Protein 2PS2 (pdb70)

Foldseek 3Di:
DKWFAKKFKFWFFFQFPVRDDDCRWIKIKIWTAIPVGQIFIFIFIALDCPLANDHNVLLVVLCVQQVVQRGGDQLLVLVVSVVSSCVRDPDQLRNLAGSSQRSLLSNQVVVWWESLCVLPHFDPDWFFAEEEQDDDQQQVSLVVLVVLVVLQHQEYEAEDAQQQPRRLSNQCSNCVPRDPSHAYEYEDSQNYALVSLVSNVVPHDPDRHYAYENRHDDPVRLLVNQVVDDGAYEYENQPAEQVSLVVCVVSVRGQAYEAAQSRHNHLVRLSVSLVVCVVVNHAYEYEHSADAPNSQLRSQSSQSNHPPVRYRGYHSRNNRGDDHFWDAAQPDGSRIGHQDTTTGSRIDGDDVSRPGGPDMD/DKWFAKKFKFWFFFAFPVHDDDCRWIKIKMWTAIPVGQIFIFIFIFPDCPLANDHNVLLVVLCVQQVVQRGGPQLLVLVVSVVSSCVRDPAQLRNLAGSSQRSLLSNQVVVWWESLCVLPHFDPDWFFAEAEQDDDQLQSSLVVLVVLVVLQGQHYEAEYDQQQVRVLSNLCSNCVPPDPSHAYEYEDSQSYALVSLVSNVVPHDPDRDYAYENRHRDPVRLLVNVVVDDGAYEYENQPAEQVSLVVCVVSVRGQAYEAASSRHNHLVRLSVSLVSCVVVNHAYEYEHSADAPNSQLRSQSSQSNHPPVRYRGYHNRNSRGDDHFWDFQFDDDSRTTHQDGTTGSGIGTPDVSRDGGPDMD/DKWFAKKFKFWFFFAFPVRDDVVSWIKIKMWTAIPVGQIFIFIFIALDDDLANDDNVLLVVLCVQQVVQRGGDQLLPLVVSVVSSCVRDPAQLRNLAGSSLRSLLSNQVVVFFESLCVLPHFDPDWFFAEEEQDDDQLQVSLVVLVVVVVLQGQEYEAEDAQQQVRRLSNQCSNCVPPDPRHAYEYEDSQSYALVSVVSNVVPHDPDRDYAYENRHSDPVRLLVNVVVDDGAYEYENQPAEQVSLVVCVVSVRGQAYEAAQSRHRHLVRLSVSLVSCVVVNHAYEYEHSADAPNSQLRSQSSQSNHPPVRYRGYHNRNSRGDDHFWDFPFDADSRTTHRDGGTGSGIGGDDVSRDHTPDMD/DKWWAKKFKFWFQFQFLVRDDDVSWIKIKIWTAIPVGQIFIFIFIALDCPLANDHNVLLVVLCVQQVVQRGGDQLLPLVVSVVSSCVRDPAQLRNLAGVSLRSLLSNQVVVWWESLCVLPHFDPDWFFAEAEQDDDQLQVLLVVLVVLVVLQGQEYEAEDAAQQVRRLSNLCSNCVPPDPSHAYEYEDSQSYALVSVVSNVVPHDPDRDYAYENHHSDPVRLLVNQVPDPGAYEYENQPAEQVSLVVCVVSVRGQAYEAAQSRHNHLVRLSSSLVSCVVVNHAYEYEHSADAPNSVLRSQSSQSNHPPVRYRGYHPRNNRGDDHFWDFQFDDDSRTTHHDGTTGSGIDTDDVSRDGGPDMD

Solvent-accessible surface area: 52426 Å² total; per-residue (Å²): 145,11,96,2,51,114,0,2,2,10,49,7,92,0,53,48,60,47,53,96,96,178,181,101,20,39,0,0,0,0,47,0,26,3,83,88,47,44,73,0,8,0,2,0,0,5,34,35,79,108,34,37,114,10,83,23,187,13,0,52,60,4,0,44,82,0,0,78,68,0,71,34,63,14,0,72,151,11,33,140,2,0,55,22,0,40,130,34,38,148,32,87,23,16,0,3,0,0,0,0,2,0,0,4,0,0,40,0,63,41,74,42,74,10,0,0,63,44,2,74,27,72,33,150,40,86,2,23,2,8,2,53,0,122,48,17,125,30,114,60,0,90,60,24,1,46,91,45,57,90,104,19,26,66,0,0,10,0,45,0,40,10,112,10,20,44,0,2,98,29,0,51,12,1,3,47,78,43,84,140,81,15,59,2,2,0,7,0,39,16,82,2,9,9,2,12,0,2,22,2,33,66,24,20,56,191,55,41,96,17,5,2,2,7,0,2,60,58,54,78,9,2,28,3,0,40,161,16,32,143,20,58,0,9,3,1,25,40,3,46,31,16,119,16,0,80,96,0,66,79,51,107,0,2,71,0,1,2,2,19,1,3,7,2,0,0,0,0,5,0,53,47,2,21,67,38,0,56,93,47,61,20,12,0,2,0,15,2,7,0,0,0,5,0,3,0,0,1,0,0,0,0,0,2,12,1,65,105,200,16,13,66,7,0,17,20,0,46,81,34,13,88,44,74,0,0,63,30,78,2,75,69,110,92,3,48,0,25,2,12,108,76,63,0,0,13,8,126,13,88,106,126,48,3,43,158,33,87,30,54,63,159,11,112,2,48,121,0,1,2,11,52,8,94,0,50,27,60,53,54,92,71,170,170,100,17,40,0,0,0,0,52,0,29,3,77,87,46,46,71,0,7,0,3,0,0,4,40,37,18,61,46,33,52,4,1,21,119,5,0,52,13,0,0,19,28,0,0,80,64,0,68,34,64,14,0,68,158,12,30,147,2,0,54,22,0,48,117,22,0,81,12,32,23,19,0,2,0,0,0,0,2,0,0,4,0,0,39,0,68,40,74,42,76,10,0,0,60,46,3,73,26,74,32,152,39,132,2,25,1,8,2,30,0,71,62,17,116,23,115,64,0,105,61,57,1,48,91,38,56,91,108,21,25,66,0,0,11,0,36,2,42,13,110,7,79,52,0,9,127,27,0,54,16,1,3,53,90,42,82,66,88,6,21,2,6,0,7,0,22,15,89,3,48,23,120,19,0,41,112,1,28,200,93,24,67,125,32,24,9,3,0,2,6,7,0,2,64,36,37,90,32,1,23,21,0,15,189,109,23,54,0,0,0,8,2,1,26,43,3,46,30,15,96,16,0,60,24,0,41,63,48,20,0,1,4,0,2,2,2,33,1,2,12,2,0,0,0,0,5,0,52,47,2,21,68,39,0,58,89,10,28,6,6,0,8,0,17,2,14,0,0,0,9,0,2,1,0,2,0,0,0,0,0,2,12,1,66,106,158,27,16,33,7,0,23,23,0,46,69,23,13,89,41,78,0,2,61,38,70,8,112,55,121,120,3,30,4,58,3,7,109,72,62,0,0,13,8,141,22,88,110,128,44,4,34,154,43,88,33,52,66,142,12,94,2,48,120,0,2,1,9,50,9,92,0,48,43,59,49,55,98,78,181,192,105,19,41,0,0,0,0,50,0,27,3,80,87,43,48,73,0,10,0,2,0,0,5,43,38,22,59,52,32,54,5,2,20,119,7,0,52,13,0,0,17,30,0,0,80,64,0,68,30,66,11,0,74,144,11,32,137,1,0,57,19,0,48,114,21,0,69,12,33,22,20,0,3,0,0,0,0,2,0,0,4,0,0,39,0,71,41,70,50,75,10,0,0,62,48,3,73,27,76,32,154,42,110,2,23,1,8,2,52,0,108,48,18,128,25,116,60,0,98,59,19,1,49,102,51,52,92,111,16,23,64,0,0,10,0,34,0,42,13,113,10,78,54,0,9,128,32,0,53,11,2,3,48,82,43,77,78,81,9,20,2,7,0,6,0,19,15,90,3,47,22,122,20,0,42,112,1,31,198,92,24,65,127,32,22,8,4,0,1,5,7,0,2,65,38,40,91,33,1,24,18,0,17,189,108,23,53,0,0,0,5,2,1,24,40,2,46,20,25,86,14,0,59,25,0,43,60,49,19,0,2,4,0,2,2,2,27,1,4,12,1,0,0,0,0,5,0,52,49,2,21,65,40,0,58,88,10,24,6,5,0,8,0,16,2,15,0,0,0,9,0,2,1,0,1,0,0,0,0,0,2,12,2,63,109,158,17,14,33,5,0,19,22,0,47,86,38,14,91,43,83,0,0,55,27,61,7,127,54,124,103,4,39,3,62,4,11,115,52,62,0,0,5,4,110,24,88,107,125,43,4,39,158,36,87,30,54,66,150,10,88,2,49,114,0,1,2,8,48,8,87,0,51,32,61,53,51,93,77,172,182,96,19,38,0,0,0,0,47,0,26,3,73,88,47,42,76,0,12,0,2,0,0,6,25,36,83,91,48,30,117,9,79,21,182,14,0,53,60,4,0,43,83,0,0,79,64,0,66,38,65,15,0,78,150,12,36,136,1,0,54,22,0,52,129,36,39,156,19,87,24,17,0,3,0,0,0,0,2,0,0,4,0,0,39,0,67,41,74,42,78,11,0,0,62,44,3,74,27,77,30,151,40,119,2,24,0,11,2,30,2,88,63,16,111,25,125,58,0,114,60,105,1,46,86,42,52,93,106,18,31,65,0,0,11,0,34,2,30,10,105,8,26,39,0,9,115,30,0,53,17,1,3,50,75,45,81,140,81,18,62,3,9,0,8,0,38,16,83,3,27,9,1,13,0,2,23,2,34,68,32,21,56,189,54,36,99,12,4,1,6,7,0,2,64,56,54,79,10,2,25,2,0,38,163,22,27,144,26,53,0,10,3,2,21,39,2,46,21,25,121,15,0,81,95,0,63,78,51,107,0,2,69,0,1,2,2,13,1,3,9,2,0,0,0,0,4,0,54,44,2,20,61,39,0,57,96,46,54,18,12,0,8,0,16,1,8,0,0,0,13,0,2,0,0,1,0,0,0,0,0,2,12,1,62,114,193,14,15,68,6,0,22,27,0,47,96,30,16,88,45,88,0,1,58,35,73,7,112,54,119,120,3,33,3,63,4,9,108,70,60,0,0,11,6,137,13,85,115,125,45,5,43,150,23,87,30,54,64

B-factor: mean 23.41, std 7.29, range [9.8, 53.32]

Secondary structure (DSSP, 8-state):
---EEEEEEEEEEE-BTTS-----EEEEEEEEEETTS-EEEEEE--STTTSSS--HHHHHHHHHHHHHHHTTS-TT-HHHHHHHHHHH-SS-HHHHHHHHHHHHHHHHHHHT-BHHHHTT---SS-EEBEEEE-S--HHHHHHHHHHHHTTT--EEEEE--S-HHHHHHHHHHHTTT--TT-EEEEE-TTB--HHHHHHHHHHSPTT---EEE--BSSHHHHHHHHTT--S-EEESTT--SHHHHHHHHHHT--SEEEEEHHHHTSHHHHHHHHHHHHHHT-EEEEE-SS--HHHHHHHHHHHTTS-TTTEEEE--GGGGBS---EE-----BTTEE----SSBTS-EE-HHHH-S-SEE-/---EEEEEEEEEEE-BTTS-----EEEEEEEEEETT--EEEEEE--STTSSSS--HHHHHHHHHHHGGGGTTS-TT-HHHHHHHHHHH-SS-HHHHHHHHHHHHHHHHHHHT-BHHHHTT---SS-EEBEEEE-S--HHHHHHHHHHHHHTT--EEEEE--S-HHHHHHHHHHHTTT--TT-EEEEE-TTB--HHHHHHHHHHSPTT---EEE--BSSHHHHHHHHTT--S-EEESTT--SHHHHHHHHHTT--SEEEEEHHHHTSHHHHHHHHHHHHHHT-EEEEE-SS--HHHHHHHHHHHTTS-TTTEEEE--GGGGBS---EE-S----SSEE---SSSBT--EE-HHHH-S-SEE-/---EEEEEEEEEEE-BTTS-----EEEEEEEEEETT--EEEEEE--STTSSSS--HHHHHHHHHHHGGGGTTS-TT-HHHHHHHHHHH-SS-HHHHHHHHHHHHHHHHHHTT-BHHHHTT---SS-EEBEEEE-S--HHHHHHHHHHHHHTT--EEEEE--S-HHHHHHHHHHHTTT--TT-EEEEE-TTB--HHHHHHHHHHSPTT---EEE--BSSHHHHHHHHTT--S-EEESTT--SHHHHHHHHHHT--SEEEEEHHHHTSHHHHHHHHHHHHHHT-EEEEE-SS--HHHHHHHHHHHTTS-TTTEEEE--GGGGBS---EE-S---BTTEE---SSSBT--EE-HHHH-S-SEE-/---EEEEEEEEEEE-BTTS-----EEEEEEEEEETTS-EEEEEE--STTSSSS--HHHHHHHHHHHGGGGTTS-TT-HHHHHHHHHHH-SS-HHHHHHHHHHHHHHHHHHHT-BHHHHTT---SS-EEBEEEE-S--HHHHHHHHHHHHHTT--EEEEE--S-HHHHHHHHHHHTTT--TT-EEEEE-TTB--HHHHHHHHHHSPTT---EEES-BSSHHHHHHHHTT--S-EEESTT--SHHHHHHHHHTT--SEEEEEHHHHTSHHHHHHHHHHHHHHT-EEEEE-SS--HHHHHHHHHHHTTS-TTTEEEE--GGGGBS---EE-S----SSEE---SSSBT--EE-HHHH-S-SEE-

Sequence (1444 aa):
DLKIARIDVFQVDLPYSGGVYYLSFDATIVRITTDTGIEGWGESTPFGSNYIASHPRGVRAGIATMAPSLIGLDPRRVDRINDAMDDALLGHEDAKTAIDVACWDIFGKSVGLPVCELLGGRTNTRLPLISSIYVGEPEDMRARVAKYRAKGYKGQSVKISGEPVTDAKRITAALANQQPDEFFIVDANGKLSVETALRLLRLLPHGLDFALEAPCATWRECISLRRKTDIPIIYDELATNEMSIVKILADDAAEGIDLKISKAGGLTRGRRQRDICLAAGYSVSVQETCGSDIAFAAIVHLAQTIPERSLRCILECRDMVTVKTADGAFDIQDGFATAPTTPGLGIMPRLDVLGEAVASYDLKIARIDVFQVDLPYSGGVYYLSFDATIVRITTDTGIEGWGESTPFGSNYIASHPRGVRAGIATMAPSLIGLDPRRVDRINDAMDDALLGHEDAKTAIDVACWDIFGKSVGLPVCELLGGRTNTRLPLISSIYVGEPEDMRARVAKYRAKGYKGQSVKISGEPVTDAKRITAALANQQPDEFFIVDANGKLSVETALRLLRLLPHGLDFALEAPCATWRECISLRRKTDIPIIYDELATNEMSIVKILADDAAEGIDLKISKAGGLTRGRRQRDICLAAGYSVSVQETCGSDIAFAAIVHLAQTIPERSLRCILECRDMVTVKTADGAFDIQDGFATAPTTPGLGIMPRLDVLGEAVASYDLKIARIDVFQVDLPYSGGVYYLSFDATIVRITTDTGIEGWGESTPFGSNYIASHPRGVRAGIATMAPSLIGLDPRRVDRINDAMDDALLGHEDAKTAIDVACWDIFGKSVGLPVCELLGGRTNTRLPLISSIYVGEPEDMRARVAKYRAKGYKGQSVKISGEPVTDAKRITAALANQQPDEFFIVDANGKLSVETALRLLRLLPHGLDFALEAPCATWRECISLRRKTDIPIIYDELATNEMSIVKILADDAAEGIDLKISKAGGLTRGRRQRDICLAAGYSVSVQETCGSDIAFAAIVHLAQTIPERSLRCILECRDMVTVKTADGAFDIQDGFATAPTTPGLGIMPRLDVLGEAVASYDLKIARIDVFQVDLPYSGGVYYLSFDATIVRITTDTGIEGWGESTPFGSNYIASHPRGVRAGIATMAPSLIGLDPRRVDRINDAMDDALLGHEDAKTAIDVACWDIFGKSVGLPVCELLGGRTNTRLPLISSIYVGEPEDMRARVAKYRAKGYKGQSVKISGEPVTDAKRITAALANQQPDEFFIVDANGKLSVETALRLLRLLPHGLDFALEAPCATWRECISLRRKTDIPIIYDELATNEMSIVKILADDAAEGIDLKISKAGGLTRGRRQRDICLAAGYSVSVQETCGSDIAFAAIVHLAQTIPERSLRCILECRDMVTVKTADGAFDIQDGFATAPTTPGLGIMPRLDVLGEAVASY

Radius of gyration: 39.03 Å; Cα contacts (8 Å, |Δi|>4): 3545; chains: 4; bounding box: 101×87×93 Å

InterPro domains:
  IPR013341 Mandelate racemase, N-terminal domain [PF02746] (37-129)
  IPR013342 Mandelate racemase, C-terminal domain [PF13378] (149-359)
  IPR013342 Mandelate racemase, C-terminal domain [SM00922] (147-241)
  IPR029017 Enolase-like, N-terminal [G3DSA:3.30.390.10] (8-121)
  IPR029017 Enolase-like, N-terminal [SSF54826] (5-130)
  IPR034593 D-galactonate dehydratase DgoD-like [PTHR48080] (4-365)
  IPR036849 Enolase-like, C-terminal domain superfamily [G3DSA:3.20.20.120] (122-356)
  IPR036849 Enolase-like, C-terminal domain superfamily [SSF51604] (117-364)

Nearest PDB structures (foldseek):
  2ps2-assembly1_A  TM=1.001E+00  e=1.190E-79  Aspergillus oryzae RIB40
  3fv9-assembly1_B  TM=9.841E-01  e=3.210E-54  Roseovarius nubinhibens ISM
  3fv9-assembly1_A  TM=9.765E-01  e=4.369E-54  Roseovarius nubinhibens ISM
  2pce-assembly1_F  TM=9.665E-01  e=9.911E-52  Roseovarius nubinhibens ISM
  3fv9-assembly1_D  TM=9.656E-01  e=1.097E-50  Roseovarius nubinhibens ISM

Structure (mmCIF, N/CA/C/O backbone):
data_2PS2
#
_entry.id   2PS2
#
_cell.length_a   94.865
_cell.length_b   94.865
_cell.length_c   330.673
_cell.angle_alpha   90.00
_cell.angle_beta   90.00
_cell.angle_gamma   90.00
#
_symmetry.space_group_name_H-M   'P 43 21 2'
#
loop_
_entity.id
_entity.type
_entity.pdbx_description
1 polymer 'Putative mandelate racemase/muconate lactonizing enzyme'
2 non-polymer 'MAGNESIUM ION'
3 water water
#
loop_
_atom_site.group_PDB
_atom_site.id
_atom_site.type_symbol
_atom_site.label_atom_id
_atom_site.label_alt_id
_atom_site.label_comp_id
_atom_site.label_asym_id
_atom_site.label_entity_id
_atom_site.label_seq_id
_atom_site.pdbx_PDB_ins_code
_atom_site.Cartn_x
_atom_site.Cartn_y
_atom_site.Cartn_z
_atom_site.occupancy
_atom_site.B_iso_or_equiv
_atom_site.auth_seq_id
_atom_site.auth_comp_id
_atom_site.auth_asym_id
_atom_site.auth_atom_id
_atom_site.pdbx_PDB_model_num
ATOM 1 N N . ASP A 1 3 ? 38.184 35.776 197.802 1.00 42.92 3 ASP A N 1
ATOM 2 C CA . ASP A 1 3 ? 39.364 35.067 198.370 1.00 42.43 3 ASP A CA 1
ATOM 3 C C . ASP A 1 3 ? 40.380 34.762 197.268 1.00 40.35 3 ASP A C 1
ATOM 4 O O . ASP A 1 3 ? 41.579 34.670 197.523 1.00 39.19 3 ASP A O 1
ATOM 9 N N . LEU A 1 4 ? 39.889 34.603 196.044 1.00 36.86 4 LEU A N 1
ATOM 10 C CA . LEU A 1 4 ? 40.747 34.335 194.894 1.00 34.15 4 LEU A CA 1
ATOM 11 C C . LEU A 1 4 ? 40.046 34.958 193.688 1.00 31.24 4 LEU A C 1
ATOM 12 O O . LEU A 1 4 ? 38.882 34.665 193.424 1.00 28.48 4 LEU A O 1
ATOM 17 N N . LYS A 1 5 ? 40.750 35.822 192.963 1.00 28.55 5 LYS A N 1
ATOM 18 C CA . LYS A 1 5 ? 40.151 36.492 191.814 1.00 27.15 5 LYS A CA 1
ATOM 19 C C . LYS A 1 5 ? 41.052 36.541 190.586 1.00 25.44 5 LYS A C 1
ATOM 20 O O . LYS A 1 5 ? 42.274 36.521 190.701 1.00 25.82 5 LYS A O 1
ATOM 26 N N . ILE A 1 6 ? 40.438 36.606 189.407 1.00 24.34 6 ILE A N 1
ATOM 27 C CA . ILE A 1 6 ? 41.197 36.712 188.169 1.00 22.47 6 ILE A CA 1
ATOM 28 C C . ILE A 1 6 ? 41.636 38.167 188.068 1.00 24.84 6 ILE A C 1
ATOM 29 O O . ILE A 1 6 ? 40.805 39.075 188.055 1.00 24.65 6 ILE A O 1
ATOM 34 N N . ALA A 1 7 ? 42.941 38.390 187.999 1.00 23.98 7 ALA A N 1
ATOM 35 C CA . ALA A 1 7 ? 43.454 39.746 187.917 1.00 26.09 7 ALA A CA 1
ATOM 36 C C . ALA A 1 7 ? 43.878 40.114 186.509 1.00 25.26 7 ALA A C 1
ATOM 37 O O . ALA A 1 7 ? 43.818 41.278 186.119 1.00 27.32 7 ALA A O 1
ATOM 39 N N . ARG A 1 8 ? 44.292 39.120 185.733 1.00 24.99 8 ARG A N 1
ATOM 40 C CA . ARG A 1 8 ? 44.758 39.403 184.390 1.00 24.33 8 ARG A CA 1
ATOM 41 C C . ARG A 1 8 ? 44.612 38.208 183.459 1.00 23.95 8 ARG A C 1
ATOM 42 O O . ARG A 1 8 ? 44.747 37.060 183.875 1.00 23.28 8 ARG A O 1
ATOM 50 N N . ILE A 1 9 ? 44.325 38.493 182.196 1.00 22.35 9 ILE A N 1
ATOM 51 C CA . ILE A 1 9 ? 44.194 37.454 181.186 1.00 22.33 9 ILE A CA 1
ATOM 52 C C . ILE A 1 9 ? 45.061 37.873 180.005 1.00 22.32 9 ILE A C 1
ATOM 53 O O . ILE A 1 9 ? 44.759 38.855 179.329 1.00 22.49 9 ILE A O 1
ATOM 58 N N . ASP A 1 10 ? 46.150 37.142 179.780 1.00 21.61 10 ASP A N 1
ATOM 59 C CA . ASP A 1 10 ? 47.063 37.442 178.684 1.00 21.28 10 ASP A CA 1
ATOM 60 C C . ASP A 1 10 ? 46.963 36.410 177.570 1.00 21.11 10 ASP A C 1
ATOM 61 O O . ASP A 1 10 ? 46.887 35.209 177.832 1.00 21.00 10 ASP A O 1
ATOM 66 N N . VAL A 1 11 ? 46.975 36.886 176.329 1.00 20.58 11 VAL A N 1
ATOM 67 C CA . VAL A 1 11 ? 46.865 36.013 175.167 1.00 20.83 11 VAL A CA 1
ATOM 68 C C . VAL A 1 11 ? 48.155 35.971 174.356 1.00 22.27 11 VAL A C 1
ATOM 69 O O . VAL A 1 11 ? 48.725 37.009 174.021 1.00 24.94 11 VAL A O 1
ATOM 73 N N . PHE A 1 12 ? 48.611 34.763 174.049 1.00 20.97 12 PHE A N 1
ATOM 74 C CA . PHE A 1 12 ? 49.823 34.571 173.262 1.00 22.26 12 PHE A CA 1
ATOM 75 C C . PHE A 1 12 ? 49.474 33.833 171.970 1.00 23.89 12 PHE A C 1
ATOM 76 O O . PHE A 1 12 ? 48.499 33.081 171.919 1.00 24.28 12 PHE A O 1
ATOM 84 N N . GLN A 1 13 ? 50.272 34.053 170.930 1.00 25.12 13 GLN A N 1
ATOM 85 C CA . GLN A 1 13 ? 50.060 33.402 169.642 1.00 25.98 13 GLN A CA 1
ATOM 86 C C . GLN A 1 13 ? 51.339 32.658 169.261 1.00 26.01 13 GLN A C 1
ATOM 87 O O . GLN A 1 13 ? 52.441 33.206 169.348 1.00 23.90 13 GLN A O 1
ATOM 93 N N . VAL A 1 14 ? 51.194 31.403 168.851 1.00 25.12 14 VAL A N 1
ATOM 94 C CA . VAL A 1 14 ? 52.351 30.605 168.476 1.00 25.54 14 VAL A CA 1
ATOM 95 C C . VAL A 1 14 ? 52.110 29.828 167.190 1.00 26.31 14 VAL A C 1
ATOM 96 O O . VAL A 1 14 ? 51.094 29.142 167.047 1.00 25.07 14 VAL A O 1
ATOM 100 N N . ASP A 1 15 ? 53.039 29.947 166.246 1.00 26.27 15 ASP A N 1
ATOM 101 C CA . ASP A 1 15 ? 52.925 29.212 164.997 1.00 26.31 15 ASP A CA 1
ATOM 102 C C . ASP A 1 15 ? 53.421 27.804 165.284 1.00 26.48 15 ASP A C 1
ATOM 103 O O . ASP A 1 15 ? 54.514 27.624 165.822 1.00 25.78 15 ASP A O 1
ATOM 108 N N . LEU A 1 16 ? 52.611 26.807 164.947 1.00 25.02 16 LEU A N 1
ATOM 109 C CA . LEU A 1 16 ? 52.983 25.418 165.178 1.00 25.81 16 LEU A CA 1
ATOM 110 C C . LEU A 1 16 ? 53.099 24.679 163.849 1.00 26.81 16 LEU A C 1
ATOM 111 O O . LEU A 1 16 ? 52.095 24.317 163.241 1.00 26.05 16 LEU A O 1
ATOM 116 N N . PRO A 1 17 ? 54.335 24.454 163.376 1.00 28.10 17 PRO A N 1
ATOM 117 C CA . PRO A 1 17 ? 54.538 23.750 162.107 1.00 28.29 17 PRO A CA 1
ATOM 118 C C . PRO A 1 17 ? 53.959 22.342 162.126 1.00 28.44 17 PRO A C 1
ATOM 119 O O . PRO A 1 17 ? 54.048 21.633 163.128 1.00 28.38 17 PRO A O 1
ATOM 123 N N . TYR A 1 18 ? 53.365 21.947 161.006 1.00 28.36 18 TYR A N 1
ATOM 124 C CA . TYR A 1 18 ? 52.773 20.625 160.870 1.00 29.80 18 TYR A CA 1
ATOM 125 C C . TYR A 1 18 ? 53.888 19.594 160.735 1.00 30.51 18 TYR A C 1
ATOM 126 O O . TYR A 1 18 ? 54.771 19.726 159.886 1.00 29.30 18 TYR A O 1
ATOM 135 N N . SER A 1 19 ? 53.853 18.574 161.585 1.00 29.91 19 SER A N 1
ATOM 136 C CA . SER A 1 19 ? 54.867 17.532 161.560 1.00 31.85 19 SER A CA 1
ATOM 137 C C . SER A 1 19 ? 54.782 16.716 160.273 1.00 33.20 19 SER A C 1
ATOM 138 O O . SER A 1 19 ? 55.733 16.031 159.902 1.00 34.28 19 SER A O 1
ATOM 141 N N . GLY A 1 20 ? 53.641 16.795 159.596 1.00 34.05 20 GLY A N 1
ATOM 142 C CA . GLY A 1 20 ? 53.461 16.052 158.361 1.00 35.10 20 GLY A CA 1
ATOM 143 C C . GLY A 1 20 ? 53.851 16.868 157.144 1.00 35.42 20 GLY A C 1
ATOM 144 O O . GLY A 1 20 ? 53.544 16.500 156.010 1.00 36.31 20 GLY A O 1
ATOM 145 N N . GLY A 1 21 ? 54.532 17.982 157.383 1.00 35.75 21 GLY A N 1
ATOM 146 C CA . GLY A 1 21 ? 54.956 18.840 156.294 1.00 36.78 21 GLY A CA 1
ATOM 147 C C . GLY A 1 21 ? 53.821 19.703 155.786 1.00 36.98 21 GLY A C 1
ATOM 148 O O . GLY A 1 21 ? 53.694 20.867 156.170 1.00 38.24 21 GLY A O 1
ATOM 149 N N . VAL A 1 22 ? 52.995 19.134 154.917 1.00 37.14 22 VAL A N 1
ATOM 150 C CA . VAL A 1 22 ? 51.860 19.856 154.357 1.00 37.58 22 VAL A CA 1
ATOM 151 C C . VAL A 1 22 ? 50.621 18.973 154.371 1.00 38.59 22 VAL A C 1
ATOM 152 O O . VAL A 1 22 ? 50.658 17.826 153.916 1.00 38.57 22 VAL A O 1
ATOM 156 N N . TYR A 1 23 ? 49.530 19.508 154.909 1.00 39.19 23 TYR A N 1
ATOM 157 C CA . TYR A 1 23 ? 48.272 18.775 154.968 1.00 40.03 23 TYR A CA 1
ATOM 158 C C . TYR A 1 23 ? 47.424 19.191 153.773 1.00 40.96 23 TYR A C 1
ATOM 159 O O . TYR A 1 23 ? 47.130 20.375 153.594 1.00 40.95 23 TYR A O 1
ATOM 168 N N . TYR A 1 24 ? 47.032 18.215 152.959 1.00 42.64 24 TYR A N 1
ATOM 169 C CA . TYR A 1 24 ? 46.228 18.489 151.774 1.00 43.84 24 TYR A CA 1
ATOM 170 C C . TYR A 1 24 ? 44.750 18.203 151.998 1.00 45.92 24 TYR A C 1
ATOM 171 O O . TYR A 1 24 ? 44.376 17.110 152.426 1.00 46.50 24 TYR A O 1
ATOM 180 N N . LEU A 1 25 ? 43.917 19.198 151.703 1.00 48.23 25 LEU A N 1
ATOM 181 C CA . LEU A 1 25 ? 42.471 19.083 151.863 1.00 50.90 25 LEU A CA 1
ATOM 182 C C . LEU A 1 25 ? 42.097 18.431 153.192 1.00 51.77 25 LEU A C 1
ATOM 183 O O . LEU A 1 25 ? 41.821 19.119 154.177 1.00 53.07 25 LEU A O 1
ATOM 188 N N . SER A 1 33 ? 51.346 25.177 158.700 1.00 33.10 33 SER A N 1
ATOM 189 C CA . SER A 1 33 ? 51.435 25.222 160.157 1.00 31.99 33 SER A CA 1
ATOM 190 C C . SER A 1 33 ? 50.114 25.662 160.777 1.00 31.42 33 SER A C 1
ATOM 191 O O . SER A 1 33 ? 49.252 26.218 160.101 1.00 32.37 33 SER A O 1
ATOM 194 N N . PHE A 1 34 ? 49.967 25.417 162.074 1.00 29.95 34 PHE A N 1
ATOM 195 C CA . PHE A 1 34 ? 48.750 25.782 162.784 1.00 28.65 34 PHE A CA 1
ATOM 196 C C . PHE A 1 34 ? 48.968 27.028 163.631 1.00 28.01 34 PHE A C 1
ATOM 197 O O . PHE A 1 34 ? 50.052 27.247 164.170 1.00 28.38 34 PHE A O 1
ATOM 205 N N . ASP A 1 35 ? 47.923 27.842 163.735 1.00 26.33 35 ASP A N 1
ATOM 206 C CA . ASP A 1 35 ? 47.960 29.083 164.496 1.00 24.61 35 ASP A CA 1
ATOM 207 C C . ASP A 1 35 ? 47.385 28.814 165.883 1.00 23.50 35 ASP A C 1
ATOM 208 O O . ASP A 1 35 ? 46.168 28.747 166.056 1.00 21.76 35 ASP A O 1
ATOM 213 N N . ALA A 1 36 ? 48.264 28.667 166.868 1.00 19.43 36 ALA A N 1
ATOM 214 C CA . ALA A 1 36 ? 47.837 28.382 168.227 1.00 19.99 36 ALA A CA 1
ATOM 215 C C . ALA A 1 36 ? 47.601 29.615 169.094 1.00 18.97 36 ALA A C 1
ATOM 216 O O . ALA A 1 36 ? 48.350 30.594 169.033 1.00 18.68 36 ALA A O 1
ATOM 218 N N . THR A 1 37 ? 46.540 29.560 169.895 1.00 17.87 37 THR A N 1
ATOM 219 C CA . THR A 1 37 ? 46.218 30.639 170.818 1.00 17.73 37 THR A CA 1
ATOM 220 C C . THR A 1 37 ? 46.393 30.063 172.221 1.00 20.13 37 THR A C 1
ATOM 221 O O . THR A 1 37 ? 45.752 29.073 172.591 1.00 18.41 37 THR A O 1
ATOM 225 N N . ILE A 1 38 ? 47.288 30.672 172.991 1.00 18.75 38 ILE A N 1
ATOM 226 C CA . ILE A 1 38 ? 47.569 30.222 174.345 1.00 19.60 38 ILE A CA 1
ATOM 227 C C . ILE A 1 38 ? 47.246 31.342 175.327 1.00 20.67 38 ILE A C 1
ATOM 228 O O . ILE A 1 38 ? 47.620 32.497 175.120 1.00 18.67 38 ILE A O 1
ATOM 233 N N . VAL A 1 39 ? 46.530 30.992 176.388 1.00 19.31 39 VAL A N 1
ATOM 234 C CA . VAL A 1 39 ? 46.117 31.968 177.386 1.00 19.20 39 VAL A CA 1
ATOM 235 C C . VAL A 1 39 ? 46.692 31.717 178.770 1.00 20.41 39 VAL A C 1
ATOM 236 O O . VAL A 1 39 ? 46.724 30.584 179.246 1.00 16.47 39 VAL A O 1
ATOM 240 N N . ARG A 1 40 ? 47.158 32.787 179.407 1.00 19.63 40 ARG A N 1
ATOM 241 C CA . ARG A 1 40 ? 47.682 32.694 180.760 1.00 19.81 40 ARG A CA 1
ATOM 242 C C . ARG A 1 40 ? 46.800 33.561 181.638 1.00 19.91 40 ARG A C 1
ATOM 243 O O . ARG A 1 40 ? 46.590 34.738 181.351 1.00 20.56 40 ARG A O 1
ATOM 251 N N . ILE A 1 41 ? 46.262 32.970 182.694 1.00 19.65 41 ILE A N 1
ATOM 252 C CA . ILE A 1 41 ? 45.432 33.716 183.622 1.00 20.25 41 ILE A CA 1
ATOM 253 C C . ILE A 1 41 ? 46.226 33.832 184.917 1.00 20.98 41 ILE A C 1
ATOM 254 O O . ILE A 1 41 ? 46.772 32.841 185.405 1.00 21.89 41 ILE A O 1
ATOM 259 N N . THR A 1 42 ? 46.318 35.045 185.453 1.00 21.39 42 THR A N 1
ATOM 260 C CA . THR A 1 42 ? 47.034 35.268 186.706 1.00 22.08 42 THR A CA 1
ATOM 261 C C . THR A 1 42 ? 46.028 35.752 187.746 1.00 22.28 42 THR A C 1
ATOM 262 O O . THR A 1 42 ? 45.235 36.654 187.476 1.00 23.19 42 THR A O 1
ATOM 266 N N . THR A 1 43 ? 46.046 35.145 188.929 1.00 21.84 43 THR A N 1
ATOM 267 C CA . THR A 1 43 ? 45.114 35.549 189.973 1.00 23.33 43 THR A CA 1
ATOM 268 C C . THR A 1 43 ? 45.680 36.759 190.694 1.00 24.43 43 THR A C 1
ATOM 269 O O . THR A 1 43 ? 46.811 37.173 190.435 1.00 23.09 43 THR A O 1
ATOM 273 N N . ASP A 1 44 ? 44.886 37.337 191.585 1.00 25.70 44 ASP A N 1
ATOM 274 C CA . ASP A 1 44 ? 45.347 38.492 192.339 1.00 28.04 44 ASP A CA 1
ATOM 275 C C . ASP A 1 44 ? 46.436 38.055 193.314 1.00 28.47 44 ASP A C 1
ATOM 276 O O . ASP A 1 44 ? 47.255 38.866 193.751 1.00 29.57 44 ASP A O 1
ATOM 281 N N . THR A 1 45 ? 46.463 36.764 193.633 1.00 28.05 45 THR A N 1
ATOM 282 C CA . THR A 1 45 ? 47.466 36.232 194.551 1.00 28.10 45 THR A CA 1
ATOM 283 C C . THR A 1 45 ? 48.728 35.739 193.839 1.00 27.78 45 THR A C 1
ATOM 284 O O . THR A 1 45 ? 49.645 35.227 194.479 1.00 28.50 45 THR A O 1
ATOM 288 N N . GLY A 1 46 ? 48.770 35.882 192.518 1.00 26.22 46 GLY A N 1
ATOM 289 C CA . GLY A 1 46 ? 49.947 35.465 191.772 1.00 26.40 46 GLY A CA 1
ATOM 290 C C . GLY A 1 46 ? 49.960 34.093 191.115 1.00 25.56 46 GLY A C 1
ATOM 291 O O . GLY A 1 46 ? 50.915 33.762 190.412 1.00 25.86 46 GLY A O 1
ATOM 292 N N . ILE A 1 47 ? 48.923 33.288 191.329 1.00 25.08 47 ILE A N 1
ATOM 293 C CA . ILE A 1 47 ? 48.879 31.958 190.720 1.00 23.77 47 ILE A CA 1
ATOM 294 C C . ILE A 1 47 ? 48.637 32.106 189.222 1.00 22.94 47 ILE A C 1
ATOM 295 O O . ILE A 1 47 ? 47.796 32.896 188.798 1.00 22.57 47 ILE A O 1
ATOM 300 N N . GLU A 1 48 ? 49.381 31.354 188.419 1.00 21.93 48 GLU A N 1
ATOM 301 C CA . GLU A 1 48 ? 49.221 31.423 186.973 1.00 22.29 48 GLU A CA 1
ATOM 302 C C . GLU A 1 48 ? 48.699 30.105 186.410 1.00 21.64 48 GLU A C 1
ATOM 303 O O . GLU A 1 48 ? 49.159 29.029 186.796 1.00 21.61 48 GLU A O 1
ATOM 309 N N . GLY A 1 49 ? 47.736 30.204 185.498 1.00 18.60 49 GLY A N 1
ATOM 310 C CA . GLY A 1 49 ? 47.167 29.019 184.880 1.00 18.15 49 GLY A CA 1
ATOM 311 C C . GLY A 1 49 ? 47.260 29.152 183.373 1.00 18.59 49 GLY A C 1
ATOM 312 O O . GLY A 1 49 ? 47.223 30.267 182.847 1.00 17.90 49 GLY A O 1
ATOM 313 N N . TRP A 1 50 ? 47.372 28.028 182.669 1.00 18.03 50 TRP A N 1
ATOM 314 C CA . TRP A 1 50 ? 47.495 28.065 181.216 1.00 18.92 50 TRP A CA 1
ATOM 315 C C . TRP A 1 50 ? 46.491 27.193 180.475 1.00 18.43 50 TRP A C 1
ATOM 316 O O . TRP A 1 50 ? 46.090 26.143 180.971 1.00 17.84 50 TRP A O 1
ATOM 327 N N . GLY A 1 51 ? 46.107 27.640 179.279 1.00 17.58 51 GLY A N 1
ATOM 328 C CA . GLY A 1 51 ? 45.166 26.900 178.452 1.00 17.81 51 GLY A CA 1
ATOM 329 C C . GLY A 1 51 ? 45.440 27.175 176.983 1.00 17.77 51 GLY A C 1
ATOM 330 O O . GLY A 1 51 ? 46.063 28.183 176.653 1.00 18.58 51 GLY A O 1
ATOM 331 N N . GLU A 1 52 ? 44.971 26.302 176.095 1.00 16.30 52 GLU A N 1
ATOM 332 C CA . GLU A 1 52 ? 45.209 26.480 174.661 1.00 16.87 52 GLU A CA 1
ATOM 333 C C . GLU A 1 52 ? 43.997 26.146 173.802 1.00 18.72 52 GLU A C 1
ATOM 334 O O . GLU A 1 52 ? 43.142 25.353 174.197 1.00 17.17 52 GLU A O 1
ATOM 340 N N . SER A 1 53 ? 43.933 26.773 172.632 1.00 18.00 53 SER A N 1
ATOM 341 C CA . SER A 1 53 ? 42.879 26.516 171.658 1.00 19.02 53 SER A CA 1
ATOM 342 C C . SER A 1 53 ? 43.516 26.707 170.292 1.00 17.73 53 SER A C 1
ATOM 343 O O . SER A 1 53 ? 43.875 27.825 169.898 1.00 16.29 53 SER A O 1
ATOM 346 N N . THR A 1 54 ? 43.656 25.599 169.575 1.00 18.32 54 THR A N 1
ATOM 347 C CA . THR A 1 54 ? 44.283 25.602 168.267 1.00 18.18 54 THR A CA 1
ATOM 348 C C . THR A 1 54 ? 43.439 24.877 167.229 1.00 18.50 54 THR A C 1
ATOM 349 O O . THR A 1 54 ? 43.456 23.647 167.141 1.00 18.18 54 THR A O 1
ATOM 353 N N . PRO A 1 55 ? 42.679 25.639 166.428 1.00 19.66 55 PRO A N 1
ATOM 354 C CA . PRO A 1 55 ? 41.812 25.096 165.381 1.00 21.30 55 PRO A CA 1
ATOM 355 C C . PRO A 1 55 ? 42.576 24.338 164.307 1.00 24.42 55 PRO A C 1
ATOM 356 O O . PRO A 1 55 ? 43.734 24.645 164.016 1.00 23.19 55 PRO A O 1
ATOM 360 N N . PHE A 1 56 ? 41.926 23.335 163.730 1.00 24.91 56 PHE A N 1
ATOM 361 C CA . PHE A 1 56 ? 42.533 22.575 162.651 1.00 30.40 56 PHE A CA 1
ATOM 362 C C . PHE A 1 56 ? 42.089 23.331 161.408 1.00 31.86 56 PHE A C 1
ATOM 363 O O . PHE A 1 56 ? 41.151 22.921 160.723 1.00 32.77 56 PHE A O 1
ATOM 371 N N . GLY A 1 57 ? 42.749 24.449 161.132 1.00 33.46 57 GLY A N 1
ATOM 372 C CA . GLY A 1 57 ? 42.370 25.248 159.983 1.00 35.91 57 GLY A CA 1
ATOM 373 C C . GLY A 1 57 ? 41.021 25.885 160.258 1.00 36.79 57 GLY A C 1
ATOM 374 O O . GLY A 1 57 ? 40.638 26.048 161.417 1.00 36.58 57 GLY A O 1
ATOM 375 N N . SER A 1 58 ? 40.295 26.245 159.205 1.00 36.95 58 SER A N 1
ATOM 376 C CA . SER A 1 58 ? 38.980 26.860 159.365 1.00 37.42 58 SER A CA 1
ATOM 377 C C . SER A 1 58 ? 37.932 26.098 158.558 1.00 38.09 58 SER A C 1
ATOM 378 O O . SER A 1 58 ? 36.813 26.577 158.359 1.00 37.88 58 SER A O 1
ATOM 381 N N . ASN A 1 59 ? 38.304 24.899 158.118 1.00 38.17 59 ASN A N 1
ATOM 382 C CA . ASN A 1 59 ? 37.435 24.046 157.312 1.00 39.71 59 ASN A CA 1
ATOM 383 C C . ASN A 1 59 ? 36.888 22.832 158.063 1.00 40.20 59 ASN A C 1
ATOM 384 O O . ASN A 1 59 ? 35.946 22.186 157.606 1.00 40.86 59 ASN A O 1
ATOM 389 N N . TYR A 1 60 ? 37.479 22.520 159.212 1.00 39.66 60 TYR A N 1
ATOM 390 C CA . TYR A 1 60 ? 37.046 21.374 160.011 1.00 38.23 60 TYR A CA 1
ATOM 391 C C . TYR A 1 60 ? 35.644 21.603 160.587 1.00 35.72 60 TYR A C 1
ATOM 392 O O . TYR A 1 60 ? 34.703 20.850 160.314 1.00 34.05 60 TYR A O 1
ATOM 401 N N . ILE A 1 61 ? 35.525 22.648 161.394 1.00 31.36 61 ILE A N 1
ATOM 402 C CA . ILE A 1 61 ? 34.262 23.029 162.010 1.00 26.79 61 ILE A CA 1
ATOM 403 C C . ILE A 1 61 ? 34.224 24.548 161.931 1.00 24.73 61 ILE A C 1
ATOM 404 O O . ILE A 1 61 ? 35.171 25.160 161.438 1.00 21.30 61 ILE A O 1
ATOM 409 N N . ALA A 1 62 ? 33.141 25.150 162.410 1.00 20.67 62 ALA A N 1
ATOM 410 C CA . ALA A 1 62 ? 32.995 26.603 162.380 1.00 21.32 62 ALA A CA 1
ATOM 411 C C . ALA A 1 62 ? 33.941 27.242 163.393 1.00 19.56 62 ALA A C 1
ATOM 412 O O . ALA A 1 62 ? 33.514 27.770 164.419 1.00 19.22 62 ALA A O 1
ATOM 414 N N . SER A 1 63 ? 35.231 27.198 163.086 1.00 19.05 63 SER A N 1
ATOM 415 C CA . SER A 1 63 ? 36.249 27.734 163.976 1.00 18.24 63 SER A CA 1
ATOM 416 C C . SER A 1 63 ? 37.505 28.118 163.209 1.00 18.53 63 SER A C 1
ATOM 417 O O . SER A 1 63 ? 37.901 27.426 162.275 1.00 17.81 63 SER A O 1
ATOM 420 N N . HIS A 1 64 ? 38.117 29.234 163.596 1.00 18.92 64 HIS A N 1
ATOM 421 C CA . HIS A 1 64 ? 39.357 29.682 162.974 1.00 18.36 64 HIS A CA 1
ATOM 422 C C . HIS A 1 64 ? 40.173 30.472 163.991 1.00 18.50 64 HIS A C 1
ATOM 423 O O . HIS A 1 64 ? 39.619 31.067 164.918 1.00 18.19 64 HIS A O 1
ATOM 430 N N . PRO A 1 65 ? 41.507 30.468 163.845 1.00 19.45 65 PRO A N 1
ATOM 431 C CA . PRO A 1 65 ? 42.417 31.175 164.753 1.00 20.00 65 PRO A CA 1
ATOM 432 C C . PRO A 1 65 ? 41.999 32.602 165.109 1.00 19.20 65 PRO A C 1
ATOM 433 O O . PRO A 1 65 ? 41.928 32.961 166.288 1.00 19.03 65 PRO A O 1
ATOM 437 N N . ARG A 1 66 ? 41.739 33.415 164.091 1.00 19.01 66 ARG A N 1
ATOM 438 C CA . ARG A 1 66 ? 41.324 34.795 164.319 1.00 20.31 66 ARG A CA 1
ATOM 439 C C . ARG A 1 66 ? 40.036 34.846 165.130 1.00 19.85 66 ARG A C 1
ATOM 440 O O . ARG A 1 66 ? 39.834 35.760 165.935 1.00 18.53 66 ARG A O 1
ATOM 448 N N . GLY A 1 67 ? 39.170 33.860 164.904 1.00 19.42 67 GLY A N 1
ATOM 449 C CA . GLY A 1 67 ? 37.906 33.790 165.617 1.00 17.39 67 GLY A CA 1
ATOM 450 C C . GLY A 1 67 ? 38.086 33.469 167.086 1.00 16.85 67 GLY A C 1
ATOM 451 O O . GLY A 1 67 ? 37.357 33.980 167.934 1.00 18.34 67 GLY A O 1
ATOM 452 N N . VAL A 1 68 ? 39.053 32.610 167.391 1.00 16.52 68 VAL A N 1
ATOM 453 C CA . VAL A 1 68 ? 39.331 32.241 168.774 1.00 16.94 68 VAL A CA 1
ATOM 454 C C . VAL A 1 68 ? 39.761 33.475 169.562 1.00 17.48 68 VAL A C 1
ATOM 455 O O . VAL A 1 68 ? 39.245 33.748 170.642 1.00 17.59 68 VAL A O 1
ATOM 459 N N . ARG A 1 69 ? 40.713 34.224 169.019 1.00 18.24 69 ARG A N 1
ATOM 460 C CA . ARG A 1 69 ? 41.195 35.413 169.708 1.00 18.43 69 ARG A CA 1
ATOM 461 C C . ARG A 1 69 ? 40.154 36.529 169.780 1.00 17.80 69 ARG A C 1
ATOM 462 O O . ARG A 1 69 ? 40.074 37.247 170.780 1.00 17.82 69 ARG A O 1
ATOM 470 N N . ALA A 1 70 ? 39.344 36.666 168.735 1.00 15.91 70 ALA A N 1
ATOM 471 C CA . ALA A 1 70 ? 38.303 37.690 168.723 1.00 17.09 70 ALA A CA 1
ATOM 472 C C . ALA A 1 70 ? 37.277 37.373 169.814 1.00 19.24 70 ALA A C 1
ATOM 473 O O . ALA A 1 70 ? 36.784 38.272 170.497 1.00 17.54 70 ALA A O 1
ATOM 475 N N . GLY A 1 71 ? 36.965 36.086 169.970 1.00 18.39 71 GLY A N 1
ATOM 476 C CA . GLY A 1 71 ? 36.014 35.659 170.982 1.00 17.88 71 GLY A CA 1
ATOM 477 C C . GLY A 1 71 ? 36.538 35.935 172.379 1.00 18.07 71 GLY A C 1
ATOM 478 O O . GLY A 1 71 ? 35.793 36.326 173.276 1.00 18.01 71 GLY A O 1
ATOM 479 N N . ILE A 1 72 ? 37.834 35.734 172.569 1.00 18.05 72 ILE A N 1
ATOM 480 C CA . ILE A 1 72 ? 38.449 35.994 173.861 1.00 18.51 72 ILE A CA 1
ATOM 481 C C . ILE A 1 72 ? 38.380 37.495 174.162 1.00 18.43 72 ILE A C 1
ATOM 482 O O . ILE A 1 72 ? 38.085 37.899 175.287 1.00 17.94 72 ILE A O 1
ATOM 487 N N . ALA A 1 73 ? 38.631 38.318 173.150 1.00 20.40 73 ALA A N 1
ATOM 488 C CA . ALA A 1 73 ? 38.585 39.770 173.330 1.00 20.98 73 ALA A CA 1
ATOM 489 C C . ALA A 1 73 ? 37.213 40.230 173.815 1.00 21.26 73 ALA A C 1
ATOM 490 O O . ALA A 1 73 ? 37.100 41.122 174.659 1.00 20.38 73 ALA A O 1
ATOM 492 N N . THR A 1 74 ? 36.164 39.615 173.288 1.00 20.70 74 THR A N 1
ATOM 493 C CA . THR A 1 74 ? 34.815 39.991 173.676 1.00 21.35 74 THR A CA 1
ATOM 494 C C . THR A 1 74 ? 34.441 39.526 175.084 1.00 21.52 74 THR A C 1
ATOM 495 O O . THR A 1 74 ? 33.734 40.232 175.801 1.00 21.48 74 THR A O 1
ATOM 499 N N . MET A 1 75 ? 34.934 38.356 175.485 1.00 20.21 75 MET A N 1
ATOM 500 C CA . MET A 1 75 ? 34.609 37.791 176.796 1.00 19.16 75 MET A CA 1
ATOM 501 C C . MET A 1 75 ? 35.504 38.201 177.976 1.00 21.40 75 MET A C 1
ATOM 502 O O . MET A 1 75 ? 35.007 38.497 179.063 1.00 20.77 75 MET A O 1
ATOM 507 N N . ALA A 1 76 ? 36.816 38.200 177.758 1.00 21.86 76 ALA A N 1
ATOM 508 C CA . ALA A 1 76 ? 37.794 38.507 178.803 1.00 24.22 76 ALA A CA 1
ATOM 509 C C . ALA A 1 76 ? 37.459 39.612 179.807 1.00 24.24 76 ALA A C 1
ATOM 510 O O . ALA A 1 76 ? 37.515 39.390 181.015 1.00 22.84 76 ALA A O 1
ATOM 512 N N . PRO A 1 77 ? 37.112 40.815 179.328 1.00 24.78 77 PRO A N 1
ATOM 513 C CA . PRO A 1 77 ? 36.791 41.891 180.273 1.00 25.89 77 PRO A CA 1
ATOM 514 C C . PRO A 1 77 ? 35.786 41.501 181.361 1.00 26.28 77 PRO A C 1
ATOM 515 O O . PRO A 1 77 ? 35.963 41.849 182.530 1.00 26.92 77 PRO A O 1
ATOM 519 N N . SER A 1 78 ? 34.741 40.774 180.972 1.00 25.18 78 SER A N 1
ATOM 520 C CA . SER A 1 78 ? 33.698 40.341 181.902 1.00 26.14 78 SER A CA 1
ATOM 521 C C . SER A 1 78 ? 34.153 39.324 182.948 1.00 25.35 78 SER A C 1
ATOM 522 O O . SER A 1 78 ? 33.450 39.090 183.930 1.00 25.07 78 SER A O 1
ATOM 525 N N . LEU A 1 79 ? 35.318 38.721 182.743 1.00 22.52 79 LEU A N 1
ATOM 526 C CA . LEU A 1 79 ? 35.817 37.708 183.666 1.00 22.67 79 LEU A CA 1
ATOM 527 C C . LEU A 1 79 ? 36.724 38.231 184.783 1.00 22.82 79 LEU A C 1
ATOM 528 O O . LEU A 1 79 ? 36.897 37.571 185.812 1.00 21.83 79 LEU A O 1
ATOM 533 N N . ILE A 1 80 ? 37.298 39.412 184.584 1.00 22.42 80 ILE A N 1
ATOM 534 C CA . ILE A 1 80 ? 38.181 39.996 185.586 1.00 23.30 80 ILE A CA 1
ATOM 535 C C . ILE A 1 80 ? 37.444 40.131 186.915 1.00 23.18 80 ILE A C 1
ATOM 536 O O . ILE A 1 80 ? 36.327 40.639 186.962 1.00 23.69 80 ILE A O 1
ATOM 541 N N . GLY A 1 81 ? 38.065 39.656 187.991 1.00 22.59 81 GLY A N 1
ATOM 542 C CA . GLY A 1 81 ? 37.441 39.749 189.301 1.00 23.27 81 GLY A CA 1
ATOM 543 C C . GLY A 1 81 ? 36.692 38.511 189.762 1.00 22.82 81 GLY A C 1
ATOM 544 O O . GLY A 1 81 ? 36.299 38.424 190.925 1.00 23.75 81 GLY A O 1
ATOM 545 N N . LEU A 1 82 ? 36.485 37.552 188.863 1.00 22.88 82 LEU A N 1
ATOM 546 C CA . LEU A 1 82 ? 35.774 36.327 189.213 1.00 21.66 82 LEU A CA 1
ATOM 547 C C . LEU A 1 82 ? 36.728 35.288 189.797 1.00 20.85 82 LEU A C 1
ATOM 548 O O . LEU A 1 82 ? 37.930 35.327 189.542 1.00 21.15 82 LEU A O 1
ATOM 553 N N . ASP A 1 83 ? 36.179 34.362 190.581 1.00 20.99 83 ASP A N 1
ATOM 554 C CA . ASP A 1 83 ? 36.962 33.298 191.207 1.00 19.94 83 ASP A CA 1
ATOM 555 C C . ASP A 1 83 ? 37.173 32.192 190.172 1.00 20.05 83 ASP A C 1
ATOM 556 O O . ASP A 1 83 ? 36.226 31.504 189.788 1.00 20.19 83 ASP A O 1
ATOM 561 N N . PRO A 1 84 ? 38.420 31.997 189.716 1.00 19.79 84 PRO A N 1
ATOM 562 C CA . PRO A 1 84 ? 38.708 30.963 188.716 1.00 19.94 84 PRO A CA 1
ATOM 563 C C . PRO A 1 84 ? 38.420 29.530 189.170 1.00 19.43 84 PRO A C 1
ATOM 564 O O . PRO A 1 84 ? 38.259 28.635 188.340 1.00 20.08 84 PRO A O 1
ATOM 568 N N . ARG A 1 85 ? 38.344 29.316 190.479 1.00 18.66 85 ARG A N 1
ATOM 569 C CA . ARG A 1 85 ? 38.072 27.985 191.020 1.00 20.33 85 ARG A CA 1
ATOM 570 C C . ARG A 1 85 ? 36.627 27.550 190.777 1.00 18.44 85 ARG A C 1
ATOM 571 O O . ARG A 1 85 ? 36.334 26.356 190.727 1.00 20.30 85 ARG A O 1
ATOM 579 N N . ARG A 1 86 ? 35.728 28.521 190.644 1.00 16.74 86 ARG A N 1
ATOM 580 C CA . ARG A 1 86 ? 34.313 28.240 190.406 1.00 16.88 86 ARG A CA 1
ATOM 581 C C . ARG A 1 86 ? 34.135 28.012 188.907 1.00 16.51 86 ARG A C 1
ATOM 582 O O . ARG A 1 86 ? 33.455 28.772 188.225 1.00 15.77 86 ARG A O 1
ATOM 590 N N . VAL A 1 87 ? 34.745 26.941 188.407 1.00 16.09 87 VAL A N 1
ATOM 591 C CA . VAL A 1 87 ? 34.714 26.641 186.983 1.00 16.02 87 VAL A CA 1
ATOM 592 C C . VAL A 1 87 ? 33.353 26.681 186.285 1.00 16.78 87 VAL A C 1
ATOM 593 O O . VAL A 1 87 ? 33.249 27.194 185.171 1.00 17.02 87 VAL A O 1
ATOM 597 N N . ASP A 1 88 ? 32.309 26.162 186.920 1.00 16.88 88 ASP A N 1
ATOM 598 C CA . ASP A 1 88 ? 31.003 26.182 186.273 1.00 17.41 88 ASP A CA 1
ATOM 599 C C . ASP A 1 88 ? 30.443 27.595 186.204 1.00 17.96 88 ASP A C 1
ATOM 600 O O . ASP A 1 88 ? 29.806 27.969 185.220 1.00 16.78 88 ASP A O 1
ATOM 605 N N . ARG A 1 89 ? 30.694 28.384 187.247 1.00 17.29 89 ARG A N 1
ATOM 606 C CA . ARG A 1 89 ? 30.229 29.762 187.271 1.00 17.82 89 ARG A CA 1
ATOM 607 C C . ARG A 1 89 ? 31.017 30.571 186.236 1.00 17.21 89 ARG A C 1
ATOM 608 O O . ARG A 1 89 ? 30.470 31.474 185.603 1.00 18.54 89 ARG A O 1
ATOM 616 N N . ILE A 1 90 ? 32.297 30.243 186.056 1.00 16.35 90 ILE A N 1
ATOM 617 C CA . ILE A 1 90 ? 33.121 30.935 185.065 1.00 16.23 90 ILE A CA 1
ATOM 618 C C . ILE A 1 90 ? 32.534 30.684 183.676 1.00 15.60 90 ILE A C 1
ATOM 619 O O . ILE A 1 90 ? 32.459 31.586 182.840 1.00 15.19 90 ILE A O 1
ATOM 624 N N . ASN A 1 91 ? 32.129 29.444 183.428 1.00 15.45 91 ASN A N 1
ATOM 625 C CA . ASN A 1 91 ? 31.547 29.096 182.145 1.00 16.19 91 ASN A CA 1
ATOM 626 C C . ASN A 1 91 ? 30.201 29.802 181.977 1.00 16.85 91 ASN A C 1
ATOM 627 O O . ASN A 1 91 ? 29.870 30.246 180.882 1.00 16.15 91 ASN A O 1
ATOM 632 N N . ASP A 1 92 ? 29.429 29.912 183.057 1.00 16.73 92 ASP A N 1
ATOM 633 C CA . ASP A 1 92 ? 28.143 30.603 182.973 1.00 17.09 92 ASP A CA 1
ATOM 634 C C . ASP A 1 92 ? 28.406 32.052 182.565 1.00 18.15 92 ASP A C 1
ATOM 635 O O . ASP A 1 92 ? 27.678 32.626 181.752 1.00 17.96 92 ASP A O 1
ATOM 640 N N . ALA A 1 93 ? 29.454 32.637 183.135 1.00 17.39 93 ALA A N 1
ATOM 641 C CA . ALA A 1 93 ? 29.817 34.015 182.829 1.00 18.04 93 ALA A CA 1
ATOM 642 C C . ALA A 1 93 ? 30.247 34.155 181.368 1.00 17.52 93 ALA A C 1
ATOM 643 O O . ALA A 1 93 ? 29.877 35.122 180.694 1.00 15.87 93 ALA A O 1
ATOM 645 N N . MET A 1 94 ? 31.032 33.203 180.869 1.00 17.16 94 MET A N 1
ATOM 646 C CA . MET A 1 94 ? 31.447 33.275 179.471 1.00 17.83 94 MET A CA 1
ATOM 647 C C . MET A 1 94 ? 30.213 33.176 178.578 1.00 18.25 94 MET A C 1
ATOM 648 O O . MET A 1 94 ? 30.111 33.888 177.579 1.00 18.64 94 MET A O 1
ATOM 653 N N . ASP A 1 95 ? 29.275 32.305 178.942 1.00 16.86 95 ASP A N 1
ATOM 654 C CA . ASP A 1 95 ? 28.047 32.154 178.162 1.00 17.42 95 ASP A CA 1
ATOM 655 C C . ASP A 1 95 ? 27.223 33.444 178.174 1.00 18.75 95 ASP A C 1
ATOM 656 O O . ASP A 1 95 ? 26.570 33.780 177.183 1.00 18.13 95 ASP A O 1
ATOM 661 N N . ASP A 1 96 ? 27.237 34.164 179.293 1.00 19.46 96 ASP A N 1
ATOM 662 C CA . ASP A 1 96 ? 26.461 35.402 179.373 1.00 23.89 96 ASP A CA 1
ATOM 663 C C . ASP A 1 96 ? 27.054 36.493 178.487 1.00 22.42 96 ASP A C 1
ATOM 664 O O . ASP A 1 96 ? 26.344 37.394 178.036 1.00 23.36 96 ASP A O 1
ATOM 669 N N . ALA A 1 97 ? 28.353 36.400 178.227 1.00 21.12 97 ALA A N 1
ATOM 670 C CA . ALA A 1 97 ? 29.043 37.391 177.405 1.00 21.38 97 ALA A CA 1
ATOM 671 C C . ALA A 1 97 ? 29.060 37.058 175.917 1.00 22.34 97 ALA A C 1
ATOM 672 O O . ALA A 1 97 ? 29.158 37.962 175.085 1.00 23.35 97 ALA A O 1
ATOM 674 N N . LEU A 1 98 ? 28.966 35.773 175.581 1.00 19.71 98 LEU A N 1
ATOM 675 C CA . LEU A 1 98 ? 29.004 35.345 174.181 1.00 20.43 98 LEU A CA 1
ATOM 676 C C . LEU A 1 98 ? 28.456 33.925 173.995 1.00 19.95 98 LEU A C 1
ATOM 677 O O . LEU A 1 98 ? 28.925 32.986 174.635 1.00 20.05 98 LEU A O 1
ATOM 682 N N . LEU A 1 99 ? 27.476 33.768 173.109 1.00 19.10 99 LEU A N 1
ATOM 683 C CA . LEU A 1 99 ? 26.884 32.456 172.860 1.00 19.89 99 LEU A CA 1
ATOM 684 C C . LEU A 1 99 ? 27.779 31.624 171.947 1.00 19.06 99 LEU A C 1
ATOM 685 O O . LEU A 1 99 ? 28.436 32.161 171.062 1.00 19.50 99 LEU A O 1
ATOM 690 N N . GLY A 1 100 ? 27.795 30.313 172.160 1.00 18.17 100 GLY A N 1
ATOM 691 C CA . GLY A 1 100 ? 28.623 29.442 171.341 1.00 17.44 100 GLY A CA 1
ATOM 692 C C . GLY A 1 100 ? 30.109 29.697 171.539 1.00 17.04 100 GLY A C 1
ATOM 693 O O . GLY A 1 100 ? 30.571 29.869 172.665 1.00 16.20 100 GLY A O 1
ATOM 694 N N . HIS A 1 101 ? 30.862 29.700 170.443 1.00 16.24 101 HIS A N 1
ATOM 695 C CA . HIS A 1 101 ? 32.299 29.950 170.496 1.00 16.85 101 HIS A CA 1
ATOM 696 C C . HIS A 1 101 ? 33.026 29.105 171.536 1.00 16.35 101 HIS A C 1
ATOM 697 O O . HIS A 1 101 ? 33.831 29.618 172.324 1.00 14.08 101 HIS A O 1
ATOM 704 N N . GLU A 1 102 ? 32.745 27.806 171.541 1.00 14.11 102 GLU A N 1
ATOM 705 C CA . GLU A 1 102 ? 33.403 26.915 172.486 1.00 15.93 102 GLU A CA 1
ATOM 706 C C . GLU A 1 102 ? 34.920 27.025 172.307 1.00 15.42 102 GLU A C 1
ATOM 707 O O . GLU A 1 102 ? 35.676 26.954 173.273 1.00 16.81 102 GLU A O 1
ATOM 713 N N . ASP A 1 103 ? 35.352 27.205 171.062 1.00 16.17 103 ASP A N 1
ATOM 714 C CA . ASP A 1 103 ? 36.774 27.310 170.767 1.00 16.84 103 ASP A CA 1
ATOM 715 C C . ASP A 1 103 ? 37.437 28.490 171.467 1.00 17.15 103 ASP A C 1
ATOM 716 O O . ASP A 1 103 ? 38.574 28.380 171.919 1.00 18.83 103 ASP A O 1
ATOM 721 N N . ALA A 1 104 ? 36.729 29.610 171.577 1.00 16.13 104 ALA A N 1
ATOM 722 C CA . ALA A 1 104 ? 37.284 30.782 172.253 1.00 17.43 104 ALA A CA 1
ATOM 723 C C . ALA A 1 104 ? 37.233 30.630 173.775 1.00 17.63 104 ALA A C 1
ATOM 724 O O . ALA A 1 104 ? 38.091 31.152 174.490 1.00 16.84 104 ALA A O 1
ATOM 726 N N . LYS A 1 105 ? 36.229 29.915 174.272 1.00 15.01 105 LYS A N 1
ATOM 727 C CA . LYS A 1 105 ? 36.079 29.715 175.712 1.00 14.95 105 LYS A CA 1
ATOM 728 C C . LYS A 1 105 ? 37.070 28.705 176.289 1.00 15.00 105 LYS A C 1
ATOM 729 O O . LYS A 1 105 ? 37.482 28.815 177.443 1.00 14.40 105 LYS A O 1
ATOM 735 N N . THR A 1 106 ? 37.467 27.742 175.469 1.00 13.75 106 THR A N 1
ATOM 736 C CA . THR A 1 106 ? 38.363 26.675 175.895 1.00 15.12 106 THR A CA 1
ATOM 737 C C . THR A 1 106 ? 39.637 27.057 176.649 1.00 16.12 106 THR A C 1
ATOM 738 O O . THR A 1 106 ? 39.846 26.606 177.777 1.00 14.11 106 THR A O 1
ATOM 742 N N . ALA A 1 107 ? 40.488 27.872 176.032 1.00 16.05 107 ALA A N 1
ATOM 743 C CA . ALA A 1 107 ? 41.750 28.260 176.661 1.00 15.56 107 ALA A CA 1
ATOM 744 C C . ALA A 1 107 ? 41.570 28.907 178.028 1.00 16.37 107 ALA A C 1
ATOM 745 O O . ALA A 1 107 ? 42.381 28.693 178.937 1.00 16.30 107 ALA A O 1
ATOM 747 N N . ILE A 1 108 ? 40.513 29.699 178.173 1.00 14.24 108 ILE A N 1
ATOM 748 C CA . ILE A 1 108 ? 40.236 30.362 179.439 1.00 15.70 108 ILE A CA 1
ATOM 749 C C . ILE A 1 108 ? 39.813 29.333 180.481 1.00 15.80 108 ILE A C 1
ATOM 750 O O . ILE A 1 108 ? 40.314 29.340 181.600 1.00 14.81 108 ILE A O 1
ATOM 755 N N . ASP A 1 109 ? 38.902 28.439 180.108 1.00 15.31 109 ASP A N 1
ATOM 756 C CA . ASP A 1 109 ? 38.450 27.420 181.048 1.00 15.70 109 ASP A CA 1
ATOM 757 C C . ASP A 1 109 ? 39.606 26.536 181.518 1.00 16.26 109 ASP A C 1
ATOM 758 O O . ASP A 1 109 ? 39.769 26.290 182.717 1.00 16.50 109 ASP A O 1
ATOM 763 N N . VAL A 1 110 ? 40.410 26.054 180.573 1.00 13.80 110 VAL A N 1
ATOM 764 C CA . VAL A 1 110 ? 41.532 25.187 180.919 1.00 14.65 110 VAL A CA 1
ATOM 765 C C . VAL A 1 110 ? 42.506 25.873 181.887 1.00 15.28 110 VAL A C 1
ATOM 766 O O . VAL A 1 110 ? 42.998 25.248 182.832 1.00 13.51 110 VAL A O 1
ATOM 770 N N . ALA A 1 111 ? 42.775 27.154 181.652 1.00 14.68 111 ALA A N 1
ATOM 771 C CA . ALA A 1 111 ? 43.671 27.915 182.518 1.00 16.33 111 ALA A CA 1
ATOM 772 C C . ALA A 1 111 ? 43.107 28.008 183.942 1.00 17.41 111 ALA A C 1
ATOM 773 O O . ALA A 1 111 ? 43.860 27.963 184.918 1.00 17.33 111 ALA A O 1
ATOM 775 N N . CYS A 1 112 ? 41.788 28.137 184.066 1.00 16.61 112 CYS A N 1
ATOM 776 C CA . CYS A 1 112 ? 41.169 28.206 185.388 1.00 17.53 112 CYS A CA 1
ATOM 777 C C . CYS A 1 112 ? 41.376 26.882 186.112 1.00 17.47 112 CYS A C 1
ATOM 778 O O . CYS A 1 112 ? 41.627 26.856 187.315 1.00 18.43 112 CYS A O 1
ATOM 781 N N . TRP A 1 113 ? 41.271 25.776 185.382 1.00 18.55 113 TRP A N 1
ATOM 782 C CA . TRP A 1 113 ? 41.473 24.471 185.998 1.00 16.72 113 TRP A CA 1
ATOM 783 C C . TRP A 1 113 ? 42.919 24.336 186.477 1.00 16.49 113 TRP A C 1
ATOM 784 O O . TRP A 1 113 ? 43.178 23.761 187.537 1.00 15.11 113 TRP A O 1
ATOM 795 N N . ASP A 1 114 ? 43.851 24.876 185.697 1.00 16.55 114 ASP A N 1
ATOM 796 C CA . ASP A 1 114 ? 45.274 24.832 186.044 1.00 17.69 114 ASP A CA 1
ATOM 797 C C . ASP A 1 114 ? 45.438 25.562 187.379 1.00 18.28 114 ASP A C 1
ATOM 798 O O . ASP A 1 114 ? 46.053 25.045 188.312 1.00 17.41 114 ASP A O 1
ATOM 803 N N . ILE A 1 115 ? 44.875 26.765 187.461 1.00 18.88 115 ILE A N 1
ATOM 804 C CA . ILE A 1 115 ? 44.928 27.564 188.680 1.00 19.89 115 ILE A CA 1
ATOM 805 C C . ILE A 1 115 ? 44.262 26.809 189.833 1.00 20.24 115 ILE A C 1
ATOM 806 O O . ILE A 1 115 ? 44.804 26.717 190.938 1.00 19.16 115 ILE A O 1
ATOM 811 N N . PHE A 1 116 ? 43.079 26.272 189.563 1.00 18.31 116 PHE A N 1
ATOM 812 C CA . PHE A 1 116 ? 42.313 25.519 190.549 1.00 19.03 116 PHE A CA 1
ATOM 813 C C . PHE A 1 116 ? 43.170 24.414 191.177 1.00 20.28 116 PHE A C 1
ATOM 814 O O . PHE A 1 116 ? 43.295 24.328 192.404 1.00 19.67 116 PHE A O 1
ATOM 822 N N . GLY A 1 117 ? 43.769 23.577 190.333 1.00 18.33 117 GLY A N 1
ATOM 823 C CA . GLY A 1 117 ? 44.599 22.495 190.832 1.00 18.32 117 GLY A CA 1
ATOM 824 C C . GLY A 1 117 ? 45.799 22.987 191.629 1.00 18.88 117 GLY A C 1
ATOM 825 O O . GLY A 1 117 ? 46.167 22.397 192.649 1.00 19.69 117 GLY A O 1
ATOM 826 N N . LYS A 1 118 ? 46.417 24.068 191.169 1.00 19.05 118 LYS A N 1
ATOM 827 C CA . LYS A 1 118 ? 47.570 24.617 191.868 1.00 21.43 118 LYS A CA 1
ATOM 828 C C . LYS A 1 118 ? 47.165 25.182 193.226 1.00 21.89 118 LYS A C 1
ATOM 829 O O . LYS A 1 118 ? 47.900 25.046 194.204 1.00 21.37 118 LYS A O 1
ATOM 835 N N . SER A 1 119 ? 45.987 25.798 193.287 1.00 21.08 119 SER A N 1
ATOM 836 C CA . SER A 1 119 ? 45.511 26.403 194.528 1.00 23.17 119 SER A CA 1
ATOM 837 C C . SER A 1 119 ? 45.258 25.402 195.655 1.00 23.19 119 SER A C 1
ATOM 838 O O . SER A 1 119 ? 45.364 25.759 196.830 1.00 22.32 119 SER A O 1
ATOM 841 N N . VAL A 1 120 ? 44.917 24.161 195.312 1.00 20.84 120 VAL A N 1
ATOM 842 C CA . VAL A 1 120 ? 44.679 23.143 196.333 1.00 22.75 120 VAL A CA 1
ATOM 843 C C . VAL A 1 120 ? 45.760 22.070 196.299 1.00 23.12 120 VAL A C 1
ATOM 844 O O . VAL A 1 120 ? 45.695 21.088 197.038 1.00 23.75 120 VAL A O 1
ATOM 848 N N . GLY A 1 121 ? 46.755 22.269 195.438 1.00 23.15 121 GLY A N 1
ATOM 849 C CA . GLY A 1 121 ? 47.852 21.322 195.328 1.00 23.37 121 GLY A CA 1
ATOM 850 C C . GLY A 1 121 ? 47.479 19.943 194.817 1.00 25.06 121 GLY A C 1
ATOM 851 O O . GLY A 1 121 ? 48.014 18.938 195.290 1.00 22.88 121 GLY A O 1
ATOM 852 N N . LEU A 1 122 ? 46.572 19.887 193.846 1.00 23.05 122 LEU A N 1
ATOM 853 C CA . LEU A 1 122 ? 46.138 18.610 193.279 1.00 21.54 122 LEU A CA 1
ATOM 854 C C . LEU A 1 122 ? 46.146 18.620 191.757 1.00 20.29 122 LEU A C 1
ATOM 855 O O . LEU A 1 122 ? 45.932 19.657 191.135 1.00 18.90 122 LEU A O 1
ATOM 860 N N . PRO A 1 123 ? 46.410 17.459 191.137 1.00 19.42 123 PRO A N 1
ATOM 861 C CA . PRO A 1 123 ? 46.420 17.388 189.674 1.00 19.68 123 PRO A CA 1
ATOM 862 C C . PRO A 1 123 ? 44.975 17.601 189.230 1.00 18.06 123 PRO A C 1
ATOM 863 O O . PRO A 1 123 ? 44.046 17.257 189.965 1.00 18.39 123 PRO A O 1
ATOM 867 N N . VAL A 1 124 ? 44.787 18.164 188.043 1.00 18.81 124 VAL A N 1
ATOM 868 C CA . VAL A 1 124 ? 43.442 18.417 187.528 1.00 17.63 124 VAL A CA 1
ATOM 869 C C . VAL A 1 124 ? 42.568 17.161 187.501 1.00 17.19 124 VAL A C 1
ATOM 870 O O . VAL A 1 124 ? 41.398 17.208 187.887 1.00 16.86 124 VAL A O 1
ATOM 874 N N . CYS A 1 125 ? 43.124 16.029 187.073 1.00 17.50 125 CYS A N 1
ATOM 875 C CA . CYS A 1 125 ? 42.322 14.814 187.018 1.00 17.17 125 CYS A CA 1
ATOM 876 C C . CYS A 1 125 ? 41.738 14.427 188.378 1.00 18.83 125 CYS A C 1
ATOM 877 O O . CYS A 1 125 ? 40.667 13.819 188.448 1.00 17.32 125 CYS A O 1
ATOM 880 N N . GLU A 1 126 ? 42.421 14.788 189.463 1.00 18.30 126 GLU A N 1
ATOM 881 C CA . GLU A 1 126 ? 41.915 14.457 190.792 1.00 17.96 126 GLU A CA 1
ATOM 882 C C . GLU A 1 126 ? 40.743 15.371 191.148 1.00 18.99 126 GLU A C 1
ATOM 883 O O . GLU A 1 126 ? 39.851 14.980 191.896 1.00 20.48 126 GLU A O 1
ATOM 889 N N . LEU A 1 127 ? 40.738 16.588 190.609 1.00 18.06 127 LEU A N 1
ATOM 890 C CA . LEU A 1 127 ? 39.647 17.521 190.875 1.00 19.67 127 LEU A CA 1
ATOM 891 C C . LEU A 1 127 ? 38.480 17.272 189.920 1.00 20.06 127 LEU A C 1
ATOM 892 O O . LEU A 1 127 ? 37.403 17.842 190.077 1.00 19.41 127 LEU A O 1
ATOM 897 N N . LEU A 1 128 ? 38.706 16.417 188.927 1.00 19.75 128 LEU A N 1
ATOM 898 C CA . LEU A 1 128 ? 37.671 16.079 187.955 1.00 20.94 128 LEU A CA 1
ATOM 899 C C . LEU A 1 128 ? 36.955 14.784 188.329 1.00 21.65 128 LEU A C 1
ATOM 900 O O . LEU A 1 128 ? 36.262 14.197 187.501 1.00 26.44 128 LEU A O 1
ATOM 905 N N . GLY A 1 129 ? 37.131 14.333 189.569 1.00 19.85 129 GLY A N 1
ATOM 906 C CA . GLY A 1 129 ? 36.472 13.113 190.002 1.00 19.08 129 GLY A CA 1
ATOM 907 C C . GLY A 1 129 ? 37.411 12.034 190.506 1.00 17.52 129 GLY A C 1
ATOM 908 O O . GLY A 1 129 ? 36.979 11.085 191.165 1.00 16.93 129 GLY A O 1
ATOM 909 N N . GLY A 1 130 ? 38.694 12.171 190.197 1.00 16.09 130 GLY A N 1
ATOM 910 C CA . GLY A 1 130 ? 39.665 11.187 190.645 1.00 17.50 130 GLY A CA 1
ATOM 911 C C . GLY A 1 130 ? 40.230 10.384 189.490 1.00 19.29 130 GLY A C 1
ATOM 912 O O . GLY A 1 130 ? 39.498 9.981 188.586 1.00 17.42 130 GLY A O 1
ATOM 913 N N . ARG A 1 131 ? 41.537 10.139 189.520 1.00 16.73 131 ARG A N 1
ATOM 914 C CA . ARG A 1 131 ? 42.182 9.391 188.453 1.00 17.42 131 ARG A CA 1
ATOM 915 C C . ARG A 1 131 ? 41.892 7.898 188.487 1.00 17.84 131 ARG A C 1
ATOM 916 O O . ARG A 1 131 ? 41.761 7.299 189.552 1.00 16.60 131 ARG A O 1
ATOM 924 N N . THR A 1 132 ? 41.772 7.306 187.305 1.00 16.75 132 THR A N 1
ATOM 925 C CA . THR A 1 132 ? 41.546 5.874 187.190 1.00 16.82 132 THR A CA 1
ATOM 926 C C . THR A 1 132 ? 42.921 5.232 187.353 1.00 19.17 132 THR A C 1
ATOM 927 O O . THR A 1 132 ? 43.942 5.920 187.283 1.00 18.92 132 THR A O 1
ATOM 931 N N . ASN A 1 133 ? 42.947 3.920 187.539 1.00 19.78 133 ASN A N 1
ATOM 932 C CA . ASN A 1 133 ? 44.206 3.204 187.723 1.00 24.23 133 ASN A CA 1
ATOM 933 C C . ASN A 1 133 ? 44.701 2.554 186.436 1.00 24.14 133 ASN A C 1
ATOM 934 O O . ASN A 1 133 ? 45.587 1.694 186.470 1.00 23.66 133 ASN A O 1
ATOM 939 N N . THR A 1 134 ? 44.143 2.962 185.302 1.00 20.50 134 THR A N 1
ATOM 940 C CA . THR A 1 134 ? 44.540 2.379 184.026 1.00 19.10 134 THR A CA 1
ATOM 941 C C . THR A 1 134 ? 45.221 3.375 183.099 1.00 18.56 134 THR A C 1
ATOM 942 O O . THR A 1 134 ? 45.011 4.585 183.200 1.00 19.68 134 THR A O 1
ATOM 946 N N . ARG A 1 135 ? 46.037 2.859 182.188 1.00 18.73 135 ARG A N 1
ATOM 947 C CA . ARG A 1 135 ? 46.753 3.712 181.246 1.00 18.86 135 ARG A CA 1
ATOM 948 C C . ARG A 1 135 ? 45.848 4.212 180.121 1.00 18.42 135 ARG A C 1
ATOM 949 O O . ARG A 1 135 ? 44.770 3.658 179.877 1.00 19.13 135 ARG A O 1
ATOM 957 N N . LEU A 1 136 ? 46.296 5.261 179.442 1.00 16.65 136 LEU A N 1
ATOM 958 C CA . LEU A 1 136 ? 45.538 5.871 178.353 1.00 17.84 136 LEU A CA 1
ATOM 959 C C . LEU A 1 136 ? 46.135 5.493 177.003 1.00 17.40 136 LEU A C 1
ATOM 960 O O . LEU A 1 136 ? 47.260 5.881 176.685 1.00 18.65 136 LEU A O 1
ATOM 965 N N . PRO A 1 137 ? 45.385 4.744 176.183 1.00 18.97 137 PRO A N 1
ATOM 966 C CA . PRO A 1 137 ? 45.879 4.330 174.864 1.00 16.96 137 PRO A CA 1
ATOM 967 C C . PRO A 1 137 ? 45.888 5.479 173.861 1.00 18.26 137 PRO A C 1
ATOM 968 O O . PRO A 1 137 ? 44.897 6.196 173.728 1.00 17.02 137 PRO A O 1
ATOM 972 N N . LEU A 1 138 ? 47.001 5.645 173.151 1.00 16.43 138 LEU A N 1
ATOM 973 C CA . LEU A 1 138 ? 47.114 6.690 172.142 1.00 17.72 138 LEU A CA 1
ATOM 974 C C . LEU A 1 138 ? 46.523 6.161 170.840 1.00 18.39 138 LEU A C 1
ATOM 975 O O . LEU A 1 138 ? 46.539 4.955 170.587 1.00 18.23 138 LEU A O 1
ATOM 980 N N . ILE A 1 139 ? 46.005 7.061 170.012 1.00 17.88 139 ILE A N 1
ATOM 981 C CA . ILE A 1 139 ? 45.419 6.651 168.747 1.00 19.33 139 ILE A CA 1
ATOM 982 C C . ILE A 1 139 ? 46.254 7.165 167.582 1.00 19.72 139 ILE A C 1
ATOM 983 O O . ILE A 1 139 ? 46.814 8.262 167.636 1.00 21.81 139 ILE A O 1
ATOM 988 N N . SER A 1 140 ? 46.347 6.362 166.532 1.00 20.95 140 SER A N 1
ATOM 989 C CA . SER A 1 140 ? 47.111 6.749 165.357 1.00 23.84 140 SER A CA 1
ATOM 990 C C . SER A 1 140 ? 46.231 7.543 164.401 1.00 24.58 140 SER A C 1
ATOM 991 O O . SER A 1 140 ? 45.004 7.538 164.513 1.00 24.18 140 SER A O 1
ATOM 994 N N . SER A 1 141 ? 46.869 8.230 163.461 1.00 25.15 141 SER A N 1
ATOM 995 C CA . SER A 1 141 ? 46.150 8.997 162.454 1.00 26.57 141 SER A CA 1
ATOM 996 C C . SER A 1 141 ? 46.643 8.496 161.111 1.00 26.10 141 SER A C 1
ATOM 997 O O . SER A 1 141 ? 47.796 8.717 160.740 1.00 26.85 141 SER A O 1
ATOM 1000 N N . ILE A 1 142 ? 45.775 7.798 160.391 1.00 24.24 142 ILE A N 1
ATOM 1001 C CA . ILE A 1 142 ? 46.136 7.253 159.094 1.00 24.21 142 ILE A CA 1
ATOM 1002 C C . ILE A 1 142 ? 45.531 8.108 157.989 1.00 26.32 142 ILE A C 1
ATOM 1003 O O . ILE A 1 142 ? 44.380 7.900 157.597 1.00 24.89 142 ILE A O 1
ATOM 1008 N N . TYR A 1 143 ? 46.308 9.068 157.491 1.00 25.95 143 TYR A N 1
ATOM 1009 C CA . TYR A 1 143 ? 45.831 9.954 156.436 1.00 28.60 143 TYR A CA 1
ATOM 1010 C C . TYR A 1 143 ? 45.511 9.183 155.163 1.00 26.86 143 TYR A C 1
ATOM 1011 O O . TYR A 1 143 ? 46.048 8.102 154.926 1.00 28.10 143 TYR A O 1
ATOM 1020 N N . VAL A 1 144 ? 44.625 9.745 154.348 1.00 26.81 144 VAL A N 1
ATOM 1021 C CA . VAL A 1 144 ? 44.219 9.099 153.110 1.00 26.64 144 VAL A CA 1
ATOM 1022 C C . VAL A 1 144 ? 45.374 8.902 152.139 1.00 26.52 144 VAL A C 1
ATOM 1023 O O . VAL A 1 144 ? 46.198 9.798 151.942 1.00 27.05 144 VAL A O 1
ATOM 1027 N N . GLY A 1 145 ? 45.415 7.719 151.537 1.00 26.59 145 GLY A N 1
ATOM 1028 C CA . GLY A 1 145 ? 46.444 7.386 150.568 1.00 27.60 145 GLY A CA 1
ATOM 1029 C C . GLY A 1 145 ? 46.047 6.107 149.857 1.00 27.79 145 GLY A C 1
ATOM 1030 O O . GLY A 1 145 ? 44.924 5.629 150.033 1.00 27.62 145 GLY A O 1
ATOM 1031 N N . GLU A 1 146 ? 46.941 5.550 149.047 1.00 27.42 146 GLU A N 1
ATOM 1032 C CA . GLU A 1 146 ? 46.629 4.302 148.355 1.00 27.52 146 GLU A CA 1
ATOM 1033 C C . GLU A 1 146 ? 46.401 3.234 149.421 1.00 27.04 146 GLU A C 1
ATOM 1034 O O . GLU A 1 146 ? 46.991 3.295 150.499 1.00 27.49 146 GLU A O 1
ATOM 1040 N N . PRO A 1 147 ? 45.535 2.247 149.139 1.00 26.66 147 PRO A N 1
ATOM 1041 C CA . PRO A 1 147 ? 45.227 1.162 150.076 1.00 25.49 147 PRO A CA 1
ATOM 1042 C C . PRO A 1 147 ? 46.444 0.528 150.757 1.00 26.30 147 PRO A C 1
ATOM 1043 O O . PRO A 1 147 ? 46.484 0.410 151.984 1.00 23.18 147 PRO A O 1
ATOM 1047 N N . GLU A 1 148 ? 47.429 0.116 149.962 1.00 27.24 148 GLU A N 1
ATOM 1048 C CA . GLU A 1 148 ? 48.633 -0.506 150.509 1.00 27.86 148 GLU A CA 1
ATOM 1049 C C . GLU A 1 148 ? 49.452 0.431 151.385 1.00 26.53 148 GLU A C 1
ATOM 1050 O O . GLU A 1 148 ? 50.045 0.006 152.376 1.00 27.56 148 GLU A O 1
ATOM 1056 N N . ASP A 1 149 ? 49.490 1.704 151.015 1.00 27.09 149 ASP A N 1
ATOM 1057 C CA . ASP A 1 149 ? 50.229 2.691 151.783 1.00 26.49 149 ASP A CA 1
ATOM 1058 C C . ASP A 1 149 ? 49.562 2.822 153.151 1.00 26.40 149 ASP A C 1
ATOM 1059 O O . ASP A 1 149 ? 50.230 2.818 154.187 1.00 27.19 149 ASP A O 1
ATOM 1064 N N . MET A 1 150 ? 48.236 2.914 153.150 1.00 25.09 150 MET A N 1
ATOM 1065 C CA . MET A 1 150 ? 47.490 3.032 154.394 1.00 23.98 150 MET A CA 1
ATOM 1066 C C . MET A 1 150 ? 47.706 1.793 155.267 1.00 22.59 150 MET A C 1
ATOM 1067 O O . MET A 1 150 ? 47.918 1.913 156.474 1.00 25.13 150 MET A O 1
ATOM 1072 N N . ARG A 1 151 ? 47.668 0.611 154.658 1.00 22.81 151 ARG A N 1
ATOM 1073 C CA . ARG A 1 151 ? 47.874 -0.639 155.391 1.00 23.46 151 ARG A CA 1
ATOM 1074 C C . ARG A 1 151 ? 49.274 -0.679 156.013 1.00 23.26 151 ARG A C 1
ATOM 1075 O O . ARG A 1 151 ? 49.450 -1.119 157.151 1.00 23.31 151 ARG A O 1
ATOM 1083 N N . ALA A 1 152 ? 50.268 -0.211 155.264 1.00 24.03 152 ALA A N 1
ATOM 1084 C CA . ALA A 1 152 ? 51.643 -0.193 155.754 1.00 24.77 152 ALA A CA 1
ATOM 1085 C C . ALA A 1 152 ? 51.793 0.749 156.949 1.00 24.17 152 ALA A C 1
ATOM 1086 O O . ALA A 1 152 ? 52.468 0.422 157.929 1.00 24.92 152 ALA A O 1
ATOM 1088 N N . ARG A 1 153 ? 51.167 1.918 156.870 1.00 24.27 153 ARG A N 1
ATOM 1089 C CA . ARG A 1 153 ? 51.254 2.881 157.959 1.00 23.38 153 ARG A CA 1
ATOM 1090 C C . ARG A 1 153 ? 50.542 2.373 159.211 1.00 23.02 153 ARG A C 1
ATOM 1091 O O . ARG A 1 153 ? 50.979 2.639 160.330 1.00 21.80 153 ARG A O 1
ATOM 1099 N N . VAL A 1 154 ? 49.448 1.638 159.023 1.00 21.93 154 VAL A N 1
ATOM 1100 C CA . VAL A 1 154 ? 48.730 1.059 160.150 1.00 21.03 154 VAL A CA 1
ATOM 1101 C C . VAL A 1 154 ? 49.678 0.062 160.815 1.00 21.40 154 VAL A C 1
ATOM 1102 O O . VAL A 1 154 ? 49.769 -0.017 162.040 1.00 20.33 154 VAL A O 1
ATOM 1106 N N . ALA A 1 155 ? 50.389 -0.698 159.991 1.00 20.78 155 ALA A N 1
ATOM 1107 C CA . ALA A 1 155 ? 51.327 -1.694 160.494 1.00 22.64 155 ALA A CA 1
ATOM 1108 C C . ALA A 1 155 ? 52.453 -1.043 161.291 1.00 22.79 155 ALA A C 1
ATOM 1109 O O . ALA A 1 155 ? 52.893 -1.580 162.314 1.00 24.52 155 ALA A O 1
ATOM 1111 N N . LYS A 1 156 ? 52.911 0.115 160.824 1.00 23.05 156 LYS A N 1
ATOM 1112 C CA . LYS A 1 156 ? 53.985 0.846 161.491 1.00 25.57 156 LYS A CA 1
ATOM 1113 C C . LYS A 1 156 ? 53.584 1.223 162.915 1.00 24.82 156 LYS A C 1
ATOM 1114 O O . LYS A 1 156 ? 54.372 1.104 163.852 1.00 25.44 156 LYS A O 1
ATOM 1120 N N . TYR A 1 157 ? 52.350 1.686 163.070 1.00 24.01 157 TYR A N 1
ATOM 1121 C CA . TYR A 1 157 ? 51.837 2.077 164.374 1.00 23.43 157 TYR A CA 1
ATOM 1122 C C . TYR A 1 157 ? 51.617 0.865 165.268 1.00 23.13 157 TYR A C 1
ATOM 1123 O O . TYR A 1 157 ? 51.871 0.918 166.471 1.00 21.96 157 TYR A O 1
ATOM 1132 N N . ARG A 1 158 ? 51.134 -0.227 164.682 1.00 23.22 158 ARG A N 1
ATOM 1133 C CA . ARG A 1 158 ? 50.911 -1.445 165.449 1.00 22.50 158 ARG A CA 1
ATOM 1134 C C . ARG A 1 158 ? 52.253 -1.881 166.032 1.00 23.32 158 ARG A C 1
ATOM 1135 O O . ARG A 1 158 ? 52.343 -2.301 167.185 1.00 21.70 158 ARG A O 1
ATOM 1143 N N . ALA A 1 159 ? 53.294 -1.762 165.217 1.00 22.94 159 ALA A N 1
ATOM 1144 C CA . ALA A 1 159 ? 54.643 -2.139 165.621 1.00 26.07 159 ALA A CA 1
ATOM 1145 C C . ALA A 1 159 ? 55.208 -1.197 166.682 1.00 25.63 159 ALA A C 1
ATOM 1146 O O . ALA A 1 159 ? 56.273 -1.456 167.236 1.00 26.71 159 ALA A O 1
ATOM 1148 N N . LYS A 1 160 ? 54.500 -0.105 166.959 1.00 25.41 160 LYS A N 1
ATOM 1149 C CA . LYS A 1 160 ? 54.943 0.852 167.973 1.00 25.59 160 LYS A CA 1
ATOM 1150 C C . LYS A 1 160 ? 54.117 0.703 169.245 1.00 25.35 160 LYS A C 1
ATOM 1151 O O . LYS A 1 160 ? 54.296 1.455 170.207 1.00 24.55 160 LYS A O 1
ATOM 1157 N N . GLY A 1 161 ? 53.200 -0.260 169.236 1.00 22.23 161 GLY A N 1
ATOM 1158 C CA . GLY A 1 161 ? 52.375 -0.507 170.405 1.00 20.67 161 GLY A CA 1
ATOM 1159 C C . GLY A 1 161 ? 51.018 0.177 170.453 1.00 20.37 161 GLY A C 1
ATOM 1160 O O . GLY A 1 161 ? 50.319 0.078 171.462 1.00 18.22 161 GLY A O 1
ATOM 1161 N N . TYR A 1 162 ? 50.638 0.871 169.385 1.00 16.93 162 TYR A N 1
ATOM 1162 C CA . TYR A 1 162 ? 49.339 1.549 169.365 1.00 19.93 162 TYR A CA 1
ATOM 1163 C C . TYR A 1 162 ? 48.205 0.530 169.296 1.00 19.00 162 TYR A C 1
ATOM 1164 O O . TYR A 1 162 ? 48.288 -0.446 168.550 1.00 18.62 162 TYR A O 1
ATOM 1173 N N . LYS A 1 163 ? 47.151 0.764 170.075 1.00 19.09 163 LYS A N 1
ATOM 1174 C CA . LYS A 1 163 ? 46.001 -0.135 170.110 1.00 17.72 163 LYS A CA 1
ATOM 1175 C C . LYS A 1 163 ? 44.741 0.541 169.574 1.00 19.12 163 LYS A C 1
ATOM 1176 O O . LYS A 1 163 ? 43.654 -0.032 169.609 1.00 18.53 163 LYS A O 1
ATOM 1182 N N . GLY A 1 164 ? 44.902 1.765 169.086 1.00 18.96 164 GLY A N 1
ATOM 1183 C CA . GLY A 1 164 ? 43.788 2.505 168.528 1.00 20.24 164 GLY A CA 1
ATOM 1184 C C . GLY A 1 164 ? 44.239 3.081 167.204 1.00 18.85 164 GLY A C 1
ATOM 1185 O O . GLY A 1 164 ? 45.349 3.597 167.102 1.00 18.79 164 GLY A O 1
ATOM 1186 N N . GLN A 1 165 ? 43.398 2.989 166.182 1.00 16.87 165 GLN A N 1
ATOM 1187 C CA . GLN A 1 165 ? 43.762 3.517 164.874 1.00 19.34 165 GLN A CA 1
ATOM 1188 C C . GLN A 1 165 ? 42.597 4.253 164.239 1.00 19.72 165 GLN A C 1
ATOM 1189 O O . GLN A 1 165 ? 41.470 3.764 164.248 1.00 20.52 165 GLN A O 1
ATOM 1195 N N . SER A 1 166 ? 42.877 5.432 163.695 1.00 19.27 166 SER A N 1
ATOM 1196 C CA . SER A 1 166 ? 41.856 6.228 163.028 1.00 19.22 166 SER A CA 1
ATOM 1197 C C . SER A 1 166 ? 42.191 6.280 161.540 1.00 19.09 166 SER A C 1
ATOM 1198 O O . SER A 1 166 ? 43.171 6.911 161.130 1.00 20.54 166 SER A O 1
ATOM 1201 N N . VAL A 1 167 ? 41.370 5.609 160.738 1.00 17.63 167 VAL A N 1
ATOM 1202 C CA . VAL A 1 167 ? 41.565 5.546 159.294 1.00 17.46 167 VAL A CA 1
ATOM 1203 C C . VAL A 1 167 ? 40.715 6.588 158.569 1.00 19.17 167 VAL A C 1
ATOM 1204 O O . VAL A 1 167 ? 39.487 6.535 158.608 1.00 17.84 167 VAL A O 1
ATOM 1208 N N . LYS A 1 168 ? 41.372 7.536 157.909 1.00 20.04 168 LYS A N 1
ATOM 1209 C CA . LYS A 1 168 ? 40.658 8.582 157.186 1.00 22.11 168 LYS A CA 1
ATOM 1210 C C . LYS A 1 168 ? 40.295 8.130 155.778 1.00 22.62 168 LYS A C 1
ATOM 1211 O O . LYS A 1 168 ? 41.009 7.332 155.168 1.00 22.30 168 LYS A O 1
ATOM 1217 N N . ILE A 1 169 ? 39.171 8.628 155.271 1.00 21.88 169 ILE A N 1
ATOM 1218 C CA . ILE A 1 169 ? 38.740 8.300 153.920 1.00 23.19 169 ILE A CA 1
ATOM 1219 C C . ILE A 1 169 ? 38.424 9.594 153.172 1.00 25.18 169 ILE A C 1
ATOM 1220 O O . ILE A 1 169 ? 38.201 10.638 153.791 1.00 24.94 169 ILE A O 1
ATOM 1225 N N . SER A 1 170 ? 38.406 9.521 151.845 1.00 26.63 170 SER A N 1
ATOM 1226 C CA . SER A 1 170 ? 38.167 10.692 151.000 1.00 28.17 170 SER A CA 1
ATOM 1227 C C . SER A 1 170 ? 36.716 11.069 150.716 1.00 28.89 170 SER A C 1
ATOM 1228 O O . SER A 1 170 ? 36.389 12.251 150.600 1.00 28.19 170 SER A O 1
ATOM 1231 N N . GLY A 1 171 ? 35.850 10.071 150.589 1.00 28.34 171 GLY A N 1
ATOM 1232 C CA . GLY A 1 171 ? 34.462 10.354 150.282 1.00 27.95 171 GLY A CA 1
ATOM 1233 C C . GLY A 1 171 ? 34.088 9.724 148.952 1.00 28.18 171 GLY A C 1
ATOM 1234 O O . GLY A 1 171 ? 32.953 9.847 148.489 1.00 26.76 171 GLY A O 1
ATOM 1235 N N . GLU A 1 172 ? 35.063 9.072 148.323 1.00 28.37 172 GLU A N 1
ATOM 1236 C CA . GLU A 1 172 ? 34.850 8.372 147.058 1.00 28.13 172 GLU A CA 1
ATOM 1237 C C . GLU A 1 172 ? 34.701 6.922 147.510 1.00 27.28 172 GLU A C 1
ATOM 1238 O O . GLU A 1 172 ? 35.691 6.242 147.786 1.00 25.60 172 GLU A O 1
ATOM 1244 N N . PRO A 1 173 ? 33.451 6.431 147.583 1.00 25.84 173 PRO A N 1
ATOM 1245 C CA . PRO A 1 173 ? 33.067 5.080 148.009 1.00 24.28 173 PRO A CA 1
ATOM 1246 C C . PRO A 1 173 ? 33.802 3.850 147.478 1.00 23.82 173 PRO A C 1
ATOM 1247 O O . PRO A 1 173 ? 34.152 2.961 148.255 1.00 22.46 173 PRO A O 1
ATOM 1251 N N . VAL A 1 174 ? 34.041 3.779 146.175 1.00 22.34 174 VAL A N 1
ATOM 1252 C CA . VAL A 1 174 ? 34.714 2.608 145.634 1.00 22.88 174 VAL A CA 1
ATOM 1253 C C . VAL A 1 174 ? 36.150 2.472 146.132 1.00 21.90 174 VAL A C 1
ATOM 1254 O O . VAL A 1 174 ? 36.547 1.414 146.629 1.00 21.64 174 VAL A O 1
ATOM 1258 N N . THR A 1 175 ? 36.925 3.542 146.016 1.00 23.01 175 THR A N 1
ATOM 1259 C CA . THR A 1 175 ? 38.308 3.503 146.469 1.00 23.61 175 THR A CA 1
ATOM 1260 C C . THR A 1 175 ? 38.364 3.446 147.996 1.00 22.43 175 THR A C 1
ATOM 1261 O O . THR A 1 175 ? 39.214 2.755 148.564 1.00 22.11 175 THR A O 1
ATOM 1265 N N . ASP A 1 176 ? 37.462 4.166 148.660 1.00 21.04 176 ASP A N 1
ATOM 1266 C CA . ASP A 1 176 ? 37.434 4.156 150.123 1.00 20.37 176 ASP A CA 1
ATOM 1267 C C . ASP A 1 176 ? 37.232 2.729 150.638 1.00 20.70 176 ASP A C 1
ATOM 1268 O O . ASP A 1 176 ? 37.840 2.329 151.632 1.00 21.41 176 ASP A O 1
ATOM 1273 N N . ALA A 1 177 ? 36.380 1.959 149.965 1.00 18.77 177 ALA A N 1
ATOM 1274 C CA . ALA A 1 177 ? 36.127 0.579 150.376 1.00 19.55 177 ALA A CA 1
ATOM 1275 C C . ALA A 1 177 ? 37.424 -0.233 150.327 1.00 21.77 177 ALA A C 1
ATOM 1276 O O . ALA A 1 177 ? 37.716 -1.019 151.231 1.00 21.37 177 ALA A O 1
ATOM 1278 N N . LYS A 1 178 ? 38.202 -0.043 149.268 1.00 22.48 178 LYS A N 1
ATOM 1279 C CA . LYS A 1 178 ? 39.461 -0.766 149.137 1.00 22.43 178 LYS A CA 1
ATOM 1280 C C . LYS A 1 178 ? 40.430 -0.290 150.218 1.00 19.97 178 LYS A C 1
ATOM 1281 O O . LYS A 1 178 ? 41.192 -1.080 150.765 1.00 19.35 178 LYS A O 1
ATOM 1287 N N . ARG A 1 179 ? 40.385 1.003 150.526 1.00 20.41 179 ARG A N 1
ATOM 1288 C CA . ARG A 1 179 ? 41.259 1.582 151.547 1.00 20.63 179 ARG A CA 1
ATOM 1289 C C . ARG A 1 179 ? 40.982 0.989 152.926 1.00 21.11 179 ARG A C 1
ATOM 1290 O O . ARG A 1 179 ? 41.904 0.635 153.659 1.00 19.67 179 ARG A O 1
ATOM 1298 N N . ILE A 1 180 ? 39.705 0.888 153.277 1.00 19.17 180 ILE A N 1
ATOM 1299 C CA . ILE A 1 180 ? 39.311 0.342 154.569 1.00 18.75 180 ILE A CA 1
ATOM 1300 C C . ILE A 1 180 ? 39.656 -1.140 154.649 1.00 20.67 180 ILE A C 1
ATOM 1301 O O . ILE A 1 180 ? 40.143 -1.623 155.673 1.00 19.74 180 ILE A O 1
ATOM 1306 N N . THR A 1 181 ? 39.399 -1.858 153.563 1.00 19.11 181 THR A N 1
ATOM 1307 C CA . THR A 1 181 ? 39.682 -3.285 153.515 1.00 21.45 181 THR A CA 1
ATOM 1308 C C . THR A 1 181 ? 41.170 -3.550 153.745 1.00 21.80 181 THR A C 1
ATOM 1309 O O . THR A 1 181 ? 41.538 -4.444 154.509 1.00 23.25 181 THR A O 1
ATOM 1313 N N . ALA A 1 182 ? 42.021 -2.761 153.098 1.00 21.39 182 ALA A N 1
ATOM 1314 C CA . ALA A 1 182 ? 43.469 -2.923 153.238 1.00 22.09 182 ALA A CA 1
ATOM 1315 C C . ALA A 1 182 ? 43.970 -2.436 154.594 1.00 22.32 182 ALA A C 1
ATOM 1316 O O . ALA A 1 182 ? 44.763 -3.110 155.252 1.00 20.88 182 ALA A O 1
ATOM 1318 N N . ALA A 1 183 ? 43.502 -1.264 155.010 1.00 20.99 183 ALA A N 1
ATOM 1319 C CA . ALA A 1 183 ? 43.914 -0.688 156.282 1.00 20.49 183 ALA A CA 1
ATOM 1320 C C . ALA A 1 183 ? 43.634 -1.614 157.461 1.00 20.07 183 ALA A C 1
ATOM 1321 O O . ALA A 1 183 ? 44.396 -1.638 158.424 1.00 19.81 183 ALA A O 1
ATOM 1323 N N . LEU A 1 184 ? 42.540 -2.367 157.389 1.00 20.18 184 LEU A N 1
ATOM 1324 C CA . LEU A 1 184 ? 42.160 -3.283 158.464 1.00 21.11 184 LEU A CA 1
ATOM 1325 C C . LEU A 1 184 ? 42.566 -4.733 158.199 1.00 22.62 184 LEU A C 1
ATOM 1326 O O . LEU A 1 184 ? 42.254 -5.628 158.986 1.00 21.42 184 LEU A O 1
ATOM 1331 N N . ALA A 1 185 ? 43.275 -4.949 157.097 1.00 24.57 185 ALA A N 1
ATOM 1332 C CA . ALA A 1 185 ? 43.711 -6.283 156.694 1.00 26.22 185 ALA A CA 1
ATOM 1333 C C . ALA A 1 185 ? 44.179 -7.201 157.826 1.00 28.63 185 ALA A C 1
ATOM 1334 O O . ALA A 1 185 ? 43.759 -8.360 157.900 1.00 30.05 185 ALA A O 1
ATOM 1336 N N . ASN A 1 186 ? 45.043 -6.714 158.709 1.00 26.97 186 ASN A N 1
ATOM 1337 C CA . ASN A 1 186 ? 45.509 -7.576 159.793 1.00 28.53 186 ASN A CA 1
ATOM 1338 C C . ASN A 1 186 ? 45.153 -7.068 161.182 1.00 26.27 186 ASN A C 1
ATOM 1339 O O . ASN A 1 186 ? 45.909 -7.275 162.132 1.00 26.01 186 ASN A O 1
ATOM 1344 N N . GLN A 1 187 ? 44.001 -6.416 161.312 1.00 24.36 187 GLN A N 1
ATOM 1345 C CA . GLN A 1 187 ? 43.606 -5.893 162.613 1.00 24.01 187 GLN A CA 1
ATOM 1346 C C . GLN A 1 187 ? 43.580 -7.015 163.642 1.00 22.50 187 GLN A C 1
ATOM 1347 O O . GLN A 1 187 ? 43.183 -8.143 163.344 1.00 23.17 187 GLN A O 1
ATOM 1353 N N . GLN A 1 188 ? 44.020 -6.694 164.854 1.00 23.65 188 GLN A N 1
ATOM 1354 C CA . GLN A 1 188 ? 44.098 -7.662 165.943 1.00 23.40 188 GLN A CA 1
ATOM 1355 C C . GLN A 1 188 ? 42.975 -7.540 166.974 1.00 23.92 188 GLN A C 1
ATOM 1356 O O . GLN A 1 188 ? 42.294 -6.519 167.050 1.00 24.21 188 GLN A O 1
ATOM 1362 N N . PRO A 1 189 ? 42.775 -8.589 167.790 1.00 25.15 189 PRO A N 1
ATOM 1363 C CA . PRO A 1 189 ? 41.736 -8.624 168.825 1.00 25.07 189 PRO A CA 1
ATOM 1364 C C . PRO A 1 189 ? 41.814 -7.512 169.868 1.00 25.76 189 PRO A C 1
ATOM 1365 O O . PRO A 1 189 ? 40.800 -7.126 170.446 1.00 26.80 189 PRO A O 1
ATOM 1369 N N . ASP A 1 190 ? 43.016 -7.000 170.108 1.00 25.41 190 ASP A N 1
ATOM 1370 C CA . ASP A 1 190 ? 43.211 -5.952 171.107 1.00 24.83 190 ASP A CA 1
ATOM 1371 C C . ASP A 1 190 ? 43.240 -4.538 170.526 1.00 24.27 190 ASP A C 1
ATOM 1372 O O . ASP A 1 190 ? 43.678 -3.601 171.190 1.00 23.08 190 ASP A O 1
ATOM 1377 N N . GLU A 1 191 ? 42.772 -4.375 169.294 1.00 22.57 191 GLU A N 1
ATOM 1378 C CA . GLU A 1 191 ? 42.790 -3.058 168.667 1.00 21.21 191 GLU A CA 1
ATOM 1379 C C . GLU A 1 191 ? 41.395 -2.522 168.372 1.00 21.44 191 GLU A C 1
ATOM 1380 O O . GLU A 1 191 ? 40.483 -3.283 168.051 1.00 20.49 191 GLU A O 1
ATOM 1386 N N . PHE A 1 192 ? 41.250 -1.204 168.479 1.00 19.82 192 PHE A N 1
ATOM 1387 C CA . PHE A 1 192 ? 39.989 -0.524 168.198 1.00 20.46 192 PHE A CA 1
ATOM 1388 C C . PHE A 1 192 ? 40.206 0.324 166.956 1.00 19.13 192 PHE A C 1
ATOM 1389 O O . PHE A 1 192 ? 41.092 1.181 166.929 1.00 18.75 192 PHE A O 1
ATOM 1397 N N . PHE A 1 193 ? 39.400 0.083 165.929 1.00 18.17 193 PHE A N 1
ATOM 1398 C CA . PHE A 1 193 ? 39.519 0.823 164.684 1.00 15.96 193 PHE A CA 1
ATOM 1399 C C . PHE A 1 193 ? 38.374 1.788 164.438 1.00 17.66 193 PHE A C 1
ATOM 1400 O O . PHE A 1 193 ? 37.208 1.463 164.662 1.00 15.91 193 PHE A O 1
ATOM 1408 N N . ILE A 1 194 ? 38.730 2.980 163.977 1.00 17.20 194 ILE A N 1
ATOM 1409 C CA . ILE A 1 194 ? 37.759 4.009 163.632 1.00 16.68 194 ILE A CA 1
ATOM 1410 C C . ILE A 1 194 ? 37.985 4.396 162.175 1.00 15.94 194 ILE A C 1
ATOM 1411 O O . ILE A 1 194 ? 39.126 4.524 161.731 1.00 17.77 194 ILE A O 1
ATOM 1416 N N . VAL A 1 195 ? 36.902 4.541 161.422 1.00 13.60 195 VAL A N 1
ATOM 1417 C CA . VAL A 1 195 ? 37.001 5.004 160.045 1.00 14.58 195 VAL A CA 1
ATOM 1418 C C . VAL A 1 195 ? 36.363 6.383 160.164 1.00 15.30 195 VAL A C 1
ATOM 1419 O O . VAL A 1 195 ? 35.193 6.504 160.537 1.00 13.77 195 VAL A O 1
ATOM 1423 N N . ASP A 1 196 ? 37.148 7.414 159.879 1.00 14.59 196 ASP A N 1
ATOM 1424 C CA . ASP A 1 196 ? 36.692 8.790 160.016 1.00 16.11 196 ASP A CA 1
ATOM 1425 C C . ASP A 1 196 ? 36.446 9.442 158.667 1.00 17.32 196 ASP A C 1
ATOM 1426 O O . ASP A 1 196 ? 37.381 9.662 157.903 1.00 15.33 196 ASP A O 1
ATOM 1431 N N . ALA A 1 197 ? 35.187 9.764 158.387 1.00 17.29 197 ALA A N 1
ATOM 1432 C CA . ALA A 1 197 ? 34.823 10.383 157.121 1.00 17.46 197 ALA A CA 1
ATOM 1433 C C . ALA A 1 197 ? 34.873 11.907 157.178 1.00 18.00 197 ALA A C 1
ATOM 1434 O O . ALA A 1 197 ? 34.765 12.571 156.149 1.00 15.91 197 ALA A O 1
ATOM 1436 N N . ASN A 1 198 ? 35.046 12.450 158.380 1.00 17.03 198 ASN A N 1
ATOM 1437 C CA . ASN A 1 198 ? 35.103 13.893 158.574 1.00 18.43 198 ASN A CA 1
ATOM 1438 C C . ASN A 1 198 ? 33.953 14.618 157.876 1.00 18.03 198 ASN A C 1
ATOM 1439 O O . ASN A 1 198 ? 34.146 15.671 157.273 1.00 16.83 198 ASN A O 1
ATOM 1444 N N . GLY A 1 199 ? 32.762 14.034 157.968 1.00 17.47 199 GLY A N 1
ATOM 1445 C CA . GLY A 1 199 ? 31.570 14.615 157.368 1.00 18.72 199 GLY A CA 1
ATOM 1446 C C . GLY A 1 199 ? 31.551 14.720 155.851 1.00 20.31 199 GLY A C 1
ATOM 1447 O O . GLY A 1 199 ? 30.725 15.445 155.293 1.00 20.53 199 GLY A O 1
ATOM 1448 N N . LYS A 1 200 ? 32.431 13.983 155.179 1.00 18.54 200 LYS A N 1
ATOM 1449 C CA . LYS A 1 200 ? 32.531 14.037 153.719 1.00 19.26 200 LYS A CA 1
ATOM 1450 C C . LYS A 1 200 ? 31.588 13.151 152.910 1.00 19.31 200 LYS A C 1
ATOM 1451 O O . LYS A 1 200 ? 31.551 13.238 151.681 1.00 20.79 200 LYS A O 1
ATOM 1457 N N . LEU A 1 201 ? 30.829 12.296 153.578 1.00 17.39 201 LEU A N 1
ATOM 1458 C CA . LEU A 1 201 ? 29.922 11.410 152.865 1.00 18.02 201 LEU A CA 1
ATOM 1459 C C . LEU A 1 201 ? 28.500 11.948 152.858 1.00 17.23 201 LEU A C 1
ATOM 1460 O O . LEU A 1 201 ? 28.034 12.481 153.854 1.00 15.97 201 LEU A O 1
ATOM 1465 N N . SER A 1 202 ? 27.823 11.829 151.722 1.00 17.94 202 SER A N 1
ATOM 1466 C CA . SER A 1 202 ? 26.420 12.223 151.655 1.00 16.36 202 SER A CA 1
ATOM 1467 C C . SER A 1 202 ? 25.777 10.901 152.085 1.00 15.32 202 SER A C 1
ATOM 1468 O O . SER A 1 202 ? 26.474 9.895 152.192 1.00 15.88 202 SER A O 1
ATOM 1471 N N . VAL A 1 203 ? 24.477 10.879 152.348 1.00 12.83 203 VAL A N 1
ATOM 1472 C CA . VAL A 1 203 ? 23.853 9.620 152.743 1.00 12.30 203 VAL A CA 1
ATOM 1473 C C . VAL A 1 203 ? 24.017 8.607 151.601 1.00 15.00 203 VAL A C 1
ATOM 1474 O O . VAL A 1 203 ? 24.282 7.421 151.821 1.00 13.86 203 VAL A O 1
ATOM 1478 N N . GLU A 1 204 ? 23.873 9.092 150.377 1.00 13.42 204 GLU A N 1
ATOM 1479 C CA . GLU A 1 204 ? 24.006 8.239 149.202 1.00 13.72 204 GLU A CA 1
ATOM 1480 C C . GLU A 1 204 ? 25.371 7.565 149.174 1.00 14.87 204 GLU A C 1
ATOM 1481 O O . GLU A 1 204 ? 25.478 6.348 149.006 1.00 14.16 204 GLU A O 1
ATOM 1487 N N . THR A 1 205 ? 26.416 8.365 149.333 1.00 14.83 205 THR A N 1
ATOM 1488 C CA . THR A 1 205 ? 27.772 7.845 149.304 1.00 16.21 205 THR A CA 1
ATOM 1489 C C . THR A 1 205 ? 28.072 6.940 150.498 1.00 15.79 205 THR A C 1
ATOM 1490 O O . THR A 1 205 ? 28.796 5.950 150.363 1.00 12.26 205 THR A O 1
ATOM 1494 N N . ALA A 1 206 ? 27.510 7.265 151.661 1.00 13.67 206 ALA A N 1
ATOM 1495 C CA . ALA A 1 206 ? 27.731 6.444 152.854 1.00 13.86 206 ALA A CA 1
ATOM 1496 C C . ALA A 1 206 ? 27.117 5.064 152.638 1.00 15.64 206 ALA A C 1
ATOM 1497 O O . ALA A 1 206 ? 27.737 4.043 152.941 1.00 15.40 206 ALA A O 1
ATOM 1499 N N . LEU A 1 207 ? 25.899 5.035 152.105 1.00 14.70 207 LEU A N 1
ATOM 1500 C CA . LEU A 1 207 ? 25.222 3.771 151.845 1.00 14.31 207 LEU A CA 1
ATOM 1501 C C . LEU A 1 207 ? 25.979 2.957 150.799 1.00 16.13 207 LEU A C 1
ATOM 1502 O O . LEU A 1 207 ? 26.126 1.744 150.945 1.00 15.80 207 LEU A O 1
ATOM 1507 N N . ARG A 1 208 ? 26.456 3.619 149.747 1.00 15.35 208 ARG A N 1
ATOM 1508 C CA . ARG A 1 208 ? 27.208 2.913 148.707 1.00 15.26 208 ARG A CA 1
ATOM 1509 C C . ARG A 1 208 ? 28.479 2.305 149.311 1.00 14.98 208 ARG A C 1
ATOM 1510 O O . ARG A 1 208 ? 28.831 1.162 149.023 1.00 15.62 208 ARG A O 1
ATOM 1518 N N . LEU A 1 209 ? 29.173 3.069 150.146 1.00 14.98 209 LEU A N 1
ATOM 1519 C CA . LEU A 1 209 ? 30.391 2.566 150.770 1.00 15.83 209 LEU A CA 1
ATOM 1520 C C . LEU A 1 209 ? 30.108 1.357 151.654 1.00 19.08 209 LEU A C 1
ATOM 1521 O O . LEU A 1 209 ? 30.755 0.312 151.528 1.00 17.92 209 LEU A O 1
ATOM 1526 N N . LEU A 1 210 ? 29.140 1.498 152.551 1.00 17.86 210 LEU A N 1
ATOM 1527 C CA . LEU A 1 210 ? 28.802 0.412 153.458 1.00 20.66 210 LEU A CA 1
ATOM 1528 C C . LEU A 1 210 ? 28.376 -0.860 152.722 1.00 20.99 210 LEU A C 1
ATOM 1529 O O . LEU A 1 210 ? 28.697 -1.962 153.154 1.00 20.26 210 LEU A O 1
ATOM 1534 N N . ARG A 1 211 ? 27.670 -0.712 151.607 1.00 21.71 211 ARG A N 1
ATOM 1535 C CA . ARG A 1 211 ? 27.226 -1.876 150.843 1.00 23.07 211 ARG A CA 1
ATOM 1536 C C . ARG A 1 211 ? 28.370 -2.560 150.089 1.00 23.48 211 ARG A C 1
ATOM 1537 O O . ARG A 1 211 ? 28.293 -3.751 149.778 1.00 27.27 211 ARG A O 1
ATOM 1545 N N . LEU A 1 212 ? 29.428 -1.807 149.804 1.00 21.75 212 LEU A N 1
ATOM 1546 C CA . LEU A 1 212 ? 30.590 -2.325 149.086 1.00 22.37 212 LEU A CA 1
ATOM 1547 C C . LEU A 1 212 ? 31.587 -3.072 149.962 1.00 22.13 212 LEU A C 1
ATOM 1548 O O . LEU A 1 212 ? 32.359 -3.886 149.474 1.00 21.35 212 LEU A O 1
ATOM 1553 N N . LEU A 1 213 ? 31.577 -2.792 151.256 1.00 20.66 213 LEU A N 1
ATOM 1554 C CA . LEU A 1 213 ? 32.520 -3.443 152.156 1.00 20.39 213 LEU A CA 1
ATOM 1555 C C . LEU A 1 213 ? 32.292 -4.940 152.327 1.00 19.76 213 LEU A C 1
ATOM 1556 O O . LEU A 1 213 ? 31.155 -5.402 152.424 1.00 21.12 213 LEU A O 1
ATOM 1561 N N . PRO A 1 214 ? 33.382 -5.722 152.348 1.00 19.74 214 PRO A N 1
ATOM 1562 C CA . PRO A 1 214 ? 33.262 -7.171 152.523 1.00 22.03 214 PRO A CA 1
ATOM 1563 C C . PRO A 1 214 ? 33.007 -7.439 153.997 1.00 22.03 214 PRO A C 1
ATOM 1564 O O . PRO A 1 214 ? 33.287 -6.591 154.843 1.00 21.68 214 PRO A O 1
ATOM 1568 N N . HIS A 1 215 ? 32.479 -8.616 154.301 1.00 23.65 215 HIS A N 1
ATOM 1569 C CA . HIS A 1 215 ? 32.199 -8.989 155.677 1.00 23.92 215 HIS A CA 1
ATOM 1570 C C . HIS A 1 215 ? 33.490 -9.176 156.470 1.00 24.46 215 HIS A C 1
ATOM 1571 O O . HIS A 1 215 ? 34.549 -9.440 155.896 1.00 25.71 215 HIS A O 1
ATOM 1578 N N . GLY A 1 216 ? 33.399 -9.010 157.788 1.00 25.61 216 GLY A N 1
ATOM 1579 C CA . GLY A 1 216 ? 34.555 -9.208 158.648 1.00 25.72 216 GLY A CA 1
ATOM 1580 C C . GLY A 1 216 ? 35.370 -8.007 159.095 1.00 24.73 216 GLY A C 1
ATOM 1581 O O . GLY A 1 216 ? 36.321 -8.175 159.860 1.00 25.37 216 GLY A O 1
ATOM 1582 N N . LEU A 1 217 ? 35.018 -6.808 158.636 1.00 22.51 217 LEU A N 1
ATOM 1583 C CA . LEU A 1 217 ? 35.759 -5.602 159.007 1.00 21.76 217 LEU A CA 1
ATOM 1584 C C . LEU A 1 217 ? 35.173 -4.983 160.267 1.00 21.26 217 LEU A C 1
ATOM 1585 O O . LEU A 1 217 ? 34.026 -4.544 160.281 1.00 21.36 217 LEU A O 1
ATOM 1590 N N . ASP A 1 218 ? 35.980 -4.938 161.317 1.00 19.23 218 ASP A N 1
ATOM 1591 C CA . ASP A 1 218 ? 35.538 -4.413 162.602 1.00 18.85 218 ASP A CA 1
ATOM 1592 C C . ASP A 1 218 ? 35.983 -2.978 162.863 1.00 18.86 218 ASP A C 1
ATOM 1593 O O . ASP A 1 218 ? 37.165 -2.715 163.083 1.00 17.93 218 ASP A O 1
ATOM 1598 N N . PHE A 1 219 ? 35.025 -2.053 162.850 1.00 16.56 219 PHE A N 1
ATOM 1599 C CA . PHE A 1 219 ? 35.327 -0.646 163.096 1.00 16.14 219 PHE A CA 1
ATOM 1600 C C . PHE A 1 219 ? 34.073 0.158 163.405 1.00 15.95 219 PHE A C 1
ATOM 1601 O O . PHE A 1 219 ? 32.954 -0.312 163.207 1.00 17.14 219 PHE A O 1
ATOM 1609 N N . ALA A 1 220 ? 34.275 1.373 163.901 1.00 14.77 220 ALA A N 1
ATOM 1610 C CA . ALA A 1 220 ? 33.171 2.275 164.197 1.00 15.23 220 ALA A CA 1
ATOM 1611 C C . ALA A 1 220 ? 33.313 3.405 163.183 1.00 15.36 220 ALA A C 1
ATOM 1612 O O . ALA A 1 220 ? 34.430 3.820 162.869 1.00 14.33 220 ALA A O 1
ATOM 1614 N N . LEU A 1 221 ? 32.187 3.881 162.659 1.00 14.91 221 LEU A N 1
ATOM 1615 C CA . LEU A 1 221 ? 32.186 4.950 161.662 1.00 14.86 221 LEU A CA 1
ATOM 1616 C C . LEU A 1 221 ? 32.005 6.307 162.329 1.00 15.12 221 LEU A C 1
ATOM 1617 O O . LEU A 1 221 ? 30.982 6.569 162.956 1.00 15.03 221 LEU A O 1
ATOM 1622 N N . GLU A 1 222 ? 33.003 7.170 162.184 1.00 14.76 222 GLU A N 1
ATOM 1623 C CA . GLU A 1 222 ? 32.961 8.493 162.794 1.00 15.28 222 GLU A CA 1
ATOM 1624 C C . GLU A 1 222 ? 32.631 9.607 161.804 1.00 15.29 222 GLU A C 1
ATOM 1625 O O . GLU A 1 222 ? 33.151 9.633 160.692 1.00 16.23 222 GLU A O 1
ATOM 1631 N N . ALA A 1 223 ? 31.750 10.517 162.217 1.00 15.50 223 ALA A N 1
ATOM 1632 C CA . ALA A 1 223 ? 31.350 11.661 161.394 1.00 14.80 223 ALA A CA 1
ATOM 1633 C C . ALA A 1 223 ? 31.070 11.308 159.934 1.00 14.60 223 ALA A C 1
ATOM 1634 O O . ALA A 1 223 ? 31.687 11.858 159.023 1.00 13.99 223 ALA A O 1
ATOM 1636 N N . PRO A 1 224 ? 30.125 10.395 159.692 1.00 13.90 224 PRO A N 1
ATOM 1637 C CA . PRO A 1 224 ? 29.815 10.015 158.312 1.00 13.97 224 PRO A CA 1
ATOM 1638 C C . PRO A 1 224 ? 29.355 11.155 157.401 1.00 15.10 224 PRO A C 1
ATOM 1639 O O . PRO A 1 224 ? 29.867 11.306 156.288 1.00 14.59 224 PRO A O 1
ATOM 1643 N N . CYS A 1 225 ? 28.403 11.958 157.876 1.00 14.33 225 CYS A N 1
ATOM 1644 C CA . CYS A 1 225 ? 27.855 13.053 157.078 1.00 15.79 225 CYS A CA 1
ATOM 1645 C C . CYS A 1 225 ? 28.005 14.421 157.745 1.00 16.08 225 CYS A C 1
ATOM 1646 O O . CYS A 1 225 ? 28.181 14.520 158.956 1.00 14.95 225 CYS A O 1
ATOM 1649 N N . ALA A 1 226 ? 27.899 15.467 156.934 1.00 16.33 226 ALA A N 1
ATOM 1650 C CA . ALA A 1 226 ? 28.068 16.843 157.386 1.00 15.95 226 ALA A CA 1
ATOM 1651 C C . ALA A 1 226 ? 27.003 17.423 158.313 1.00 17.94 226 ALA A C 1
ATOM 1652 O O . ALA A 1 226 ? 27.324 18.224 159.193 1.00 16.61 226 ALA A O 1
ATOM 1654 N N . THR A 1 227 ? 25.746 17.036 158.117 1.00 16.67 227 THR A N 1
ATOM 1655 C CA . THR A 1 227 ? 24.661 17.570 158.934 1.00 15.01 227 THR A CA 1
ATOM 1656 C C . THR A 1 227 ? 23.955 16.549 159.802 1.00 14.42 227 THR A C 1
ATOM 1657 O O . THR A 1 227 ? 23.989 15.348 159.547 1.00 12.35 227 THR A O 1
ATOM 1661 N N . TRP A 1 228 ? 23.274 17.058 160.818 1.00 13.13 228 TRP A N 1
ATOM 1662 C CA . TRP A 1 228 ? 22.534 16.214 161.734 1.00 14.82 228 TRP A CA 1
ATOM 1663 C C . TRP A 1 228 ? 21.477 15.397 160.973 1.00 14.16 228 TRP A C 1
ATOM 1664 O O . TRP A 1 228 ? 21.386 14.181 161.148 1.00 13.37 228 TRP A O 1
ATOM 1675 N N . ARG A 1 229 ? 20.702 16.053 160.110 1.00 13.65 229 ARG A N 1
ATOM 1676 C CA . ARG A 1 229 ? 19.658 15.352 159.360 1.00 13.83 229 ARG A CA 1
ATOM 1677 C C . ARG A 1 229 ? 20.215 14.175 158.561 1.00 12.77 229 ARG A C 1
ATOM 1678 O O . ARG A 1 229 ? 19.643 13.088 158.560 1.00 9.80 229 ARG A O 1
ATOM 1686 N N . GLU A 1 230 ? 21.325 14.399 157.865 1.00 12.94 230 GLU A N 1
ATOM 1687 C CA . GLU A 1 230 ? 21.930 13.327 157.074 1.00 12.09 230 GLU A CA 1
ATOM 1688 C C . GLU A 1 230 ? 22.394 12.169 157.955 1.00 11.09 230 GLU A C 1
ATOM 1689 O O . GLU A 1 230 ? 22.193 11.005 157.621 1.00 11.90 230 GLU A O 1
ATOM 1695 N N . CYS A 1 231 ? 23.027 12.484 159.079 1.00 12.49 231 CYS A N 1
ATOM 1696 C CA . CYS A 1 231 ? 23.508 11.439 159.976 1.00 12.72 231 CYS A CA 1
ATOM 1697 C C . CYS A 1 231 ? 22.370 10.608 160.557 1.00 12.59 231 CYS A C 1
ATOM 1698 O O . CYS A 1 231 ? 22.512 9.400 160.737 1.00 13.50 231 CYS A O 1
ATOM 1701 N N . ILE A 1 232 ? 21.245 11.253 160.850 1.00 11.79 232 ILE A N 1
ATOM 1702 C CA . ILE A 1 232 ? 20.082 10.543 161.376 1.00 13.65 232 ILE A CA 1
ATOM 1703 C C . ILE A 1 232 ? 19.526 9.666 160.249 1.00 11.76 232 ILE A C 1
ATOM 1704 O O . ILE A 1 232 ? 19.193 8.497 160.454 1.00 13.84 232 ILE A O 1
ATOM 1709 N N . SER A 1 233 ? 19.425 10.236 159.054 1.00 11.43 233 SER A N 1
ATOM 1710 C CA . SER A 1 233 ? 18.919 9.485 157.911 1.00 13.29 233 SER A CA 1
ATOM 1711 C C . SER A 1 233 ? 19.744 8.220 157.690 1.00 12.36 233 SER A C 1
ATOM 1712 O O . SER A 1 233 ? 19.195 7.149 157.435 1.00 12.54 233 SER A O 1
ATOM 1715 N N . LEU A 1 234 ? 21.063 8.350 157.787 1.00 12.52 234 LEU A N 1
ATOM 1716 C CA . LEU A 1 234 ? 21.962 7.212 157.595 1.00 14.10 234 LEU A CA 1
ATOM 1717 C C . LEU A 1 234 ? 21.799 6.200 158.722 1.00 13.95 234 LEU A C 1
ATOM 1718 O O . LEU A 1 234 ? 21.765 4.993 158.486 1.00 15.10 234 LEU A O 1
ATOM 1723 N N . ARG A 1 235 ? 21.706 6.707 159.949 1.00 15.48 235 ARG A N 1
ATOM 1724 C CA . ARG A 1 235 ? 21.544 5.870 161.138 1.00 14.49 235 ARG A CA 1
ATOM 1725 C C . ARG A 1 235 ? 20.379 4.894 160.979 1.00 14.51 235 ARG A C 1
ATOM 1726 O O . ARG A 1 235 ? 20.446 3.750 161.431 1.00 15.36 235 ARG A O 1
ATOM 1734 N N . ARG A 1 236 ? 19.310 5.353 160.339 1.00 17.32 236 ARG A N 1
ATOM 1735 C CA . ARG A 1 236 ? 18.121 4.526 160.124 1.00 18.93 236 ARG A CA 1
ATOM 1736 C C . ARG A 1 236 ? 18.332 3.408 159.112 1.00 18.74 236 ARG A C 1
ATOM 1737 O O . ARG A 1 236 ? 17.543 2.463 159.051 1.00 19.70 236 ARG A O 1
ATOM 1745 N N . LYS A 1 237 ? 19.394 3.517 158.324 1.00 16.88 237 LYS A N 1
ATOM 1746 C CA . LYS A 1 237 ? 19.673 2.533 157.286 1.00 19.05 237 LYS A CA 1
ATOM 1747 C C . LYS A 1 237 ? 20.954 1.716 157.448 1.00 21.44 237 LYS A C 1
ATOM 1748 O O . LYS A 1 237 ? 21.456 1.150 156.477 1.00 22.51 237 LYS A O 1
ATOM 1754 N N . THR A 1 238 ? 21.491 1.650 158.658 1.00 19.99 238 THR A N 1
ATOM 1755 C CA . THR A 1 238 ? 22.701 0.863 158.877 1.00 18.61 238 THR A CA 1
ATOM 1756 C C . THR A 1 238 ? 22.791 0.413 160.324 1.00 18.81 238 THR A C 1
ATOM 1757 O O . THR A 1 238 ? 22.183 1.012 161.206 1.00 18.60 238 THR A O 1
ATOM 1761 N N . ASP A 1 239 ? 23.537 -0.656 160.568 1.00 17.57 239 ASP A N 1
ATOM 1762 C CA . ASP A 1 239 ? 23.689 -1.142 161.926 1.00 18.58 239 ASP A CA 1
ATOM 1763 C C . ASP A 1 239 ? 25.121 -0.934 162.414 1.00 18.04 239 ASP A C 1
ATOM 1764 O O . ASP A 1 239 ? 25.494 -1.420 163.470 1.00 16.39 239 ASP A O 1
ATOM 1769 N N . ILE A 1 240 ? 25.916 -0.193 161.646 1.00 16.39 240 ILE A N 1
ATOM 1770 C CA . ILE A 1 240 ? 27.306 0.072 162.027 1.00 15.43 240 ILE A CA 1
ATOM 1771 C C . ILE A 1 240 ? 27.367 1.095 163.171 1.00 15.22 240 ILE A C 1
ATOM 1772 O O . ILE A 1 240 ? 26.563 2.026 163.218 1.00 14.14 240 ILE A O 1
ATOM 1777 N N . PRO A 1 241 ? 28.305 0.922 164.123 1.00 14.46 241 PRO A N 1
ATOM 1778 C CA . PRO A 1 241 ? 28.399 1.879 165.230 1.00 15.74 241 PRO A CA 1
ATOM 1779 C C . PRO A 1 241 ? 28.754 3.247 164.663 1.00 15.83 241 PRO A C 1
ATOM 1780 O O . PRO A 1 241 ? 29.609 3.351 163.777 1.00 15.46 241 PRO A O 1
ATOM 1784 N N . ILE A 1 242 ? 28.097 4.291 165.157 1.00 13.03 242 ILE A N 1
ATOM 1785 C CA . ILE A 1 242 ? 28.371 5.637 164.673 1.00 14.93 242 ILE A CA 1
ATOM 1786 C C . ILE A 1 242 ? 28.881 6.513 165.808 1.00 12.70 242 ILE A C 1
ATOM 1787 O O . ILE A 1 242 ? 28.333 6.500 166.911 1.00 14.25 242 ILE A O 1
ATOM 1792 N N . ILE A 1 243 ? 29.945 7.256 165.528 1.00 11.90 243 ILE A N 1
ATOM 1793 C CA . ILE A 1 243 ? 30.551 8.153 166.504 1.00 13.92 243 ILE A CA 1
ATOM 1794 C C . ILE A 1 243 ? 30.452 9.582 165.986 1.00 13.05 243 ILE A C 1
ATOM 1795 O O . ILE A 1 243 ? 30.829 9.862 164.848 1.00 14.08 243 ILE A O 1
ATOM 1800 N N . TYR A 1 244 ? 29.939 10.483 166.818 1.00 12.58 244 TYR A N 1
ATOM 1801 C CA . TYR A 1 244 ? 29.829 11.886 166.426 1.00 13.16 244 TYR A CA 1
ATOM 1802 C C . TYR A 1 244 ? 31.107 12.626 166.808 1.00 14.51 244 TYR A C 1
ATOM 1803 O O . TYR A 1 244 ? 31.634 12.432 167.900 1.00 16.62 244 TYR A O 1
ATOM 1812 N N . ASP A 1 245 ? 31.608 13.460 165.907 1.00 13.76 245 ASP A N 1
ATOM 1813 C CA . ASP A 1 245 ? 32.792 14.254 166.204 1.00 16.48 245 ASP A CA 1
ATOM 1814 C C . ASP A 1 245 ? 32.439 15.706 165.902 1.00 15.39 245 ASP A C 1
ATOM 1815 O O . ASP A 1 245 ? 32.065 16.451 166.804 1.00 13.97 245 ASP A O 1
ATOM 1820 N N . GLU A 1 246 ? 32.525 16.101 164.634 1.00 15.07 246 GLU A N 1
ATOM 1821 C CA . GLU A 1 246 ? 32.211 17.481 164.262 1.00 17.04 246 GLU A CA 1
ATOM 1822 C C . GLU A 1 246 ? 30.863 17.972 164.789 1.00 17.28 246 GLU A C 1
ATOM 1823 O O . GLU A 1 246 ? 30.732 19.130 165.190 1.00 15.50 246 GLU A O 1
ATOM 1829 N N . LEU A 1 247 ? 29.866 17.090 164.793 1.00 15.71 247 LEU A N 1
ATOM 1830 C CA . LEU A 1 247 ? 28.528 17.449 165.257 1.00 14.76 247 LEU A CA 1
ATOM 1831 C C . LEU A 1 247 ? 28.379 17.409 166.780 1.00 15.70 247 LEU A C 1
ATOM 1832 O O . LEU A 1 247 ? 27.378 17.882 167.326 1.00 14.24 247 LEU A O 1
ATOM 1837 N N . ALA A 1 248 ? 29.362 16.828 167.460 1.00 14.43 248 ALA A N 1
ATOM 1838 C CA . ALA A 1 248 ? 29.347 16.782 168.917 1.00 14.71 248 ALA A CA 1
ATOM 1839 C C . ALA A 1 248 ? 30.090 18.048 169.325 1.00 15.31 248 ALA A C 1
ATOM 1840 O O . ALA A 1 248 ? 31.321 18.110 169.230 1.00 15.60 248 ALA A O 1
ATOM 1842 N N . THR A 1 249 ? 29.342 19.064 169.747 1.00 11.70 249 THR A N 1
ATOM 1843 C CA . THR A 1 249 ? 29.941 20.327 170.145 1.00 14.40 249 THR A CA 1
ATOM 1844 C C . THR A 1 249 ? 29.828 20.526 171.653 1.00 14.82 249 THR A C 1
ATOM 1845 O O . THR A 1 249 ? 30.601 19.943 172.413 1.00 16.20 249 THR A O 1
ATOM 1849 N N . ASN A 1 250 ? 28.864 21.327 172.092 1.00 13.89 250 ASN A N 1
ATOM 1850 C CA . ASN A 1 250 ? 28.697 21.561 173.523 1.00 14.58 250 ASN A CA 1
ATOM 1851 C C . ASN A 1 250 ? 27.798 20.491 174.149 1.00 14.99 250 ASN A C 1
ATOM 1852 O O . ASN A 1 250 ? 27.330 19.588 173.452 1.00 12.39 250 ASN A O 1
ATOM 1857 N N . GLU A 1 251 ? 27.567 20.583 175.458 1.00 13.81 251 GLU A N 1
ATOM 1858 C CA . GLU A 1 251 ? 26.746 19.590 176.144 1.00 13.94 251 GLU A CA 1
ATOM 1859 C C . GLU A 1 251 ? 25.306 19.527 175.646 1.00 13.82 251 GLU A C 1
ATOM 1860 O O . GLU A 1 251 ? 24.666 18.483 175.753 1.00 14.25 251 GLU A O 1
ATOM 1866 N N . MET A 1 252 ? 24.787 20.628 175.113 1.00 14.28 252 MET A N 1
ATOM 1867 C CA . MET A 1 252 ? 23.420 20.616 174.601 1.00 17.02 252 MET A CA 1
ATOM 1868 C C . MET A 1 252 ? 23.333 19.675 173.388 1.00 16.21 252 MET A C 1
ATOM 1869 O O . MET A 1 252 ? 22.318 19.002 173.176 1.00 14.66 252 MET A O 1
ATOM 1874 N N . SER A 1 253 ? 24.399 19.618 172.593 1.00 13.66 253 SER A N 1
ATOM 1875 C CA . SER A 1 253 ? 24.393 18.741 171.424 1.00 13.82 253 SER A CA 1
ATOM 1876 C C . SER A 1 253 ? 24.461 17.276 171.851 1.00 13.20 253 SER A C 1
ATOM 1877 O O . SER A 1 253 ? 23.870 16.409 171.211 1.00 13.22 253 SER A O 1
ATOM 1880 N N . ILE A 1 254 ? 25.172 16.997 172.940 1.00 13.64 254 ILE A N 1
ATOM 1881 C CA . ILE A 1 254 ? 25.296 15.618 173.399 1.00 11.16 254 ILE A CA 1
ATOM 1882 C C . ILE A 1 254 ? 23.935 15.104 173.856 1.00 13.06 254 ILE A C 1
ATOM 1883 O O . ILE A 1 254 ? 23.561 13.962 173.573 1.00 11.60 254 ILE A O 1
ATOM 1888 N N . VAL A 1 255 ? 23.189 15.948 174.563 1.00 12.31 255 VAL A N 1
ATOM 1889 C CA . VAL A 1 255 ? 21.860 15.562 175.012 1.00 14.36 255 VAL A CA 1
ATOM 1890 C C . VAL A 1 255 ? 20.972 15.317 173.790 1.00 13.87 255 VAL A C 1
ATOM 1891 O O . VAL A 1 255 ? 20.094 14.452 173.814 1.00 13.62 255 VAL A O 1
ATOM 1895 N N . LYS A 1 256 ? 21.208 16.061 172.714 1.00 11.18 256 LYS A N 1
ATOM 1896 C CA . LYS A 1 256 ? 20.410 15.883 171.505 1.00 13.74 256 LYS A CA 1
ATOM 1897 C C . LYS A 1 256 ? 20.720 14.526 170.864 1.00 13.69 256 LYS A C 1
ATOM 1898 O O . LYS A 1 256 ? 19.841 13.885 170.289 1.00 11.18 256 LYS A O 1
ATOM 1904 N N . ILE A 1 257 ? 21.972 14.085 170.970 1.00 14.26 257 ILE A N 1
ATOM 1905 C CA . ILE A 1 257 ? 22.353 12.792 170.416 1.00 12.94 257 ILE A CA 1
ATOM 1906 C C . ILE A 1 257 ? 21.522 11.713 171.110 1.00 15.82 257 ILE A C 1
ATOM 1907 O O . ILE A 1 257 ? 20.982 10.816 170.468 1.00 15.26 257 ILE A O 1
ATOM 1912 N N . LEU A 1 258 ? 21.420 11.816 172.430 1.00 13.02 258 LEU A N 1
ATOM 1913 C CA . LEU A 1 258 ? 20.655 10.862 173.221 1.00 15.13 258 LEU A CA 1
ATOM 1914 C C . LEU A 1 258 ? 19.160 10.948 172.922 1.00 14.53 258 LEU A C 1
ATOM 1915 O O . LEU A 1 258 ? 18.475 9.931 172.835 1.00 14.42 258 LEU A O 1
ATOM 1920 N N . ALA A 1 259 ? 18.654 12.163 172.759 1.00 11.87 259 ALA A N 1
ATOM 1921 C CA . ALA A 1 259 ? 17.240 12.334 172.467 1.00 12.76 259 ALA A CA 1
ATOM 1922 C C . ALA A 1 259 ? 16.909 11.700 171.118 1.00 13.67 259 ALA A C 1
ATOM 1923 O O . ALA A 1 259 ? 15.810 11.178 170.923 1.00 14.61 259 ALA A O 1
ATOM 1925 N N . ASP A 1 260 ? 17.859 11.740 170.189 1.00 13.16 260 ASP A N 1
ATOM 1926 C CA . ASP A 1 260 ? 17.634 11.177 168.864 1.00 14.51 260 ASP A CA 1
ATOM 1927 C C . ASP A 1 260 ? 18.156 9.747 168.685 1.00 16.89 260 ASP A C 1
ATOM 1928 O O . ASP A 1 260 ? 17.999 9.170 167.601 1.00 14.85 260 ASP A O 1
ATOM 1933 N N . ASP A 1 261 ? 18.761 9.178 169.729 1.00 13.60 261 ASP A N 1
ATOM 1934 C CA . ASP A 1 261 ? 19.344 7.831 169.642 1.00 14.84 261 ASP A CA 1
ATOM 1935 C C . ASP A 1 261 ? 20.179 7.817 168.364 1.00 14.43 261 ASP A C 1
ATOM 1936 O O . ASP A 1 261 ? 20.156 6.869 167.582 1.00 13.34 261 ASP A O 1
ATOM 1941 N N . ALA A 1 262 ? 20.949 8.884 168.187 1.00 13.53 262 ALA A N 1
ATOM 1942 C CA . ALA A 1 262 ? 21.741 9.079 166.980 1.00 12.68 262 ALA A CA 1
ATOM 1943 C C . ALA A 1 262 ? 23.099 8.407 166.844 1.00 14.51 262 ALA A C 1
ATOM 1944 O O . ALA A 1 262 ? 23.573 8.217 165.721 1.00 15.19 262 ALA A O 1
ATOM 1946 N N . ALA A 1 263 ? 23.723 8.046 167.960 1.00 13.94 263 ALA A N 1
ATOM 1947 C CA . ALA A 1 263 ? 25.056 7.443 167.911 1.00 13.08 263 ALA A CA 1
ATOM 1948 C C . ALA A 1 263 ? 25.376 6.547 169.106 1.00 13.63 263 ALA A C 1
ATOM 1949 O O . ALA A 1 263 ? 24.581 6.437 170.041 1.00 13.60 263 ALA A O 1
ATOM 1951 N N . GLU A 1 264 ? 26.555 5.925 169.061 1.00 12.18 264 GLU A N 1
ATOM 1952 C CA . GLU A 1 264 ? 27.036 5.023 170.110 1.00 13.85 264 GLU A CA 1
ATOM 1953 C C . GLU A 1 264 ? 28.130 5.642 170.969 1.00 12.78 264 GLU A C 1
ATOM 1954 O O . GLU A 1 264 ? 28.559 5.043 171.948 1.00 12.08 264 GLU A O 1
ATOM 1960 N N . GLY A 1 265 ? 28.580 6.835 170.601 1.00 12.64 265 GLY A N 1
ATOM 1961 C CA . GLY A 1 265 ? 29.625 7.492 171.364 1.00 13.63 265 GLY A CA 1
ATOM 1962 C C . GLY A 1 265 ? 30.070 8.769 170.684 1.00 13.70 265 GLY A C 1
ATOM 1963 O O . GLY A 1 265 ? 29.542 9.127 169.633 1.00 13.10 265 GLY A O 1
ATOM 1964 N N . ILE A 1 266 ? 31.043 9.457 171.275 1.00 11.18 266 ILE A N 1
ATOM 1965 C CA . ILE A 1 266 ? 31.534 10.698 170.694 1.00 13.31 266 ILE A CA 1
ATOM 1966 C C . ILE A 1 266 ? 33.050 10.806 170.723 1.00 14.69 266 ILE A C 1
ATOM 1967 O O . ILE A 1 266 ? 33.730 10.091 171.470 1.00 12.86 266 ILE A O 1
ATOM 1972 N N . ASP A 1 267 ? 33.562 11.704 169.887 1.00 11.53 267 ASP A N 1
ATOM 1973 C CA . ASP A 1 267 ? 34.986 12.013 169.849 1.00 14.17 267 ASP A CA 1
ATOM 1974 C C . ASP A 1 267 ? 34.960 13.364 170.558 1.00 13.71 267 ASP A C 1
ATOM 1975 O O . ASP A 1 267 ? 34.558 14.377 169.971 1.00 14.23 267 ASP A O 1
ATOM 1980 N N . LEU A 1 268 ? 35.339 13.373 171.830 1.00 14.77 268 LEU A N 1
ATOM 1981 C CA . LEU A 1 268 ? 35.326 14.599 172.617 1.00 13.69 268 LEU A CA 1
ATOM 1982 C C . LEU A 1 268 ? 36.628 15.377 172.471 1.00 13.61 268 LEU A C 1
ATOM 1983 O O . LEU A 1 268 ? 37.647 15.027 173.064 1.00 15.93 268 LEU A O 1
ATOM 1988 N N . LYS A 1 269 ? 36.595 16.426 171.659 1.00 13.48 269 LYS A N 1
ATOM 1989 C CA . LYS A 1 269 ? 37.768 17.268 171.466 1.00 16.61 269 LYS A CA 1
ATOM 1990 C C . LYS A 1 269 ? 37.628 18.450 172.413 1.00 15.83 269 LYS A C 1
ATOM 1991 O O . LYS A 1 269 ? 36.627 19.174 172.385 1.00 13.76 269 LYS A O 1
ATOM 1997 N N . ILE A 1 270 ? 38.621 18.616 173.280 1.00 15.07 270 ILE A N 1
ATOM 1998 C CA . ILE A 1 270 ? 38.581 19.671 174.285 1.00 15.83 270 ILE A CA 1
ATOM 1999 C C . ILE A 1 270 ? 38.130 21.035 173.768 1.00 15.27 270 ILE A C 1
ATOM 2000 O O . ILE A 1 270 ? 37.190 21.619 174.311 1.00 16.80 270 ILE A O 1
ATOM 2005 N N . SER A 1 271 ? 38.766 21.534 172.710 1.00 13.43 271 SER A N 1
ATOM 2006 C CA . SER A 1 271 ? 38.417 22.858 172.208 1.00 14.28 271 SER A CA 1
ATOM 2007 C C . SER A 1 271 ? 37.111 22.936 171.427 1.00 15.84 271 SER A C 1
ATOM 2008 O O . SER A 1 271 ? 36.627 24.031 171.141 1.00 17.27 271 SER A O 1
ATOM 2011 N N . LYS A 1 272 ? 36.539 21.786 171.080 1.00 14.49 272 LYS A N 1
ATOM 2012 C CA . LYS A 1 272 ? 35.255 21.768 170.383 1.00 16.27 272 LYS A CA 1
ATOM 2013 C C . LYS A 1 272 ? 34.160 21.694 171.454 1.00 16.32 272 LYS A C 1
ATOM 2014 O O . LYS A 1 272 ? 33.060 22.216 171.275 1.00 13.83 272 LYS A O 1
ATOM 2020 N N . ALA A 1 273 ? 34.487 21.054 172.577 1.00 15.21 273 ALA A N 1
ATOM 2021 C CA . ALA A 1 273 ? 33.564 20.906 173.699 1.00 14.71 273 ALA A CA 1
ATOM 2022 C C . ALA A 1 273 ? 33.418 22.212 174.470 1.00 14.65 273 ALA A C 1
ATOM 2023 O O . ALA A 1 273 ? 32.347 22.510 175.009 1.00 14.64 273 ALA A O 1
ATOM 2025 N N . GLY A 1 274 ? 34.503 22.978 174.539 1.00 14.15 274 GLY A N 1
ATOM 2026 C CA . GLY A 1 274 ? 34.476 24.242 175.252 1.00 14.66 274 GLY A CA 1
ATOM 2027 C C . GLY A 1 274 ? 35.383 24.288 176.470 1.00 13.90 274 GLY A C 1
ATOM 2028 O O . GLY A 1 274 ? 35.346 25.258 177.239 1.00 17.49 274 GLY A O 1
ATOM 2029 N N . GLY A 1 275 ? 36.192 23.248 176.657 1.00 14.51 275 GLY A N 1
ATOM 2030 C CA . GLY A 1 275 ? 37.103 23.203 177.790 1.00 14.47 275 GLY A CA 1
ATOM 2031 C C . GLY A 1 275 ? 36.932 21.967 178.661 1.00 16.29 275 GLY A C 1
ATOM 2032 O O . GLY A 1 275 ? 36.197 21.044 178.306 1.00 14.31 275 GLY A O 1
ATOM 2033 N N . LEU A 1 276 ? 37.612 21.956 179.807 1.00 15.21 276 LEU A N 1
ATOM 2034 C CA . LEU A 1 276 ? 37.541 20.833 180.732 1.00 14.38 276 LEU A CA 1
ATOM 2035 C C . LEU A 1 276 ? 36.228 20.811 181.500 1.00 15.65 276 LEU A C 1
ATOM 2036 O O . LEU A 1 276 ? 35.726 19.747 181.845 1.00 13.60 276 LEU A O 1
ATOM 2041 N N . THR A 1 277 ? 35.665 21.984 181.770 1.00 14.09 277 THR A N 1
ATOM 2042 C CA . THR A 1 277 ? 34.403 22.029 182.495 1.00 13.33 277 THR A CA 1
ATOM 2043 C C . THR A 1 277 ? 33.315 21.399 181.631 1.00 13.72 277 THR A C 1
ATOM 2044 O O . THR A 1 277 ? 32.577 20.530 182.089 1.00 11.95 277 THR A O 1
ATOM 2048 N N . ARG A 1 278 ? 33.212 21.833 180.380 1.00 13.40 278 ARG A N 1
ATOM 2049 C CA . ARG A 1 278 ? 32.205 21.252 179.503 1.00 14.63 278 ARG A CA 1
ATOM 2050 C C . ARG A 1 278 ? 32.575 19.801 179.218 1.00 15.02 278 ARG A C 1
ATOM 2051 O O . ARG A 1 278 ? 31.703 18.950 179.035 1.00 12.73 278 ARG A O 1
ATOM 2059 N N . GLY A 1 279 ? 33.874 19.525 179.198 1.00 13.70 279 GLY A N 1
ATOM 2060 C CA . GLY A 1 279 ? 34.323 18.165 178.970 1.00 13.67 279 GLY A CA 1
ATOM 2061 C C . GLY A 1 279 ? 33.776 17.263 180.063 1.00 14.67 279 GLY A C 1
ATOM 2062 O O . GLY A 1 279 ? 33.349 16.137 179.793 1.00 14.09 279 GLY A O 1
ATOM 2063 N N . ARG A 1 280 ? 33.780 17.763 181.299 1.00 14.68 280 ARG A N 1
ATOM 2064 C CA . ARG A 1 280 ? 33.274 17.002 182.440 1.00 14.35 280 ARG A CA 1
ATOM 2065 C C . ARG A 1 280 ? 31.767 16.804 182.297 1.00 14.78 280 ARG A C 1
ATOM 2066 O O . ARG A 1 280 ? 31.255 15.711 182.533 1.00 13.58 280 ARG A O 1
ATOM 2074 N N . ARG A 1 281 ? 31.060 17.869 181.925 1.00 13.37 281 ARG A N 1
ATOM 2075 C CA . ARG A 1 281 ? 29.612 17.797 181.751 1.00 14.37 281 ARG A CA 1
ATOM 2076 C C . ARG A 1 281 ? 29.259 16.718 180.730 1.00 15.15 281 ARG A C 1
ATOM 2077 O O . ARG A 1 281 ? 28.387 15.889 180.971 1.00 14.51 281 ARG A O 1
ATOM 2085 N N . GLN A 1 282 ? 29.939 16.746 179.588 1.00 13.27 282 GLN A N 1
ATOM 2086 C CA . GLN A 1 282 ? 29.696 15.778 178.522 1.00 14.10 282 GLN A CA 1
ATOM 2087 C C . GLN A 1 282 ? 30.118 14.368 178.923 1.00 15.68 282 GLN A C 1
ATOM 2088 O O . GLN A 1 282 ? 29.445 13.390 178.588 1.00 13.00 282 GLN A O 1
ATOM 2094 N N . ARG A 1 283 ? 31.241 14.265 179.626 1.00 14.53 283 ARG A N 1
ATOM 2095 C CA . ARG A 1 283 ? 31.716 12.970 180.093 1.00 13.24 283 ARG A CA 1
ATOM 2096 C C . ARG A 1 283 ? 30.604 12.292 180.893 1.00 14.00 283 ARG A C 1
ATOM 2097 O O . ARG A 1 283 ? 30.264 11.135 180.656 1.00 14.57 283 ARG A O 1
ATOM 2105 N N . ASP A 1 284 ? 30.036 13.025 181.846 1.00 14.37 284 ASP A N 1
ATOM 2106 C CA . ASP A 1 284 ? 28.984 12.474 182.687 1.00 16.30 284 ASP A CA 1
ATOM 2107 C C . ASP A 1 284 ? 27.711 12.112 181.925 1.00 14.97 284 ASP A C 1
ATOM 2108 O O . ASP A 1 284 ? 27.026 11.155 182.284 1.00 16.07 284 ASP A O 1
ATOM 2113 N N . ILE A 1 285 ? 27.390 12.871 180.882 1.00 14.63 285 ILE A N 1
ATOM 2114 C CA . ILE A 1 285 ? 26.209 12.558 180.084 1.00 14.19 285 ILE A CA 1
ATOM 2115 C C . ILE A 1 285 ? 26.458 11.227 179.367 1.00 14.36 285 ILE A C 1
ATOM 2116 O O . ILE A 1 285 ? 25.619 10.325 179.397 1.00 11.86 285 ILE A O 1
ATOM 2121 N N . CYS A 1 286 ? 27.625 11.104 178.739 1.00 11.88 286 CYS A N 1
ATOM 2122 C CA . CYS A 1 286 ? 27.976 9.882 178.020 1.00 12.15 286 CYS A CA 1
ATOM 2123 C C . CYS A 1 286 ? 28.071 8.660 178.925 1.00 13.28 286 CYS A C 1
ATOM 2124 O O . CYS A 1 286 ? 27.557 7.594 178.595 1.00 10.88 286 CYS A O 1
ATOM 2127 N N . LEU A 1 287 ? 28.729 8.805 180.068 1.00 14.86 287 LEU A N 1
ATOM 2128 C CA . LEU A 1 287 ? 28.873 7.675 180.981 1.00 13.60 287 LEU A CA 1
ATOM 2129 C C . LEU A 1 287 ? 27.520 7.237 181.524 1.00 15.79 287 LEU A C 1
ATOM 2130 O O . LEU A 1 287 ? 27.272 6.045 181.732 1.00 14.42 287 LEU A O 1
ATOM 2135 N N . ALA A 1 288 ? 26.639 8.202 181.748 1.00 14.68 288 ALA A N 1
ATOM 2136 C CA . ALA A 1 288 ? 25.309 7.882 182.253 1.00 15.07 288 ALA A CA 1
ATOM 2137 C C . ALA A 1 288 ? 24.534 7.093 181.198 1.00 16.25 288 ALA A C 1
ATOM 2138 O O . ALA A 1 288 ? 23.757 6.198 181.529 1.00 16.24 288 ALA A O 1
ATOM 2140 N N . ALA A 1 289 ? 24.775 7.409 179.928 1.00 13.95 289 ALA A N 1
ATOM 2141 C CA . ALA A 1 289 ? 24.077 6.747 178.823 1.00 14.32 289 ALA A CA 1
ATOM 2142 C C . ALA A 1 289 ? 24.695 5.443 178.328 1.00 14.11 289 ALA A C 1
ATOM 2143 O O . ALA A 1 289 ? 24.001 4.608 177.749 1.00 15.41 289 ALA A O 1
ATOM 2145 N N . GLY A 1 290 ? 25.992 5.268 178.555 1.00 14.18 290 GLY A N 1
ATOM 2146 C CA . GLY A 1 290 ? 26.673 4.078 178.076 1.00 14.41 290 GLY A CA 1
ATOM 2147 C C . GLY A 1 290 ? 27.369 4.360 176.749 1.00 15.80 290 GLY A C 1
ATOM 2148 O O . GLY A 1 290 ? 27.692 3.439 175.996 1.00 13.71 290 GLY A O 1
ATOM 2149 N N . TYR A 1 291 ? 27.578 5.641 176.447 1.00 13.57 291 TYR A N 1
ATOM 2150 C CA . TYR A 1 291 ? 28.252 6.041 175.211 1.00 13.05 291 TYR A CA 1
ATOM 2151 C C . TYR A 1 291 ? 29.757 5.949 175.404 1.00 14.71 291 TYR A C 1
ATOM 2152 O O . TYR A 1 291 ? 30.254 6.213 176.495 1.00 14.70 291 TYR A O 1
ATOM 2161 N N . SER A 1 292 ? 30.478 5.589 174.346 1.00 15.00 292 SER A N 1
ATOM 2162 C CA . SER A 1 292 ? 31.929 5.511 174.425 1.00 14.21 292 SER A CA 1
ATOM 2163 C C . SER A 1 292 ? 32.445 6.932 174.238 1.00 14.58 292 SER A C 1
ATOM 2164 O O . SER A 1 292 ? 31.767 7.773 173.644 1.00 13.16 292 SER A O 1
ATOM 2167 N N . VAL A 1 293 ? 33.638 7.205 174.752 1.00 14.67 293 VAL A N 1
ATOM 2168 C CA . VAL A 1 293 ? 34.204 8.540 174.639 1.00 13.10 293 VAL A CA 1
ATOM 2169 C C . VAL A 1 293 ? 35.686 8.519 174.313 1.00 14.05 293 VAL A C 1
ATOM 2170 O O . VAL A 1 293 ? 36.478 7.899 175.027 1.00 12.83 293 VAL A O 1
ATOM 2174 N N . SER A 1 294 ? 36.059 9.193 173.233 1.00 13.63 294 SER A N 1
ATOM 2175 C CA . SER A 1 294 ? 37.468 9.309 172.873 1.00 14.78 294 SER A CA 1
ATOM 2176 C C . SER A 1 294 ? 37.815 10.752 173.239 1.00 16.33 294 SER A C 1
ATOM 2177 O O . SER A 1 294 ? 36.998 11.654 173.021 1.00 16.87 294 SER A O 1
ATOM 2180 N N . VAL A 1 295 ? 38.995 10.984 173.811 1.00 14.42 295 VAL A N 1
ATOM 2181 C CA . VAL A 1 295 ? 39.372 12.349 174.165 1.00 15.60 295 VAL A CA 1
ATOM 2182 C C . VAL A 1 295 ? 40.505 12.771 173.241 1.00 16.15 295 VAL A C 1
ATOM 2183 O O . VAL A 1 295 ? 41.590 12.185 173.255 1.00 15.46 295 VAL A O 1
ATOM 2187 N N . GLN A 1 296 ? 40.236 13.789 172.435 1.00 15.72 296 GLN A N 1
ATOM 2188 C CA . GLN A 1 296 ? 41.205 14.283 171.473 1.00 17.68 296 GLN A CA 1
ATOM 2189 C C . GLN A 1 296 ? 41.188 15.800 171.435 1.00 17.16 296 GLN A C 1
ATOM 2190 O O . GLN A 1 296 ? 40.732 16.459 172.370 1.00 17.35 296 GLN A O 1
ATOM 2196 N N . GLU A 1 297 ? 41.691 16.356 170.344 1.00 19.34 297 GLU A N 1
ATOM 2197 C CA . GLU A 1 297 ? 41.713 17.798 170.181 1.00 20.63 297 GLU A CA 1
ATOM 2198 C C . GLU A 1 297 ? 41.696 18.089 168.691 1.00 21.98 297 GLU A C 1
ATOM 2199 O O . GLU A 1 297 ? 42.046 17.227 167.887 1.00 22.64 297 GLU A O 1
ATOM 2205 N N . THR A 1 298 ? 41.256 19.286 168.318 1.00 20.86 298 THR A N 1
ATOM 2206 C CA . THR A 1 298 ? 41.250 19.666 166.915 1.00 22.35 298 THR A CA 1
ATOM 2207 C C . THR A 1 298 ? 42.721 19.634 166.481 1.00 24.28 298 THR A C 1
ATOM 2208 O O . THR A 1 298 ? 43.070 19.106 165.427 1.00 23.36 298 THR A O 1
ATOM 2212 N N . CYS A 1 299 ? 43.573 20.191 167.336 1.00 23.71 299 CYS A N 1
ATOM 2213 C CA . CYS A 1 299 ? 45.018 20.248 167.119 1.00 23.13 299 CYS A CA 1
ATOM 2214 C C . CYS A 1 299 ? 45.559 20.891 168.384 1.00 21.28 299 CYS A C 1
ATOM 2215 O O . CYS A 1 299 ? 44.783 21.368 169.199 1.00 22.47 299 CYS A O 1
ATOM 2218 N N . GLY A 1 300 ? 46.875 20.902 168.571 1.00 21.28 300 GLY A N 1
ATOM 2219 C CA . GLY A 1 300 ? 47.401 21.524 169.774 1.00 21.05 300 GLY A CA 1
ATOM 2220 C C . GLY A 1 300 ? 48.777 21.074 170.219 1.00 19.80 300 GLY A C 1
ATOM 2221 O O . GLY A 1 300 ? 49.241 19.994 169.861 1.00 18.77 300 GLY A O 1
ATOM 2222 N N . SER A 1 301 ? 49.422 21.916 171.020 1.00 20.39 301 SER A N 1
ATOM 2223 C CA . SER A 1 301 ? 50.756 21.635 171.535 1.00 19.71 301 SER A CA 1
ATOM 2224 C C . SER A 1 301 ? 50.677 20.881 172.862 1.00 19.90 301 SER A C 1
ATOM 2225 O O . SER A 1 301 ? 49.672 20.246 173.169 1.00 19.54 301 SER A O 1
ATOM 2228 N N . ASP A 1 302 ? 51.743 20.960 173.650 1.00 20.06 302 ASP A N 1
ATOM 2229 C CA . ASP A 1 302 ? 51.811 20.284 174.942 1.00 19.88 302 ASP A CA 1
ATOM 2230 C C . ASP A 1 302 ? 50.749 20.763 175.933 1.00 18.51 302 ASP A C 1
ATOM 2231 O O . ASP A 1 302 ? 50.281 19.997 176.777 1.00 18.30 302 ASP A O 1
ATOM 2236 N N . ILE A 1 303 ? 50.370 22.031 175.836 1.00 16.77 303 ILE A N 1
ATOM 2237 C CA . ILE A 1 303 ? 49.381 22.582 176.752 1.00 17.99 303 ILE A CA 1
ATOM 2238 C C . ILE A 1 303 ? 48.000 21.978 176.492 1.00 16.67 303 ILE A C 1
ATOM 2239 O O . ILE A 1 303 ? 47.312 21.553 177.422 1.00 16.46 303 ILE A O 1
ATOM 2244 N N . ALA A 1 304 ? 47.603 21.930 175.227 1.00 16.36 304 ALA A N 1
ATOM 2245 C CA . ALA A 1 304 ? 46.316 21.342 174.870 1.00 17.62 304 ALA A CA 1
ATOM 2246 C C . ALA A 1 304 ? 46.348 19.854 175.217 1.00 17.05 304 ALA A C 1
ATOM 2247 O O . ALA A 1 304 ? 45.344 19.289 175.645 1.00 17.97 304 ALA A O 1
ATOM 2249 N N . PHE A 1 305 ? 47.502 19.215 175.034 1.00 15.26 305 PHE A N 1
ATOM 2250 C CA . PHE A 1 305 ? 47.614 17.790 175.340 1.00 15.57 305 PHE A CA 1
ATOM 2251 C C . PHE A 1 305 ? 47.391 17.527 176.830 1.00 15.70 305 PHE A C 1
ATOM 2252 O O . PHE A 1 305 ? 46.820 16.508 177.205 1.00 12.98 305 PHE A O 1
ATOM 2260 N N . ALA A 1 306 ? 47.831 18.450 177.680 1.00 15.19 306 ALA A N 1
ATOM 2261 C CA . ALA A 1 306 ? 47.655 18.281 179.117 1.00 15.68 306 ALA A CA 1
ATOM 2262 C C . ALA A 1 306 ? 46.170 18.165 179.468 1.00 15.63 306 ALA A C 1
ATOM 2263 O O . ALA A 1 306 ? 45.788 17.340 180.295 1.00 15.29 306 ALA A O 1
ATOM 2265 N N . ALA A 1 307 ? 45.335 18.990 178.842 1.00 15.53 307 ALA A N 1
ATOM 2266 C CA . ALA A 1 307 ? 43.899 18.952 179.119 1.00 17.81 307 ALA A CA 1
ATOM 2267 C C . ALA A 1 307 ? 43.316 17.596 178.710 1.00 16.19 307 ALA A C 1
ATOM 2268 O O . ALA A 1 307 ? 42.494 17.027 179.424 1.00 17.40 307 ALA A O 1
ATOM 2270 N N . ILE A 1 308 ? 43.758 17.082 177.565 1.00 15.74 308 ILE A N 1
ATOM 2271 C CA . ILE A 1 308 ? 43.302 15.788 177.060 1.00 15.41 308 ILE A CA 1
ATOM 2272 C C . ILE A 1 308 ? 43.576 14.671 178.061 1.00 16.47 308 ILE A C 1
ATOM 2273 O O . ILE A 1 308 ? 42.679 13.909 178.429 1.00 14.38 308 ILE A O 1
ATOM 2278 N N . VAL A 1 309 ? 44.822 14.586 178.514 1.00 15.10 309 VAL A N 1
ATOM 2279 C CA . VAL A 1 309 ? 45.211 13.537 179.443 1.00 14.99 309 VAL A CA 1
ATOM 2280 C C . VAL A 1 309 ? 44.489 13.587 180.783 1.00 16.31 309 VAL A C 1
ATOM 2281 O O . VAL A 1 309 ? 44.083 12.551 181.309 1.00 14.93 309 VAL A O 1
ATOM 2285 N N . HIS A 1 310 ? 44.317 14.778 181.345 1.00 15.98 310 HIS A N 1
ATOM 2286 C CA . HIS A 1 310 ? 43.633 14.861 182.623 1.00 15.80 310 HIS A CA 1
ATOM 2287 C C . HIS A 1 310 ? 42.162 14.462 182.530 1.00 14.26 310 HIS A C 1
ATOM 2288 O O . HIS A 1 310 ? 41.654 13.799 183.422 1.00 15.28 310 HIS A O 1
ATOM 2295 N N . LEU A 1 311 ? 41.479 14.843 181.454 1.00 14.78 311 LEU A N 1
ATOM 2296 C CA . LEU A 1 311 ? 40.070 14.468 181.326 1.00 14.80 311 LEU A CA 1
ATOM 2297 C C . LEU A 1 311 ? 39.965 12.964 181.093 1.00 14.82 311 LEU A C 1
ATOM 2298 O O . LEU A 1 311 ? 39.157 12.276 181.725 1.00 14.42 311 LEU A O 1
ATOM 2303 N N . ALA A 1 312 ? 40.803 12.449 180.199 1.00 15.22 312 ALA A N 1
ATOM 2304 C CA . ALA A 1 312 ? 40.795 11.028 179.876 1.00 14.81 312 ALA A CA 1
ATOM 2305 C C . ALA A 1 312 ? 41.118 10.130 181.075 1.00 15.19 312 ALA A C 1
ATOM 2306 O O . ALA A 1 312 ? 40.630 9.004 181.157 1.00 13.89 312 ALA A O 1
ATOM 2308 N N . GLN A 1 313 ? 41.927 10.633 182.006 1.00 15.18 313 GLN A N 1
ATOM 2309 C CA . GLN A 1 313 ? 42.307 9.856 183.185 1.00 15.72 313 GLN A CA 1
ATOM 2310 C C . GLN A 1 313 ? 41.160 9.715 184.185 1.00 16.88 313 GLN A C 1
ATOM 2311 O O . GLN A 1 313 ? 41.324 9.100 185.242 1.00 15.58 313 GLN A O 1
ATOM 2317 N N . THR A 1 314 ? 40.005 10.296 183.858 1.00 14.80 314 THR A N 1
ATOM 2318 C CA . THR A 1 314 ? 38.835 10.197 184.723 1.00 15.59 314 THR A CA 1
ATOM 2319 C C . THR A 1 314 ? 37.729 9.377 184.055 1.00 15.83 314 THR A C 1
ATOM 2320 O O . THR A 1 314 ? 36.624 9.261 184.586 1.00 17.59 314 THR A O 1
ATOM 2324 N N . ILE A 1 315 ? 38.028 8.806 182.894 1.00 14.98 315 ILE A N 1
ATOM 2325 C CA . ILE A 1 315 ? 37.046 7.993 182.181 1.00 14.82 315 ILE A CA 1
ATOM 2326 C C . ILE A 1 315 ? 37.373 6.514 182.329 1.00 14.93 315 ILE A C 1
ATOM 2327 O O . ILE A 1 315 ? 38.452 6.069 181.935 1.00 15.69 315 ILE A O 1
ATOM 2332 N N . PRO A 1 316 ? 36.447 5.728 182.901 1.00 16.08 316 PRO A N 1
ATOM 2333 C CA . PRO A 1 316 ? 36.707 4.294 183.068 1.00 15.66 316 PRO A CA 1
ATOM 2334 C C . PRO A 1 316 ? 37.168 3.673 181.750 1.00 16.88 316 PRO A C 1
ATOM 2335 O O . PRO A 1 316 ? 36.652 3.994 180.676 1.00 15.62 316 PRO A O 1
ATOM 2339 N N . GLU A 1 317 ? 38.147 2.783 181.845 1.00 16.87 317 GLU A N 1
ATOM 2340 C CA . GLU A 1 317 ? 38.735 2.135 180.683 1.00 17.82 317 GLU A CA 1
ATOM 2341 C C . GLU A 1 317 ? 37.728 1.550 179.697 1.00 17.91 317 GLU A C 1
ATOM 2342 O O . GLU A 1 317 ? 37.882 1.697 178.485 1.00 17.59 317 GLU A O 1
ATOM 2348 N N . ARG A 1 318 ? 36.697 0.898 180.219 1.00 18.34 318 ARG A N 1
ATOM 2349 C CA . ARG A 1 318 ? 35.682 0.270 179.373 1.00 20.64 318 ARG A CA 1
ATOM 2350 C C . ARG A 1 318 ? 34.933 1.272 178.498 1.00 18.62 318 ARG A C 1
ATOM 2351 O O . ARG A 1 318 ? 34.407 0.915 177.439 1.00 17.58 318 ARG A O 1
ATOM 2359 N N . SER A 1 319 ? 34.880 2.523 178.940 1.00 18.09 319 SER A N 1
ATOM 2360 C CA . SER A 1 319 ? 34.178 3.558 178.191 1.00 15.88 319 SER A CA 1
ATOM 2361 C C . SER A 1 319 ? 35.092 4.415 177.323 1.00 17.70 319 SER A C 1
ATOM 2362 O O . SER A 1 319 ? 34.629 5.088 176.404 1.00 17.42 319 SER A O 1
ATOM 2365 N N . LEU A 1 320 ? 36.388 4.394 177.611 1.00 16.13 320 LEU A N 1
ATOM 2366 C CA . LEU A 1 320 ? 37.339 5.200 176.851 1.00 15.19 320 LEU A CA 1
ATOM 2367 C C . LEU A 1 320 ? 37.697 4.581 175.499 1.00 16.03 320 LEU A C 1
ATOM 2368 O O . LEU A 1 320 ? 37.819 3.363 175.377 1.00 16.02 320 LEU A O 1
ATOM 2373 N N . ARG A 1 321 ? 37.843 5.430 174.485 1.00 15.26 321 ARG A N 1
ATOM 2374 C CA . ARG A 1 321 ? 38.216 4.971 173.154 1.00 15.65 321 ARG A CA 1
ATOM 2375 C C . ARG A 1 321 ? 39.451 5.726 172.695 1.00 16.39 321 ARG A C 1
ATOM 2376 O O . ARG A 1 321 ? 39.430 6.435 171.685 1.00 17.58 321 ARG A O 1
ATOM 2384 N N . CYS A 1 322 ? 40.519 5.575 173.473 1.00 16.48 322 CYS A N 1
ATOM 2385 C CA . CYS A 1 322 ? 41.807 6.199 173.189 1.00 16.45 322 CYS A CA 1
ATOM 2386 C C . CYS A 1 322 ? 41.816 7.709 173.324 1.00 16.55 322 CYS A C 1
ATOM 2387 O O . CYS A 1 322 ? 40.773 8.346 173.478 1.00 15.23 322 CYS A O 1
ATOM 2390 N N . ILE A 1 323 ? 43.022 8.266 173.275 1.00 15.25 323 ILE A N 1
ATOM 2391 C CA . ILE A 1 323 ? 43.216 9.702 173.333 1.00 15.39 323 ILE A CA 1
ATOM 2392 C C . ILE A 1 323 ? 44.158 10.058 172.196 1.00 17.99 323 ILE A C 1
ATOM 2393 O O . ILE A 1 323 ? 44.915 9.209 171.714 1.00 17.92 323 ILE A O 1
ATOM 2398 N N . LEU A 1 324 ? 44.102 11.305 171.753 1.00 16.55 324 LEU A N 1
ATOM 2399 C CA . LEU A 1 324 ? 44.988 11.747 170.689 1.00 17.75 324 LEU A CA 1
ATOM 2400 C C . LEU A 1 324 ? 46.138 12.565 171.258 1.00 18.14 324 LEU A C 1
ATOM 2401 O O . LEU A 1 324 ? 45.918 13.535 171.983 1.00 18.11 324 LEU A O 1
ATOM 2406 N N . GLU A 1 325 ? 47.370 12.165 170.962 1.00 18.51 325 GLU A N 1
ATOM 2407 C CA . GLU A 1 325 ? 48.506 12.959 171.419 1.00 18.63 325 GLU A CA 1
ATOM 2408 C C . GLU A 1 325 ? 48.578 14.058 170.359 1.00 20.54 325 GLU A C 1
ATOM 2409 O O . GLU A 1 325 ? 49.360 13.985 169.411 1.00 19.47 325 GLU A O 1
ATOM 2415 N N . CYS A 1 326 ? 47.732 15.070 170.516 1.00 18.36 326 CYS A N 1
ATOM 2416 C CA . CYS A 1 326 ? 47.657 16.150 169.544 1.00 20.57 326 CYS A CA 1
ATOM 2417 C C . CYS A 1 326 ? 48.991 16.803 169.202 1.00 21.50 326 CYS A C 1
ATOM 2418 O O . CYS A 1 326 ? 49.204 17.202 168.061 1.00 21.62 326 CYS A O 1
ATOM 2421 N N . ARG A 1 327 ? 49.888 16.901 170.177 1.00 21.27 327 ARG A N 1
ATOM 2422 C CA . ARG A 1 327 ? 51.184 17.530 169.938 1.00 23.86 327 ARG A CA 1
ATOM 2423 C C . ARG A 1 327 ? 52.002 16.804 168.871 1.00 25.69 327 ARG A C 1
ATOM 2424 O O . ARG A 1 327 ? 52.992 17.336 168.368 1.00 22.80 327 ARG A O 1
ATOM 2432 N N . ASP A 1 328 ? 51.590 15.589 168.528 1.00 27.61 328 ASP A N 1
ATOM 2433 C CA . ASP A 1 328 ? 52.291 14.823 167.504 1.00 31.12 328 ASP A CA 1
ATOM 2434 C C . ASP A 1 328 ? 52.062 15.455 166.142 1.00 30.49 328 ASP A C 1
ATOM 2435 O O . ASP A 1 328 ? 52.804 15.199 165.195 1.00 30.02 328 ASP A O 1
ATOM 2440 N N . MET A 1 329 ? 51.027 16.283 166.057 1.00 28.84 329 MET A N 1
ATOM 2441 C CA . MET A 1 329 ? 50.673 16.959 164.818 1.00 28.39 329 MET A CA 1
ATOM 2442 C C . MET A 1 329 ? 51.560 18.174 164.541 1.00 27.99 329 MET A C 1
ATOM 2443 O O . MET A 1 329 ? 51.547 18.710 163.437 1.00 27.07 329 MET A O 1
ATOM 2448 N N . VAL A 1 330 ? 52.332 18.599 165.537 1.00 28.20 330 VAL A N 1
ATOM 2449 C CA . VAL A 1 330 ? 53.190 19.773 165.386 1.00 27.67 330 VAL A CA 1
ATOM 2450 C C . VAL A 1 330 ? 54.644 19.503 165.774 1.00 28.24 330 VAL A C 1
ATOM 2451 O O . VAL A 1 330 ? 54.953 18.480 166.386 1.00 28.32 330 VAL A O 1
ATOM 2455 N N . THR A 1 331 ? 55.528 20.435 165.423 1.00 28.85 331 THR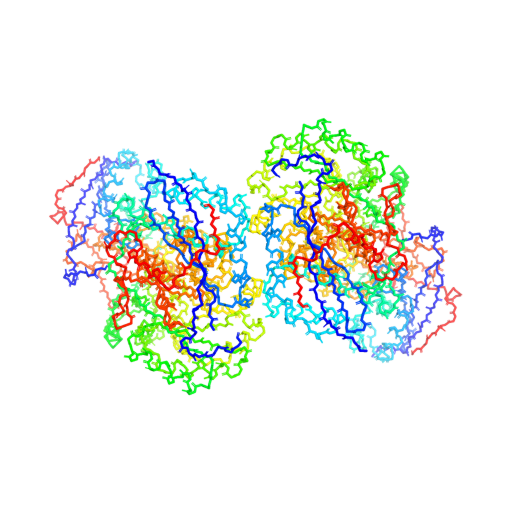 A N 1
ATOM 2456 C CA . THR A 1 331 ? 56.952 20.287 165.706 1.00 30.41 331 THR A CA 1
ATOM 2457 C C . THR A 1 331 ? 57.531 21.276 166.714 1.00 30.89 331 THR A C 1
ATOM 2458 O O . THR A 1 331 ? 58.731 21.251 166.983 1.00 31.99 331 THR A O 1
ATOM 2462 N N . VAL A 1 332 ? 56.692 22.145 167.269 1.00 30.38 332 VAL A N 1
ATOM 2463 C CA . VAL A 1 332 ? 57.159 23.118 168.247 1.00 29.10 332 VAL A CA 1
ATOM 2464 C C . VAL A 1 332 ? 56.649 22.788 169.645 1.00 28.92 332 VAL A C 1
ATOM 2465 O O . VAL A 1 332 ? 55.444 22.646 169.861 1.00 26.66 332 VAL A O 1
ATOM 2469 N N . LYS A 1 333 ? 57.577 22.664 170.589 1.00 27.51 333 LYS A N 1
ATOM 2470 C CA . LYS A 1 333 ? 57.236 22.357 171.972 1.00 28.75 333 LYS A CA 1
ATOM 2471 C C . LYS A 1 333 ? 56.962 23.659 172.723 1.00 27.59 333 LYS A C 1
ATOM 2472 O O . LYS A 1 333 ? 57.806 24.556 172.756 1.00 27.48 333 LYS A O 1
ATOM 2478 N N . THR A 1 334 ? 55.780 23.758 173.327 1.00 24.00 334 THR A N 1
ATOM 2479 C CA . THR A 1 334 ? 55.388 24.960 174.058 1.00 23.27 334 THR A CA 1
ATOM 2480 C C . THR A 1 334 ? 55.497 24.832 175.571 1.00 22.19 334 THR A C 1
ATOM 2481 O O . THR A 1 334 ? 55.428 25.831 176.289 1.00 21.96 334 THR A O 1
ATOM 2485 N N . ALA A 1 335 ? 55.646 23.610 176.064 1.00 21.61 335 ALA A N 1
ATOM 2486 C CA . ALA A 1 335 ? 55.737 23.412 177.500 1.00 21.58 335 ALA A CA 1
ATOM 2487 C C . ALA A 1 335 ? 56.334 22.067 177.870 1.00 23.81 335 ALA A C 1
ATOM 2488 O O . ALA A 1 335 ? 56.340 21.132 177.069 1.00 21.19 335 ALA A O 1
ATOM 2490 N N . ASP A 1 336 ? 56.837 21.992 179.096 1.00 22.92 336 ASP A N 1
ATOM 2491 C CA . ASP A 1 336 ? 57.421 20.771 179.617 1.00 25.72 336 ASP A CA 1
ATOM 2492 C C . ASP A 1 336 ? 56.417 20.104 180.543 1.00 24.29 336 ASP A C 1
ATOM 2493 O O . ASP A 1 336 ? 55.706 20.773 181.297 1.00 25.35 336 ASP A O 1
ATOM 2498 N N . GLY A 1 337 ? 56.364 18.781 180.469 1.00 23.27 337 GLY A N 1
ATOM 2499 C CA . GLY A 1 337 ? 55.451 18.013 181.293 1.00 22.07 337 GLY A CA 1
ATOM 2500 C C . GLY A 1 337 ? 55.721 16.538 181.083 1.00 19.45 337 GLY A C 1
ATOM 2501 O O . GLY A 1 337 ? 56.134 16.131 179.996 1.00 22.32 337 GLY A O 1
ATOM 2502 N N . ALA A 1 338 ? 55.506 15.738 182.121 1.00 19.42 338 ALA A N 1
ATOM 2503 C CA . ALA A 1 338 ? 55.736 14.298 182.047 1.00 18.28 338 ALA A CA 1
ATOM 2504 C C . ALA A 1 338 ? 54.406 13.579 181.877 1.00 20.04 338 ALA A C 1
ATOM 2505 O O . ALA A 1 338 ? 53.628 13.478 182.829 1.00 19.67 338 ALA A O 1
ATOM 2507 N N . PHE A 1 339 ? 54.154 13.077 180.673 1.00 20.19 339 PHE A N 1
ATOM 2508 C CA . PHE A 1 339 ? 52.906 12.379 180.381 1.00 20.52 339 PHE A CA 1
ATOM 2509 C C . PHE A 1 339 ? 53.078 10.868 180.366 1.00 21.82 339 PHE A C 1
ATOM 2510 O O . PHE A 1 339 ? 52.187 10.132 179.930 1.00 20.71 339 PHE A O 1
ATOM 2518 N N . ASP A 1 340 ? 54.238 10.421 180.840 1.00 20.01 340 ASP A N 1
ATOM 2519 C CA . ASP A 1 340 ? 54.555 9.005 180.946 1.00 21.39 340 ASP A CA 1
ATOM 2520 C C . ASP A 1 340 ? 54.270 8.198 179.676 1.00 21.75 340 ASP A C 1
ATOM 2521 O O . ASP A 1 340 ? 53.677 7.121 179.734 1.00 21.64 340 ASP A O 1
ATOM 2526 N N . ILE A 1 341 ? 54.707 8.715 178.531 1.00 21.35 341 ILE A N 1
ATOM 2527 C CA . ILE A 1 341 ? 54.499 8.028 177.261 1.00 22.14 341 ILE A CA 1
ATOM 2528 C C . ILE A 1 341 ? 55.403 6.802 177.153 1.00 24.11 341 ILE A C 1
ATOM 2529 O O . ILE A 1 341 ? 56.613 6.879 177.390 1.00 23.58 341 ILE A O 1
ATOM 2534 N N . GLN A 1 342 ? 54.811 5.673 176.789 1.00 22.66 342 GLN A N 1
ATOM 2535 C CA . GLN A 1 342 ? 55.566 4.437 176.630 1.00 23.19 342 GLN A CA 1
ATOM 2536 C C . GLN A 1 342 ? 54.820 3.498 175.698 1.00 22.96 342 GLN A C 1
ATOM 2537 O O . GLN A 1 342 ? 53.751 2.988 176.035 1.00 22.61 342 GLN A O 1
ATOM 2543 N N . ASP A 1 343 ? 55.388 3.294 174.515 1.00 23.07 343 ASP A N 1
ATOM 2544 C CA . ASP A 1 343 ? 54.817 2.412 173.509 1.00 23.16 343 ASP A CA 1
ATOM 2545 C C . ASP A 1 343 ? 53.307 2.503 173.316 1.00 23.30 343 ASP A C 1
ATOM 2546 O O . ASP A 1 343 ? 52.581 1.531 173.541 1.00 23.93 343 ASP A O 1
ATOM 2551 N N . GLY A 1 344 ? 52.839 3.674 172.904 1.00 22.93 344 GLY A N 1
ATOM 2552 C CA . GLY A 1 344 ? 51.421 3.848 172.639 1.00 22.01 344 GLY A CA 1
ATOM 2553 C C . GLY A 1 344 ? 50.483 4.078 173.807 1.00 21.10 344 GLY A C 1
ATOM 2554 O O . GLY A 1 344 ? 49.269 3.970 173.641 1.00 18.96 344 GLY A O 1
ATOM 2555 N N . PHE A 1 345 ? 51.027 4.398 174.976 1.00 21.12 345 PHE A N 1
ATOM 2556 C CA . PHE A 1 345 ? 50.206 4.647 176.158 1.00 23.01 345 PHE A CA 1
ATOM 2557 C C . PHE A 1 345 ? 50.769 5.812 176.965 1.00 21.90 345 PHE A C 1
ATOM 2558 O O . PHE A 1 345 ? 51.965 6.098 176.903 1.00 22.28 345 PHE A O 1
ATOM 2566 N N . ALA A 1 346 ? 49.899 6.484 177.713 1.00 20.14 346 ALA A N 1
ATOM 2567 C CA . ALA A 1 346 ? 50.296 7.619 178.543 1.00 19.69 346 ALA A CA 1
ATOM 2568 C C . ALA A 1 346 ? 49.468 7.641 179.822 1.00 20.95 346 ALA A C 1
ATOM 2569 O O . ALA A 1 346 ? 48.546 6.847 179.983 1.00 18.55 346 ALA A O 1
ATOM 2571 N N . THR A 1 347 ? 49.816 8.540 180.738 1.00 19.78 347 THR A N 1
ATOM 2572 C CA . THR A 1 347 ? 49.066 8.700 181.979 1.00 20.27 347 THR A CA 1
ATOM 2573 C C . THR A 1 347 ? 49.194 10.151 182.402 1.00 21.36 347 THR A C 1
ATOM 2574 O O . THR A 1 347 ? 50.189 10.817 182.091 1.00 20.05 347 THR A O 1
ATOM 2578 N N . ALA A 1 348 ? 48.179 10.647 183.099 1.00 19.70 348 ALA A N 1
ATOM 2579 C CA . ALA A 1 348 ? 48.177 12.028 183.557 1.00 22.33 348 ALA A CA 1
ATOM 2580 C C . ALA A 1 348 ? 49.240 12.251 184.626 1.00 22.52 348 ALA A C 1
ATOM 2581 O O . ALA A 1 348 ? 49.485 11.381 185.461 1.00 21.18 348 ALA A O 1
ATOM 2583 N N . PRO A 1 349 ? 49.895 13.421 184.604 1.00 24.19 349 PRO A N 1
ATOM 2584 C CA . PRO A 1 349 ? 50.929 13.717 185.601 1.00 24.43 349 PRO A CA 1
ATOM 2585 C C . PRO A 1 349 ? 50.360 13.728 187.019 1.00 24.88 349 PRO A C 1
ATOM 2586 O O . PRO A 1 349 ? 49.139 13.750 187.207 1.00 22.98 349 PRO A O 1
ATOM 2590 N N . THR A 1 350 ? 51.245 13.710 188.013 1.00 23.78 350 THR A N 1
ATOM 2591 C CA . THR A 1 350 ? 50.825 13.681 189.407 1.00 25.07 350 THR A CA 1
ATOM 2592 C C . THR A 1 350 ? 51.128 14.950 190.201 1.00 25.42 350 THR A C 1
ATOM 2593 O O . THR A 1 350 ? 50.915 14.987 191.413 1.00 25.22 350 THR A O 1
ATOM 2597 N N . THR A 1 351 ? 51.625 15.984 189.530 1.00 25.67 351 THR A N 1
ATOM 2598 C CA . THR A 1 351 ? 51.915 17.246 190.206 1.00 26.45 351 THR A CA 1
ATOM 2599 C C . THR A 1 351 ? 50.679 18.154 190.151 1.00 25.80 351 THR A C 1
ATOM 2600 O O . THR A 1 351 ? 49.711 17.856 189.448 1.00 24.28 351 THR A O 1
ATOM 2604 N N . PRO A 1 352 ? 50.690 19.270 190.898 1.00 24.24 352 PRO A N 1
ATOM 2605 C CA . PRO A 1 352 ? 49.546 20.192 190.910 1.00 22.85 352 PRO A CA 1
ATOM 2606 C C . PRO A 1 352 ? 49.155 20.795 189.563 1.00 20.42 352 PRO A C 1
ATOM 2607 O O . PRO A 1 352 ? 49.994 21.000 188.689 1.00 20.20 352 PRO A O 1
ATOM 2611 N N . GLY A 1 353 ? 47.864 21.075 189.410 1.00 20.22 353 GLY A N 1
ATOM 2612 C CA . GLY A 1 353 ? 47.368 21.669 188.182 1.00 18.68 353 GLY A CA 1
ATOM 2613 C C . GLY A 1 353 ? 47.426 20.737 186.991 1.00 18.54 353 GLY A C 1
ATOM 2614 O O . GLY A 1 353 ? 47.212 19.531 187.126 1.00 18.83 353 GLY A O 1
ATOM 2615 N N . LEU A 1 354 ? 47.698 21.303 185.819 1.00 18.05 354 LEU A N 1
ATOM 2616 C CA . LEU A 1 354 ? 47.787 20.525 184.591 1.00 19.08 354 LEU A CA 1
ATOM 2617 C C . LEU A 1 354 ? 49.091 19.739 184.522 1.00 21.01 354 LEU A C 1
ATOM 2618 O O . LEU A 1 354 ? 49.206 18.778 183.761 1.00 18.46 354 LEU A O 1
ATOM 2623 N N . GLY A 1 355 ? 50.070 20.153 185.320 1.00 19.70 355 GLY A N 1
ATOM 2624 C CA . GLY A 1 355 ? 51.348 19.460 185.338 1.00 22.05 355 GLY A CA 1
ATOM 2625 C C . GLY A 1 355 ? 52.273 19.877 184.214 1.00 23.95 355 GLY A C 1
ATOM 2626 O O . GLY A 1 355 ? 53.099 19.086 183.750 1.00 23.22 355 GLY A O 1
ATOM 2627 N N . ILE A 1 356 ? 52.138 21.125 183.775 1.00 24.27 356 ILE A N 1
ATOM 2628 C CA . ILE A 1 356 ? 52.962 21.647 182.696 1.00 25.69 356 ILE A CA 1
ATOM 2629 C C . ILE A 1 356 ? 53.588 22.991 183.047 1.00 26.65 356 ILE A C 1
ATOM 2630 O O . ILE A 1 356 ? 53.065 23.746 183.871 1.00 24.21 356 ILE A O 1
ATOM 2635 N N . MET A 1 357 ? 54.719 23.276 182.412 1.00 27.55 357 MET A N 1
ATOM 2636 C CA . MET A 1 357 ? 55.419 24.531 182.618 1.00 29.33 357 MET A CA 1
ATOM 2637 C C . MET A 1 357 ? 55.745 25.084 181.240 1.00 27.90 357 MET A C 1
ATOM 2638 O O . MET A 1 357 ? 56.621 24.575 180.541 1.00 27.04 357 MET A O 1
ATOM 2643 N N . PRO A 1 358 ? 55.020 26.127 180.821 1.00 27.43 358 PRO A N 1
ATOM 2644 C CA . PRO A 1 358 ? 55.238 26.741 179.511 1.00 27.28 358 PRO A CA 1
ATOM 2645 C C . PRO A 1 358 ? 56.629 27.332 179.328 1.00 26.75 358 PRO A C 1
ATOM 2646 O O . PRO A 1 358 ? 57.275 27.751 180.292 1.00 25.54 358 PRO A O 1
ATOM 2650 N N . ARG A 1 359 ? 57.078 27.345 178.079 1.00 25.12 359 ARG A N 1
ATOM 2651 C CA . ARG A 1 359 ? 58.372 27.909 177.717 1.00 26.61 359 ARG A CA 1
ATOM 2652 C C . ARG A 1 359 ? 58.085 29.317 177.215 1.00 26.11 359 ARG A C 1
ATOM 2653 O O . ARG A 1 359 ? 57.732 29.518 176.051 1.00 25.11 359 ARG A O 1
ATOM 2661 N N . LEU A 1 360 ? 58.222 30.287 178.111 1.00 27.19 360 LEU A N 1
ATOM 2662 C CA . LEU A 1 360 ? 57.941 31.683 177.798 1.00 29.29 360 LEU A CA 1
ATOM 2663 C C . LEU A 1 360 ? 58.642 32.220 176.558 1.00 29.45 360 LEU A C 1
ATOM 2664 O O . LEU A 1 360 ? 58.095 33.066 175.853 1.00 27.66 360 LEU A O 1
ATOM 2669 N N . ASP A 1 361 ? 59.846 31.729 176.289 1.00 30.22 361 ASP A N 1
ATOM 2670 C CA . ASP A 1 361 ? 60.604 32.181 175.128 1.00 31.47 361 ASP A CA 1
ATOM 2671 C C . ASP A 1 361 ? 59.916 31.814 173.814 1.00 30.68 361 ASP A C 1
ATOM 2672 O O . ASP A 1 361 ? 60.007 32.549 172.832 1.00 30.69 361 ASP A O 1
ATOM 2677 N N . VAL A 1 362 ? 59.230 30.677 173.801 1.00 29.07 362 VAL A N 1
ATOM 2678 C CA . VAL A 1 362 ? 58.527 30.222 172.606 1.00 28.60 362 VAL A CA 1
ATOM 2679 C C . VAL A 1 362 ? 57.228 30.994 172.398 1.00 28.98 362 VAL A C 1
ATOM 2680 O O . VAL A 1 362 ? 56.806 31.233 171.266 1.00 27.18 362 VAL A O 1
ATOM 2684 N N . LEU A 1 363 ? 56.598 31.388 173.498 1.00 29.98 363 LEU A N 1
ATOM 2685 C CA . LEU A 1 363 ? 55.333 32.109 173.431 1.00 30.23 363 LEU A CA 1
ATOM 2686 C C . LEU A 1 363 ? 55.447 33.549 172.949 1.00 31.67 363 LEU A C 1
ATOM 2687 O O . LEU A 1 363 ? 54.489 34.094 172.397 1.00 30.52 363 LEU A O 1
ATOM 2692 N N . GLY A 1 364 ? 56.609 34.165 173.151 1.00 30.01 364 GLY A N 1
ATOM 2693 C CA . GLY A 1 364 ? 56.783 35.547 172.731 1.00 30.91 364 GLY A CA 1
ATOM 2694 C C . GLY A 1 364 ? 55.991 36.486 173.625 1.00 31.04 364 GLY A C 1
ATOM 2695 O O . GLY A 1 364 ? 55.485 36.071 174.666 1.00 31.54 364 GLY A O 1
ATOM 2696 N N . GLU A 1 365 ? 55.878 37.752 173.239 1.00 30.54 365 GLU A N 1
ATOM 2697 C CA . GLU A 1 365 ? 55.127 38.699 174.054 1.00 31.67 365 GLU A CA 1
ATOM 2698 C C . GLU A 1 365 ? 53.632 38.599 173.756 1.00 29.03 365 GLU A C 1
ATOM 2699 O O . GLU A 1 365 ? 53.229 38.371 172.615 1.00 27.96 365 GLU A O 1
ATOM 2705 N N . ALA A 1 366 ? 52.816 38.768 174.791 1.00 28.08 366 ALA A N 1
ATOM 2706 C CA . ALA A 1 366 ? 51.363 38.691 174.651 1.00 27.60 366 ALA A CA 1
ATOM 2707 C C . ALA A 1 366 ? 50.859 39.563 173.501 1.00 27.61 366 ALA A C 1
ATOM 2708 O O . ALA A 1 366 ? 51.331 40.684 173.311 1.00 27.13 366 ALA A O 1
ATOM 2710 N N . VAL A 1 367 ? 49.904 39.040 172.735 1.00 25.28 367 VAL A N 1
ATOM 2711 C CA . VAL A 1 367 ? 49.327 39.778 171.615 1.00 24.85 367 VAL A CA 1
ATOM 2712 C C . VAL A 1 367 ? 48.116 40.568 172.102 1.00 24.59 367 VAL A C 1
ATOM 2713 O O . VAL A 1 367 ? 47.616 41.459 171.414 1.00 25.49 367 VAL A O 1
ATOM 2717 N N . ALA A 1 368 ? 47.651 40.226 173.298 1.00 25.24 368 ALA A N 1
ATOM 2718 C CA . ALA A 1 368 ? 46.514 40.895 173.909 1.00 25.58 368 ALA A CA 1
ATOM 2719 C C . ALA A 1 368 ? 46.568 40.695 175.419 1.00 25.40 368 ALA A C 1
ATOM 2720 O O . ALA A 1 368 ? 47.067 39.676 175.905 1.00 26.60 368 ALA A O 1
ATOM 2722 N N . SER A 1 369 ? 46.067 41.677 176.159 1.00 24.82 369 SER A N 1
ATOM 2723 C CA . SER A 1 369 ? 46.052 41.608 177.615 1.00 24.81 369 SER A CA 1
ATOM 2724 C C . SER A 1 369 ? 44.788 42.253 178.158 1.00 25.55 369 SER A C 1
ATOM 2725 O O . SER A 1 369 ? 44.343 43.287 177.657 1.00 25.81 369 SER A O 1
ATOM 2728 N N . TYR A 1 370 ? 44.212 41.641 179.187 1.00 24.10 370 TYR A N 1
ATOM 2729 C CA . TYR A 1 370 ? 42.989 42.156 179.791 1.00 25.14 370 TYR A CA 1
ATOM 2730 C C . TYR A 1 370 ? 43.147 42.217 181.305 1.00 26.07 370 TYR A C 1
ATOM 2731 O O . TYR A 1 370 ? 43.550 41.185 181.886 1.00 24.57 370 TYR A O 1
ATOM 2740 N N . ASP B 1 3 ? -21.750 -10.132 124.355 1.00 41.82 3 ASP B N 1
ATOM 2741 C CA . ASP B 1 3 ? -20.784 -9.647 123.327 1.00 42.31 3 ASP B CA 1
ATOM 2742 C C . ASP B 1 3 ? -21.126 -8.238 122.847 1.00 40.03 3 ASP B C 1
ATOM 2743 O O . ASP B 1 3 ? -22.034 -8.045 122.037 1.00 38.85 3 ASP B O 1
ATOM 2748 N N . LEU B 1 4 ? -20.389 -7.258 123.360 1.00 38.27 4 LEU B N 1
ATOM 2749 C CA . LEU B 1 4 ? -20.584 -5.853 123.012 1.00 35.99 4 LEU B CA 1
ATOM 2750 C C . LEU B 1 4 ? -19.240 -5.187 122.783 1.00 33.84 4 LEU B C 1
ATOM 2751 O O . LEU B 1 4 ? -18.261 -5.509 123.457 1.00 32.71 4 LEU B O 1
ATOM 2756 N N . LYS B 1 5 ? -19.197 -4.244 121.846 1.00 30.64 5 LYS B N 1
ATOM 2757 C CA . LYS B 1 5 ? -17.958 -3.536 121.553 1.00 28.87 5 LYS B CA 1
ATOM 2758 C C . LYS B 1 5 ? -18.197 -2.042 121.365 1.00 27.90 5 LYS B C 1
ATOM 2759 O O . LYS B 1 5 ? -19.257 -1.626 120.895 1.00 25.57 5 LYS B O 1
ATOM 2765 N N . ILE B 1 6 ? -17.213 -1.239 121.756 1.00 24.79 6 ILE B N 1
ATOM 2766 C CA . ILE B 1 6 ? -17.308 0.204 121.591 1.00 25.39 6 ILE B CA 1
ATOM 2767 C C . ILE B 1 6 ? -17.058 0.467 120.110 1.00 24.16 6 ILE B C 1
ATOM 2768 O O . ILE B 1 6 ? -15.993 0.142 119.581 1.00 25.29 6 ILE B O 1
ATOM 2773 N N . ALA B 1 7 ? -18.052 1.034 119.441 1.00 24.73 7 ALA B N 1
ATOM 2774 C CA . ALA B 1 7 ? -17.934 1.323 118.021 1.00 25.50 7 ALA B CA 1
ATOM 2775 C C . ALA B 1 7 ? -17.534 2.767 117.776 1.00 25.16 7 ALA B C 1
ATOM 2776 O O . ALA B 1 7 ? -16.774 3.066 116.855 1.00 23.91 7 ALA B O 1
ATOM 2778 N N . ARG B 1 8 ? -18.038 3.668 118.610 1.00 25.78 8 ARG B N 1
ATOM 2779 C CA . ARG B 1 8 ? -17.733 5.076 118.432 1.00 26.46 8 ARG B CA 1
ATOM 2780 C C . ARG B 1 8 ? -17.767 5.872 119.727 1.00 25.37 8 ARG B C 1
ATOM 2781 O O . ARG B 1 8 ? -18.506 5.546 120.652 1.00 25.09 8 ARG B O 1
ATOM 2789 N N . ILE B 1 9 ? -16.947 6.916 119.776 1.00 24.57 9 ILE B N 1
ATOM 2790 C CA . ILE B 1 9 ? -16.882 7.810 120.919 1.00 23.78 9 ILE B CA 1
ATOM 2791 C C . ILE B 1 9 ? -16.944 9.230 120.358 1.00 23.05 9 ILE B C 1
ATOM 2792 O O . ILE B 1 9 ? -16.049 9.657 119.625 1.00 23.73 9 ILE B O 1
ATOM 2797 N N . ASP B 1 10 ? -18.012 9.946 120.688 1.00 23.22 10 ASP B N 1
ATOM 2798 C CA . ASP B 1 10 ? -18.189 11.312 120.213 1.00 23.74 10 ASP B CA 1
ATOM 2799 C C . ASP B 1 10 ? -18.128 12.292 121.373 1.00 23.58 10 ASP B C 1
ATOM 2800 O O . ASP B 1 10 ? -18.682 12.046 122.447 1.00 22.38 10 ASP B O 1
ATOM 2805 N N . VAL B 1 11 ? -17.441 13.404 121.146 1.00 23.57 11 VAL B N 1
ATOM 2806 C CA . VAL B 1 11 ? -17.281 14.430 122.163 1.00 22.68 11 VAL B CA 1
ATOM 2807 C C . VAL B 1 11 ? -18.075 15.675 121.800 1.00 24.25 11 VAL B C 1
ATOM 2808 O O . VAL B 1 11 ? -18.044 16.136 120.657 1.00 23.52 11 VAL B O 1
ATOM 2812 N N . PHE B 1 12 ? -18.792 16.200 122.787 1.00 24.02 12 PHE B N 1
ATOM 2813 C CA . PHE B 1 12 ? -19.607 17.396 122.627 1.00 24.73 12 PHE B CA 1
ATOM 2814 C C . PHE B 1 12 ? -19.110 18.442 123.616 1.00 26.25 12 PHE B C 1
ATOM 2815 O O . PHE B 1 12 ? -18.575 18.104 124.672 1.00 24.52 12 PHE B O 1
ATOM 2823 N N . GLN B 1 13 ? -19.267 19.713 123.262 1.00 26.84 13 GLN B N 1
ATOM 2824 C CA . GLN B 1 13 ? -18.841 20.804 124.124 1.00 26.98 13 GLN B CA 1
ATOM 2825 C C . GLN B 1 13 ? -20.074 21.658 124.398 1.00 27.66 13 GLN B C 1
ATOM 2826 O O . GLN B 1 13 ? -20.838 21.966 123.481 1.00 25.88 13 GLN B O 1
ATOM 2832 N N . VAL B 1 14 ? -20.279 22.029 125.658 1.00 26.09 14 VAL B N 1
ATOM 2833 C CA . VAL B 1 14 ? -21.443 22.827 126.022 1.00 26.14 14 VAL B CA 1
ATOM 2834 C C . VAL B 1 14 ? -21.124 23.918 127.036 1.00 27.42 14 VAL B C 1
ATOM 2835 O O . VAL B 1 14 ? -20.532 23.656 128.085 1.00 25.10 14 VAL B O 1
ATOM 2839 N N . ASP B 1 15 ? -21.518 25.147 126.715 1.00 28.27 15 ASP B N 1
ATOM 2840 C CA . ASP B 1 15 ? -21.297 26.269 127.614 1.00 28.47 15 ASP B CA 1
ATOM 2841 C C . ASP B 1 15 ? -22.423 26.286 128.640 1.00 28.10 15 ASP B C 1
ATOM 2842 O O . ASP B 1 15 ? -23.600 26.400 128.286 1.00 27.89 15 ASP B O 1
ATOM 2847 N N . LEU B 1 16 ? -22.061 26.157 129.910 1.00 27.45 16 LEU B N 1
ATOM 2848 C CA . LEU B 1 16 ? -23.045 26.157 130.982 1.00 28.34 16 LEU B CA 1
ATOM 2849 C C . LEU B 1 16 ? -22.963 27.461 131.765 1.00 28.43 16 LEU B C 1
ATOM 2850 O O . LEU B 1 16 ? -22.101 27.635 132.627 1.00 29.09 16 LEU B O 1
ATOM 2855 N N . PRO B 1 17 ? -23.864 28.405 131.464 1.00 29.70 17 PRO B N 1
ATOM 2856 C CA . PRO B 1 17 ? -23.860 29.690 132.168 1.00 29.97 17 PRO B CA 1
ATOM 2857 C C . PRO B 1 17 ? -24.114 29.532 133.666 1.00 30.45 17 PRO B C 1
ATOM 2858 O O . PRO B 1 17 ? -24.974 28.757 134.086 1.00 30.29 17 PRO B O 1
ATOM 2862 N N . TYR B 1 18 ? -23.341 30.264 134.463 1.00 30.68 18 TYR B N 1
ATOM 2863 C CA . TYR B 1 18 ? -23.447 30.225 135.917 1.00 32.54 18 TYR B CA 1
ATOM 2864 C C . TYR B 1 18 ? -24.773 30.820 136.380 1.00 33.44 18 TYR B C 1
ATOM 2865 O O . TYR B 1 18 ? -25.113 31.955 136.039 1.00 33.25 18 TYR B O 1
ATOM 2874 N N . SER B 1 19 ? -25.518 30.046 137.163 1.00 33.88 19 SER B N 1
ATOM 2875 C CA . SER B 1 19 ? -26.817 30.480 137.662 1.00 35.01 19 SER B CA 1
ATOM 2876 C C . SER B 1 19 ? -26.736 31.728 138.533 1.00 35.33 19 SER B C 1
ATOM 2877 O O . SER B 1 19 ? -27.730 32.431 138.704 1.00 36.71 19 SER B O 1
ATOM 2880 N N . GLY B 1 20 ? -25.557 32.000 139.082 1.00 35.91 20 GLY B N 1
ATOM 2881 C CA . GLY B 1 20 ? -25.396 33.165 139.936 1.00 37.72 20 GLY B CA 1
ATOM 2882 C C . GLY B 1 20 ? -24.839 34.393 139.240 1.00 38.60 20 GLY B C 1
ATOM 2883 O O . GLY B 1 20 ? -24.567 35.405 139.887 1.00 40.83 20 GLY B O 1
ATOM 2884 N N . GLY B 1 21 ? -24.665 34.313 137.924 1.00 38.47 21 GLY B N 1
ATOM 2885 C CA . GLY B 1 21 ? -24.143 35.445 137.179 1.00 37.99 21 GLY B CA 1
ATOM 2886 C C . GLY B 1 21 ? -22.631 35.444 137.031 1.00 38.48 21 GLY B C 1
ATOM 2887 O O . GLY B 1 21 ? -22.110 35.180 135.946 1.00 39.20 21 GLY B O 1
ATOM 2888 N N . VAL B 1 22 ? -21.923 35.739 138.118 1.00 39.33 22 VAL B N 1
ATOM 2889 C CA . VAL B 1 22 ? -20.464 35.779 138.094 1.00 39.40 22 VAL B CA 1
ATOM 2890 C C . VAL B 1 22 ? -19.828 35.225 139.368 1.00 40.58 22 VAL B C 1
ATOM 2891 O O . VAL B 1 22 ? -20.245 35.553 140.482 1.00 41.71 22 VAL B O 1
ATOM 2895 N N . TYR B 1 23 ? -18.813 34.383 139.192 1.00 40.92 23 TYR B N 1
ATOM 2896 C CA . TYR B 1 23 ? -18.094 33.800 140.318 1.00 41.95 23 TYR B CA 1
ATOM 2897 C C . TYR B 1 23 ? -16.771 34.551 140.455 1.00 42.92 23 TYR B C 1
ATOM 2898 O O . TYR B 1 23 ? -16.102 34.829 139.456 1.00 43.50 23 TYR B O 1
ATOM 2907 N N . TYR B 1 24 ? -16.391 34.873 141.687 1.00 44.99 24 TYR B N 1
ATOM 2908 C CA . TYR B 1 24 ? -15.155 35.612 141.930 1.00 45.63 24 TYR B CA 1
ATOM 2909 C C . TYR B 1 24 ? -14.096 34.791 142.660 1.00 47.46 24 TYR B C 1
ATOM 2910 O O . TYR B 1 24 ? -14.322 34.314 143.774 1.00 47.99 24 TYR B O 1
ATOM 2919 N N . LEU B 1 25 ? -12.939 34.637 142.019 1.00 49.04 25 LEU B N 1
ATOM 2920 C CA . LEU B 1 25 ? -11.822 33.882 142.582 1.00 51.18 25 LEU B CA 1
ATOM 2921 C C . LEU B 1 25 ? -12.184 32.413 142.789 1.00 52.01 25 LEU B C 1
ATOM 2922 O O . LEU B 1 25 ? -11.602 31.523 142.164 1.00 52.91 25 LEU B O 1
ATOM 2927 N N . SER B 1 33 ? -19.480 31.298 133.244 1.00 35.19 33 SER B N 1
ATOM 2928 C CA . SER B 1 33 ? -19.898 30.113 132.500 1.00 33.60 33 SER B CA 1
ATOM 2929 C C . SER B 1 33 ? -18.916 28.966 132.718 1.00 33.50 33 SER B C 1
ATOM 2930 O O . SER B 1 33 ? -17.739 29.188 133.006 1.00 33.62 33 SER B O 1
ATOM 2933 N N . PHE B 1 34 ? -19.408 27.739 132.587 1.00 31.84 34 PHE B N 1
ATOM 2934 C CA . PHE B 1 34 ? -18.568 26.563 132.760 1.00 30.08 34 PHE B CA 1
ATOM 2935 C C . PHE B 1 34 ? -18.504 25.786 131.457 1.00 29.30 34 PHE B C 1
ATOM 2936 O O . PHE B 1 34 ? -19.521 25.564 130.801 1.00 30.03 34 PHE B O 1
ATOM 2944 N N . ASP B 1 35 ? -17.294 25.385 131.087 1.00 25.54 35 ASP B N 1
ATOM 2945 C CA . ASP B 1 35 ? -17.060 24.649 129.855 1.00 23.43 35 ASP B CA 1
ATOM 2946 C C . ASP B 1 35 ? -17.238 23.154 130.100 1.00 22.85 35 ASP B C 1
ATOM 2947 O O . ASP B 1 35 ? -16.353 22.500 130.653 1.00 22.22 35 ASP B O 1
ATOM 2952 N N . ALA B 1 36 ? -18.384 22.620 129.687 1.00 21.23 36 ALA B N 1
ATOM 2953 C CA . ALA B 1 36 ? -18.687 21.205 129.870 1.00 20.90 36 ALA B CA 1
ATOM 2954 C C . ALA B 1 36 ? -18.293 20.312 128.696 1.00 21.23 36 ALA B C 1
ATOM 2955 O O . ALA B 1 36 ? -18.472 20.666 127.527 1.00 19.89 36 ALA B O 1
ATOM 2957 N N . THR B 1 37 ? -17.755 19.142 129.017 1.00 20.13 37 THR B N 1
ATOM 2958 C CA . THR B 1 37 ? -17.381 18.177 127.993 1.00 19.31 37 THR B CA 1
ATOM 2959 C C . THR B 1 37 ? -18.293 16.988 128.218 1.00 20.70 37 THR B C 1
ATOM 2960 O O . THR B 1 37 ? -18.310 16.399 129.299 1.00 18.90 37 THR B O 1
ATOM 2964 N N . ILE B 1 38 ? -19.076 16.653 127.200 1.00 21.38 38 ILE B N 1
ATOM 2965 C CA . ILE B 1 38 ? -20.007 15.540 127.291 1.00 21.69 38 ILE B CA 1
ATOM 2966 C C . ILE B 1 38 ? -19.633 14.492 126.255 1.00 21.52 38 ILE B C 1
ATOM 2967 O O . ILE B 1 38 ? -19.314 14.822 125.114 1.00 23.10 38 ILE B O 1
ATOM 2972 N N . VAL B 1 39 ? -19.667 13.226 126.659 1.00 22.28 39 VAL B N 1
ATOM 2973 C CA . VAL B 1 39 ? -19.302 12.141 125.762 1.00 19.84 39 VAL B CA 1
ATOM 2974 C C . VAL B 1 39 ? -20.422 11.142 125.497 1.00 20.36 39 VAL B C 1
ATOM 2975 O O . VAL B 1 39 ? -21.155 10.758 126.401 1.00 20.18 39 VAL B O 1
ATOM 2979 N N . ARG B 1 40 ? -20.562 10.736 124.242 1.00 20.85 40 ARG B N 1
ATOM 2980 C CA . ARG B 1 40 ? -21.551 9.730 123.902 1.00 21.90 40 ARG B CA 1
ATOM 2981 C C . ARG B 1 40 ? -20.790 8.546 123.345 1.00 21.70 40 ARG B C 1
ATOM 2982 O O . ARG B 1 40 ? -19.947 8.704 122.464 1.00 24.16 40 ARG B O 1
ATOM 2990 N N . ILE B 1 41 ? -21.066 7.363 123.878 1.00 22.80 41 ILE B N 1
ATOM 2991 C CA . ILE B 1 41 ? -20.419 6.159 123.392 1.00 21.34 41 ILE B CA 1
ATOM 2992 C C . ILE B 1 41 ? -21.506 5.319 122.751 1.00 21.83 41 ILE B C 1
ATOM 2993 O O . ILE B 1 41 ? -22.595 5.166 123.307 1.00 21.31 41 ILE B O 1
ATOM 2998 N N . THR B 1 42 ? -21.209 4.790 121.572 1.00 22.00 42 THR B N 1
ATOM 2999 C CA . THR B 1 42 ? -22.166 3.970 120.847 1.00 22.66 42 THR B CA 1
ATOM 3000 C C . THR B 1 42 ? -21.566 2.596 120.614 1.00 22.25 42 THR B C 1
ATOM 3001 O O . THR B 1 42 ? -20.443 2.476 120.122 1.00 23.26 42 THR B O 1
ATOM 3005 N N . THR B 1 43 ? -22.316 1.560 120.972 1.00 23.99 43 THR B N 1
ATOM 3006 C CA . THR B 1 43 ? -21.848 0.194 120.790 1.00 24.87 43 THR B CA 1
ATOM 3007 C C . THR B 1 43 ? -22.094 -0.241 119.355 1.00 26.52 43 THR B C 1
ATOM 3008 O O . THR B 1 43 ? -22.837 0.405 118.618 1.00 26.36 43 THR B O 1
ATOM 3012 N N . ASP B 1 44 ? -21.453 -1.332 118.959 1.00 26.55 44 ASP B N 1
ATOM 3013 C CA . ASP B 1 44 ? -21.612 -1.859 117.615 1.00 28.90 44 ASP B CA 1
ATOM 3014 C C . ASP B 1 44 ? -23.066 -2.267 117.398 1.00 30.08 44 ASP B C 1
ATOM 3015 O O . ASP B 1 44 ? -23.520 -2.402 116.262 1.00 31.50 44 ASP B O 1
ATOM 3020 N N . THR B 1 45 ? -23.796 -2.444 118.495 1.00 28.36 45 THR B N 1
ATOM 3021 C CA . THR B 1 45 ? -25.197 -2.837 118.428 1.00 29.40 45 THR B CA 1
ATOM 3022 C C . THR B 1 45 ? -26.151 -1.643 118.441 1.00 29.47 45 THR B C 1
ATOM 3023 O O . THR B 1 45 ? -27.361 -1.813 118.291 1.00 29.34 45 THR B O 1
ATOM 3027 N N . GLY B 1 46 ? -25.613 -0.443 118.639 1.00 27.69 46 GLY B N 1
ATOM 3028 C CA . GLY B 1 46 ? -26.454 0.744 118.642 1.00 28.02 46 GLY B CA 1
ATOM 3029 C C . GLY B 1 46 ? -26.828 1.341 119.988 1.00 26.95 46 GLY B C 1
ATOM 3030 O O . GLY B 1 46 ? -27.486 2.380 120.039 1.00 25.73 46 GLY B O 1
ATOM 3031 N N . ILE B 1 47 ? -26.435 0.697 121.083 1.00 26.77 47 ILE B N 1
ATOM 3032 C CA . ILE B 1 47 ? -26.752 1.227 122.405 1.00 25.26 47 ILE B CA 1
ATOM 3033 C C . ILE B 1 47 ? -25.894 2.466 122.651 1.00 24.04 47 ILE B C 1
ATOM 3034 O O . ILE B 1 47 ? -24.700 2.461 122.366 1.00 23.25 47 ILE B O 1
ATOM 3039 N N . GLU B 1 48 ? -26.503 3.528 123.166 1.00 22.47 48 GLU B N 1
ATOM 3040 C CA . GLU B 1 48 ? -25.766 4.757 123.435 1.00 24.76 48 GLU B CA 1
ATOM 3041 C C . GLU B 1 48 ? -25.678 5.062 124.932 1.00 22.07 48 GLU B C 1
ATOM 3042 O O . GLU B 1 48 ? -26.636 4.863 125.678 1.00 22.54 48 GLU B O 1
ATOM 3048 N N . GLY B 1 49 ? -24.515 5.542 125.360 1.00 22.41 49 GLY B N 1
ATOM 3049 C CA . GLY B 1 49 ? -24.311 5.888 126.755 1.00 20.90 49 GLY B CA 1
ATOM 3050 C C . GLY B 1 49 ? -23.720 7.282 126.847 1.00 19.82 49 GLY B C 1
ATOM 3051 O O . GLY B 1 49 ? -22.940 7.675 125.985 1.00 21.08 49 GLY B O 1
ATOM 3052 N N . TRP B 1 50 ? -24.081 8.031 127.885 1.00 20.64 50 TRP B N 1
ATOM 3053 C CA . TRP B 1 50 ? -23.573 9.390 128.047 1.00 20.76 50 TRP B CA 1
ATOM 3054 C C . TRP B 1 50 ? -22.822 9.610 129.357 1.00 20.23 50 TRP B C 1
ATOM 3055 O O . TRP B 1 50 ? -23.131 8.988 130.368 1.00 20.09 50 TRP B O 1
ATOM 3066 N N . GLY B 1 51 ? -21.843 10.511 129.318 1.00 20.20 51 GLY B N 1
ATOM 3067 C CA . GLY B 1 51 ? -21.049 10.833 130.493 1.00 19.97 51 GLY B CA 1
ATOM 3068 C C . GLY B 1 51 ? -20.596 12.280 130.423 1.00 20.00 51 GLY B C 1
ATOM 3069 O O . GLY B 1 51 ? -20.530 12.859 129.333 1.00 20.75 51 GLY B O 1
ATOM 3070 N N . GLU B 1 52 ? -20.267 12.871 131.569 1.00 19.70 52 GLU B N 1
ATOM 3071 C CA . GLU B 1 52 ? -19.847 14.270 131.599 1.00 19.69 52 GLU B CA 1
ATOM 3072 C C . GLU B 1 52 ? -18.638 14.567 132.488 1.00 21.52 52 GLU B C 1
ATOM 3073 O O . GLU B 1 52 ? -18.401 13.893 133.483 1.00 21.58 52 GLU B O 1
ATOM 3079 N N . SER B 1 53 ? -17.879 15.591 132.110 1.00 21.15 53 SER B N 1
ATOM 3080 C CA . SER B 1 53 ? -16.733 16.040 132.889 1.00 20.21 53 SER B CA 1
ATOM 3081 C C . SER B 1 53 ? -16.617 17.544 132.679 1.00 19.97 53 SER B C 1
ATOM 3082 O O . SER B 1 53 ? -16.195 18.004 131.613 1.00 20.25 53 SER B O 1
ATOM 3085 N N . THR B 1 54 ? -17.000 18.299 133.705 1.00 19.88 54 THR B N 1
ATOM 3086 C CA . THR B 1 54 ? -16.992 19.756 133.659 1.00 20.62 54 THR B CA 1
ATOM 3087 C C . THR B 1 54 ? -16.216 20.341 134.832 1.00 21.98 54 THR B C 1
ATOM 3088 O O . THR B 1 54 ? -16.753 20.488 135.925 1.00 22.26 54 THR B O 1
ATOM 3092 N N . PRO B 1 55 ? -14.937 20.678 134.620 1.00 23.18 55 PRO B N 1
ATOM 3093 C CA . PRO B 1 55 ? -14.150 21.243 135.716 1.00 24.72 55 PRO B CA 1
ATOM 3094 C C . PRO B 1 55 ? -14.627 22.614 136.189 1.00 26.50 55 PRO B C 1
ATOM 3095 O O . PRO B 1 55 ? -15.285 23.358 135.453 1.00 24.28 55 PRO B O 1
ATOM 3099 N N . PHE B 1 56 ? -14.295 22.927 137.436 1.00 27.20 56 PHE B N 1
ATOM 3100 C CA . PHE B 1 56 ? -14.652 24.204 138.032 1.00 32.44 56 PHE B CA 1
ATOM 3101 C C . PHE B 1 56 ? -13.469 25.120 137.764 1.00 34.26 56 PHE B C 1
ATOM 3102 O O . PHE B 1 56 ? -12.605 25.307 138.627 1.00 35.24 56 PHE B O 1
ATOM 3110 N N . GLY B 1 57 ? -13.426 25.680 136.562 1.00 35.63 57 GLY B N 1
ATOM 3111 C CA . GLY B 1 57 ? -12.324 26.550 136.204 1.00 37.67 57 GLY B CA 1
ATOM 3112 C C . GLY B 1 57 ? -11.075 25.702 136.094 1.00 39.69 57 GLY B C 1
ATOM 3113 O O . GLY B 1 57 ? -11.126 24.591 135.565 1.00 40.35 57 GLY B O 1
ATOM 3114 N N . SER B 1 58 ? -9.954 26.209 136.597 1.00 40.94 58 SER B N 1
ATOM 3115 C CA . SER B 1 58 ? -8.700 25.461 136.544 1.00 41.55 58 SER B CA 1
ATOM 3116 C C . SER B 1 58 ? -7.736 25.861 137.661 1.00 42.18 58 SER B C 1
ATOM 3117 O O . SER B 1 58 ? -6.518 25.737 137.508 1.00 42.81 58 SER B O 1
ATOM 3120 N N . ASN B 1 59 ? -8.281 26.313 138.791 1.00 42.46 59 ASN B N 1
ATOM 3121 C CA . ASN B 1 59 ? -7.456 26.755 139.915 1.00 42.45 59 ASN B CA 1
ATOM 3122 C C . ASN B 1 59 ? -7.323 25.827 141.126 1.00 42.00 59 ASN B C 1
ATOM 3123 O O . ASN B 1 59 ? -6.214 25.615 141.623 1.00 42.71 59 ASN B O 1
ATOM 3128 N N . TYR B 1 60 ? -8.437 25.281 141.608 1.00 40.46 60 TYR B N 1
ATOM 3129 C CA . TYR B 1 60 ? -8.405 24.408 142.783 1.00 38.62 60 TYR B CA 1
ATOM 3130 C C . TYR B 1 60 ? -7.769 23.035 142.572 1.00 35.30 60 TYR B C 1
ATOM 3131 O O . TYR B 1 60 ? -7.156 22.489 143.492 1.00 35.12 60 TYR B O 1
ATOM 3140 N N . ILE B 1 61 ? -7.924 22.466 141.380 1.00 30.07 61 ILE B N 1
ATOM 3141 C CA . ILE B 1 61 ? -7.293 21.184 141.080 1.00 27.59 61 ILE B CA 1
ATOM 3142 C C . ILE B 1 61 ? -6.685 21.249 139.683 1.00 25.38 61 ILE B C 1
ATOM 3143 O O . ILE B 1 61 ? -7.109 22.053 138.854 1.00 23.87 61 ILE B O 1
ATOM 3148 N N . ALA B 1 62 ? -5.678 20.418 139.437 1.00 23.00 62 ALA B N 1
ATOM 3149 C CA . ALA B 1 62 ? -4.993 20.400 138.151 1.00 20.27 62 ALA B CA 1
ATOM 3150 C C . ALA B 1 62 ? -5.894 19.839 137.062 1.00 20.77 62 ALA B C 1
ATOM 3151 O O . ALA B 1 62 ? -5.729 18.697 136.626 1.00 19.32 62 ALA B O 1
ATOM 3153 N N . SER B 1 63 ? -6.843 20.659 136.623 1.00 19.30 63 SER B N 1
ATOM 3154 C CA . SER B 1 63 ? -7.799 20.262 135.597 1.00 20.37 63 SER B CA 1
ATOM 3155 C C . SER B 1 63 ? -8.366 21.482 134.876 1.00 18.62 63 SER B C 1
ATOM 3156 O O . SER B 1 63 ? -8.628 22.508 135.499 1.00 20.90 63 SER B O 1
ATOM 3159 N N . HIS B 1 64 ? -8.541 21.367 133.562 1.00 20.16 64 HIS B N 1
ATOM 3160 C CA . HIS B 1 64 ? -9.122 22.442 132.765 1.00 19.43 64 HIS B CA 1
ATOM 3161 C C . HIS B 1 64 ? -9.859 21.835 131.570 1.00 20.00 64 HIS B C 1
ATOM 3162 O O . HIS B 1 64 ? -9.501 20.761 131.093 1.00 19.95 64 HIS B O 1
ATOM 3169 N N . PRO B 1 65 ? -10.910 22.513 131.081 1.00 20.52 65 PRO B N 1
ATOM 3170 C CA . PRO B 1 65 ? -11.706 22.033 129.947 1.00 19.80 65 PRO B CA 1
ATOM 3171 C C . PRO B 1 65 ? -10.894 21.543 128.749 1.00 20.22 65 PRO B C 1
ATOM 3172 O O . PRO B 1 65 ? -11.156 20.460 128.217 1.00 17.99 65 PRO B O 1
ATOM 3176 N N . ARG B 1 66 ? -9.915 22.333 128.316 1.00 18.60 66 ARG B N 1
ATOM 3177 C CA . ARG B 1 66 ? -9.098 21.926 127.178 1.00 19.11 66 ARG B CA 1
ATOM 3178 C C . ARG B 1 66 ? -8.333 20.650 127.499 1.00 20.12 66 ARG B C 1
ATOM 3179 O O . ARG B 1 66 ? -8.116 19.811 126.624 1.00 18.41 66 ARG B O 1
ATOM 3187 N N . GLY B 1 67 ? -7.925 20.511 128.758 1.00 17.92 67 GLY B N 1
ATOM 3188 C CA . GLY B 1 67 ? -7.190 19.332 129.176 1.00 18.20 67 GLY B CA 1
ATOM 3189 C C . GLY B 1 67 ? -8.070 18.100 129.149 1.00 17.88 67 GLY B C 1
ATOM 3190 O O . GLY B 1 67 ? -7.619 17.021 128.774 1.00 17.76 67 GLY B O 1
ATOM 3191 N N . VAL B 1 68 ? -9.327 18.257 129.551 1.00 16.07 68 VAL B N 1
ATOM 3192 C CA . VAL B 1 68 ? -10.271 17.141 129.546 1.00 17.38 68 VAL B CA 1
ATOM 3193 C C . VAL B 1 68 ? -10.413 16.587 128.130 1.00 17.75 68 VAL B C 1
ATOM 3194 O O . VAL B 1 68 ? -10.292 15.383 127.905 1.00 16.65 68 VAL B O 1
ATOM 3198 N N . ARG B 1 69 ? -10.660 17.469 127.168 1.00 18.11 69 ARG B N 1
ATOM 3199 C CA . ARG B 1 69 ? -10.823 17.022 125.793 1.00 18.88 69 ARG B CA 1
ATOM 3200 C C . ARG B 1 69 ? -9.534 16.480 125.185 1.00 18.53 69 ARG B C 1
ATOM 3201 O O . ARG B 1 69 ? -9.569 15.526 124.408 1.00 18.66 69 ARG B O 1
ATOM 3209 N N . ALA B 1 70 ? -8.399 17.079 125.536 1.00 18.51 70 ALA B N 1
ATOM 3210 C CA . ALA B 1 70 ? -7.114 16.611 125.018 1.00 17.74 70 ALA B CA 1
ATOM 3211 C C . ALA B 1 70 ? -6.846 15.188 125.515 1.00 18.03 70 ALA B C 1
ATOM 3212 O O . ALA B 1 70 ? -6.357 14.335 124.771 1.00 17.74 70 ALA B O 1
ATOM 3214 N N . GLY B 1 71 ? -7.159 14.940 126.782 1.00 17.46 71 GLY B N 1
ATOM 3215 C CA . GLY B 1 71 ? -6.946 13.615 127.339 1.00 18.61 71 GLY B CA 1
ATOM 3216 C C . GLY B 1 71 ? -7.802 12.575 126.643 1.00 18.37 71 GLY B C 1
ATOM 3217 O O . GLY B 1 71 ? -7.369 11.442 126.428 1.00 18.65 71 GLY B O 1
ATOM 3218 N N . ILE B 1 72 ? -9.027 12.953 126.294 1.00 18.66 72 ILE B N 1
ATOM 3219 C CA . ILE B 1 72 ? -9.929 12.034 125.610 1.00 19.18 72 ILE B CA 1
ATOM 3220 C C . ILE B 1 72 ? -9.369 11.702 124.230 1.00 20.73 72 ILE B C 1
ATOM 3221 O O . ILE B 1 72 ? -9.420 10.553 123.788 1.00 22.45 72 ILE B O 1
ATOM 3226 N N . ALA B 1 73 ? -8.828 12.712 123.557 1.00 19.82 73 ALA B N 1
ATOM 3227 C CA . ALA B 1 73 ? -8.259 12.520 122.231 1.00 21.16 73 ALA B CA 1
ATOM 3228 C C . ALA B 1 73 ? -7.138 11.483 122.265 1.00 21.55 73 ALA B C 1
ATOM 3229 O O . ALA B 1 73 ? -7.034 10.639 121.380 1.00 20.67 73 ALA B O 1
ATOM 3231 N N . THR B 1 74 ? -6.305 11.547 123.297 1.00 21.98 74 THR B N 1
ATOM 3232 C CA . THR B 1 74 ? -5.192 10.618 123.438 1.00 22.36 74 THR B CA 1
ATOM 3233 C C . THR B 1 74 ? -5.591 9.177 123.768 1.00 22.14 74 THR B C 1
ATOM 3234 O O . THR B 1 74 ? -4.962 8.231 123.282 1.00 21.47 74 THR B O 1
ATOM 3238 N N . MET B 1 75 ? -6.633 9.013 124.582 1.00 21.40 75 MET B N 1
ATOM 3239 C CA . MET B 1 75 ? -7.080 7.682 125.012 1.00 21.40 75 MET B CA 1
ATOM 3240 C C . MET B 1 75 ? -8.101 6.981 124.110 1.00 23.07 75 MET B C 1
ATOM 3241 O O . MET B 1 75 ? -8.004 5.779 123.852 1.00 23.55 75 MET B O 1
ATOM 3246 N N . ALA B 1 76 ? -9.079 7.747 123.643 1.00 23.10 76 ALA B N 1
ATOM 3247 C CA . ALA B 1 76 ? -10.183 7.234 122.836 1.00 24.17 76 ALA B CA 1
ATOM 3248 C C . ALA B 1 76 ? -9.883 6.176 121.781 1.00 25.24 76 ALA B C 1
ATOM 3249 O O . ALA B 1 76 ? -10.537 5.131 121.746 1.00 22.76 76 ALA B O 1
ATOM 3251 N N . PRO B 1 77 ? -8.893 6.420 120.912 1.00 27.05 77 PRO B N 1
ATOM 3252 C CA . PRO B 1 77 ? -8.554 5.448 119.866 1.00 28.26 77 PRO B CA 1
ATOM 3253 C C . PRO B 1 77 ? -8.297 4.017 120.335 1.00 29.19 77 PRO B C 1
ATOM 3254 O O . PRO B 1 77 ? -8.672 3.061 119.654 1.00 29.25 77 PRO B O 1
ATOM 3258 N N . SER B 1 78 ? -7.668 3.866 121.495 1.00 29.22 78 SER B N 1
ATOM 3259 C CA . SER B 1 78 ? -7.354 2.538 122.010 1.00 27.95 78 SER B CA 1
ATOM 3260 C C . SER B 1 78 ? -8.521 1.845 122.708 1.00 27.19 78 SER B C 1
ATOM 3261 O O . SER B 1 78 ? -8.402 0.692 123.123 1.00 26.34 78 SER B O 1
ATOM 3264 N N . LEU B 1 79 ? -9.648 2.537 122.834 1.00 23.82 79 LEU B N 1
ATOM 3265 C CA . LEU B 1 79 ? -10.815 1.956 123.489 1.00 25.03 79 LEU B CA 1
ATOM 3266 C C . LEU B 1 79 ? -11.824 1.407 122.489 1.00 25.01 79 LEU B C 1
ATOM 3267 O O . LEU B 1 79 ? -12.740 0.672 122.860 1.00 23.26 79 LEU B O 1
ATOM 3272 N N . ILE B 1 80 ? -11.664 1.776 121.224 1.00 25.08 80 ILE B N 1
ATOM 3273 C CA . ILE B 1 80 ? -12.566 1.286 120.187 1.00 24.15 80 ILE B CA 1
ATOM 3274 C C . ILE B 1 80 ? -12.404 -0.229 120.083 1.00 24.90 80 ILE B C 1
ATOM 3275 O O . ILE B 1 80 ? -11.285 -0.739 119.978 1.00 24.82 80 ILE B O 1
ATOM 3280 N N . GLY B 1 81 ? -13.521 -0.947 120.131 1.00 24.83 81 GLY B N 1
ATOM 3281 C CA . GLY B 1 81 ? -13.472 -2.395 120.033 1.00 24.52 81 GLY B CA 1
ATOM 3282 C C . GLY B 1 81 ? -13.546 -3.126 121.360 1.00 24.47 81 GLY B C 1
ATOM 3283 O O . GLY B 1 81 ? -13.727 -4.341 121.388 1.00 26.14 81 GLY B O 1
ATOM 3284 N N . LEU B 1 82 ? -13.396 -2.395 122.460 1.00 23.66 82 LEU B N 1
ATOM 3285 C CA . LEU B 1 82 ? -13.449 -2.988 123.795 1.00 23.71 82 LEU B CA 1
ATOM 3286 C C . LEU B 1 82 ? -14.898 -3.126 124.264 1.00 22.70 82 LEU B C 1
ATOM 3287 O O . LEU B 1 82 ? -15.782 -2.418 123.783 1.00 22.45 82 LEU B O 1
ATOM 3292 N N . ASP B 1 83 ? -15.139 -4.049 125.192 1.00 21.93 83 ASP B N 1
ATOM 3293 C CA . ASP B 1 83 ? -16.479 -4.276 125.729 1.00 22.24 83 ASP B CA 1
ATOM 3294 C C . ASP B 1 83 ? -16.728 -3.250 126.833 1.00 23.24 83 ASP B C 1
ATOM 3295 O O . ASP B 1 83 ? -16.109 -3.309 127.895 1.00 22.97 83 ASP B O 1
ATOM 3300 N N . PRO B 1 84 ? -17.652 -2.306 126.600 1.00 22.30 84 PRO B N 1
ATOM 3301 C CA . PRO B 1 84 ? -17.962 -1.271 127.586 1.00 21.10 84 PRO B CA 1
ATOM 3302 C C . PRO B 1 84 ? -18.518 -1.771 128.920 1.00 22.36 84 PRO B C 1
ATOM 3303 O O . PRO B 1 84 ? -18.480 -1.047 129.915 1.00 23.16 84 PRO B O 1
ATOM 3307 N N . ARG B 1 85 ? -19.023 -3.002 128.952 1.00 20.82 85 ARG B N 1
ATOM 3308 C CA . ARG B 1 85 ? -19.570 -3.556 130.192 1.00 21.02 85 ARG B CA 1
ATOM 3309 C C . ARG B 1 85 ? -18.463 -3.969 131.163 1.00 19.54 85 ARG B C 1
ATOM 3310 O O . ARG B 1 85 ? -18.693 -4.069 132.363 1.00 20.06 85 ARG B O 1
ATOM 3318 N N . ARG B 1 86 ? -17.268 -4.217 130.641 1.00 19.65 86 ARG B N 1
ATOM 3319 C CA . ARG B 1 86 ? -16.142 -4.612 131.485 1.00 19.45 86 ARG B CA 1
ATOM 3320 C C . ARG B 1 86 ? -15.505 -3.335 132.009 1.00 17.87 86 ARG B C 1
ATOM 3321 O O . ARG B 1 86 ? -14.364 -3.009 131.687 1.00 18.00 86 ARG B O 1
ATOM 3329 N N . VAL B 1 87 ? -16.268 -2.621 132.825 1.00 19.76 87 VAL B N 1
ATOM 3330 C CA . VAL B 1 87 ? -15.836 -1.345 133.375 1.00 18.77 87 VAL B CA 1
ATOM 3331 C C . VAL B 1 87 ? -14.433 -1.293 133.974 1.00 18.95 87 VAL B C 1
ATOM 3332 O O . VAL B 1 87 ? -13.686 -0.361 133.702 1.00 16.83 87 VAL B O 1
ATOM 3336 N N . ASP B 1 88 ? -14.051 -2.275 134.780 1.00 17.13 88 ASP B N 1
ATOM 3337 C CA . ASP B 1 88 ? -12.711 -2.225 135.350 1.00 18.31 88 ASP B CA 1
ATOM 3338 C C . ASP B 1 88 ? -11.636 -2.414 134.287 1.00 18.66 88 ASP B C 1
ATOM 3339 O O . ASP B 1 88 ? -10.567 -1.806 134.363 1.00 19.13 88 ASP B O 1
ATOM 3344 N N . ARG B 1 89 ? -11.918 -3.240 133.284 1.00 17.15 89 ARG B N 1
ATOM 3345 C CA . ARG B 1 89 ? -10.950 -3.461 132.220 1.00 19.87 89 ARG B CA 1
ATOM 3346 C C . ARG B 1 89 ? -10.845 -2.214 131.336 1.00 17.58 89 ARG B C 1
ATOM 3347 O O . ARG B 1 89 ? -9.782 -1.914 130.797 1.00 18.59 89 ARG B O 1
ATOM 3355 N N . ILE B 1 90 ? -11.950 -1.488 131.194 1.00 18.44 90 ILE B N 1
ATOM 3356 C CA . ILE B 1 90 ? -11.952 -0.261 130.403 1.00 17.71 90 ILE B CA 1
ATOM 3357 C C . ILE B 1 90 ? -11.034 0.734 131.104 1.00 17.78 90 ILE B C 1
ATOM 3358 O O . ILE B 1 90 ? -10.229 1.411 130.467 1.00 18.29 90 ILE B O 1
ATOM 3363 N N . ASN B 1 91 ? -11.164 0.825 132.424 1.00 19.05 91 ASN B N 1
ATOM 3364 C CA . ASN B 1 91 ? -10.321 1.737 133.188 1.00 19.87 91 ASN B CA 1
ATOM 3365 C C . ASN B 1 91 ? -8.850 1.330 133.095 1.00 20.53 91 ASN B C 1
ATOM 3366 O O . ASN B 1 91 ? -7.974 2.192 132.989 1.00 18.75 91 ASN B O 1
ATOM 3371 N N . ASP B 1 92 ? -8.573 0.026 133.120 1.00 19.74 92 ASP B N 1
ATOM 3372 C CA . ASP B 1 92 ? -7.190 -0.439 132.998 1.00 19.75 92 ASP B CA 1
ATOM 3373 C C . ASP B 1 92 ? -6.650 0.041 131.650 1.00 20.17 92 ASP B C 1
ATOM 3374 O O . ASP B 1 92 ? -5.503 0.490 131.546 1.00 19.76 92 ASP B O 1
ATOM 3379 N N . ALA B 1 93 ? -7.491 -0.055 130.622 1.00 19.39 93 ALA B N 1
ATOM 3380 C CA . ALA B 1 93 ? -7.121 0.356 129.271 1.00 20.78 93 ALA B CA 1
ATOM 3381 C C . ALA B 1 93 ? -6.824 1.850 129.194 1.00 20.53 93 ALA B C 1
ATOM 3382 O O . ALA B 1 93 ? -5.871 2.257 128.529 1.00 21.82 93 ALA B O 1
ATOM 3384 N N . MET B 1 94 ? -7.644 2.664 129.859 1.00 19.57 94 MET B N 1
ATOM 3385 C CA . MET B 1 94 ? -7.427 4.105 129.860 1.00 19.78 94 MET B CA 1
ATOM 3386 C C . MET B 1 94 ? -6.110 4.380 130.585 1.00 20.41 94 MET B C 1
ATOM 3387 O O . MET B 1 94 ? -5.301 5.185 130.123 1.00 20.41 94 MET B O 1
ATOM 3392 N N . ASP B 1 95 ? -5.888 3.686 131.701 1.00 20.02 95 ASP B N 1
ATOM 3393 C CA . ASP B 1 95 ? -4.657 3.845 132.475 1.00 21.66 95 ASP B CA 1
ATOM 3394 C C . ASP B 1 95 ? -3.419 3.503 131.652 1.00 21.67 95 ASP B C 1
ATOM 3395 O O . ASP B 1 95 ? -2.391 4.175 131.755 1.00 22.03 95 ASP B O 1
ATOM 3400 N N . ASP B 1 96 ? -3.512 2.452 130.843 1.00 22.46 96 ASP B N 1
ATOM 3401 C CA . ASP B 1 96 ? -2.385 2.040 130.013 1.00 24.76 96 ASP B CA 1
ATOM 3402 C C . ASP B 1 96 ? -2.078 3.056 128.920 1.00 25.06 96 ASP B C 1
ATOM 3403 O O . ASP B 1 96 ? -0.961 3.110 128.413 1.00 22.04 96 ASP B O 1
ATOM 3408 N N . ALA B 1 97 ? -3.072 3.862 128.565 1.00 23.66 97 ALA B N 1
ATOM 3409 C CA . ALA B 1 97 ? -2.894 4.857 127.520 1.00 23.62 97 ALA B CA 1
ATOM 3410 C C . ALA B 1 97 ? -2.442 6.204 128.061 1.00 23.32 97 ALA B C 1
ATOM 3411 O O . ALA B 1 97 ? -1.734 6.941 127.378 1.00 24.65 97 ALA B O 1
ATOM 3413 N N . LEU B 1 98 ? -2.836 6.518 129.290 1.00 21.36 98 LEU B N 1
ATOM 3414 C CA . LEU B 1 98 ? -2.486 7.799 129.890 1.00 21.51 98 LEU B CA 1
ATOM 3415 C C . LEU B 1 98 ? -2.583 7.760 131.416 1.00 19.54 98 LEU B C 1
ATOM 3416 O O . LEU B 1 98 ? -3.623 7.412 131.968 1.00 18.74 98 LEU B O 1
ATOM 3421 N N . LEU B 1 99 ? -1.496 8.116 132.093 1.00 19.00 99 LEU B N 1
ATOM 3422 C CA . LEU B 1 99 ? -1.479 8.124 133.553 1.00 20.57 99 LEU B CA 1
ATOM 3423 C C . LEU B 1 99 ? -2.233 9.337 134.094 1.00 18.89 99 LEU B C 1
ATOM 3424 O O . LEU B 1 99 ? -2.201 10.414 133.496 1.00 18.13 99 LEU B O 1
ATOM 3429 N N . GLY B 1 100 ? -2.910 9.157 135.224 1.00 16.78 100 GLY B N 1
ATOM 3430 C CA . GLY B 1 100 ? -3.658 10.246 135.831 1.00 16.65 100 GLY B CA 1
ATOM 3431 C C . GLY B 1 100 ? -4.811 10.718 134.968 1.00 17.12 100 GLY B C 1
ATOM 3432 O O . GLY B 1 100 ? -5.538 9.907 134.397 1.00 15.78 100 GLY B O 1
ATOM 3433 N N . HIS B 1 101 ? -4.997 12.033 134.882 1.00 17.86 101 HIS B N 1
ATOM 3434 C CA . HIS B 1 101 ? -6.064 12.588 134.056 1.00 17.93 101 HIS B CA 1
ATOM 3435 C C . HIS B 1 101 ? -7.433 11.979 134.356 1.00 17.92 101 HIS B C 1
ATOM 3436 O O . HIS B 1 101 ? -8.166 11.594 133.444 1.00 16.29 101 HIS B O 1
ATOM 3443 N N . GLU B 1 102 ? -7.777 11.899 135.638 1.00 15.68 102 GLU B N 1
ATOM 3444 C CA . GLU B 1 102 ? -9.066 11.350 136.034 1.00 16.20 102 GLU B CA 1
ATOM 3445 C C . GLU B 1 102 ? -10.197 12.164 135.410 1.00 16.55 102 GLU B C 1
ATOM 3446 O O . GLU B 1 102 ? -11.257 11.622 135.074 1.00 16.54 102 GLU B O 1
ATOM 3452 N N . ASP B 1 103 ? -9.975 13.466 135.250 1.00 16.28 103 ASP B N 1
ATOM 3453 C CA . ASP B 1 103 ? -11.003 14.321 134.669 1.00 16.81 103 ASP B CA 1
ATOM 3454 C C . ASP B 1 103 ? -11.337 13.952 133.224 1.00 18.18 103 ASP B C 1
ATOM 3455 O O . ASP B 1 103 ? -12.485 14.085 132.796 1.00 18.09 103 ASP B O 1
ATOM 3460 N N . ALA B 1 104 ? -10.344 13.470 132.487 1.00 16.66 104 ALA B N 1
ATOM 3461 C CA . ALA B 1 104 ? -10.543 13.072 131.099 1.00 15.96 104 ALA B CA 1
ATOM 3462 C C . ALA B 1 104 ? -11.135 11.666 130.998 1.00 17.15 104 ALA B C 1
ATOM 3463 O O . ALA B 1 104 ? -11.879 11.362 130.071 1.00 16.42 104 ALA B O 1
ATOM 3465 N N . LYS B 1 105 ? -10.802 10.806 131.951 1.00 15.94 105 LYS B N 1
ATOM 3466 C CA . LYS B 1 105 ? -11.307 9.436 131.938 1.00 17.10 105 LYS B CA 1
ATOM 3467 C C . LYS B 1 105 ? -12.760 9.338 132.384 1.00 16.40 105 LYS B C 1
ATOM 3468 O O . LYS B 1 105 ? -13.481 8.424 131.978 1.00 16.53 105 LYS B O 1
ATOM 3474 N N . THR B 1 106 ? -13.185 10.293 133.203 1.00 15.58 106 THR B N 1
ATOM 3475 C CA . THR B 1 106 ? -14.536 10.316 133.763 1.00 17.13 106 THR B CA 1
ATOM 3476 C C . THR B 1 106 ? -15.725 10.179 132.812 1.00 18.40 106 THR B C 1
ATOM 3477 O O . THR B 1 106 ? -16.559 9.295 132.993 1.00 17.09 106 THR B O 1
ATOM 3481 N N . ALA B 1 107 ? -15.817 11.045 131.810 1.00 18.52 107 ALA B N 1
ATOM 3482 C CA . ALA B 1 107 ? -16.951 10.985 130.886 1.00 20.05 107 ALA B CA 1
ATOM 3483 C C . ALA B 1 107 ? -17.041 9.657 130.140 1.00 19.25 107 ALA B C 1
ATOM 3484 O O . ALA B 1 107 ? -18.137 9.167 129.856 1.00 19.35 107 ALA B O 1
ATOM 3486 N N . ILE B 1 108 ? -15.889 9.077 129.820 1.00 18.07 108 ILE B N 1
ATOM 3487 C CA . ILE B 1 108 ? -15.857 7.803 129.116 1.00 17.96 108 ILE B CA 1
ATOM 3488 C C . ILE B 1 108 ? -16.404 6.714 130.029 1.00 18.00 108 ILE B C 1
ATOM 3489 O O . ILE B 1 108 ? -17.278 5.942 129.642 1.00 18.01 108 ILE B O 1
ATOM 3494 N N . ASP B 1 109 ? -15.889 6.658 131.251 1.00 18.24 109 ASP B N 1
ATOM 3495 C CA . ASP B 1 109 ? -16.332 5.645 132.202 1.00 17.75 109 ASP B CA 1
ATOM 3496 C C . ASP B 1 109 ? -17.826 5.712 132.469 1.00 17.77 109 ASP B C 1
ATOM 3497 O O . ASP B 1 109 ? -18.518 4.693 132.442 1.00 17.56 109 ASP B O 1
ATOM 3502 N N . VAL B 1 110 ? -18.324 6.913 132.741 1.00 18.16 110 VAL B N 1
ATOM 3503 C CA . VAL B 1 110 ? -19.741 7.076 133.032 1.00 18.53 110 VAL B CA 1
ATOM 3504 C C . VAL B 1 110 ? -20.611 6.638 131.857 1.00 19.64 110 VAL B C 1
ATOM 3505 O O . VAL B 1 110 ? -21.662 6.033 132.056 1.00 20.44 110 VAL B O 1
ATOM 3509 N N . ALA B 1 111 ? -20.174 6.939 130.637 1.00 18.63 111 ALA B N 1
ATOM 3510 C CA . ALA B 1 111 ? -20.933 6.539 129.456 1.00 19.79 111 ALA B CA 1
ATOM 3511 C C . ALA B 1 111 ? -20.964 5.014 129.380 1.00 19.39 111 ALA B C 1
ATOM 3512 O O . ALA B 1 111 ? -21.960 4.424 128.970 1.00 19.88 111 ALA B O 1
ATOM 3514 N N . CYS B 1 112 ? -19.871 4.373 129.779 1.00 19.00 112 CYS B N 1
ATOM 3515 C CA . CYS B 1 112 ? -19.825 2.920 129.750 1.00 19.33 112 CYS B CA 1
ATOM 3516 C C . CYS B 1 112 ? -20.832 2.338 130.730 1.00 19.27 112 CYS B C 1
ATOM 3517 O O . CYS B 1 112 ? -21.500 1.358 130.417 1.00 19.48 112 CYS B O 1
ATOM 3520 N N . TRP B 1 113 ? -20.943 2.940 131.913 1.00 19.22 113 TRP B N 1
ATOM 3521 C CA . TRP B 1 113 ? -21.897 2.470 132.911 1.00 18.37 113 TRP B CA 1
ATOM 3522 C C . TRP B 1 113 ? -23.330 2.628 132.410 1.00 19.01 113 TRP B C 1
ATOM 3523 O O . TRP B 1 113 ? -24.190 1.793 132.683 1.00 20.10 113 TRP B O 1
ATOM 3534 N N . ASP B 1 114 ? -23.580 3.710 131.681 1.00 19.55 114 ASP B N 1
ATOM 3535 C CA . ASP B 1 114 ? -24.905 3.977 131.126 1.00 20.22 114 ASP B CA 1
ATOM 3536 C C . ASP B 1 114 ? -25.230 2.824 130.166 1.00 20.38 114 ASP B C 1
ATOM 3537 O O . ASP B 1 114 ? -26.295 2.216 130.250 1.00 22.17 114 ASP B O 1
ATOM 3542 N N . ILE B 1 115 ? -24.298 2.518 129.268 1.00 21.71 115 ILE B N 1
ATOM 3543 C CA . ILE B 1 115 ? -24.478 1.426 128.306 1.00 19.33 115 ILE B CA 1
ATOM 3544 C C . ILE B 1 115 ? -24.690 0.117 129.056 1.00 22.09 115 ILE B C 1
ATOM 3545 O O . ILE B 1 115 ? -25.612 -0.648 128.760 1.00 20.93 115 ILE B O 1
ATOM 3550 N N . PHE B 1 116 ? -23.819 -0.133 130.028 1.00 19.55 116 PHE B N 1
ATOM 3551 C CA . PHE B 1 116 ? -23.885 -1.336 130.852 1.00 20.92 116 PHE B CA 1
ATOM 3552 C C . PHE B 1 116 ? -25.303 -1.514 131.397 1.00 21.43 116 PHE B C 1
ATOM 3553 O O . PHE B 1 116 ? -25.924 -2.558 131.197 1.00 22.68 116 PHE B O 1
ATOM 3561 N N . GLY B 1 117 ? -25.817 -0.487 132.072 1.00 20.64 117 GLY B N 1
ATOM 3562 C CA . GLY B 1 117 ? -27.159 -0.561 132.626 1.00 20.55 117 GLY B CA 1
ATOM 3563 C C . GLY B 1 117 ? -28.234 -0.766 131.569 1.00 21.39 117 GLY B C 1
ATOM 3564 O O . GLY B 1 117 ? -29.204 -1.494 131.782 1.00 20.84 117 GLY B O 1
ATOM 3565 N N . LYS B 1 118 ? -28.075 -0.119 130.422 1.00 22.69 118 LYS B N 1
ATOM 3566 C CA . LYS B 1 118 ? -29.060 -0.269 129.359 1.00 22.87 118 LYS B CA 1
ATOM 3567 C C . LYS B 1 118 ? -29.043 -1.685 128.792 1.00 23.43 118 LYS B C 1
ATOM 3568 O O . LYS B 1 118 ? -30.096 -2.268 128.527 1.00 23.26 118 LYS B O 1
ATOM 3574 N N . SER B 1 119 ? -27.847 -2.243 128.625 1.00 23.78 119 SER B N 1
ATOM 3575 C CA . SER B 1 119 ? -27.699 -3.583 128.064 1.00 25.39 119 SER B CA 1
ATOM 3576 C C . SER B 1 119 ? -28.381 -4.688 128.872 1.00 26.42 119 SER B C 1
ATOM 3577 O O . SER B 1 119 ? -28.854 -5.668 128.298 1.00 27.01 119 SER B O 1
ATOM 3580 N N . VAL B 1 120 ? -28.428 -4.540 130.193 1.00 25.84 120 VAL B N 1
ATOM 3581 C CA . VAL B 1 120 ? -29.050 -5.556 131.039 1.00 25.32 120 VAL B CA 1
ATOM 3582 C C . VAL B 1 120 ? -30.385 -5.115 131.640 1.00 24.72 120 VAL B C 1
ATOM 3583 O O . VAL B 1 120 ? -30.996 -5.847 132.421 1.00 25.36 120 VAL B O 1
ATOM 3587 N N . GLY B 1 121 ? -30.831 -3.917 131.277 1.00 22.85 121 GLY B N 1
ATOM 3588 C CA . GLY B 1 121 ? -32.099 -3.412 131.774 1.00 24.25 121 GLY B CA 1
ATOM 3589 C C . GLY B 1 121 ? -32.150 -3.062 133.250 1.00 24.99 121 GLY B C 1
ATOM 3590 O O . GLY B 1 121 ? -33.191 -3.211 133.891 1.00 24.61 121 GLY B O 1
ATOM 3591 N N . LEU B 1 122 ? -31.038 -2.578 133.794 1.00 23.77 122 LEU B N 1
ATOM 3592 C CA . LEU B 1 122 ? -30.993 -2.216 135.206 1.00 22.80 122 LEU B CA 1
ATOM 3593 C C . LEU B 1 122 ? -30.431 -0.819 135.429 1.00 20.44 122 LEU B C 1
ATOM 3594 O O . LEU B 1 122 ? -29.586 -0.355 134.668 1.00 20.28 122 LEU B O 1
ATOM 3599 N N . PRO B 1 123 ? -30.914 -0.121 136.467 1.00 21.27 123 PRO B N 1
ATOM 3600 C CA . PRO B 1 123 ? -30.408 1.225 136.755 1.00 21.58 123 PRO B CA 1
ATOM 3601 C C . PRO B 1 123 ? -28.950 1.054 137.186 1.00 21.75 123 PRO B C 1
ATOM 3602 O O . PRO B 1 123 ? -28.580 0.001 137.720 1.00 21.03 123 PRO B O 1
ATOM 3606 N N . VAL B 1 124 ? -28.126 2.072 136.964 1.00 21.18 124 VAL B N 1
ATOM 3607 C CA . VAL B 1 124 ? -26.716 1.986 137.336 1.00 19.94 124 VAL B CA 1
ATOM 3608 C C . VAL B 1 124 ? -26.490 1.665 138.815 1.00 20.20 124 VAL B C 1
ATOM 3609 O O . VAL B 1 124 ? -25.637 0.839 139.146 1.00 21.11 124 VAL B O 1
ATOM 3613 N N . CYS B 1 125 ? -27.249 2.297 139.706 1.00 19.32 125 CYS B N 1
ATOM 3614 C CA . CYS B 1 125 ? -27.075 2.042 141.134 1.00 19.83 125 CYS B CA 1
ATOM 3615 C C . CYS B 1 125 ? -27.261 0.567 141.491 1.00 19.60 125 CYS B C 1
ATOM 3616 O O . CYS B 1 125 ? -26.597 0.054 142.386 1.00 18.40 125 CYS B O 1
ATOM 3619 N N . GLU B 1 126 ? -28.149 -0.125 140.783 1.00 19.48 126 GLU B N 1
ATOM 3620 C CA . GLU B 1 126 ? -28.378 -1.536 141.064 1.00 21.06 126 GLU B CA 1
ATOM 3621 C C . GLU B 1 126 ? -27.154 -2.365 140.665 1.00 22.21 126 GLU B C 1
ATOM 3622 O O . GLU B 1 126 ? -26.836 -3.361 141.316 1.00 23.46 126 GLU B O 1
ATOM 3628 N N . LEU B 1 127 ? -26.460 -1.945 139.609 1.00 21.10 127 LEU B N 1
ATOM 3629 C CA . LEU B 1 127 ? -25.262 -2.649 139.152 1.00 22.47 127 LEU B CA 1
ATOM 3630 C C . LEU B 1 127 ? -24.033 -2.249 139.974 1.00 21.64 127 LEU B C 1
ATOM 3631 O O . LEU B 1 127 ? -22.988 -2.897 139.903 1.00 22.09 127 LEU B O 1
ATOM 3636 N N . LEU B 1 128 ? -24.159 -1.176 140.748 1.00 22.42 128 LEU B N 1
ATOM 3637 C CA . LEU B 1 128 ? -23.060 -0.713 141.595 1.00 22.39 128 LEU B CA 1
ATOM 3638 C C . LEU B 1 128 ? -23.121 -1.359 142.974 1.00 23.34 128 LEU B C 1
ATOM 3639 O O . LEU B 1 128 ? -22.410 -0.945 143.888 1.00 26.14 128 LEU B O 1
ATOM 3644 N N . GLY B 1 129 ? -23.977 -2.366 143.126 1.00 22.95 129 GLY B N 1
ATOM 3645 C CA . GLY B 1 129 ? -24.089 -3.043 144.405 1.00 21.25 129 GLY B CA 1
ATOM 3646 C C . GLY B 1 129 ? -25.488 -3.084 144.987 1.00 21.57 129 GLY B C 1
ATOM 3647 O O . GLY B 1 129 ? -25.755 -3.851 145.911 1.00 20.85 129 GLY B O 1
ATOM 3648 N N . GLY B 1 130 ? -26.388 -2.261 144.457 1.00 20.05 130 GLY B N 1
ATOM 3649 C CA . GLY B 1 130 ? -27.748 -2.252 144.965 1.00 20.22 130 GLY B CA 1
ATOM 3650 C C . GLY B 1 130 ? -28.119 -0.952 145.649 1.00 20.47 130 GLY B C 1
ATOM 3651 O O . GLY B 1 130 ? -27.345 -0.410 146.433 1.00 20.25 130 GLY B O 1
ATOM 3652 N N . ARG B 1 131 ? -29.312 -0.449 145.361 1.00 19.47 131 ARG B N 1
ATOM 3653 C CA . ARG B 1 131 ? -29.765 0.801 145.952 1.00 21.69 131 ARG B CA 1
ATOM 3654 C C . ARG B 1 131 ? -30.144 0.675 147.425 1.00 22.14 131 ARG B C 1
ATOM 3655 O O . ARG B 1 131 ? -30.673 -0.351 147.866 1.00 20.78 131 ARG B O 1
ATOM 3663 N N . THR B 1 132 ? -29.858 1.724 148.185 1.00 21.51 132 THR B N 1
ATOM 3664 C CA . THR B 1 132 ? -30.211 1.763 149.595 1.00 22.63 132 THR B CA 1
ATOM 3665 C C . THR B 1 132 ? -31.679 2.181 149.616 1.00 23.88 132 THR B C 1
ATOM 3666 O O . THR B 1 132 ? -32.225 2.578 148.587 1.00 24.88 132 THR B O 1
ATOM 3670 N N . ASN B 1 133 ? -32.309 2.113 150.782 1.00 25.40 133 ASN B N 1
ATOM 3671 C CA . ASN B 1 133 ? -33.716 2.476 150.903 1.00 27.95 133 ASN B CA 1
ATOM 3672 C C . ASN B 1 133 ? -33.910 3.887 151.454 1.00 27.67 133 ASN B C 1
ATOM 3673 O O . ASN B 1 133 ? -35.025 4.273 151.809 1.00 28.51 133 ASN B O 1
ATOM 3678 N N . THR B 1 134 ? -32.831 4.661 151.523 1.00 25.92 134 THR B N 1
ATOM 3679 C CA . THR B 1 134 ? -32.917 6.018 152.051 1.00 24.67 134 THR B CA 1
ATOM 3680 C C . THR B 1 134 ? -32.723 7.097 150.989 1.00 23.81 134 THR B C 1
ATOM 3681 O O . THR B 1 134 ? -32.111 6.857 149.949 1.00 23.81 134 THR B O 1
ATOM 3685 N N . ARG B 1 135 ? -33.257 8.286 151.253 1.00 25.08 135 ARG B N 1
ATOM 3686 C CA . ARG B 1 135 ? -33.146 9.408 150.323 1.00 25.28 135 ARG B CA 1
ATOM 3687 C C . ARG B 1 135 ? -31.756 10.040 150.388 1.00 24.18 135 ARG B C 1
ATOM 3688 O O . ARG B 1 135 ? -30.990 9.790 151.321 1.00 24.45 135 ARG B O 1
ATOM 3696 N N . LEU B 1 136 ? -31.442 10.869 149.395 1.00 23.11 136 LEU B N 1
ATOM 3697 C CA . LEU B 1 136 ? -30.141 11.531 149.317 1.00 22.96 136 LEU B CA 1
ATOM 3698 C C . LEU B 1 136 ? -30.253 13.018 149.652 1.00 23.02 136 LEU B C 1
ATOM 3699 O O . LEU B 1 136 ? -30.829 13.786 148.886 1.00 23.37 136 LEU B O 1
ATOM 3704 N N . PRO B 1 137 ? -29.694 13.443 150.799 1.00 22.50 137 PRO B N 1
ATOM 3705 C CA . PRO B 1 137 ? -29.737 14.847 151.227 1.00 23.05 137 PRO B CA 1
ATOM 3706 C C . PRO B 1 137 ? -28.809 15.730 150.398 1.00 23.20 137 PRO B C 1
ATOM 3707 O O . PRO B 1 137 ? -27.698 15.323 150.056 1.00 21.21 137 PRO B O 1
ATOM 3711 N N . LEU B 1 138 ? -29.269 16.937 150.081 1.00 20.89 138 LEU B N 1
ATOM 3712 C CA . LEU B 1 138 ? -28.474 17.880 149.304 1.00 21.72 138 LEU B CA 1
ATOM 3713 C C . LEU B 1 138 ? -27.669 18.771 150.246 1.00 22.58 138 LEU B C 1
ATOM 3714 O O . LEU B 1 138 ? -28.080 19.021 151.380 1.00 20.95 138 LEU B O 1
ATOM 3719 N N . ILE B 1 139 ? -26.525 19.252 149.773 1.00 23.38 139 ILE B N 1
ATOM 3720 C CA . ILE B 1 139 ? -25.693 20.133 150.578 1.00 23.93 139 ILE B CA 1
ATOM 3721 C C . ILE B 1 139 ? -25.680 21.518 149.932 1.00 25.55 139 ILE B C 1
ATOM 3722 O O . ILE B 1 139 ? -25.619 21.643 148.709 1.00 27.35 139 ILE B O 1
ATOM 3727 N N . SER B 1 140 ? -25.758 22.555 150.759 1.00 26.91 140 SER B N 1
ATOM 3728 C CA . SER B 1 140 ? -25.766 23.930 150.273 1.00 27.59 140 SER B CA 1
ATOM 3729 C C . SER B 1 140 ? -24.361 24.454 150.017 1.00 29.31 140 SER B C 1
ATOM 3730 O O . SER B 1 140 ? -23.367 23.840 150.412 1.00 29.86 140 SER B O 1
ATOM 3733 N N . SER B 1 141 ? -24.289 25.600 149.351 1.00 28.98 141 SER B N 1
ATOM 3734 C CA . SER B 1 141 ? -23.016 26.236 149.057 1.00 29.58 141 SER B CA 1
ATOM 3735 C C . SER B 1 141 ? -23.119 27.671 149.572 1.00 29.36 141 SER B C 1
ATOM 3736 O O . SER B 1 141 ? -23.772 28.519 148.959 1.00 28.37 141 SER B O 1
ATOM 3739 N N . ILE B 1 142 ? -22.494 27.930 150.716 1.00 26.97 142 ILE B N 1
ATOM 3740 C CA . ILE B 1 142 ? -22.529 29.252 151.322 1.00 27.21 142 ILE B CA 1
ATOM 3741 C C . ILE B 1 142 ? -21.256 30.016 150.974 1.00 28.49 142 ILE B C 1
ATOM 3742 O O . ILE B 1 142 ? -20.255 29.944 151.692 1.00 26.31 142 ILE B O 1
ATOM 3747 N N . TYR B 1 143 ? -21.307 30.748 149.865 1.00 28.64 143 TYR B N 1
ATOM 3748 C CA . TYR B 1 143 ? -20.166 31.523 149.397 1.00 29.72 143 TYR B CA 1
ATOM 3749 C C . TYR B 1 143 ? -19.690 32.548 150.412 1.00 28.44 143 TYR B C 1
ATOM 3750 O O . TYR B 1 143 ? -20.464 33.046 151.229 1.00 27.99 143 TYR B O 1
ATOM 3759 N N . VAL B 1 144 ? -18.398 32.852 150.355 1.00 29.57 144 VAL B N 1
ATOM 3760 C CA . VAL B 1 144 ? -17.790 33.814 151.260 1.00 29.11 144 VAL B CA 1
ATOM 3761 C C . VAL B 1 144 ? -18.456 35.182 151.169 1.00 30.12 144 VAL B C 1
ATOM 3762 O O . VAL B 1 144 ? -18.735 35.681 150.076 1.00 33.39 144 VAL B O 1
ATOM 3766 N N . GLY B 1 145 ? -18.707 35.779 152.327 1.00 31.17 145 GLY B N 1
ATOM 3767 C CA . GLY B 1 145 ? -19.328 37.091 152.387 1.00 31.35 145 GLY B CA 1
ATOM 3768 C C . GLY B 1 145 ? -19.316 37.584 153.818 1.00 32.23 145 GLY B C 1
ATOM 3769 O O . GLY B 1 145 ? -18.614 37.024 154.660 1.00 33.89 145 GLY B O 1
ATOM 3770 N N . GLU B 1 146 ? -20.081 38.631 154.107 1.00 32.80 146 GLU B N 1
ATOM 3771 C CA . GLU B 1 146 ? -20.145 39.162 155.464 1.00 32.48 146 GLU B CA 1
ATOM 3772 C C . GLU B 1 146 ? -20.778 38.124 156.385 1.00 31.42 146 GLU B C 1
ATOM 3773 O O . GLU B 1 146 ? -21.679 37.396 155.979 1.00 32.72 146 GLU B O 1
ATOM 3779 N N . PRO B 1 147 ? -20.309 38.043 157.639 1.00 30.61 147 PRO B N 1
ATOM 3780 C CA . PRO B 1 147 ? -20.857 37.077 158.594 1.00 30.03 147 PRO B CA 1
ATOM 3781 C C . PRO B 1 147 ? -22.385 37.019 158.570 1.00 30.90 147 PRO B C 1
ATOM 3782 O O . PRO B 1 147 ? -22.968 35.946 158.392 1.00 30.21 147 PRO B O 1
ATOM 3786 N N . GLU B 1 148 ? -23.024 38.177 158.736 1.00 31.20 148 GLU B N 1
ATOM 3787 C CA . GLU B 1 148 ? -24.484 38.263 158.737 1.00 30.66 148 GLU B CA 1
ATOM 3788 C C . GLU B 1 148 ? -25.078 37.787 157.413 1.00 29.59 148 GLU B C 1
ATOM 3789 O O . GLU B 1 148 ? -26.121 37.132 157.390 1.00 30.17 148 GLU B O 1
ATOM 3795 N N . ASP B 1 149 ? -24.414 38.130 156.314 1.00 29.97 149 ASP B N 1
ATOM 3796 C CA . ASP B 1 149 ? -24.864 37.733 154.982 1.00 29.25 149 ASP B CA 1
ATOM 3797 C C . ASP B 1 149 ? -24.834 36.209 154.868 1.00 29.80 149 ASP B C 1
ATOM 3798 O O . ASP B 1 149 ? -25.780 35.589 154.373 1.00 29.68 149 ASP B O 1
ATOM 3803 N N . MET B 1 150 ? -23.749 35.607 155.343 1.00 28.19 150 MET B N 1
ATOM 3804 C CA . MET B 1 150 ? -23.607 34.159 155.294 1.00 26.53 150 MET B CA 1
ATOM 3805 C C . MET B 1 150 ? -24.643 33.459 156.172 1.00 25.91 150 MET B C 1
ATOM 3806 O O . MET B 1 150 ? -25.253 32.474 155.752 1.00 27.11 150 MET B O 1
ATOM 3811 N N . ARG B 1 151 ? -24.857 33.967 157.381 1.00 26.38 151 ARG B N 1
ATOM 3812 C CA . ARG B 1 151 ? -25.832 33.361 158.282 1.00 28.02 151 ARG B CA 1
ATOM 3813 C C . ARG B 1 151 ? -27.233 33.413 157.686 1.00 29.68 151 ARG B C 1
ATOM 3814 O O . ARG B 1 151 ? -28.022 32.475 157.835 1.00 30.17 151 ARG B O 1
ATOM 3822 N N . ALA B 1 152 ? -27.539 34.517 157.014 1.00 29.88 152 ALA B N 1
ATOM 3823 C CA . ALA B 1 152 ? -28.846 34.688 156.395 1.00 30.50 152 ALA B CA 1
ATOM 3824 C C . ALA B 1 152 ? -29.037 33.665 155.281 1.00 30.84 152 ALA B C 1
ATOM 3825 O O . ALA B 1 152 ? -30.093 33.036 155.180 1.00 32.41 152 ALA B O 1
ATOM 3827 N N . ARG B 1 153 ? -28.014 33.495 154.447 1.00 29.69 153 ARG B N 1
ATOM 3828 C CA . ARG B 1 153 ? -28.099 32.538 153.353 1.00 28.81 153 ARG B CA 1
ATOM 3829 C C . ARG B 1 153 ? -28.196 31.099 153.857 1.00 29.32 153 ARG B C 1
ATOM 3830 O O . ARG B 1 153 ? -28.769 30.240 153.182 1.00 28.97 153 ARG B O 1
ATOM 3838 N N . VAL B 1 154 ? -27.645 30.836 155.041 1.00 28.98 154 VAL B N 1
ATOM 3839 C CA . VAL B 1 154 ? -27.718 29.499 155.627 1.00 27.85 154 VAL B CA 1
ATOM 3840 C C . VAL B 1 154 ? -29.167 29.246 156.047 1.00 27.27 154 VAL B C 1
ATOM 3841 O O . VAL B 1 154 ? -29.711 28.161 155.834 1.00 29.09 154 VAL B O 1
ATOM 3845 N N . ALA B 1 155 ? -29.792 30.259 156.640 1.00 28.57 155 ALA B N 1
ATOM 3846 C CA . ALA B 1 155 ? -31.178 30.146 157.086 1.00 28.91 155 ALA B CA 1
ATOM 3847 C C . ALA B 1 155 ? -32.114 29.880 155.909 1.00 29.37 155 ALA B C 1
ATOM 3848 O O . ALA B 1 155 ? -33.092 29.140 156.040 1.00 31.02 155 ALA B O 1
ATOM 3850 N N . LYS B 1 156 ? -31.811 30.480 154.760 1.00 31.08 156 LYS B N 1
ATOM 3851 C CA . LYS B 1 156 ? -32.635 30.300 153.569 1.00 31.51 156 LYS B CA 1
ATOM 3852 C C . LYS B 1 156 ? -32.613 28.843 153.132 1.00 32.16 156 LYS B C 1
ATOM 3853 O O . LYS B 1 156 ? -33.642 28.277 152.760 1.00 32.62 156 LYS B O 1
ATOM 3859 N N . TYR B 1 157 ? -31.430 28.238 153.168 1.00 30.40 157 TYR B N 1
ATOM 3860 C CA . TYR B 1 157 ? -31.281 26.840 152.787 1.00 29.65 157 TYR B CA 1
ATOM 3861 C C . TYR B 1 157 ? -31.929 25.935 153.825 1.00 28.96 157 TYR B C 1
ATOM 3862 O O . TYR B 1 157 ? -32.531 24.920 153.482 1.00 30.30 157 TYR B O 1
ATOM 3871 N N . ARG B 1 158 ? -31.808 26.304 155.096 1.00 29.08 158 ARG B N 1
ATOM 3872 C CA . ARG B 1 158 ? -32.404 25.513 156.165 1.00 29.64 158 ARG B CA 1
ATOM 3873 C C . ARG B 1 158 ? -33.907 25.423 155.929 1.00 31.11 158 ARG B C 1
ATOM 3874 O O . ARG B 1 158 ? -34.518 24.366 156.107 1.00 32.36 158 ARG B O 1
ATOM 3882 N N . ALA B 1 159 ? -34.491 26.544 155.519 1.00 31.95 159 ALA B N 1
ATOM 3883 C CA . ALA B 1 159 ? -35.923 26.621 155.254 1.00 33.19 159 ALA B CA 1
ATOM 3884 C C . ALA B 1 159 ? -36.301 25.803 154.026 1.00 33.11 159 ALA B C 1
ATOM 3885 O O . ALA B 1 159 ? -37.441 25.349 153.902 1.00 35.94 159 ALA B O 1
ATOM 3887 N N . LYS B 1 160 ? -35.348 25.617 153.117 1.00 33.36 160 LYS B N 1
ATOM 3888 C CA . LYS B 1 160 ? -35.599 24.843 151.905 1.00 32.42 160 LYS B CA 1
ATOM 3889 C C . LYS B 1 160 ? -35.430 23.340 152.119 1.00 32.03 160 LYS B C 1
ATOM 3890 O O . LYS B 1 160 ? -35.448 22.566 151.162 1.00 32.79 160 LYS B O 1
ATOM 3896 N N . GLY B 1 161 ? -35.252 22.934 153.373 1.00 30.21 161 GLY B N 1
ATOM 3897 C CA . GLY B 1 161 ? -35.114 21.520 153.680 1.00 29.30 161 GLY B CA 1
ATOM 3898 C C . GLY B 1 161 ? -33.723 20.910 153.641 1.00 28.92 161 GLY B C 1
ATOM 3899 O O . GLY B 1 161 ? -33.574 19.720 153.914 1.00 27.92 161 GLY B O 1
ATOM 3900 N N . TYR B 1 162 ? -32.707 21.703 153.307 1.00 27.60 162 TYR B N 1
ATOM 3901 C CA . TYR B 1 162 ? -31.335 21.194 153.241 1.00 26.31 162 TYR B CA 1
ATOM 3902 C C . TYR B 1 162 ? -30.820 20.768 154.611 1.00 25.74 162 TYR B C 1
ATOM 3903 O O . TYR B 1 162 ? -31.026 21.464 155.604 1.00 26.02 162 TYR B O 1
ATOM 3912 N N . LYS B 1 163 ? -30.140 19.626 154.650 1.00 25.13 163 LYS B N 1
ATOM 3913 C CA . LYS B 1 163 ? -29.594 19.095 155.894 1.00 25.37 163 LYS B CA 1
ATOM 3914 C C . LYS B 1 163 ? -28.068 19.096 155.889 1.00 24.39 163 LYS B C 1
ATOM 3915 O O . LYS B 1 163 ? -27.432 18.642 156.842 1.00 26.40 163 LYS B O 1
ATOM 3921 N N . GLY B 1 164 ? -27.497 19.605 154.803 1.00 22.99 164 GLY B N 1
ATOM 3922 C CA . GLY B 1 164 ? -26.056 19.699 154.667 1.00 21.52 164 GLY B CA 1
ATOM 3923 C C . GLY B 1 164 ? -25.706 21.118 154.257 1.00 22.36 164 GLY B C 1
ATOM 3924 O O . GLY B 1 164 ? -26.344 21.684 153.367 1.00 21.43 164 GLY B O 1
ATOM 3925 N N . GLN B 1 165 ? -24.703 21.702 154.903 1.00 20.70 165 GLN B N 1
ATOM 3926 C CA . GLN B 1 165 ? -24.296 23.069 154.592 1.00 20.95 165 GLN B CA 1
ATOM 3927 C C . GLN B 1 165 ? -22.781 23.172 154.494 1.00 21.74 165 GLN B C 1
ATOM 3928 O O . GLN B 1 165 ? -22.071 22.772 155.415 1.00 22.91 165 GLN B O 1
ATOM 3934 N N . SER B 1 166 ? -22.293 23.713 153.383 1.00 20.84 166 SER B N 1
ATOM 3935 C CA . SER B 1 166 ? -20.856 23.882 153.177 1.00 21.64 166 SER B CA 1
ATOM 3936 C C . SER B 1 166 ? -20.511 25.367 153.232 1.00 22.58 166 SER B C 1
ATOM 3937 O O . SER B 1 166 ? -20.842 26.129 152.319 1.00 23.32 166 SER B O 1
ATOM 3940 N N . VAL B 1 167 ? -19.847 25.766 154.312 1.00 18.89 167 VAL B N 1
ATOM 3941 C CA . VAL B 1 167 ? -19.467 27.153 154.532 1.00 20.02 167 VAL B CA 1
ATOM 3942 C C . VAL B 1 167 ? -18.056 27.402 154.026 1.00 21.13 167 VAL B C 1
ATOM 3943 O O . VAL B 1 167 ? -17.104 26.800 154.516 1.00 19.45 167 VAL B O 1
ATOM 3947 N N . LYS B 1 168 ? -17.923 28.293 153.050 1.00 21.94 168 LYS B N 1
ATOM 3948 C CA . LYS B 1 168 ? -16.614 28.598 152.495 1.00 24.40 168 LYS B CA 1
ATOM 3949 C C . LYS B 1 168 ? -15.990 29.785 153.211 1.00 24.51 168 LYS B C 1
ATOM 3950 O O . LYS B 1 168 ? -16.697 30.636 153.752 1.00 23.35 168 LYS B O 1
ATOM 3956 N N . ILE B 1 169 ? -14.660 29.824 153.234 1.00 22.91 169 ILE B N 1
ATOM 3957 C CA . ILE B 1 169 ? -13.945 30.912 153.887 1.00 25.38 169 ILE B CA 1
ATOM 3958 C C . ILE B 1 169 ? -12.914 31.531 152.952 1.00 28.46 169 ILE B C 1
ATOM 3959 O O . ILE B 1 169 ? -12.645 30.999 151.875 1.00 30.87 169 ILE B O 1
ATOM 3964 N N . SER B 1 170 ? -12.336 32.652 153.367 1.00 30.88 170 SER B N 1
ATOM 3965 C CA . SER B 1 170 ? -11.362 33.358 152.541 1.00 31.54 170 SER B CA 1
ATOM 3966 C C . SER B 1 170 ? -9.903 32.973 152.778 1.00 32.94 170 SER B C 1
ATOM 3967 O O . SER B 1 170 ? -9.111 32.880 151.835 1.00 33.58 170 SER B O 1
ATOM 3970 N N . GLY B 1 171 ? -9.543 32.753 154.034 1.00 32.40 171 GLY B N 1
ATOM 3971 C CA . GLY B 1 171 ? -8.172 32.405 154.343 1.00 31.15 171 GLY B CA 1
ATOM 3972 C C . GLY B 1 171 ? -7.615 33.429 155.305 1.00 29.75 171 GLY B C 1
ATOM 3973 O O . GLY B 1 171 ? -6.428 33.424 155.621 1.00 30.04 171 GLY B O 1
ATOM 3974 N N . GLU B 1 172 ? -8.487 34.329 155.745 1.00 30.13 172 GLU B N 1
ATOM 3975 C CA . GLU B 1 172 ? -8.138 35.367 156.706 1.00 30.93 172 GLU B CA 1
ATOM 3976 C C . GLU B 1 172 ? -8.814 34.899 157.992 1.00 29.59 172 GLU B C 1
ATOM 3977 O O . GLU B 1 172 ? -10.015 35.084 158.177 1.00 28.81 172 GLU B O 1
ATOM 3983 N N . PRO B 1 173 ? -8.037 34.284 158.896 1.00 28.57 173 PRO B N 1
ATOM 3984 C CA . PRO B 1 173 ? -8.473 33.739 160.187 1.00 26.94 173 PRO B CA 1
ATOM 3985 C C . PRO B 1 173 ? -9.397 34.571 161.070 1.00 26.63 173 PRO B C 1
ATOM 3986 O O . PRO B 1 173 ? -10.390 34.053 161.589 1.00 23.91 173 PRO B O 1
ATOM 3990 N N . VAL B 1 174 ? -9.089 35.850 161.246 1.00 25.18 174 VAL B N 1
ATOM 3991 C CA . VAL B 1 174 ? -9.921 36.688 162.101 1.00 26.00 174 VAL B CA 1
ATOM 3992 C C . VAL B 1 174 ? -11.335 36.844 161.553 1.00 26.37 174 VAL B C 1
ATOM 3993 O O . VAL B 1 174 ? -12.318 36.619 162.263 1.00 25.73 174 VAL B O 1
ATOM 3997 N N . THR B 1 175 ? -11.431 37.229 160.288 1.00 27.26 175 THR B N 1
ATOM 3998 C CA . THR B 1 175 ? -12.728 37.408 159.658 1.00 28.51 175 THR B CA 1
ATOM 3999 C C . THR B 1 175 ? -13.434 36.067 159.469 1.00 27.14 175 THR B C 1
ATOM 4000 O O . THR B 1 175 ? -14.646 35.968 159.654 1.00 28.91 175 THR B O 1
ATOM 4004 N N . ASP B 1 176 ? -12.681 35.029 159.117 1.00 25.81 176 ASP B N 1
ATOM 4005 C CA . ASP B 1 176 ? -13.289 33.717 158.926 1.00 24.78 176 ASP B CA 1
ATOM 4006 C C . ASP B 1 176 ? -13.883 33.188 160.234 1.00 24.34 176 ASP B C 1
ATOM 4007 O O . ASP B 1 176 ? -14.917 32.519 160.229 1.00 23.95 176 ASP B O 1
ATOM 4012 N N . ALA B 1 177 ? -13.229 33.483 161.353 1.00 22.72 177 ALA B N 1
ATOM 4013 C CA . ALA B 1 177 ? -13.724 33.031 162.648 1.00 23.53 177 ALA B CA 1
ATOM 4014 C C . ALA B 1 177 ? -15.097 33.646 162.911 1.00 24.12 177 ALA B C 1
ATOM 4015 O O . ALA B 1 177 ? -15.986 32.994 163.451 1.00 23.56 177 ALA B O 1
ATOM 4017 N N . LYS B 1 178 ? -15.266 34.905 162.523 1.00 26.04 178 LYS B N 1
ATOM 4018 C CA . LYS B 1 178 ? -16.543 35.584 162.712 1.00 26.49 178 LYS B CA 1
ATOM 4019 C C . LYS B 1 178 ? -17.565 35.042 161.714 1.00 25.59 178 LYS B C 1
ATOM 4020 O O . LYS B 1 178 ? -18.753 34.941 162.021 1.00 27.15 178 LYS B O 1
ATOM 4026 N N . ARG B 1 179 ? -17.096 34.683 160.523 1.00 25.08 179 ARG B N 1
ATOM 4027 C CA . ARG B 1 179 ? -17.970 34.134 159.493 1.00 24.13 179 ARG B CA 1
ATOM 4028 C C . ARG B 1 179 ? -18.551 32.790 159.920 1.00 23.91 179 ARG B C 1
ATOM 4029 O O . ARG B 1 179 ? -19.761 32.567 159.832 1.00 23.66 179 ARG B O 1
ATOM 4037 N N . ILE B 1 180 ? -17.682 31.898 160.384 1.00 21.84 180 ILE B N 1
ATOM 4038 C CA . ILE B 1 180 ? -18.101 30.572 160.821 1.00 20.78 180 ILE B CA 1
ATOM 4039 C C . ILE B 1 180 ? -19.041 30.666 162.020 1.00 21.67 180 ILE B C 1
ATOM 4040 O O . ILE B 1 180 ? -20.070 29.988 162.073 1.00 22.20 180 ILE B O 1
ATOM 4045 N N . THR B 1 181 ? -18.692 31.518 162.975 1.00 22.52 181 THR B N 1
ATOM 4046 C CA . THR B 1 181 ? -19.509 31.690 164.168 1.00 23.41 181 THR B CA 1
ATOM 4047 C C . THR B 1 181 ? -20.923 32.124 163.784 1.00 24.02 181 THR B C 1
ATOM 4048 O O . THR B 1 181 ? -21.901 31.645 164.354 1.00 26.92 181 THR B O 1
ATOM 4052 N N . ALA B 1 182 ? -21.029 33.018 162.808 1.00 25.38 182 ALA B N 1
ATOM 4053 C CA . ALA B 1 182 ? -22.332 33.505 162.366 1.00 25.07 182 ALA B CA 1
ATOM 4054 C C . ALA B 1 182 ? -23.071 32.462 161.528 1.00 25.19 182 ALA B C 1
ATOM 4055 O O . ALA B 1 182 ? -24.253 32.202 161.749 1.00 25.86 182 ALA B O 1
ATOM 4057 N N . ALA B 1 183 ? -22.366 31.852 160.580 1.00 24.99 183 ALA B N 1
ATOM 4058 C CA . ALA B 1 183 ? -22.966 30.852 159.703 1.00 25.04 183 ALA B CA 1
ATOM 4059 C C . ALA B 1 183 ? -23.551 29.656 160.451 1.00 24.64 183 ALA B C 1
ATOM 4060 O O . ALA B 1 183 ? -24.527 29.055 159.998 1.00 24.97 183 ALA B O 1
ATOM 4062 N N . LEU B 1 184 ? -22.966 29.314 161.596 1.00 24.17 184 LEU B N 1
ATOM 4063 C CA . LEU B 1 184 ? -23.454 28.187 162.391 1.00 24.84 184 LEU B CA 1
ATOM 4064 C C . LEU B 1 184 ? -24.300 28.637 163.578 1.00 25.60 184 LEU B C 1
ATOM 4065 O O . LEU B 1 184 ? -24.675 27.823 164.423 1.00 25.45 184 LEU B O 1
ATOM 4070 N N . ALA B 1 185 ? -24.602 29.930 163.635 1.00 26.14 185 ALA B N 1
ATOM 4071 C CA . ALA B 1 185 ? -25.383 30.489 164.736 1.00 28.78 185 ALA B CA 1
ATOM 4072 C C . ALA B 1 185 ? -26.594 29.650 165.146 1.00 30.21 185 ALA B C 1
ATOM 4073 O O . ALA B 1 185 ? -26.785 29.363 166.330 1.00 32.02 185 ALA B O 1
ATOM 4075 N N . ASN B 1 186 ? -27.412 29.252 164.179 1.00 30.56 186 ASN B N 1
ATOM 4076 C CA . ASN B 1 186 ? -28.592 28.459 164.510 1.00 30.84 186 ASN B CA 1
ATOM 4077 C C . ASN B 1 186 ? -28.560 27.044 163.948 1.00 29.94 186 ASN B C 1
ATOM 4078 O O . ASN B 1 186 ? -29.591 26.520 163.525 1.00 28.63 186 ASN B O 1
ATOM 4083 N N . GLN B 1 187 ? -27.390 26.412 163.952 1.00 28.13 187 GLN B N 1
ATOM 4084 C CA . GLN B 1 187 ? -27.304 25.062 163.414 1.00 26.66 187 GLN B CA 1
ATOM 4085 C C . GLN B 1 187 ? -28.147 24.100 164.245 1.00 26.44 187 GLN B C 1
ATOM 4086 O O . GLN B 1 187 ? -28.155 24.164 165.473 1.00 24.77 187 GLN B O 1
ATOM 4092 N N . GLN B 1 188 ? -28.869 23.221 163.554 1.00 28.77 188 GLN B N 1
ATOM 4093 C CA . GLN B 1 188 ? -29.751 22.249 164.196 1.00 28.89 188 GLN B CA 1
ATOM 4094 C C . GLN B 1 188 ? -29.100 20.877 164.358 1.00 29.53 188 GLN B C 1
ATOM 4095 O O . GLN B 1 188 ? -28.117 20.561 163.689 1.00 30.15 188 GLN B O 1
ATOM 4101 N N . PRO B 1 189 ? -29.654 20.038 165.250 1.00 29.76 189 PRO B N 1
ATOM 4102 C CA . PRO B 1 189 ? -29.165 18.686 165.543 1.00 29.93 189 PRO B CA 1
ATOM 4103 C C . PRO B 1 189 ? -28.983 17.738 164.356 1.00 30.30 189 PRO B C 1
ATOM 4104 O O . PRO B 1 189 ? -28.022 16.969 164.318 1.00 32.43 189 PRO B O 1
ATOM 4108 N N . ASP B 1 190 ? -29.895 17.794 163.390 1.00 30.81 190 ASP B N 1
ATOM 4109 C CA . ASP B 1 190 ? -29.832 16.912 162.224 1.00 31.21 190 ASP B CA 1
ATOM 4110 C C . ASP B 1 190 ? -29.103 17.497 161.012 1.00 30.51 190 ASP B C 1
ATOM 4111 O O . ASP B 1 190 ? -29.192 16.951 159.909 1.00 30.83 190 ASP B O 1
ATOM 4116 N N . GLU B 1 191 ? -28.380 18.596 161.208 1.00 28.51 191 GLU B N 1
ATOM 4117 C CA . GLU B 1 191 ? -27.655 19.226 160.108 1.00 27.07 191 GLU B CA 1
ATOM 4118 C C . GLU B 1 191 ? -26.159 18.933 160.180 1.00 26.08 191 GLU B C 1
ATOM 4119 O O . GLU B 1 191 ? -25.583 18.866 161.263 1.00 26.70 191 GLU B O 1
ATOM 4125 N N . PHE B 1 192 ? -25.542 18.767 159.015 1.00 26.14 192 PHE B N 1
ATOM 4126 C CA . PHE B 1 192 ? -24.112 18.486 158.920 1.00 25.06 192 PHE B CA 1
ATOM 4127 C C . PHE B 1 192 ? -23.413 19.688 158.286 1.00 24.36 192 PHE B C 1
ATOM 4128 O O . PHE B 1 192 ? -23.633 19.993 157.110 1.00 23.85 192 PHE B O 1
ATOM 4136 N N . PHE B 1 193 ? -22.574 20.361 159.072 1.00 21.39 193 PHE B N 1
ATOM 4137 C CA . PHE B 1 193 ? -21.845 21.535 158.607 1.00 18.83 193 PHE B CA 1
ATOM 4138 C C . PHE B 1 193 ? -20.400 21.249 158.242 1.00 18.51 193 PHE B C 1
ATOM 4139 O O . PHE B 1 193 ? -19.681 20.565 158.971 1.00 17.78 193 PHE B O 1
ATOM 4147 N N . ILE B 1 194 ? -19.990 21.785 157.099 1.00 17.27 194 ILE B N 1
ATOM 4148 C CA . ILE B 1 194 ? -18.629 21.633 156.615 1.00 17.84 194 ILE B CA 1
ATOM 4149 C C . ILE B 1 194 ? -18.082 23.023 156.406 1.00 19.07 194 ILE B C 1
ATOM 4150 O O . ILE B 1 194 ? -18.789 23.899 155.908 1.00 17.03 194 ILE B O 1
ATOM 4155 N N . VAL B 1 195 ? -16.843 23.237 156.827 1.00 17.07 195 VAL B N 1
ATOM 4156 C CA . VAL B 1 195 ? -16.184 24.508 156.592 1.00 17.86 195 VAL B CA 1
ATOM 4157 C C . VAL B 1 195 ? -15.149 24.099 155.550 1.00 18.01 195 VAL B C 1
ATOM 4158 O O . VAL B 1 195 ? -14.239 23.310 155.834 1.00 17.19 195 VAL B O 1
ATOM 4162 N N . ASP B 1 196 ? -15.318 24.607 154.335 1.00 15.90 196 ASP B N 1
ATOM 4163 C CA . ASP B 1 196 ? -14.446 24.269 153.218 1.00 17.49 196 ASP B CA 1
ATOM 4164 C C . ASP B 1 196 ? -13.449 25.377 152.900 1.00 18.14 196 ASP B C 1
ATOM 4165 O O . ASP B 1 196 ? -13.835 26.440 152.429 1.00 16.52 196 ASP B O 1
ATOM 4170 N N . 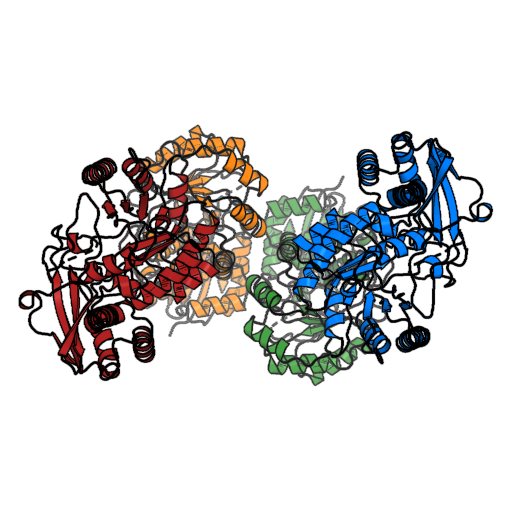ALA B 1 197 ? -12.167 25.115 153.132 1.00 16.43 197 ALA B N 1
ATOM 4171 C CA . ALA B 1 197 ? -11.132 26.110 152.881 1.00 16.77 197 ALA B CA 1
ATOM 4172 C C . ALA B 1 197 ? -10.541 26.025 151.475 1.00 17.29 197 ALA B C 1
ATOM 4173 O O . ALA B 1 197 ? -9.735 26.874 151.084 1.00 17.99 197 ALA B O 1
ATOM 4175 N N . ASN B 1 198 ? -10.950 25.012 150.716 1.00 17.14 198 ASN B N 1
ATOM 4176 C CA . ASN B 1 198 ? -10.449 24.806 149.361 1.00 19.33 198 ASN B CA 1
ATOM 4177 C C . ASN B 1 198 ? -8.927 24.951 149.305 1.00 21.26 198 ASN B C 1
ATOM 4178 O O . ASN B 1 198 ? -8.384 25.533 148.362 1.00 20.02 198 ASN B O 1
ATOM 4183 N N . GLY B 1 199 ? -8.258 24.428 150.332 1.00 20.91 199 GLY B N 1
ATOM 4184 C CA . GLY B 1 199 ? -6.805 24.470 150.415 1.00 21.62 199 GLY B CA 1
ATOM 4185 C C . GLY B 1 199 ? -6.148 25.836 150.532 1.00 22.09 199 GLY B C 1
ATOM 4186 O O . GLY B 1 199 ? -4.942 25.959 150.322 1.00 24.76 199 GLY B O 1
ATOM 4187 N N . LYS B 1 200 ? -6.920 26.855 150.894 1.00 21.94 200 LYS B N 1
ATOM 4188 C CA . LYS B 1 200 ? -6.406 28.222 151.007 1.00 22.27 200 LYS B CA 1
ATOM 4189 C C . LYS B 1 200 ? -5.635 28.553 152.284 1.00 23.03 200 LYS B C 1
ATOM 4190 O O . LYS B 1 200 ? -4.993 29.605 152.365 1.00 24.34 200 LYS B O 1
ATOM 4196 N N . LEU B 1 201 ? -5.686 27.677 153.282 1.00 19.20 201 LEU B N 1
ATOM 4197 C CA . LEU B 1 201 ? -5.004 27.957 154.540 1.00 18.56 201 LEU B CA 1
ATOM 4198 C C . LEU B 1 201 ? -3.621 27.339 154.630 1.00 17.92 201 LEU B C 1
ATOM 4199 O O . LEU B 1 201 ? -3.400 26.231 154.151 1.00 16.52 201 LEU B O 1
ATOM 4204 N N . SER B 1 202 ? -2.688 28.069 155.233 1.00 17.70 202 SER B N 1
ATOM 4205 C CA . SER B 1 202 ? -1.352 27.534 155.461 1.00 15.92 202 SER B CA 1
ATOM 4206 C C . SER B 1 202 ? -1.552 26.870 156.821 1.00 15.99 202 SER B C 1
ATOM 4207 O O . SER B 1 202 ? -2.602 27.052 157.441 1.00 16.51 202 SER B O 1
ATOM 4210 N N . VAL B 1 203 ? -0.585 26.095 157.293 1.00 15.48 203 VAL B N 1
ATOM 4211 C CA . VAL B 1 203 ? -0.748 25.467 158.598 1.00 14.82 203 VAL B CA 1
ATOM 4212 C C . VAL B 1 203 ? -0.887 26.570 159.651 1.00 15.48 203 VAL B C 1
ATOM 4213 O O . VAL B 1 203 ? -1.695 26.472 160.571 1.00 16.04 203 VAL B O 1
ATOM 4217 N N . GLU B 1 204 ? -0.108 27.631 159.495 1.00 13.20 204 GLU B N 1
ATOM 4218 C CA . GLU B 1 204 ? -0.152 28.754 160.425 1.00 14.70 204 GLU B CA 1
ATOM 4219 C C . GLU B 1 204 ? -1.543 29.373 160.505 1.00 14.20 204 GLU B C 1
ATOM 4220 O O . GLU B 1 204 ? -2.089 29.555 161.593 1.00 15.05 204 GLU B O 1
ATOM 4226 N N . THR B 1 205 ? -2.108 29.704 159.349 1.00 16.34 205 THR B N 1
ATOM 4227 C CA . THR B 1 205 ? -3.427 30.319 159.302 1.00 16.54 205 THR B CA 1
ATOM 4228 C C . THR B 1 205 ? -4.507 29.364 159.799 1.00 16.09 205 THR B C 1
ATOM 4229 O O . THR B 1 205 ? -5.443 29.777 160.485 1.00 17.24 205 THR B O 1
ATOM 4233 N N . ALA B 1 206 ? -4.373 28.087 159.461 1.00 16.63 206 ALA B N 1
ATOM 4234 C CA . ALA B 1 206 ? -5.343 27.092 159.905 1.00 16.06 206 ALA B CA 1
ATOM 4235 C C . ALA B 1 206 ? -5.342 27.015 161.435 1.00 17.27 206 ALA B C 1
ATOM 4236 O O . ALA B 1 206 ? -6.405 27.000 162.059 1.00 17.71 206 ALA B O 1
ATOM 4238 N N . LEU B 1 207 ? -4.153 26.968 162.040 1.00 14.61 207 LEU B N 1
ATOM 4239 C CA . LEU B 1 207 ? -4.046 26.910 163.500 1.00 15.98 207 LEU B CA 1
ATOM 4240 C C . LEU B 1 207 ? -4.590 28.186 164.144 1.00 16.38 207 LEU B C 1
ATOM 4241 O O . LEU B 1 207 ? -5.282 28.127 165.167 1.00 17.23 207 LEU B O 1
ATOM 4246 N N . ARG B 1 208 ? -4.273 29.339 163.557 1.00 14.20 208 ARG B N 1
ATOM 4247 C CA . ARG B 1 208 ? -4.762 30.612 164.092 1.00 15.15 208 ARG B CA 1
ATOM 4248 C C . ARG B 1 208 ? -6.292 30.625 164.103 1.00 15.84 208 ARG B C 1
ATOM 4249 O O . ARG B 1 208 ? -6.919 31.029 165.089 1.00 16.38 208 ARG B O 1
ATOM 4257 N N . LEU B 1 209 ? -6.885 30.173 163.004 1.00 14.83 209 LEU B N 1
ATOM 4258 C CA . LEU B 1 209 ? -8.337 30.124 162.874 1.00 16.17 209 LEU B CA 1
ATOM 4259 C C . LEU B 1 209 ? -8.983 29.217 163.916 1.00 18.24 209 LEU B C 1
ATOM 4260 O O . LEU B 1 209 ? -9.903 29.627 164.623 1.00 17.49 209 LEU B O 1
ATOM 4265 N N . LEU B 1 210 ? -8.509 27.979 164.004 1.00 19.02 210 LEU B N 1
ATOM 4266 C CA . LEU B 1 210 ? -9.059 27.026 164.966 1.00 20.51 210 LEU B CA 1
ATOM 4267 C C . LEU B 1 210 ? -8.958 27.515 166.408 1.00 21.95 210 LEU B C 1
ATOM 4268 O O . LEU B 1 210 ? -9.890 27.347 167.197 1.00 22.27 210 LEU B O 1
ATOM 4273 N N . ARG B 1 211 ? -7.833 28.127 166.756 1.00 20.48 211 ARG B N 1
ATOM 4274 C CA . ARG B 1 211 ? -7.647 28.626 168.111 1.00 23.10 211 ARG B CA 1
ATOM 4275 C C . ARG B 1 211 ? -8.560 29.816 168.419 1.00 22.92 211 ARG B C 1
ATOM 4276 O O . ARG B 1 211 ? -8.938 30.036 169.568 1.00 23.31 211 ARG B O 1
ATOM 4284 N N . LEU B 1 212 ? -8.936 30.564 167.390 1.00 21.29 212 LEU B N 1
ATOM 4285 C CA . LEU B 1 212 ? -9.803 31.723 167.574 1.00 22.27 212 LEU B CA 1
ATOM 4286 C C . LEU B 1 212 ? -11.280 31.383 167.729 1.00 22.39 212 LEU B C 1
ATOM 4287 O O . LEU B 1 212 ? -12.035 32.146 168.330 1.00 22.39 212 LEU B O 1
ATOM 4292 N N . LEU B 1 213 ? -11.697 30.248 167.180 1.00 21.72 213 LEU B N 1
ATOM 4293 C CA . LEU B 1 213 ? -13.097 29.849 167.249 1.00 21.03 213 LEU B CA 1
ATOM 4294 C C . LEU B 1 213 ? -13.608 29.600 168.659 1.00 22.14 213 LEU B C 1
ATOM 4295 O O . LEU B 1 213 ? -12.908 29.036 169.502 1.00 20.80 213 LEU B O 1
ATOM 4300 N N . PRO B 1 214 ? -14.845 30.034 168.935 1.00 22.24 214 PRO B N 1
ATOM 4301 C CA . PRO B 1 214 ? -15.423 29.826 170.261 1.00 22.95 214 PRO B CA 1
ATOM 4302 C C . PRO B 1 214 ? -15.890 28.378 170.356 1.00 23.55 214 PRO B C 1
ATOM 4303 O O . PRO B 1 214 ? -16.102 27.716 169.337 1.00 21.12 214 PRO B O 1
ATOM 4307 N N . HIS B 1 215 ? -16.038 27.889 171.579 1.00 24.68 215 HIS B N 1
ATOM 4308 C CA . HIS B 1 215 ? -16.479 26.519 171.810 1.00 26.58 215 HIS B CA 1
ATOM 4309 C C . HIS B 1 215 ? -17.940 26.337 171.410 1.00 26.89 215 HIS B C 1
ATOM 4310 O O . HIS B 1 215 ? -18.725 27.279 171.469 1.00 28.74 215 HIS B O 1
ATOM 4317 N N . GLY B 1 216 ? -18.295 25.127 170.986 1.00 27.17 216 GLY B N 1
ATOM 4318 C CA . GLY B 1 216 ? -19.672 24.852 170.617 1.00 27.14 216 GLY B CA 1
ATOM 4319 C C . GLY B 1 216 ? -20.008 24.813 169.138 1.00 27.00 216 GLY B C 1
ATOM 4320 O O . GLY B 1 216 ? -21.145 24.503 168.775 1.00 28.03 216 GLY B O 1
ATOM 4321 N N . LEU B 1 217 ? -19.044 25.131 168.279 1.00 24.21 217 LEU B N 1
ATOM 4322 C CA . LEU B 1 217 ? -19.286 25.116 166.840 1.00 23.35 217 LEU B CA 1
ATOM 4323 C C . LEU B 1 217 ? -19.030 23.712 166.305 1.00 24.05 217 LEU B C 1
ATOM 4324 O O . LEU B 1 217 ? -17.903 23.217 166.340 1.00 22.59 217 LEU B O 1
ATOM 4329 N N . ASP B 1 218 ? -20.085 23.082 165.800 1.00 22.06 218 ASP B N 1
ATOM 4330 C CA . ASP B 1 218 ? -19.999 21.718 165.290 1.00 21.88 218 ASP B CA 1
ATOM 4331 C C . ASP B 1 218 ? -19.877 21.637 163.770 1.00 20.44 218 ASP B C 1
ATOM 4332 O O . ASP B 1 218 ? -20.828 21.908 163.038 1.00 19.88 218 ASP B O 1
ATOM 4337 N N . PHE B 1 219 ? -18.691 21.268 163.298 1.00 20.06 219 PHE B N 1
ATOM 4338 C CA . PHE B 1 219 ? -18.455 21.144 161.869 1.00 16.60 219 PHE B CA 1
ATOM 4339 C C . PHE B 1 219 ? -17.237 20.285 161.587 1.00 17.82 219 PHE B C 1
ATOM 4340 O O . PHE B 1 219 ? -16.507 19.907 162.499 1.00 16.53 219 PHE B O 1
ATOM 4348 N N . ALA B 1 220 ? -17.044 19.961 160.314 1.00 15.38 220 ALA B N 1
ATOM 4349 C CA . ALA B 1 220 ? -15.886 19.196 159.884 1.00 16.03 220 ALA B CA 1
ATOM 4350 C C . ALA B 1 220 ? -15.126 20.159 158.978 1.00 16.74 220 ALA B C 1
ATOM 4351 O O . ALA B 1 220 ? -15.739 20.981 158.295 1.00 15.93 220 ALA B O 1
ATOM 4353 N N . LEU B 1 221 ? -13.802 20.067 158.983 1.00 14.03 221 LEU B N 1
ATOM 4354 C CA . LEU B 1 221 ? -12.970 20.949 158.172 1.00 16.23 221 LEU B CA 1
ATOM 4355 C C . LEU B 1 221 ? -12.525 20.270 156.881 1.00 15.21 221 LEU B C 1
ATOM 4356 O O . LEU B 1 221 ? -11.776 19.302 156.913 1.00 15.16 221 LEU B O 1
ATOM 4361 N N . GLU B 1 222 ? -12.984 20.787 155.744 1.00 16.07 222 GLU B N 1
ATOM 4362 C CA . GLU B 1 222 ? -12.634 20.204 154.454 1.00 14.90 222 GLU B CA 1
ATOM 4363 C C . GLU B 1 222 ? -11.500 20.935 153.739 1.00 14.87 222 GLU B C 1
ATOM 4364 O O . GLU B 1 222 ? -11.503 22.159 153.653 1.00 14.74 222 GLU B O 1
ATOM 4370 N N . ALA B 1 223 ? -10.538 20.166 153.231 1.00 15.04 223 ALA B N 1
ATOM 4371 C CA . ALA B 1 223 ? -9.391 20.707 152.493 1.00 15.08 223 ALA B CA 1
ATOM 4372 C C . ALA B 1 223 ? -8.773 21.938 153.146 1.00 15.78 223 ALA B C 1
ATOM 4373 O O . ALA B 1 223 ? -8.731 23.014 152.552 1.00 17.25 223 ALA B O 1
ATOM 4375 N N . PRO B 1 224 ? -8.256 21.793 154.372 1.00 15.16 224 PRO B N 1
ATOM 4376 C CA . PRO B 1 224 ? -7.659 22.956 155.030 1.00 15.63 224 PRO B CA 1
ATOM 4377 C C . PRO B 1 224 ? -6.465 23.568 154.305 1.00 15.24 224 PRO B C 1
ATOM 4378 O O . PRO B 1 224 ? -6.430 24.779 154.077 1.00 14.39 224 PRO B O 1
ATOM 4382 N N . CYS B 1 225 ? -5.507 22.728 153.928 1.00 15.00 225 CYS B N 1
ATOM 4383 C CA . CYS B 1 225 ? -4.294 23.205 153.270 1.00 15.81 225 CYS B CA 1
ATOM 4384 C C . CYS B 1 225 ? -4.096 22.651 151.862 1.00 16.39 225 CYS B C 1
ATOM 4385 O O . CYS B 1 225 ? -4.685 21.639 151.490 1.00 15.59 225 CYS B O 1
ATOM 4388 N N . ALA B 1 226 ? -3.230 23.308 151.097 1.00 15.62 226 ALA B N 1
ATOM 4389 C CA . ALA B 1 226 ? -2.975 22.922 149.714 1.00 16.94 226 ALA B CA 1
ATOM 4390 C C . ALA B 1 226 ? -2.185 21.646 149.458 1.00 17.27 226 ALA B C 1
ATOM 4391 O O . ALA B 1 226 ? -2.402 20.988 148.443 1.00 17.58 226 ALA B O 1
ATOM 4393 N N . THR B 1 227 ? -1.265 21.293 150.354 1.00 17.38 227 THR B N 1
ATOM 4394 C CA . THR B 1 227 ? -0.455 20.098 150.137 1.00 15.59 227 THR B CA 1
ATOM 4395 C C . THR B 1 227 ? -0.651 19.007 151.176 1.00 15.79 227 THR B C 1
ATOM 4396 O O . THR B 1 227 ? -1.122 19.251 152.284 1.00 12.68 227 THR B O 1
ATOM 4400 N N . TRP B 1 228 ? -0.253 17.797 150.805 1.00 14.37 228 TRP B N 1
ATOM 4401 C CA . TRP B 1 228 ? -0.371 16.648 151.692 1.00 15.23 228 TRP B CA 1
ATOM 4402 C C . TRP B 1 228 ? 0.450 16.876 152.970 1.00 14.76 228 TRP B C 1
ATOM 4403 O O . TRP B 1 228 ? -0.034 16.648 154.081 1.00 14.84 228 TRP B O 1
ATOM 4414 N N . ARG B 1 229 ? 1.686 17.342 152.815 1.00 12.98 229 ARG B N 1
ATOM 4415 C CA . ARG B 1 229 ? 2.538 17.590 153.972 1.00 12.64 229 ARG B CA 1
ATOM 4416 C C . ARG B 1 229 ? 1.882 18.562 154.954 1.00 13.07 229 ARG B C 1
ATOM 4417 O O . ARG B 1 229 ? 1.892 18.332 156.162 1.00 12.63 229 ARG B O 1
ATOM 4425 N N . GLU B 1 230 ? 1.326 19.656 154.434 1.00 12.56 230 GLU B N 1
ATOM 4426 C CA . GLU B 1 230 ? 0.668 20.645 155.288 1.00 12.21 230 GLU B CA 1
ATOM 4427 C C . GLU B 1 230 ? -0.542 20.061 156.019 1.00 13.03 230 GLU B C 1
ATOM 4428 O O . GLU B 1 230 ? -0.733 20.300 157.210 1.00 15.63 230 GLU B O 1
ATOM 4434 N N . CYS B 1 231 ? -1.372 19.304 155.310 1.00 12.63 231 CYS B N 1
ATOM 4435 C CA . CYS B 1 231 ? -2.550 18.724 155.947 1.00 14.28 231 CYS B CA 1
ATOM 4436 C C . CYS B 1 231 ? -2.171 17.742 157.043 1.00 12.94 231 CYS B C 1
ATOM 4437 O O . CYS B 1 231 ? -2.854 17.654 158.065 1.00 12.71 231 CYS B O 1
ATOM 4440 N N . ILE B 1 232 ? -1.081 17.006 156.837 1.00 13.54 232 ILE B N 1
ATOM 4441 C CA . ILE B 1 232 ? -0.620 16.053 157.850 1.00 14.49 232 ILE B CA 1
ATOM 4442 C C . ILE B 1 232 ? -0.096 16.823 159.064 1.00 13.87 232 ILE B C 1
ATOM 4443 O O . ILE B 1 232 ? -0.378 16.466 160.214 1.00 13.22 232 ILE B O 1
ATOM 4448 N N . SER B 1 233 ? 0.672 17.878 158.806 1.00 14.24 233 SER B N 1
ATOM 4449 C CA . SER B 1 233 ? 1.221 18.704 159.878 1.00 14.34 233 SER B CA 1
ATOM 4450 C C . SER B 1 233 ? 0.091 19.290 160.736 1.00 16.00 233 SER B C 1
ATOM 4451 O O . SER B 1 233 ? 0.178 19.313 161.975 1.00 13.44 233 SER B O 1
ATOM 4454 N N . LEU B 1 234 ? -0.967 19.760 160.077 1.00 13.54 234 LEU B N 1
ATOM 4455 C CA . LEU B 1 234 ? -2.123 20.329 160.772 1.00 15.05 234 LEU B CA 1
ATOM 4456 C C . LEU B 1 234 ? -2.853 19.248 161.565 1.00 14.36 234 LEU B C 1
ATOM 4457 O O . LEU B 1 234 ? -3.219 19.455 162.723 1.00 15.60 234 LEU B O 1
ATOM 4462 N N . ARG B 1 235 ? -3.069 18.104 160.922 1.00 14.71 235 ARG B N 1
ATOM 4463 C CA . ARG B 1 235 ? -3.738 16.957 161.534 1.00 16.86 235 ARG B CA 1
ATOM 4464 C C . ARG B 1 235 ? -3.133 16.615 162.894 1.00 17.40 235 ARG B C 1
ATOM 4465 O O . ARG B 1 235 ? -3.849 16.267 163.836 1.00 16.27 235 ARG B O 1
ATOM 4473 N N . ARG B 1 236 ? -1.812 16.714 162.991 1.00 18.09 236 ARG B N 1
ATOM 4474 C CA . ARG B 1 236 ? -1.111 16.396 164.235 1.00 20.50 236 ARG B CA 1
ATOM 4475 C C . ARG B 1 236 ? -1.328 17.419 165.347 1.00 20.98 236 ARG B C 1
ATOM 4476 O O . ARG B 1 236 ? -1.011 17.153 166.509 1.00 22.06 236 ARG B O 1
ATOM 4484 N N . LYS B 1 237 ? -1.871 18.579 165.001 1.00 18.37 237 LYS B N 1
ATOM 4485 C CA . LYS B 1 237 ? -2.069 19.637 165.987 1.00 21.92 237 LYS B CA 1
ATOM 4486 C C . LYS B 1 237 ? -3.517 20.044 166.230 1.00 23.60 237 LYS B C 1
ATOM 4487 O O . LYS B 1 237 ? -3.778 21.095 166.815 1.00 26.27 237 LYS B O 1
ATOM 4493 N N . THR B 1 238 ? -4.460 19.231 165.780 1.00 21.69 238 THR B N 1
ATOM 4494 C CA . THR B 1 238 ? -5.862 19.563 165.988 1.00 22.35 238 THR B CA 1
ATOM 4495 C C . THR B 1 238 ? -6.696 18.298 166.100 1.00 21.55 238 THR B C 1
ATOM 4496 O O . THR B 1 238 ? -6.287 17.233 165.640 1.00 21.86 238 THR B O 1
ATOM 4500 N N . ASP B 1 239 ? -7.860 18.412 166.726 1.00 19.94 239 ASP B N 1
ATOM 4501 C CA . ASP B 1 239 ? -8.731 17.260 166.872 1.00 19.86 239 ASP B CA 1
ATOM 4502 C C . ASP B 1 239 ? -10.010 17.448 166.067 1.00 18.92 239 ASP B C 1
ATOM 4503 O O . ASP B 1 239 ? -10.951 16.673 166.200 1.00 18.76 239 ASP B O 1
ATOM 4508 N N . ILE B 1 240 ? -10.037 18.482 165.230 1.00 16.80 240 ILE B N 1
ATOM 4509 C CA . ILE B 1 240 ? -11.199 18.753 164.384 1.00 17.61 240 ILE B CA 1
ATOM 4510 C C . ILE B 1 240 ? -11.271 17.675 163.304 1.00 16.78 240 ILE B C 1
ATOM 4511 O O . ILE B 1 240 ? -10.237 17.196 162.828 1.00 13.46 240 ILE B O 1
ATOM 4516 N N . PRO B 1 241 ? -12.488 17.253 162.923 1.00 16.72 241 PRO B N 1
ATOM 4517 C CA . PRO B 1 241 ? -12.571 16.229 161.880 1.00 16.26 241 PRO B CA 1
ATOM 4518 C C . PRO B 1 241 ? -12.087 16.870 160.582 1.00 16.23 241 PRO B C 1
ATOM 4519 O O . PRO B 1 241 ? -12.416 18.024 160.298 1.00 16.11 241 PRO B O 1
ATOM 4523 N N . ILE B 1 242 ? -11.308 16.131 159.805 1.00 13.13 242 ILE B N 1
ATOM 4524 C CA . ILE B 1 242 ? -10.787 16.644 158.546 1.00 15.27 242 ILE B CA 1
ATOM 4525 C C . ILE B 1 242 ? -11.294 15.821 157.365 1.00 15.85 242 ILE B C 1
ATOM 4526 O O . ILE B 1 242 ? -11.302 14.587 157.404 1.00 14.41 242 ILE B O 1
ATOM 4531 N N . ILE B 1 243 ? -11.733 16.523 156.325 1.00 13.47 243 ILE B N 1
ATOM 4532 C CA . ILE B 1 243 ? -12.244 15.881 155.121 1.00 14.90 243 ILE B CA 1
ATOM 4533 C C . ILE B 1 243 ? -11.356 16.257 153.947 1.00 15.56 243 ILE B C 1
ATOM 4534 O O . ILE B 1 243 ? -11.064 17.433 153.740 1.00 15.57 243 ILE B O 1
ATOM 4539 N N . TYR B 1 244 ? -10.920 15.262 153.181 1.00 13.79 244 TYR B N 1
ATOM 4540 C CA . TYR B 1 244 ? -10.086 15.537 152.017 1.00 15.80 244 TYR B CA 1
ATOM 4541 C C . TYR B 1 244 ? -10.978 15.706 150.808 1.00 15.68 244 TYR B C 1
ATOM 4542 O O . TYR B 1 244 ? -11.944 14.960 150.634 1.00 14.67 244 TYR B O 1
ATOM 4551 N N . ASP B 1 245 ? -10.665 16.702 149.988 1.00 15.00 245 ASP B N 1
ATOM 4552 C CA . ASP B 1 245 ? -11.409 16.924 148.760 1.00 14.60 245 ASP B CA 1
ATOM 4553 C C . ASP B 1 245 ? -10.379 17.016 147.644 1.00 16.40 245 ASP B C 1
ATOM 4554 O O . ASP B 1 245 ? -10.077 16.011 147.004 1.00 17.42 245 ASP B O 1
ATOM 4559 N N . GLU B 1 246 ? -9.808 18.200 147.430 1.00 14.71 246 GLU B N 1
ATOM 4560 C CA . GLU B 1 246 ? -8.817 18.362 146.362 1.00 16.67 246 GLU B CA 1
ATOM 4561 C C . GLU B 1 246 ? -7.692 17.331 146.390 1.00 16.47 246 GLU B C 1
ATOM 4562 O O . GLU B 1 246 ? -7.226 16.892 145.335 1.00 16.81 246 GLU B O 1
ATOM 4568 N N . LEU B 1 247 ? -7.245 16.937 147.580 1.00 15.02 247 LEU B N 1
ATOM 4569 C CA . LEU B 1 247 ? -6.167 15.948 147.665 1.00 14.60 247 LEU B CA 1
ATOM 4570 C C . LEU B 1 247 ? -6.659 14.515 147.508 1.00 15.18 247 LEU B C 1
ATOM 4571 O O . LEU B 1 247 ? -5.858 13.592 147.339 1.00 15.20 247 LEU B O 1
ATOM 4576 N N . ALA B 1 248 ? -7.974 14.322 147.578 1.00 16.13 248 ALA B N 1
ATOM 4577 C CA . ALA B 1 248 ? -8.547 12.995 147.375 1.00 15.90 248 ALA B CA 1
ATOM 4578 C C . ALA B 1 248 ? -8.818 12.900 145.875 1.00 16.27 248 ALA B C 1
ATOM 4579 O O . ALA B 1 248 ? -9.789 13.481 145.368 1.00 18.60 248 ALA B O 1
ATOM 4581 N N . THR B 1 249 ? -7.946 12.197 145.161 1.00 15.95 249 THR B N 1
ATOM 4582 C CA . THR B 1 249 ? -8.091 12.059 143.717 1.00 15.83 249 THR B CA 1
ATOM 4583 C C . THR B 1 249 ? -8.484 10.636 143.345 1.00 16.35 249 THR B C 1
ATOM 4584 O O . THR B 1 249 ? -9.655 10.281 143.451 1.00 16.92 249 THR B O 1
ATOM 4588 N N . ASN B 1 250 ? -7.522 9.822 142.919 1.00 14.55 250 ASN B N 1
ATOM 4589 C CA . ASN B 1 250 ? -7.827 8.439 142.561 1.00 15.22 250 ASN B CA 1
ATOM 4590 C C . ASN B 1 250 ? -7.771 7.514 143.782 1.00 17.09 250 ASN B C 1
ATOM 4591 O O . 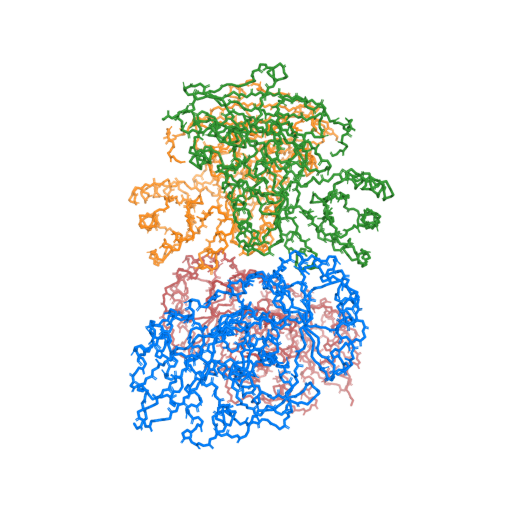ASN B 1 250 ? -7.453 7.952 144.890 1.00 14.60 250 ASN B O 1
ATOM 4596 N N . GLU B 1 251 ? -8.090 6.239 143.580 1.00 15.58 251 GLU B N 1
ATOM 4597 C CA . GLU B 1 251 ? -8.099 5.286 144.681 1.00 17.28 251 GLU B CA 1
ATOM 4598 C C . GLU B 1 251 ? -6.741 5.171 145.372 1.00 17.45 251 GLU B C 1
ATOM 4599 O O . GLU B 1 251 ? -6.676 4.885 146.570 1.00 17.43 251 GLU B O 1
ATOM 4605 N N . MET B 1 252 ? -5.660 5.390 144.627 1.00 17.24 252 MET B N 1
ATOM 4606 C CA . MET B 1 252 ? -4.331 5.311 145.219 1.00 16.19 252 MET B CA 1
ATOM 4607 C C . MET B 1 252 ? -4.187 6.375 146.313 1.00 16.01 252 MET B C 1
ATOM 4608 O O . MET B 1 252 ? -3.556 6.135 147.348 1.00 15.65 252 MET B O 1
ATOM 4613 N N . SER B 1 253 ? -4.777 7.547 146.091 1.00 13.51 253 SER B N 1
ATOM 4614 C CA . SER B 1 253 ? -4.701 8.620 147.076 1.00 14.07 253 SER B CA 1
ATOM 4615 C C . SER B 1 253 ? -5.540 8.280 148.299 1.00 14.55 253 SER B C 1
ATOM 4616 O O . SER B 1 253 ? -5.194 8.669 149.414 1.00 14.60 253 SER B O 1
ATOM 4619 N N . ILE B 1 254 ? -6.642 7.558 148.103 1.00 13.69 254 ILE B N 1
ATOM 4620 C CA . ILE B 1 254 ? -7.486 7.199 149.237 1.00 14.76 254 ILE B CA 1
ATOM 4621 C C . ILE B 1 254 ? -6.741 6.224 150.153 1.00 15.50 254 ILE B C 1
ATOM 4622 O O . ILE B 1 254 ? -6.786 6.346 151.381 1.00 15.39 254 ILE B O 1
ATOM 4627 N N . VAL B 1 255 ? -6.045 5.262 149.559 1.00 15.46 255 VAL B N 1
ATOM 4628 C CA . VAL B 1 255 ? -5.278 4.308 150.354 1.00 15.67 255 VAL B CA 1
ATOM 4629 C C . VAL B 1 255 ? -4.190 5.052 151.133 1.00 15.51 255 VAL B C 1
ATOM 4630 O O . VAL B 1 255 ? -3.843 4.664 152.247 1.00 14.54 255 VAL B O 1
ATOM 4634 N N . LYS B 1 256 ? -3.664 6.132 150.555 1.00 13.99 256 LYS B N 1
ATOM 4635 C CA . LYS B 1 256 ? -2.623 6.905 151.229 1.00 14.64 256 LYS B CA 1
ATOM 4636 C C . LYS B 1 256 ? -3.202 7.643 152.439 1.00 13.49 256 LYS B C 1
ATOM 4637 O O . LYS B 1 256 ? -2.525 7.808 153.451 1.00 14.12 256 LYS B O 1
ATOM 4643 N N . ILE B 1 257 ? -4.454 8.087 152.337 1.00 12.93 257 ILE B N 1
ATOM 4644 C CA . ILE B 1 257 ? -5.093 8.774 153.454 1.00 13.30 257 ILE B CA 1
ATOM 4645 C C . ILE B 1 257 ? -5.117 7.802 154.633 1.00 14.54 257 ILE B C 1
ATOM 4646 O O . ILE B 1 257 ? -4.801 8.170 155.765 1.00 14.39 257 ILE B O 1
ATOM 4651 N N . LEU B 1 258 ? -5.479 6.556 154.349 1.00 14.42 258 LEU B N 1
ATOM 4652 C CA . LEU B 1 258 ? -5.542 5.521 155.373 1.00 16.02 258 LEU B CA 1
ATOM 4653 C C . LEU B 1 258 ? -4.170 5.170 155.927 1.00 16.29 258 LEU B C 1
ATOM 4654 O O . LEU B 1 258 ? -4.008 5.024 157.135 1.00 16.36 258 LEU B O 1
ATOM 4659 N N . ALA B 1 259 ? -3.176 5.042 155.054 1.00 14.38 259 ALA B N 1
ATOM 4660 C CA . ALA B 1 259 ? -1.829 4.718 155.516 1.00 16.05 259 ALA B CA 1
ATOM 4661 C C . ALA B 1 259 ? -1.302 5.812 156.444 1.00 15.52 259 ALA B C 1
ATOM 4662 O O . ALA B 1 259 ? -0.552 5.530 157.377 1.00 15.92 259 ALA B O 1
ATOM 4664 N N . ASP B 1 260 ? -1.707 7.053 156.182 1.00 14.75 260 ASP B N 1
ATOM 4665 C CA . ASP B 1 260 ? -1.275 8.201 156.971 1.00 15.25 260 ASP B CA 1
ATOM 4666 C C . ASP B 1 260 ? -2.246 8.607 158.081 1.00 16.47 260 ASP B C 1
ATOM 4667 O O . ASP B 1 260 ? -1.963 9.552 158.818 1.00 15.68 260 ASP B O 1
ATOM 4672 N N . ASP B 1 261 ? -3.370 7.900 158.213 1.00 13.29 261 ASP B N 1
ATOM 4673 C CA . ASP B 1 261 ? -4.379 8.242 159.222 1.00 13.41 261 ASP B CA 1
ATOM 4674 C C . ASP B 1 261 ? -4.591 9.752 159.096 1.00 14.01 261 ASP B C 1
ATOM 4675 O O . ASP B 1 261 ? -4.655 10.482 160.087 1.00 13.86 261 ASP B O 1
ATOM 4680 N N . ALA B 1 262 ? -4.724 10.201 157.853 1.00 13.01 262 ALA B N 1
ATOM 4681 C CA . ALA B 1 262 ? -4.836 11.620 157.543 1.00 13.47 262 ALA B CA 1
ATOM 4682 C C . ALA B 1 262 ? -6.176 12.323 157.680 1.00 14.20 262 ALA B C 1
ATOM 4683 O O . ALA B 1 262 ? -6.208 13.539 157.867 1.00 15.51 262 ALA B O 1
ATOM 4685 N N . ALA B 1 263 ? -7.276 11.587 157.582 1.00 14.78 263 ALA B N 1
ATOM 4686 C CA . ALA B 1 263 ? -8.586 12.226 157.652 1.00 14.79 263 ALA B CA 1
ATOM 4687 C C . ALA B 1 263 ? -9.695 11.292 158.132 1.00 14.69 263 ALA B C 1
ATOM 4688 O O . ALA B 1 263 ? -9.473 10.097 158.339 1.00 14.06 263 ALA B O 1
ATOM 4690 N N . GLU B 1 264 ? -10.890 11.860 158.291 1.00 15.36 264 GLU B N 1
ATOM 4691 C CA . GLU B 1 264 ? -12.073 11.122 158.739 1.00 13.30 264 GLU B CA 1
ATOM 4692 C C . GLU B 1 264 ? -13.039 10.819 157.595 1.00 14.72 264 GLU B C 1
ATOM 4693 O O . GLU B 1 264 ? -14.013 10.083 157.772 1.00 14.47 264 GLU B O 1
ATOM 4699 N N . GLY B 1 265 ? -12.780 11.393 156.428 1.00 13.66 265 GLY B N 1
ATOM 4700 C CA . GLY B 1 265 ? -13.661 11.158 155.299 1.00 13.57 265 GLY B CA 1
ATOM 4701 C C . GLY B 1 265 ? -13.212 11.904 154.064 1.00 15.54 265 GLY B C 1
ATOM 4702 O O . GLY B 1 2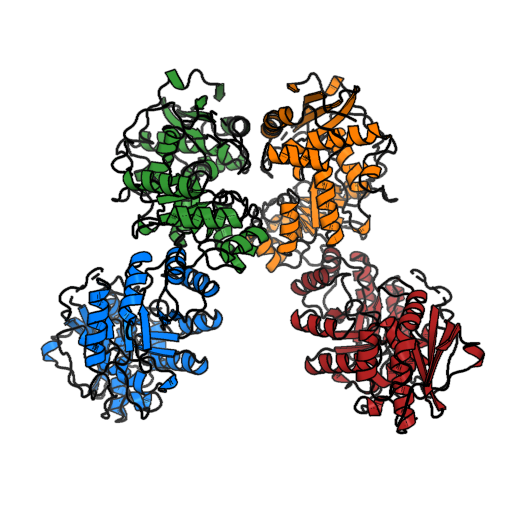65 ? -12.192 12.606 154.085 1.00 13.47 265 GLY B O 1
ATOM 4703 N N . ILE B 1 266 ? -13.971 11.757 152.981 1.00 13.73 266 ILE B N 1
ATOM 4704 C CA . ILE B 1 266 ? -13.631 12.431 151.739 1.00 14.41 266 ILE B CA 1
ATOM 4705 C C . ILE B 1 266 ? -14.834 13.036 151.046 1.00 15.94 266 ILE B C 1
ATOM 4706 O O . ILE B 1 266 ? -15.987 12.694 151.325 1.00 15.59 266 ILE B O 1
ATOM 4711 N N . ASP B 1 267 ? -14.542 13.966 150.148 1.00 15.09 267 ASP B N 1
ATOM 4712 C CA . ASP B 1 267 ? -15.556 14.607 149.340 1.00 16.26 267 ASP B CA 1
ATOM 4713 C C . ASP B 1 267 ? -15.271 13.956 147.993 1.00 16.34 267 ASP B C 1
ATOM 4714 O O . ASP B 1 267 ? -14.333 14.339 147.293 1.00 15.30 267 ASP B O 1
ATOM 4719 N N . LEU B 1 268 ? -16.058 12.940 147.652 1.00 16.87 268 LEU B N 1
ATOM 4720 C CA . LEU B 1 268 ? -15.858 12.213 146.408 1.00 16.68 268 LEU B CA 1
ATOM 4721 C C . LEU B 1 268 ? -16.555 12.885 145.233 1.00 18.06 268 LEU B C 1
ATOM 4722 O O . LEU B 1 268 ? -17.770 12.783 145.083 1.00 18.69 268 LEU B O 1
ATOM 4727 N N . LYS B 1 269 ? -15.779 13.580 144.407 1.00 17.14 269 LYS B N 1
ATOM 4728 C CA . LYS B 1 269 ? -16.333 14.237 143.234 1.00 18.85 269 LYS B CA 1
ATOM 4729 C C . LYS B 1 269 ? -16.081 13.305 142.058 1.00 18.48 269 LYS B C 1
ATOM 4730 O O . LYS B 1 269 ? -14.941 12.945 141.766 1.00 20.30 269 LYS B O 1
ATOM 4736 N N . ILE B 1 270 ? -17.159 12.897 141.399 1.00 19.21 270 ILE B N 1
ATOM 4737 C CA . ILE B 1 270 ? -17.070 11.968 140.276 1.00 17.02 270 ILE B CA 1
ATOM 4738 C C . ILE B 1 270 ? -15.928 12.212 139.294 1.00 16.76 270 ILE B C 1
ATOM 4739 O O . ILE B 1 270 ? -15.129 11.311 139.033 1.00 16.37 270 ILE B O 1
ATOM 4744 N N . SER B 1 271 ? -15.840 13.422 138.748 1.00 16.32 271 SER B N 1
ATOM 4745 C CA . SER B 1 271 ? -14.798 13.706 137.767 1.00 16.91 271 SER B CA 1
ATOM 4746 C C . SER B 1 271 ? -13.379 13.813 138.334 1.00 17.92 271 SER B C 1
ATOM 4747 O O . SER B 1 271 ? -12.403 13.729 137.581 1.00 18.21 271 SER B O 1
ATOM 4750 N N . LYS B 1 272 ? -13.256 13.991 139.648 1.00 15.60 272 LYS B N 1
ATOM 4751 C CA . LYS B 1 272 ? -11.939 14.060 140.275 1.00 18.19 272 LYS B CA 1
ATOM 4752 C C . LYS B 1 272 ? -11.493 12.634 140.607 1.00 16.25 272 LYS B C 1
ATOM 4753 O O . LYS B 1 272 ? -10.303 12.325 140.589 1.00 17.47 272 LYS B O 1
ATOM 4759 N N . ALA B 1 273 ? -12.459 11.764 140.892 1.00 14.95 273 ALA B N 1
ATOM 4760 C CA . ALA B 1 273 ? -12.162 10.367 141.207 1.00 16.06 273 ALA B CA 1
ATOM 4761 C C . ALA B 1 273 ? -11.817 9.599 139.935 1.00 15.82 273 ALA B C 1
ATOM 4762 O O . ALA B 1 273 ? -11.018 8.666 139.959 1.00 16.18 273 ALA B O 1
ATOM 4764 N N . GLY B 1 274 ? -12.432 9.988 138.823 1.00 16.43 274 GLY B N 1
ATOM 4765 C CA . GLY B 1 274 ? -12.166 9.319 137.562 1.00 17.19 274 GLY B CA 1
ATOM 4766 C C . GLY B 1 274 ? -13.355 8.561 136.994 1.00 17.07 274 GLY B C 1
ATOM 4767 O O . GLY B 1 274 ? -13.200 7.778 136.057 1.00 17.53 274 GLY B O 1
ATOM 4768 N N . GLY B 1 275 ? -14.537 8.782 137.562 1.00 17.72 275 GLY B N 1
ATOM 4769 C CA . GLY B 1 275 ? -15.728 8.105 137.075 1.00 17.07 275 GLY B CA 1
ATOM 4770 C C . GLY B 1 275 ? -16.426 7.245 138.113 1.00 16.89 275 GLY B C 1
ATOM 4771 O O . GLY B 1 275 ? -16.050 7.237 139.284 1.00 16.70 275 GLY B O 1
ATOM 4772 N N . LEU B 1 276 ? -17.453 6.520 137.680 1.00 15.68 276 LEU B N 1
ATOM 4773 C CA . LEU B 1 276 ? -18.213 5.651 138.571 1.00 15.43 276 LEU B CA 1
ATOM 4774 C C . LEU B 1 276 ? -17.439 4.401 138.983 1.00 17.59 276 LEU B C 1
ATOM 4775 O O . LEU B 1 276 ? -17.612 3.891 140.093 1.00 16.56 276 LEU B O 1
ATOM 4780 N N . THR B 1 277 ? -16.588 3.900 138.096 1.00 15.88 277 THR B N 1
ATOM 4781 C CA . THR B 1 277 ? -15.810 2.714 138.425 1.00 17.87 277 THR B CA 1
ATOM 4782 C C . THR B 1 277 ? -14.836 3.061 139.549 1.00 18.71 277 THR B C 1
ATOM 4783 O O . THR B 1 277 ? -14.765 2.355 140.551 1.00 15.63 277 THR B O 1
ATOM 4787 N N . ARG B 1 278 ? -14.092 4.152 139.399 1.00 16.74 278 ARG B N 1
ATOM 4788 C CA . ARG B 1 278 ? -13.171 4.534 140.463 1.00 18.87 278 ARG B CA 1
ATOM 4789 C C . ARG B 1 278 ? -13.953 4.991 141.688 1.00 17.92 278 ARG B C 1
ATOM 4790 O O . ARG B 1 278 ? -13.489 4.844 142.818 1.00 16.94 278 ARG B O 1
ATOM 4798 N N . GLY B 1 279 ? -15.138 5.551 141.461 1.00 17.02 279 GLY B N 1
ATOM 4799 C CA . GLY B 1 279 ? -15.961 5.987 142.574 1.00 16.98 279 GLY B CA 1
ATOM 4800 C C . GLY B 1 279 ? -16.332 4.773 143.403 1.00 17.44 279 GLY B C 1
ATOM 4801 O O . GLY B 1 279 ? -16.333 4.823 144.633 1.00 17.10 279 GLY B O 1
ATOM 4802 N N . ARG B 1 280 ? -16.639 3.670 142.725 1.00 16.26 280 ARG B N 1
ATOM 4803 C CA . ARG B 1 280 ? -17.001 2.432 143.411 1.00 18.65 280 ARG B CA 1
ATOM 4804 C C . ARG B 1 280 ? -15.802 1.915 144.205 1.00 18.17 280 ARG B C 1
ATOM 4805 O O . ARG B 1 280 ? -15.945 1.489 145.353 1.00 14.98 280 ARG B O 1
ATOM 4813 N N . ARG B 1 281 ? -14.623 1.944 143.586 1.00 16.26 281 ARG B N 1
ATOM 4814 C CA . ARG B 1 281 ? -13.408 1.478 144.253 1.00 17.29 281 ARG B CA 1
ATOM 4815 C C . ARG B 1 281 ? -13.195 2.289 145.529 1.00 17.91 281 ARG B C 1
ATOM 4816 O O . ARG B 1 281 ? -13.013 1.733 146.613 1.00 17.71 281 ARG B O 1
ATOM 4824 N N . GLN B 1 282 ? -13.234 3.609 145.396 1.00 17.79 282 GLN B N 1
ATOM 4825 C CA . GLN B 1 282 ? -13.037 4.494 146.536 1.00 17.63 282 GLN B CA 1
ATOM 4826 C C . GLN B 1 282 ? -14.114 4.328 147.599 1.00 17.34 282 GLN B C 1
ATOM 4827 O O . GLN B 1 282 ? -13.832 4.375 148.798 1.00 16.31 282 GLN B O 1
ATOM 4833 N N . ARG B 1 283 ? -15.350 4.139 147.158 1.00 16.56 283 ARG B N 1
ATOM 4834 C CA . ARG B 1 283 ? -16.458 3.955 148.082 1.00 16.72 283 ARG B CA 1
ATOM 4835 C C . ARG B 1 283 ? -16.165 2.762 148.983 1.00 16.65 283 ARG B C 1
ATOM 4836 O O . ARG B 1 283 ? -16.312 2.840 150.197 1.00 18.15 283 ARG B O 1
ATOM 4844 N N . ASP B 1 284 ? -15.746 1.657 148.380 1.00 15.66 284 ASP B N 1
ATOM 4845 C CA . ASP B 1 284 ? -15.463 0.452 149.147 1.00 17.79 284 ASP B CA 1
ATOM 4846 C C . ASP B 1 284 ? -14.291 0.627 150.104 1.00 16.44 284 ASP B C 1
ATOM 4847 O O . ASP B 1 284 ? -14.306 0.094 151.212 1.00 16.87 284 ASP B O 1
ATOM 4852 N N . ILE B 1 285 ? -13.277 1.375 149.689 1.00 15.92 285 ILE B N 1
ATOM 4853 C CA . ILE B 1 285 ? -12.140 1.613 150.570 1.00 16.42 285 ILE B CA 1
ATOM 4854 C C . ILE B 1 285 ? -12.627 2.411 151.776 1.00 16.56 285 ILE B C 1
ATOM 4855 O O . ILE B 1 285 ? -12.296 2.092 152.918 1.00 12.32 285 ILE B O 1
ATOM 4860 N N . CYS B 1 286 ? -13.419 3.452 151.523 1.00 18.89 286 CYS B N 1
ATOM 4861 C CA . CYS B 1 286 ? -13.937 4.284 152.607 1.00 20.52 286 CYS B CA 1
ATOM 4862 C C . CYS B 1 286 ? -14.856 3.526 153.559 1.00 18.44 286 CYS B C 1
ATOM 4863 O O . CYS B 1 286 ? -14.726 3.642 154.774 1.00 16.57 286 CYS B O 1
ATOM 4866 N N . LEU B 1 287 ? -15.792 2.759 153.013 1.00 15.61 287 LEU B N 1
ATOM 4867 C CA . LEU B 1 287 ? -16.717 2.011 153.858 1.00 16.93 287 LEU B CA 1
ATOM 4868 C C . LEU B 1 287 ? -15.987 0.964 154.697 1.00 17.23 287 LEU B C 1
ATOM 4869 O O . LEU B 1 287 ? -16.344 0.726 155.851 1.00 17.34 287 LEU B O 1
ATOM 4874 N N . ALA B 1 288 ? -14.965 0.339 154.122 1.00 16.27 288 ALA B N 1
ATOM 4875 C CA . ALA B 1 288 ? -14.202 -0.665 154.858 1.00 16.65 288 ALA B CA 1
ATOM 4876 C C . ALA B 1 288 ? -13.458 -0.019 156.025 1.00 18.13 288 ALA B C 1
ATOM 4877 O O . ALA B 1 288 ? -13.270 -0.641 157.069 1.00 19.18 288 ALA B O 1
ATOM 4879 N N . ALA B 1 289 ? -13.050 1.235 155.850 1.00 17.50 289 ALA B N 1
ATOM 4880 C CA . ALA B 1 289 ? -12.299 1.942 156.883 1.00 18.01 289 ALA B CA 1
ATOM 4881 C C . ALA B 1 289 ? -13.138 2.680 157.916 1.00 17.47 289 ALA B C 1
ATOM 4882 O O . ALA B 1 289 ? -12.698 2.875 159.045 1.00 19.19 289 ALA B O 1
ATOM 4884 N N . GLY B 1 290 ? -14.340 3.094 157.537 1.00 16.85 290 GLY B N 1
ATOM 4885 C CA . GLY B 1 290 ? -15.170 3.838 158.468 1.00 15.69 290 GLY B CA 1
ATOM 4886 C C . GLY B 1 290 ? -15.142 5.320 158.133 1.00 15.79 290 GLY B C 1
ATOM 4887 O O . GLY B 1 290 ? -15.519 6.160 158.953 1.00 16.18 290 GLY B O 1
ATOM 4888 N N . TYR B 1 291 ? -14.685 5.642 156.924 1.00 15.23 291 TYR B N 1
ATOM 4889 C CA . TYR B 1 291 ? -14.614 7.027 156.459 1.00 14.75 291 TYR B CA 1
ATOM 4890 C C . TYR B 1 291 ? -15.952 7.484 155.900 1.00 15.70 291 TYR B C 1
ATOM 4891 O O . TYR B 1 291 ? -16.638 6.710 155.231 1.00 16.17 291 TYR B O 1
ATOM 4900 N N . SER B 1 292 ? -16.305 8.745 156.148 1.00 15.01 292 SER B N 1
ATOM 4901 C CA . SER B 1 292 ? -17.551 9.295 155.624 1.00 15.63 292 SER B CA 1
ATOM 4902 C C . SER B 1 292 ? -17.308 9.663 154.167 1.00 16.67 292 SER B C 1
ATOM 4903 O O . SER B 1 292 ? -16.171 9.900 153.758 1.00 14.39 292 SER B O 1
ATOM 4906 N N . VAL B 1 293 ? -18.381 9.716 153.387 1.00 15.38 293 VAL B N 1
ATOM 4907 C CA . VAL B 1 293 ? -18.261 10.032 151.975 1.00 15.77 293 VAL B CA 1
ATOM 4908 C C . VAL B 1 293 ? -19.371 10.951 151.505 1.00 16.73 293 VAL B C 1
ATOM 4909 O O . VAL B 1 293 ? -20.548 10.664 151.712 1.00 16.95 293 VAL B O 1
ATOM 4913 N N . SER B 1 294 ? -18.990 12.059 150.881 1.00 17.40 294 SER B N 1
ATOM 4914 C CA . SER B 1 294 ? -19.959 12.984 150.314 1.00 17.75 294 SER B CA 1
ATOM 4915 C C . SER B 1 294 ? -19.781 12.786 148.812 1.00 18.24 294 SER B C 1
ATOM 4916 O O . SER B 1 294 ? -18.651 12.654 148.339 1.00 17.72 294 SER B O 1
ATOM 4919 N N . VAL B 1 295 ? -20.875 12.734 148.058 1.00 18.03 295 VAL B N 1
ATOM 4920 C CA . VAL B 1 295 ? -20.753 12.561 146.613 1.00 17.37 295 VAL B CA 1
ATOM 4921 C C . VAL B 1 295 ? -21.152 13.869 145.947 1.00 18.08 295 VAL B C 1
ATOM 4922 O O . VAL B 1 295 ? -22.302 14.298 146.020 1.00 17.56 295 VAL B O 1
ATOM 4926 N N . GLN B 1 296 ? -20.180 14.504 145.309 1.00 18.14 296 GLN B N 1
ATOM 4927 C CA . GLN B 1 296 ? -20.407 15.779 144.655 1.00 18.86 296 GLN B CA 1
ATOM 4928 C C . GLN B 1 296 ? -19.764 15.766 143.280 1.00 19.99 296 GLN B C 1
ATOM 4929 O O . GLN B 1 296 ? -19.496 14.707 142.714 1.00 19.32 296 GLN B O 1
ATOM 4935 N N . GLU B 1 297 ? -19.532 16.954 142.741 1.00 19.81 297 GLU B N 1
ATOM 4936 C CA . GLU B 1 297 ? -18.899 17.088 141.445 1.00 22.35 297 GLU B CA 1
ATOM 4937 C C . GLU B 1 297 ? -18.192 18.431 141.422 1.00 23.36 297 GLU B C 1
ATOM 4938 O O . GLU B 1 297 ? -18.570 19.351 142.146 1.00 22.99 297 GLU B O 1
ATOM 4944 N N . THR B 1 298 ? -17.142 18.532 140.617 1.00 24.47 298 THR B N 1
ATOM 4945 C CA . THR B 1 298 ? -16.416 19.783 140.485 1.00 25.96 298 THR B CA 1
ATOM 4946 C C . THR B 1 298 ? -17.463 20.812 140.053 1.00 26.63 298 THR B C 1
ATOM 4947 O O . THR B 1 298 ? -17.546 21.913 140.595 1.00 26.66 298 THR B O 1
ATOM 4951 N N . CYS B 1 299 ? -18.277 20.406 139.084 1.00 25.88 299 CYS B N 1
ATOM 4952 C CA . CYS B 1 299 ? -19.357 21.216 138.521 1.00 26.52 299 CYS B CA 1
ATOM 4953 C C . CYS B 1 299 ? -20.029 20.321 137.487 1.00 24.80 299 CYS B C 1
ATOM 4954 O O . CYS B 1 299 ? -19.489 19.268 137.138 1.00 24.57 299 CYS B O 1
ATOM 4957 N N . GLY B 1 300 ? -21.199 20.713 136.997 1.00 24.81 300 GLY B N 1
ATOM 4958 C CA . GLY B 1 300 ? -21.841 19.880 135.999 1.00 23.18 300 GLY B CA 1
ATOM 4959 C C . GLY B 1 300 ? -23.334 20.045 135.811 1.00 23.94 300 GLY B C 1
ATOM 4960 O O . GLY B 1 300 ? -24.031 20.635 136.642 1.00 23.43 300 GLY B O 1
ATOM 4961 N N . SER B 1 301 ? -23.820 19.507 134.698 1.00 23.82 301 SER B N 1
ATOM 4962 C CA . SER B 1 301 ? -25.232 19.570 134.358 1.00 22.31 301 SER B CA 1
ATOM 4963 C C . SER B 1 301 ? -25.947 18.292 134.783 1.00 24.40 301 SER B C 1
ATOM 4964 O O . SER B 1 301 ? -25.475 17.556 135.648 1.00 23.52 301 SER B O 1
ATOM 4967 N N . ASP B 1 302 ? -27.084 18.031 134.145 1.00 22.99 302 ASP B N 1
ATOM 4968 C CA . ASP B 1 302 ? -27.908 16.865 134.438 1.00 22.41 302 ASP B CA 1
ATOM 4969 C C . ASP B 1 302 ? -27.198 15.524 134.252 1.00 22.33 302 ASP B C 1
ATOM 4970 O O . ASP B 1 302 ? -27.449 14.573 134.996 1.00 21.82 302 ASP B O 1
ATOM 4975 N N . ILE B 1 303 ? -26.323 15.437 133.256 1.00 21.33 303 ILE B N 1
ATOM 4976 C CA . ILE B 1 303 ? -25.612 14.194 132.998 1.00 20.92 303 ILE B CA 1
ATOM 4977 C C . ILE B 1 303 ? -24.641 13.913 134.141 1.00 21.39 303 ILE B C 1
ATOM 4978 O O . ILE B 1 303 ? -24.552 12.788 134.624 1.00 20.79 303 ILE B O 1
ATOM 4983 N N . ALA B 1 304 ? -23.925 14.942 134.582 1.00 19.03 304 ALA B N 1
ATOM 4984 C CA . ALA B 1 304 ? -22.992 14.784 135.691 1.00 19.92 304 ALA B CA 1
ATOM 4985 C C . ALA B 1 304 ? -23.765 14.434 136.965 1.00 21.17 304 ALA B C 1
ATOM 4986 O O . ALA B 1 304 ? -23.326 13.601 137.765 1.00 18.40 304 ALA B O 1
ATOM 4988 N N . PHE B 1 305 ? -24.922 15.064 137.147 1.00 19.59 305 PHE B N 1
ATOM 4989 C CA . PHE B 1 305 ? -25.735 14.826 138.336 1.00 19.24 305 PHE B CA 1
ATOM 4990 C C . PHE B 1 305 ? -26.257 13.394 138.402 1.00 20.36 305 PHE B C 1
ATOM 4991 O O . PHE B 1 305 ? -26.410 12.834 139.488 1.00 17.62 305 PHE B O 1
ATOM 4999 N N . ALA B 1 306 ? -26.525 12.801 137.242 1.00 18.37 306 ALA B N 1
ATOM 5000 C CA . ALA B 1 306 ? -27.023 11.431 137.199 1.00 19.48 306 ALA B CA 1
ATOM 5001 C C . ALA B 1 306 ? -25.994 10.487 137.819 1.00 19.48 306 ALA B C 1
ATOM 5002 O O . ALA B 1 306 ? -26.347 9.567 138.556 1.00 17.68 306 ALA B O 1
ATOM 5004 N N . ALA B 1 307 ? -24.722 10.723 137.512 1.00 18.72 307 ALA B N 1
ATOM 5005 C CA . ALA B 1 307 ? -23.640 9.899 138.050 1.00 18.09 307 ALA B CA 1
ATOM 5006 C C . ALA B 1 307 ? -23.577 10.059 139.569 1.00 18.47 307 ALA B C 1
ATOM 5007 O O . ALA B 1 307 ? -23.444 9.080 140.306 1.00 17.39 307 ALA B O 1
ATOM 5009 N N . ILE B 1 308 ? -23.670 11.301 140.032 1.00 16.92 308 ILE B N 1
ATOM 5010 C CA . ILE B 1 308 ? -23.641 11.589 141.465 1.00 16.92 308 ILE B CA 1
ATOM 5011 C C . ILE B 1 308 ? -24.720 10.799 142.198 1.00 17.41 308 ILE B C 1
ATOM 5012 O O . ILE B 1 308 ? -24.449 10.099 143.174 1.00 16.74 308 ILE B O 1
ATOM 5017 N N . VAL B 1 309 ? -25.952 10.910 141.713 1.00 18.76 309 VAL B N 1
ATOM 5018 C CA . VAL B 1 309 ? -27.079 10.238 142.342 1.00 17.87 309 VAL B CA 1
ATOM 5019 C C . VAL B 1 309 ? -26.979 8.721 142.410 1.00 18.27 309 VAL B C 1
ATOM 5020 O O . VAL B 1 309 ? -27.228 8.125 143.462 1.00 19.12 309 VAL B O 1
ATOM 5024 N N . HIS B 1 310 ? -26.609 8.093 141.302 1.00 16.84 310 HIS B N 1
ATOM 5025 C CA . HIS B 1 310 ? -26.498 6.641 141.276 1.00 18.44 310 HIS B CA 1
ATOM 5026 C C . HIS B 1 310 ? -25.426 6.107 142.220 1.00 18.85 310 HIS B C 1
ATOM 5027 O O . HIS B 1 310 ? -25.638 5.093 142.879 1.00 20.20 310 HIS B O 1
ATOM 5034 N N . LEU B 1 311 ? -24.283 6.783 142.302 1.00 18.03 311 LEU B N 1
ATOM 5035 C CA . LEU B 1 311 ? -23.234 6.318 143.206 1.00 16.25 311 LEU B CA 1
ATOM 5036 C C . LEU B 1 311 ? -23.685 6.516 144.653 1.00 17.07 311 LEU B C 1
ATOM 5037 O O . LEU B 1 311 ? -23.551 5.612 145.480 1.00 16.27 311 LEU B O 1
ATOM 5042 N N . ALA B 1 312 ? -24.244 7.690 144.949 1.00 16.17 312 ALA B N 1
ATOM 5043 C CA . ALA B 1 312 ? -24.693 8.011 146.301 1.00 16.94 312 ALA B CA 1
ATOM 5044 C C . ALA B 1 312 ? -25.799 7.092 146.798 1.00 17.33 312 ALA B C 1
ATOM 5045 O O . ALA B 1 312 ? -25.927 6.853 148.001 1.00 16.30 312 ALA B O 1
ATOM 5047 N N . GLN B 1 313 ? -26.602 6.580 145.873 1.00 17.08 313 GLN B N 1
ATOM 5048 C CA . GLN B 1 313 ? -27.702 5.697 146.237 1.00 20.24 313 GLN B CA 1
ATOM 5049 C C . GLN B 1 313 ? -27.210 4.319 146.675 1.00 21.22 313 GLN B C 1
ATOM 5050 O O . GLN B 1 313 ? -28.013 3.452 147.019 1.00 22.23 313 GLN B O 1
ATOM 5056 N N . THR B 1 314 ? -25.896 4.114 146.660 1.00 19.33 314 THR B N 1
ATOM 5057 C CA . THR B 1 314 ? -25.334 2.829 147.069 1.00 19.47 314 THR B CA 1
ATOM 5058 C C . THR B 1 314 ? -24.489 2.962 148.335 1.00 19.45 314 THR B C 1
ATOM 5059 O O . THR B 1 314 ? -23.826 2.011 148.752 1.00 18.36 314 THR B O 1
ATOM 5063 N N . ILE B 1 315 ? -24.521 4.143 148.941 1.00 19.34 315 ILE B N 1
ATOM 5064 C CA . ILE B 1 315 ? -23.757 4.401 150.157 1.00 19.63 315 ILE B CA 1
ATOM 5065 C C . ILE B 1 315 ? -24.696 4.441 151.356 1.00 18.49 315 ILE B C 1
ATOM 5066 O O . ILE B 1 315 ? -25.585 5.284 151.424 1.00 19.25 315 ILE B O 1
ATOM 5071 N N . PRO B 1 316 ? -24.517 3.519 152.315 1.00 20.22 316 PRO B N 1
ATOM 5072 C CA . PRO B 1 316 ? -25.377 3.492 153.503 1.00 21.21 316 PRO B CA 1
ATOM 5073 C C . PRO B 1 316 ? -25.491 4.879 154.120 1.00 20.80 316 PRO B C 1
ATOM 5074 O O . PRO B 1 316 ? -24.500 5.603 154.242 1.00 19.70 316 PRO B O 1
ATOM 5078 N N . GLU B 1 317 ? -26.712 5.241 154.495 1.00 20.42 317 GLU B N 1
ATOM 5079 C CA . GLU B 1 317 ? -27.012 6.542 155.078 1.00 22.69 317 GLU B CA 1
ATOM 5080 C C . GLU B 1 317 ? -26.039 6.996 156.160 1.00 21.97 317 GLU B C 1
ATOM 5081 O O . GLU B 1 317 ? -25.650 8.161 156.200 1.00 20.95 317 GLU B O 1
ATOM 5087 N N . ARG B 1 318 ? -25.658 6.078 157.041 1.00 22.22 318 ARG B N 1
ATOM 5088 C CA . ARG B 1 318 ? -24.737 6.400 158.128 1.00 23.36 318 ARG B CA 1
ATOM 5089 C C . ARG B 1 318 ? -23.384 6.921 157.667 1.00 21.81 318 ARG B C 1
ATOM 5090 O O . ARG B 1 318 ? -22.725 7.667 158.394 1.00 20.24 318 ARG B O 1
ATOM 5098 N N . SER B 1 319 ? -22.971 6.517 156.469 1.00 20.66 319 SER B N 1
ATOM 5099 C CA . SER B 1 319 ? -21.681 6.925 155.914 1.00 19.97 319 SER B CA 1
ATOM 5100 C C . SER B 1 319 ? -21.755 8.071 154.910 1.00 19.09 319 SER B C 1
ATOM 5101 O O . SER B 1 319 ? -20.734 8.686 154.594 1.00 19.46 319 SER B O 1
ATOM 5104 N N . LEU B 1 320 ? -22.948 8.359 154.404 1.00 16.75 320 LEU B N 1
ATOM 5105 C CA . LEU B 1 320 ? -23.103 9.430 153.420 1.00 18.24 320 LEU B CA 1
ATOM 5106 C C . LEU B 1 320 ? -23.185 10.813 154.057 1.00 17.27 320 LEU B C 1
ATOM 5107 O O . LEU B 1 320 ? -23.791 10.993 155.114 1.00 19.40 320 LEU B O 1
ATOM 5112 N N . ARG B 1 321 ? -22.571 11.794 153.409 1.00 17.38 321 ARG B N 1
ATOM 5113 C CA . ARG B 1 321 ? -22.596 13.161 153.909 1.00 18.66 321 ARG B CA 1
ATOM 5114 C C . ARG B 1 321 ? -23.118 14.083 152.817 1.00 19.94 321 ARG B C 1
ATOM 5115 O O . ARG B 1 321 ? -22.412 14.977 152.348 1.00 21.43 321 ARG B O 1
ATOM 5123 N N . CYS B 1 322 ? -24.360 13.836 152.414 1.00 19.09 322 CYS B N 1
ATOM 5124 C CA . CYS B 1 322 ? -25.036 14.615 151.383 1.00 19.21 322 CYS B CA 1
ATOM 5125 C C . CYS B 1 322 ? -24.442 14.455 149.994 1.00 18.66 322 CYS B C 1
ATOM 5126 O O . CYS B 1 322 ? -23.389 13.835 149.807 1.00 18.01 322 CYS B O 1
ATOM 5129 N N . ILE B 1 323 ? -25.154 15.006 149.018 1.00 15.67 323 ILE B N 1
ATOM 5130 C CA . ILE B 1 323 ? -24.712 14.997 147.638 1.00 17.86 323 ILE B CA 1
ATOM 5131 C C . ILE B 1 323 ? -24.864 16.433 147.171 1.00 18.26 323 ILE B C 1
ATOM 5132 O O . ILE B 1 323 ? -25.575 17.225 147.793 1.00 17.45 323 ILE B O 1
ATOM 5137 N N . LEU B 1 324 ? -24.181 16.781 146.093 1.00 18.01 324 LEU B N 1
ATOM 5138 C CA . LEU B 1 324 ? -24.276 18.128 145.564 1.00 20.85 324 LEU B CA 1
ATOM 5139 C C . LEU B 1 324 ? -25.125 18.129 144.299 1.00 21.60 324 LEU B C 1
ATOM 5140 O O . LEU B 1 324 ? -24.863 17.366 143.373 1.00 20.04 324 LEU B O 1
ATOM 5145 N N . GLU B 1 325 ? -26.160 18.958 144.266 1.00 21.97 325 GLU B N 1
ATOM 5146 C CA . GLU B 1 325 ? -26.961 19.042 143.055 1.00 23.43 325 GLU B CA 1
ATOM 5147 C C . GLU B 1 325 ? -26.207 20.039 142.192 1.00 22.97 325 GLU B C 1
ATOM 5148 O O . GLU B 1 325 ? -26.518 21.226 142.174 1.00 24.04 325 GLU B O 1
ATOM 5154 N N . CYS B 1 326 ? -25.193 19.545 141.493 1.00 23.62 326 CYS B N 1
ATOM 5155 C CA . CYS B 1 326 ? -24.351 20.380 140.647 1.00 25.58 326 CYS B CA 1
ATOM 5156 C C . CYS B 1 326 ? -25.098 21.175 139.579 1.00 26.74 326 CYS B C 1
ATOM 5157 O O . CYS B 1 326 ? -24.693 22.281 139.229 1.00 28.06 326 CYS B O 1
ATOM 5160 N N . ARG B 1 327 ? -26.191 20.623 139.070 1.00 28.03 327 ARG B N 1
ATOM 5161 C CA . ARG B 1 327 ? -26.943 21.306 138.026 1.00 28.85 327 ARG B CA 1
ATOM 5162 C C . ARG B 1 327 ? -27.546 22.639 138.467 1.00 30.88 327 ARG B C 1
ATOM 5163 O O . ARG B 1 327 ? -27.846 23.493 137.631 1.00 30.47 327 ARG B O 1
ATOM 5171 N N . ASP B 1 328 ? -27.712 22.835 139.772 1.00 30.62 328 ASP B N 1
ATOM 5172 C CA . ASP B 1 328 ? -28.283 24.088 140.250 1.00 32.17 328 ASP B CA 1
ATOM 5173 C C . ASP B 1 328 ? -27.245 25.204 140.124 1.00 31.32 328 ASP B C 1
ATOM 5174 O O . ASP B 1 328 ? -27.542 26.373 140.370 1.00 30.98 328 ASP B O 1
ATOM 5179 N N . MET B 1 329 ? -26.031 24.829 139.727 1.00 30.28 329 MET B N 1
ATOM 5180 C CA . MET B 1 329 ? -24.937 25.781 139.543 1.00 29.21 329 MET B CA 1
ATOM 5181 C C . MET B 1 329 ? -25.015 26.412 138.154 1.00 29.42 329 MET B C 1
ATOM 5182 O O . MET B 1 329 ? -24.355 27.416 137.879 1.00 29.55 329 MET B O 1
ATOM 5187 N N . VAL B 1 330 ? -25.820 25.819 137.280 1.00 28.00 330 VAL B N 1
ATOM 5188 C CA . VAL B 1 330 ? -25.949 26.317 135.917 1.00 29.67 330 VAL B CA 1
ATOM 5189 C C . VAL B 1 330 ? -27.394 26.566 135.501 1.00 29.63 330 VAL B C 1
ATOM 5190 O O . VAL B 1 330 ? -28.323 26.183 136.209 1.00 29.20 330 VAL B O 1
ATOM 5194 N N . THR B 1 331 ? -27.572 27.200 134.343 1.00 30.94 331 THR B N 1
ATOM 5195 C CA . THR B 1 331 ? -28.902 27.536 133.843 1.00 30.94 331 THR B CA 1
ATOM 5196 C C . THR B 1 331 ? -29.326 26.780 132.586 1.00 31.22 331 THR B C 1
ATOM 5197 O O . THR B 1 331 ? -30.394 27.045 132.038 1.00 31.03 331 THR B O 1
ATOM 5201 N N . VAL B 1 332 ? -28.495 25.853 132.124 1.00 30.44 332 VAL B N 1
ATOM 5202 C CA . VAL B 1 332 ? -28.819 25.077 130.930 1.00 30.35 332 VAL B CA 1
ATOM 5203 C C . VAL B 1 332 ? -29.057 23.603 131.259 1.00 29.86 332 VAL B C 1
ATOM 5204 O O . VAL B 1 332 ? -28.220 22.957 131.888 1.00 27.95 332 VAL B O 1
ATOM 5208 N N . LYS B 1 333 ? -30.203 23.081 130.829 1.00 28.68 333 LYS B N 1
ATOM 5209 C CA . LYS B 1 333 ? -30.550 21.686 131.071 1.00 29.19 333 LYS B CA 1
ATOM 5210 C C . LYS B 1 333 ? -30.059 20.867 129.880 1.00 29.09 333 LYS B C 1
ATOM 5211 O O . LYS B 1 333 ? -30.373 21.178 128.729 1.00 30.12 333 LYS B O 1
ATOM 5217 N N . THR B 1 334 ? -29.281 19.826 130.160 1.00 26.88 334 THR B N 1
ATOM 5218 C CA . THR B 1 334 ? -28.708 18.986 129.113 1.00 25.37 334 THR B CA 1
ATOM 5219 C C . THR B 1 334 ? -29.389 17.637 128.935 1.00 25.28 334 THR B C 1
ATOM 5220 O O . THR B 1 334 ? -29.119 16.929 127.967 1.00 26.37 334 THR B O 1
ATOM 5224 N N . ALA B 1 335 ? -30.263 17.271 129.862 1.00 26.57 335 ALA B N 1
ATOM 5225 C CA . ALA B 1 335 ? -30.932 15.983 129.762 1.00 27.08 335 ALA B CA 1
ATOM 5226 C C . ALA B 1 335 ? -32.166 15.896 130.638 1.00 26.27 335 ALA B C 1
ATOM 5227 O O . ALA B 1 335 ? -32.295 16.617 131.627 1.00 28.66 335 ALA B O 1
ATOM 5229 N N . ASP B 1 336 ? -33.073 15.005 130.262 1.00 28.37 336 ASP B N 1
ATOM 5230 C CA . ASP B 1 336 ? -34.300 14.793 131.016 1.00 29.32 336 ASP B CA 1
ATOM 5231 C C . ASP B 1 336 ? -34.219 13.458 131.741 1.00 29.05 336 ASP B C 1
ATOM 5232 O O . ASP B 1 336 ? -33.518 12.545 131.305 1.00 27.53 336 ASP B O 1
ATOM 5237 N N . GLY B 1 337 ? -34.945 13.355 132.847 1.00 29.00 337 GLY B N 1
ATOM 5238 C CA . GLY B 1 337 ? -34.950 12.130 133.622 1.00 29.82 337 GLY B CA 1
ATOM 5239 C C . GLY B 1 337 ? -35.610 12.365 134.962 1.00 29.59 337 GLY B C 1
ATOM 5240 O O . GLY B 1 337 ? -35.762 13.508 135.389 1.00 29.90 337 GLY B O 1
ATOM 5241 N N . ALA B 1 338 ? -36.005 11.286 135.629 1.00 29.61 338 ALA B N 1
ATOM 5242 C CA . ALA B 1 338 ? -36.654 11.399 136.927 1.00 30.90 338 ALA B CA 1
ATOM 5243 C C . ALA B 1 338 ? -35.631 11.717 138.011 1.00 31.58 338 ALA B C 1
ATOM 5244 O O . ALA B 1 338 ? -35.210 10.835 138.760 1.00 31.38 338 ALA B O 1
ATOM 5246 N N . PHE B 1 339 ? -35.242 12.986 138.088 1.00 33.05 339 PHE B N 1
ATOM 5247 C CA . PHE B 1 339 ? -34.266 13.442 139.073 1.00 33.44 339 PHE B CA 1
ATOM 5248 C C . PHE B 1 339 ? -34.790 14.654 139.831 1.00 34.62 339 PHE B C 1
ATOM 5249 O O . PHE B 1 339 ? -34.011 15.452 140.356 1.00 34.66 339 PHE B O 1
ATOM 5257 N N . ASP B 1 340 ? -36.110 14.789 139.886 1.00 35.07 340 ASP B N 1
ATOM 5258 C CA . ASP B 1 340 ? -36.727 15.914 140.573 1.00 36.19 340 ASP B CA 1
ATOM 5259 C C . ASP B 1 340 ? -36.404 15.930 142.066 1.00 35.36 340 ASP B C 1
ATOM 5260 O O . ASP B 1 340 ? -36.482 14.906 142.746 1.00 35.68 340 ASP B O 1
ATOM 5265 N N . ILE B 1 341 ? -36.037 17.107 142.562 1.00 35.85 341 ILE B N 1
ATOM 5266 C CA . ILE B 1 341 ? -35.699 17.291 143.966 1.00 35.41 341 ILE B CA 1
ATOM 5267 C C . ILE B 1 341 ? -36.967 17.464 144.791 1.00 36.65 341 ILE B C 1
ATOM 5268 O O . ILE B 1 341 ? -37.891 18.167 144.382 1.00 37.31 341 ILE B O 1
ATOM 5273 N N . GLN B 1 342 ? -37.005 16.823 145.953 1.00 37.13 342 GLN B N 1
ATOM 5274 C CA . GLN B 1 342 ? -38.160 16.909 146.835 1.00 39.17 342 GLN B CA 1
ATOM 5275 C C . GLN B 1 342 ? -37.770 17.365 148.238 1.00 38.31 342 GLN B C 1
ATOM 5276 O O . GLN B 1 342 ? -37.310 16.570 149.059 1.00 37.55 342 GLN B O 1
ATOM 5282 N N . ASP B 1 343 ? -37.954 18.656 148.497 1.00 37.63 343 ASP B N 1
ATOM 5283 C CA . ASP B 1 343 ? -37.654 19.248 149.795 1.00 37.25 343 ASP B CA 1
ATOM 5284 C C . ASP B 1 343 ? -36.216 19.022 150.257 1.00 35.46 343 ASP B C 1
ATOM 5285 O O . ASP B 1 343 ? -35.975 18.669 151.412 1.00 34.48 343 ASP B O 1
ATOM 5290 N N . GLY B 1 344 ? -35.267 19.227 149.350 1.00 33.31 344 GLY B N 1
ATOM 5291 C CA . GLY B 1 344 ? -33.866 19.061 149.693 1.00 31.93 344 GLY B CA 1
ATOM 5292 C C . GLY B 1 344 ? -33.339 17.639 149.658 1.00 30.26 344 GLY B C 1
ATOM 5293 O O . GLY B 1 344 ? -32.290 17.357 150.242 1.00 29.61 344 GLY B O 1
ATOM 5294 N N . PHE B 1 345 ? -34.056 16.749 148.978 1.00 29.03 345 PHE B N 1
ATOM 5295 C CA . PHE B 1 345 ? -33.657 15.346 148.865 1.00 29.55 345 PHE B CA 1
ATOM 5296 C C . PHE B 1 345 ? -33.852 14.829 147.444 1.00 28.78 345 PHE B C 1
ATOM 5297 O O . PHE B 1 345 ? -34.726 15.293 146.713 1.00 29.31 345 PHE B O 1
ATOM 5305 N N . ALA B 1 346 ? -33.031 13.860 147.060 1.00 27.22 346 ALA B N 1
ATOM 5306 C CA . ALA B 1 346 ? -33.115 13.258 145.739 1.00 24.75 346 ALA B CA 1
ATOM 5307 C C . ALA B 1 346 ? -33.016 11.750 145.892 1.00 26.49 346 ALA B C 1
ATOM 5308 O O . ALA B 1 346 ? -32.684 11.253 146.968 1.00 24.74 346 ALA B O 1
ATOM 5310 N N . THR B 1 347 ? -33.317 11.030 144.817 1.00 25.40 347 THR B N 1
ATOM 5311 C CA . THR B 1 347 ? -33.228 9.574 144.805 1.00 27.96 347 THR B CA 1
ATOM 5312 C C . THR B 1 347 ? -32.889 9.159 143.383 1.00 27.70 347 THR B C 1
ATOM 5313 O O . THR B 1 347 ? -33.200 9.875 142.429 1.00 27.77 347 THR B O 1
ATOM 5317 N N . ALA B 1 348 ? -32.242 8.011 143.236 1.00 26.53 348 ALA B N 1
ATOM 5318 C CA . ALA B 1 348 ? -31.875 7.531 141.914 1.00 26.81 348 ALA B CA 1
ATOM 5319 C C . ALA B 1 348 ? -33.097 6.959 141.200 1.00 26.72 348 ALA B C 1
ATOM 5320 O O . ALA B 1 348 ? -33.929 6.291 141.816 1.00 26.82 348 ALA B O 1
ATOM 5322 N N . PRO B 1 349 ? -33.228 7.226 139.891 1.00 26.83 349 PRO B N 1
ATOM 5323 C CA . PRO B 1 349 ? -34.369 6.712 139.127 1.00 28.66 349 PRO B CA 1
ATOM 5324 C C . PRO B 1 349 ? -34.349 5.186 139.065 1.00 28.72 349 PRO B C 1
ATOM 5325 O O . PRO B 1 349 ? -33.351 4.559 139.420 1.00 26.61 349 PRO B O 1
ATOM 5329 N N . THR B 1 350 ? -35.449 4.596 138.609 1.00 28.83 350 THR B N 1
ATOM 5330 C CA . THR B 1 350 ? -35.561 3.146 138.530 1.00 28.89 350 THR B CA 1
ATOM 5331 C C . THR B 1 350 ? -35.505 2.619 137.105 1.00 28.90 350 THR B C 1
ATOM 5332 O O . THR B 1 350 ? -35.746 1.439 136.868 1.00 29.52 350 THR B O 1
ATOM 5336 N N . THR B 1 351 ? -35.198 3.496 136.159 1.00 28.99 351 THR B N 1
ATOM 5337 C CA . THR B 1 351 ? -35.100 3.102 134.759 1.00 29.67 351 THR B CA 1
ATOM 5338 C C . THR B 1 351 ? -33.680 2.615 134.465 1.00 29.77 351 THR B C 1
ATOM 5339 O O . THR B 1 351 ? -32.748 2.907 135.220 1.00 29.77 351 THR B O 1
ATOM 5343 N N . PRO B 1 352 ? -33.497 1.863 133.366 1.00 28.61 352 PRO B N 1
ATOM 5344 C CA . PRO B 1 352 ? -32.181 1.337 132.984 1.00 27.43 352 PRO B CA 1
ATOM 5345 C C . PRO B 1 352 ? -31.106 2.405 132.794 1.00 26.31 352 PRO B C 1
ATOM 5346 O O . PRO B 1 352 ? -31.407 3.553 132.455 1.00 24.39 352 PRO B O 1
ATOM 5350 N N . GLY B 1 353 ? -29.852 2.012 133.007 1.00 24.33 353 GLY B N 1
ATOM 5351 C CA . GLY B 1 353 ? -28.741 2.936 132.847 1.00 23.49 353 GLY B CA 1
ATOM 5352 C C . GLY B 1 353 ? -28.773 4.093 133.827 1.00 22.77 353 GLY B C 1
ATOM 5353 O O . GLY B 1 353 ? -29.252 3.949 134.953 1.00 22.82 353 GLY B O 1
ATOM 5354 N N . LEU B 1 354 ? -28.259 5.245 133.402 1.00 20.96 354 LEU B N 1
ATOM 5355 C CA . LEU B 1 354 ? -28.242 6.430 134.253 1.00 21.60 354 LEU B CA 1
ATOM 5356 C C . LEU B 1 354 ? -29.646 7.013 134.386 1.00 22.77 354 LEU B C 1
ATOM 5357 O O . LEU B 1 354 ? -29.916 7.804 135.284 1.00 21.19 354 LEU B O 1
ATOM 5362 N N . GLY B 1 355 ? -30.539 6.615 133.486 1.00 24.06 355 GLY B N 1
ATOM 5363 C CA . GLY B 1 355 ? -31.905 7.108 133.540 1.00 25.68 355 GLY B CA 1
ATOM 5364 C C . GLY B 1 355 ? -32.057 8.514 132.989 1.00 27.34 355 GLY B C 1
ATOM 5365 O O . GLY B 1 355 ? -32.929 9.266 133.416 1.00 26.88 355 GLY B O 1
ATOM 5366 N N . ILE B 1 356 ? -31.206 8.875 132.036 1.00 28.51 356 ILE B N 1
ATOM 5367 C CA . ILE B 1 356 ? -31.272 10.202 131.440 1.00 28.98 356 ILE B CA 1
ATOM 5368 C C . ILE B 1 356 ? -31.490 10.119 129.940 1.00 29.02 356 ILE B C 1
ATOM 5369 O O . ILE B 1 356 ? -31.123 9.134 129.299 1.00 27.79 356 ILE B O 1
ATOM 5374 N N . MET B 1 357 ? -32.093 11.167 129.391 1.00 29.09 357 MET B N 1
ATOM 5375 C CA . MET B 1 357 ? -32.353 11.248 127.963 1.00 31.80 357 MET B CA 1
ATOM 5376 C C . MET B 1 357 ? -31.865 12.634 127.553 1.00 30.96 357 MET B C 1
ATOM 5377 O O . MET B 1 357 ? -32.538 13.637 127.788 1.00 30.65 357 MET B O 1
ATOM 5382 N N . PRO B 1 358 ? -30.669 12.703 126.953 1.00 29.96 358 PRO B N 1
ATOM 5383 C CA . PRO B 1 358 ? -30.053 13.955 126.507 1.00 29.82 358 PRO B CA 1
ATOM 5384 C C . PRO B 1 358 ? -30.866 14.810 125.542 1.00 29.62 358 PRO B C 1
ATOM 5385 O O . PRO B 1 358 ? -31.563 14.298 124.665 1.00 28.18 358 PRO B O 1
ATOM 5389 N N . ARG B 1 359 ? -30.773 16.122 125.726 1.00 28.89 359 ARG B N 1
ATOM 5390 C CA . ARG B 1 359 ? -31.452 17.065 124.849 1.00 29.30 359 ARG B CA 1
ATOM 5391 C C . ARG B 1 359 ? -30.416 17.375 123.777 1.00 29.87 359 ARG B C 1
ATOM 5392 O O . ARG B 1 359 ? -29.570 18.259 123.943 1.00 28.77 359 ARG B O 1
ATOM 5400 N N . LEU B 1 360 ? -30.481 16.619 122.684 1.00 28.47 360 LEU B N 1
ATOM 5401 C CA . LEU B 1 360 ? -29.537 16.755 121.586 1.00 30.50 360 LEU B CA 1
ATOM 5402 C C . LEU B 1 360 ? -29.379 18.159 121.021 1.00 30.86 360 LEU B C 1
ATOM 5403 O O . LEU B 1 360 ? -28.322 18.495 120.489 1.00 31.53 360 LEU B O 1
ATOM 5408 N N . ASP B 1 361 ? -30.417 18.982 121.135 1.00 32.05 361 ASP B N 1
ATOM 5409 C CA . ASP B 1 361 ? -30.345 20.340 120.609 1.00 33.91 361 ASP B CA 1
ATOM 5410 C C . ASP B 1 361 ? -29.441 21.233 121.457 1.00 33.56 361 ASP B C 1
ATOM 5411 O O . ASP B 1 361 ? -28.902 22.222 120.969 1.00 32.85 361 ASP B O 1
ATOM 5416 N N . VAL B 1 362 ? -29.277 20.880 122.728 1.00 33.22 362 VAL B N 1
ATOM 5417 C CA . VAL B 1 362 ? -28.428 21.651 123.630 1.00 31.66 362 VAL B CA 1
ATOM 5418 C C . VAL B 1 362 ? -26.964 21.239 123.478 1.00 32.85 362 VAL B C 1
ATOM 5419 O O . VAL B 1 362 ? -26.055 22.062 123.614 1.00 31.05 362 VAL B O 1
ATOM 5423 N N . LEU B 1 363 ? -26.746 19.962 123.179 1.00 32.12 363 LEU B N 1
ATOM 5424 C CA . LEU B 1 363 ? -25.399 19.422 123.030 1.00 32.86 363 LEU B CA 1
ATOM 5425 C C . LEU B 1 363 ? -24.697 19.849 121.748 1.00 33.89 363 LEU B C 1
ATOM 5426 O O . LEU B 1 363 ? -23.470 19.889 121.693 1.00 33.20 363 LEU B O 1
ATOM 5431 N N . GLY B 1 364 ? -25.476 20.162 120.717 1.00 34.75 364 GLY B N 1
ATOM 5432 C CA . GLY B 1 364 ? -24.892 20.582 119.457 1.00 34.91 364 GLY B CA 1
ATOM 5433 C C . GLY B 1 364 ? -24.238 19.434 118.714 1.00 35.93 364 GLY B C 1
ATOM 5434 O O . GLY B 1 364 ? -24.554 18.269 118.953 1.00 37.47 364 GLY B O 1
ATOM 5435 N N . GLU B 1 365 ? -23.326 19.762 117.805 1.00 35.56 365 GLU B N 1
ATOM 5436 C CA . GLU B 1 365 ? -22.631 18.745 117.028 1.00 36.21 365 GLU B CA 1
ATOM 5437 C C . GLU B 1 365 ? -21.305 18.364 117.669 1.00 33.64 365 GLU B C 1
ATOM 5438 O O . GLU B 1 365 ? -20.674 19.173 118.346 1.00 34.05 365 GLU B O 1
ATOM 5444 N N . ALA B 1 366 ? -20.891 17.123 117.443 1.00 32.25 366 ALA B N 1
ATOM 5445 C CA . ALA B 1 366 ? -19.645 16.607 117.993 1.00 30.76 366 ALA B CA 1
ATOM 5446 C C . ALA B 1 366 ? -18.449 17.462 117.585 1.00 30.65 366 ALA B C 1
ATOM 5447 O O . ALA B 1 366 ? -18.302 17.823 116.416 1.00 31.17 366 ALA B O 1
ATOM 5449 N N . VAL B 1 367 ? -17.601 17.790 118.554 1.00 28.46 367 VAL B N 1
ATOM 5450 C CA . VAL B 1 367 ? -16.408 18.584 118.288 1.00 26.68 367 VAL B CA 1
ATOM 5451 C C . VAL B 1 367 ? -15.237 17.642 118.029 1.00 26.34 367 VAL B C 1
ATOM 5452 O O . VAL B 1 367 ? -14.149 18.067 117.642 1.00 26.29 367 VAL B O 1
ATOM 5456 N N . ALA B 1 368 ? -15.477 16.354 118.254 1.00 24.44 368 ALA B N 1
ATOM 5457 C CA . ALA B 1 368 ? -14.471 15.321 118.037 1.00 24.27 368 ALA B CA 1
ATOM 5458 C C . ALA B 1 368 ? -15.178 13.970 117.974 1.00 23.59 368 ALA B C 1
ATOM 5459 O O . ALA B 1 368 ? -16.189 13.759 118.645 1.00 23.10 368 ALA B O 1
ATOM 5461 N N . SER B 1 369 ? -14.652 13.065 117.157 1.00 23.54 369 SER B N 1
ATOM 5462 C CA . SER B 1 369 ? -15.235 11.736 117.009 1.00 24.57 369 SER B CA 1
ATOM 5463 C C . SER B 1 369 ? -14.122 10.716 116.811 1.00 24.08 369 SER B C 1
ATOM 5464 O O . SER B 1 369 ? -13.109 11.010 116.172 1.00 24.96 369 SER B O 1
ATOM 5467 N N . TYR B 1 370 ? -14.319 9.523 117.365 1.00 23.13 370 TYR B N 1
ATOM 5468 C CA . TYR B 1 370 ? -13.336 8.447 117.275 1.00 24.11 370 TYR B CA 1
ATOM 5469 C C . TYR B 1 370 ? -14.034 7.134 116.920 1.00 25.01 370 TYR B C 1
ATOM 5470 O O . TYR B 1 370 ? -14.996 6.781 117.631 1.00 25.95 370 TYR B O 1
ATOM 5479 N N . ASP C 1 3 ? 12.529 48.172 130.674 1.00 43.76 3 ASP C N 1
ATOM 5480 C CA . ASP C 1 3 ? 11.163 47.615 130.898 1.00 43.40 3 ASP C CA 1
ATOM 5481 C C . ASP C 1 3 ? 10.750 46.728 129.725 1.00 40.80 3 ASP C C 1
ATOM 5482 O O . ASP C 1 3 ? 10.757 47.165 128.574 1.00 39.45 3 ASP C O 1
ATOM 5487 N N . LEU C 1 4 ? 10.387 45.486 130.029 1.00 38.38 4 LEU C N 1
ATOM 5488 C CA . LEU C 1 4 ? 9.995 44.517 129.010 1.00 35.36 4 LEU C CA 1
ATOM 5489 C C . LEU C 1 4 ? 8.638 43.893 129.275 1.00 32.44 4 LEU C C 1
ATOM 5490 O O . LEU C 1 4 ? 8.215 43.762 130.424 1.00 30.99 4 LEU C O 1
ATOM 5495 N N . LYS C 1 5 ? 7.969 43.487 128.201 1.00 28.91 5 LYS C N 1
ATOM 5496 C CA . LYS C 1 5 ? 6.665 42.854 128.313 1.00 26.51 5 LYS C CA 1
ATOM 5497 C C . LYS C 1 5 ? 6.517 41.755 127.267 1.00 24.21 5 LYS C C 1
ATOM 5498 O O . LYS C 1 5 ? 7.039 41.864 126.152 1.00 20.86 5 LYS C O 1
ATOM 5504 N N . ILE C 1 6 ? 5.828 40.682 127.637 1.00 21.17 6 ILE C N 1
ATOM 5505 C CA . ILE C 1 6 ? 5.591 39.598 126.696 1.00 20.51 6 ILE C CA 1
ATOM 5506 C C . ILE C 1 6 ? 4.540 40.126 125.727 1.00 20.92 6 ILE C C 1
ATOM 5507 O O . ILE C 1 6 ? 3.481 40.585 126.150 1.00 20.93 6 ILE C O 1
ATOM 5512 N N . ALA C 1 7 ? 4.835 40.070 124.433 1.00 20.20 7 ALA C N 1
ATOM 5513 C CA . ALA C 1 7 ? 3.897 40.559 123.429 1.00 22.07 7 ALA C CA 1
ATOM 5514 C C . ALA C 1 7 ? 3.190 39.414 122.724 1.00 22.12 7 ALA C C 1
ATOM 5515 O O . ALA C 1 7 ? 2.002 39.502 122.405 1.00 22.50 7 ALA C O 1
ATOM 5517 N N . ARG C 1 8 ? 3.923 38.333 122.488 1.00 21.33 8 ARG C N 1
ATOM 5518 C CA . ARG C 1 8 ? 3.354 37.192 121.798 1.00 22.53 8 ARG C CA 1
ATOM 5519 C C . ARG C 1 8 ? 3.969 35.868 122.227 1.00 21.74 8 ARG C C 1
ATOM 5520 O O . ARG C 1 8 ? 5.129 35.800 122.638 1.00 21.00 8 ARG C O 1
ATOM 5528 N N . ILE C 1 9 ? 3.164 34.819 122.141 1.00 21.48 9 ILE C N 1
ATOM 5529 C CA . ILE C 1 9 ? 3.599 33.471 122.475 1.00 20.66 9 ILE C CA 1
ATOM 5530 C C . ILE C 1 9 ? 3.155 32.586 121.321 1.00 21.37 9 ILE C C 1
ATOM 5531 O O . ILE C 1 9 ? 1.960 32.438 121.075 1.00 24.22 9 ILE C O 1
ATOM 5536 N N . ASP C 1 10 ? 4.118 32.019 120.603 1.00 21.21 10 ASP C N 1
ATOM 5537 C CA . ASP C 1 10 ? 3.804 31.149 119.481 1.00 21.81 10 ASP C CA 1
ATOM 5538 C C . ASP C 1 10 ? 4.191 29.718 119.808 1.00 22.61 10 ASP C C 1
ATOM 5539 O O . ASP C 1 10 ? 5.219 29.470 120.444 1.00 21.48 10 ASP C O 1
ATOM 5544 N N . VAL C 1 11 ? 3.356 28.783 119.370 1.00 20.79 11 VAL C N 1
ATOM 5545 C CA . VAL C 1 11 ? 3.584 27.370 119.610 1.00 22.13 11 VAL C CA 1
ATOM 5546 C C . VAL C 1 11 ? 3.871 26.625 118.310 1.00 23.62 11 VAL C C 1
ATOM 5547 O O . VAL C 1 11 ? 3.113 26.720 117.343 1.00 23.11 11 VAL C O 1
ATOM 5551 N N . PHE C 1 12 ? 4.976 25.889 118.300 1.00 24.12 12 PHE C N 1
ATOM 5552 C CA . PHE C 1 12 ? 5.390 25.110 117.138 1.00 24.39 12 PHE C CA 1
ATOM 5553 C C . PHE C 1 12 ? 5.380 23.633 117.511 1.00 25.91 12 PHE C C 1
ATOM 5554 O O . PHE C 1 12 ? 5.631 23.282 118.663 1.00 25.53 12 PHE C O 1
ATOM 5562 N N . GLN C 1 13 ? 5.087 22.774 116.541 1.00 26.11 13 GLN C N 1
ATOM 5563 C CA . GLN C 1 13 ? 5.066 21.333 116.776 1.00 26.80 13 GLN C CA 1
ATOM 5564 C C . GLN C 1 13 ? 6.057 20.695 115.811 1.00 27.09 13 GLN C C 1
ATOM 5565 O O . GLN C 1 13 ? 6.097 21.051 114.637 1.00 25.64 13 GLN C O 1
ATOM 5571 N N . VAL C 1 14 ? 6.867 19.766 116.306 1.00 26.97 14 VAL C N 1
ATOM 5572 C CA . VAL C 1 14 ? 7.854 19.100 115.459 1.00 27.36 14 VAL C CA 1
ATOM 5573 C C . VAL C 1 14 ? 7.938 17.613 115.766 1.00 28.92 14 VAL C C 1
ATOM 5574 O O . VAL C 1 14 ? 8.069 17.223 116.927 1.00 28.74 14 VAL C O 1
ATOM 5578 N N . ASP C 1 15 ? 7.860 16.784 114.729 1.00 30.43 15 ASP C N 1
ATOM 5579 C CA . ASP C 1 15 ? 7.971 15.341 114.915 1.00 29.99 15 ASP C CA 1
ATOM 5580 C C . ASP C 1 15 ? 9.454 14.991 114.974 1.00 30.55 15 ASP C C 1
ATOM 5581 O O . ASP C 1 15 ? 10.203 15.278 114.039 1.00 31.56 15 ASP C O 1
ATOM 5586 N N . LEU C 1 16 ? 9.876 14.377 116.074 1.00 29.40 16 LEU C N 1
ATOM 5587 C CA . LEU C 1 16 ? 11.270 13.994 116.246 1.00 29.09 16 LEU C CA 1
ATOM 5588 C C . LEU C 1 16 ? 11.407 12.478 116.156 1.00 29.68 16 LEU C C 1
ATOM 5589 O O . LEU C 1 16 ? 11.177 11.763 117.132 1.00 29.91 16 LEU C O 1
ATOM 5594 N N . PRO C 1 17 ? 11.790 11.964 114.978 1.00 29.53 17 PRO C N 1
ATOM 5595 C CA . PRO C 1 17 ? 11.933 10.511 114.845 1.00 30.03 17 PRO C CA 1
ATOM 5596 C C . PRO C 1 17 ? 12.951 9.918 115.816 1.00 29.63 17 PRO C C 1
ATOM 5597 O O . PRO C 1 17 ? 14.038 10.461 116.007 1.00 29.90 17 PRO C O 1
ATOM 5601 N N . TYR C 1 18 ? 12.573 8.804 116.434 1.00 31.08 18 TYR C N 1
ATOM 5602 C CA . TYR C 1 18 ? 13.417 8.111 117.402 1.00 31.42 18 TYR C CA 1
ATOM 5603 C C . TYR C 1 18 ? 14.656 7.518 116.732 1.00 32.86 18 TYR C C 1
ATOM 5604 O O . TYR C 1 18 ? 14.553 6.742 115.779 1.00 32.67 18 TYR C O 1
ATOM 5613 N N . SER C 1 19 ? 15.828 7.891 117.237 1.00 33.66 19 SER C N 1
ATOM 5614 C CA . SER C 1 19 ? 17.093 7.419 116.682 1.00 35.34 19 SER C CA 1
ATOM 5615 C C . SER C 1 19 ? 17.294 5.910 116.793 1.00 35.93 19 SER C C 1
ATOM 5616 O O . SER C 1 19 ? 18.177 5.350 116.147 1.00 36.74 19 SER C O 1
ATOM 5619 N N . GLY C 1 20 ? 16.476 5.251 117.606 1.00 36.74 20 GLY C N 1
ATOM 5620 C CA . GLY C 1 20 ? 16.607 3.812 117.760 1.00 37.18 20 GLY C CA 1
ATOM 5621 C C . GLY C 1 20 ? 15.587 3.035 116.947 1.00 38.00 20 GLY C C 1
ATOM 5622 O O . GLY C 1 20 ? 15.388 1.838 117.169 1.00 37.92 20 GLY C O 1
ATOM 5623 N N . GLY C 1 21 ? 14.937 3.715 116.005 1.00 37.63 21 GLY C N 1
ATOM 5624 C CA . GLY C 1 21 ? 13.942 3.063 115.173 1.00 38.22 21 GLY C CA 1
ATOM 5625 C C . GLY C 1 21 ? 12.572 3.050 115.824 1.00 38.69 21 GLY C C 1
ATOM 5626 O O . GLY C 1 21 ? 11.701 3.845 115.472 1.00 40.19 21 GLY C O 1
ATOM 5627 N N . VAL C 1 22 ? 12.380 2.141 116.774 1.00 39.12 22 VAL C N 1
ATOM 5628 C CA . VAL C 1 22 ? 11.111 2.031 117.484 1.00 38.98 22 VAL C CA 1
ATOM 5629 C C . VAL C 1 22 ? 11.338 1.630 118.937 1.00 39.50 22 VAL C C 1
ATOM 5630 O O . VAL C 1 22 ? 12.006 0.634 119.219 1.00 40.04 22 VAL C O 1
ATOM 5634 N N . TYR C 1 23 ? 10.788 2.411 119.861 1.00 39.79 23 TYR C N 1
ATOM 5635 C CA . TYR C 1 23 ? 10.924 2.099 121.277 1.00 40.44 23 TYR C CA 1
ATOM 5636 C C . TYR C 1 23 ? 9.650 1.390 121.723 1.00 41.88 23 TYR C C 1
ATOM 5637 O O . TYR C 1 23 ? 8.609 2.024 121.908 1.00 42.59 23 TYR C O 1
ATOM 5646 N N . TYR C 1 24 ? 9.738 0.073 121.886 1.00 43.23 24 TYR C N 1
ATOM 5647 C CA . TYR C 1 24 ? 8.593 -0.734 122.292 1.00 44.74 24 TYR C CA 1
ATOM 5648 C C . TYR C 1 24 ? 8.175 -0.453 123.735 1.00 47.00 24 TYR C C 1
ATOM 5649 O O . TYR C 1 24 ? 8.993 -0.525 124.654 1.00 47.09 24 TYR C O 1
ATOM 5658 N N . LEU C 1 25 ? 6.895 -0.137 123.922 1.00 49.06 25 LEU C N 1
ATOM 5659 C CA . LEU C 1 25 ? 6.353 0.159 125.246 1.00 50.88 25 LEU C CA 1
ATOM 5660 C C . LEU C 1 25 ? 7.083 1.340 125.879 1.00 51.47 25 LEU C C 1
ATOM 5661 O O . LEU C 1 25 ? 7.430 2.307 125.196 1.00 51.76 25 LEU C O 1
ATOM 5666 N N . SER C 1 33 ? 8.530 8.014 116.824 1.00 34.66 33 SER C N 1
ATOM 5667 C CA . SER C 1 33 ? 8.656 9.465 116.770 1.00 33.45 33 SER C CA 1
ATOM 5668 C C . SER C 1 33 ? 8.115 10.110 118.036 1.00 33.27 33 SER C C 1
ATOM 5669 O O . SER C 1 33 ? 7.207 9.581 118.678 1.00 33.87 33 SER C O 1
ATOM 5672 N N . PHE C 1 34 ? 8.683 11.257 118.392 1.00 31.62 34 PHE C N 1
ATOM 5673 C CA . PHE C 1 34 ? 8.251 11.987 119.574 1.00 30.95 34 PHE C CA 1
ATOM 5674 C C . PHE C 1 34 ? 7.624 13.299 119.132 1.00 28.72 34 PHE C C 1
ATOM 5675 O O . PHE C 1 34 ? 8.129 13.969 118.231 1.00 30.37 34 PHE C O 1
ATOM 5683 N N . ASP C 1 35 ? 6.512 13.650 119.764 1.00 27.32 35 ASP C N 1
ATOM 5684 C CA . ASP C 1 35 ? 5.789 14.869 119.444 1.00 25.97 35 ASP C CA 1
ATOM 5685 C C . ASP C 1 35 ? 6.321 16.019 120.296 1.00 25.83 35 ASP C C 1
ATOM 5686 O O . ASP C 1 35 ? 5.971 16.149 121.469 1.00 24.83 35 ASP C O 1
ATOM 5691 N N . ALA C 1 36 ? 7.166 16.853 119.705 1.00 24.55 36 ALA C N 1
ATOM 5692 C CA . ALA C 1 36 ? 7.741 17.974 120.435 1.00 23.88 36 ALA C CA 1
ATOM 5693 C C . ALA C 1 36 ? 6.938 19.261 120.318 1.00 23.64 36 ALA C C 1
ATOM 5694 O O . ALA C 1 36 ? 6.340 19.554 119.283 1.00 22.65 36 ALA C O 1
ATOM 5696 N N . THR C 1 37 ? 6.918 20.022 121.406 1.00 22.68 37 THR C N 1
ATOM 5697 C CA . THR C 1 37 ? 6.235 21.302 121.425 1.00 20.21 37 THR C CA 1
ATOM 5698 C C . THR C 1 37 ? 7.312 22.324 121.739 1.00 21.31 37 THR C C 1
ATOM 5699 O O . THR C 1 37 ? 8.011 22.213 122.745 1.00 19.96 37 THR C O 1
ATOM 5703 N N . ILE C 1 38 ? 7.462 23.301 120.853 1.00 22.08 38 ILE C N 1
ATOM 5704 C CA . ILE C 1 38 ? 8.455 24.351 121.019 1.00 22.31 38 ILE C CA 1
ATOM 5705 C C . ILE C 1 38 ? 7.745 25.697 121.061 1.00 21.66 38 ILE C C 1
ATOM 5706 O O . ILE C 1 38 ? 6.890 25.991 120.228 1.00 21.36 38 ILE C O 1
ATOM 5711 N N . VAL C 1 39 ? 8.101 26.513 122.042 1.00 21.53 39 VAL C N 1
ATOM 5712 C CA . VAL C 1 39 ? 7.475 27.812 122.205 1.00 19.02 39 VAL C CA 1
ATOM 5713 C C . VAL C 1 39 ? 8.449 28.948 121.963 1.00 21.11 39 VAL C C 1
ATOM 5714 O O . VAL C 1 39 ? 9.624 28.860 122.324 1.00 19.12 39 VAL C O 1
ATOM 5718 N N . ARG C 1 40 ? 7.953 30.008 121.331 1.00 20.79 40 ARG C N 1
ATOM 5719 C CA . ARG C 1 40 ? 8.753 31.198 121.102 1.00 19.58 40 ARG C CA 1
ATOM 5720 C C . ARG C 1 40 ? 7.994 32.349 121.738 1.00 19.45 40 ARG C C 1
ATOM 5721 O O . ARG C 1 40 ? 6.815 32.570 121.441 1.00 20.49 40 ARG C O 1
ATOM 5729 N N . ILE C 1 41 ? 8.657 33.064 122.634 1.00 19.07 41 ILE C N 1
ATOM 5730 C CA . ILE C 1 41 ? 8.045 34.213 123.278 1.00 19.85 41 ILE C CA 1
ATOM 5731 C C . ILE C 1 41 ? 8.732 35.441 122.697 1.00 20.53 41 ILE C C 1
ATOM 5732 O O . ILE C 1 41 ? 9.959 35.506 122.653 1.00 20.01 41 ILE C O 1
ATOM 5737 N N . THR C 1 42 ? 7.940 36.398 122.227 1.00 19.39 42 THR C N 1
ATOM 5738 C CA . THR C 1 42 ? 8.494 37.622 121.661 1.00 19.10 42 THR C CA 1
ATOM 5739 C C . THR C 1 42 ? 8.071 38.790 122.551 1.00 18.35 42 THR C C 1
ATOM 5740 O O . THR C 1 42 ? 6.896 38.923 122.897 1.00 19.44 42 THR C O 1
ATOM 5744 N N . THR C 1 43 ? 9.029 39.624 122.943 1.00 17.14 43 THR C N 1
ATOM 5745 C CA . THR C 1 43 ? 8.725 40.769 123.795 1.00 17.71 43 THR C CA 1
ATOM 5746 C C . THR C 1 43 ? 8.195 41.920 122.951 1.00 19.62 43 THR C C 1
ATOM 5747 O O . THR C 1 43 ? 8.243 41.871 121.722 1.00 18.08 43 THR C O 1
ATOM 5751 N N . ASP C 1 44 ? 7.687 42.949 123.617 1.00 19.96 44 ASP C N 1
ATOM 5752 C CA . ASP C 1 44 ? 7.176 44.115 122.915 1.00 23.73 44 ASP C CA 1
ATOM 5753 C C . ASP C 1 44 ? 8.340 44.781 122.180 1.00 24.09 44 ASP C C 1
ATOM 5754 O O . ASP C 1 44 ? 8.149 45.418 121.140 1.00 23.74 44 ASP C O 1
ATOM 5759 N N . THR C 1 45 ? 9.547 44.604 122.715 1.00 23.11 45 THR C N 1
ATOM 5760 C CA . THR C 1 45 ? 10.743 45.182 122.114 1.00 23.66 45 THR C CA 1
ATOM 5761 C C . THR C 1 45 ? 11.342 44.284 121.035 1.00 23.39 45 THR C C 1
ATOM 5762 O O . THR C 1 45 ? 12.342 44.638 120.410 1.00 24.31 45 THR C O 1
ATOM 5766 N N . GLY C 1 46 ? 10.740 43.119 120.827 1.00 22.05 46 GLY C N 1
ATOM 5767 C CA . GLY C 1 46 ? 11.215 42.222 119.791 1.00 22.56 46 GLY C CA 1
ATOM 5768 C C . GLY C 1 46 ? 12.206 41.135 120.161 1.00 23.19 46 GLY C C 1
ATOM 5769 O O . GLY C 1 46 ? 12.600 40.358 119.292 1.00 24.14 46 GLY C O 1
ATOM 5770 N N . ILE C 1 47 ? 12.631 41.071 121.418 1.00 20.98 47 ILE C N 1
ATOM 5771 C CA . ILE C 1 47 ? 13.568 40.025 121.818 1.00 20.77 47 ILE C CA 1
ATOM 5772 C C . ILE C 1 47 ? 12.812 38.705 121.771 1.00 21.13 47 ILE C C 1
ATOM 5773 O O . ILE C 1 47 ? 11.638 38.647 122.139 1.00 20.55 47 ILE C O 1
ATOM 5778 N N . GLU C 1 48 ? 13.477 37.647 121.312 1.00 19.69 48 GLU C N 1
ATOM 5779 C CA . GLU C 1 48 ? 12.830 36.346 121.211 1.00 20.08 48 GLU C CA 1
ATOM 5780 C C . GLU C 1 48 ? 13.474 35.303 122.111 1.00 19.80 48 GLU C C 1
ATOM 5781 O O . GLU C 1 48 ? 14.698 35.222 122.209 1.00 18.49 48 GLU C O 1
ATOM 5787 N N . GLY C 1 49 ? 12.632 34.510 122.764 1.00 18.45 49 GLY C N 1
ATOM 5788 C CA . GLY C 1 49 ? 13.118 33.460 123.641 1.00 17.42 49 GLY C CA 1
ATOM 5789 C C . GLY C 1 49 ? 12.496 32.141 123.234 1.00 17.57 49 GLY C C 1
ATOM 5790 O O . GLY C 1 49 ? 11.342 32.113 122.784 1.00 17.73 49 GLY C O 1
ATOM 5791 N N . TRP C 1 50 ? 13.244 31.052 123.401 1.00 16.97 50 TRP C N 1
ATOM 5792 C CA . TRP C 1 50 ? 12.773 29.726 123.017 1.00 18.18 50 TRP C CA 1
ATOM 5793 C C . TRP C 1 50 ? 12.778 28.699 124.149 1.00 18.25 50 TRP C C 1
ATOM 5794 O O . TRP C 1 50 ? 13.657 28.717 125.008 1.00 15.19 50 TRP C O 1
ATOM 5805 N N . GLY C 1 51 ? 11.794 27.799 124.116 1.00 17.93 51 GLY C N 1
ATOM 5806 C CA . GLY C 1 51 ? 11.677 26.754 125.119 1.00 19.06 51 GLY C CA 1
ATOM 5807 C C . GLY C 1 51 ? 11.084 25.491 124.515 1.00 20.17 51 GLY C C 1
ATOM 5808 O O . GLY C 1 51 ? 10.483 25.535 123.436 1.00 20.40 51 GLY C O 1
ATOM 5809 N N . GLU C 1 52 ? 11.236 24.362 125.204 1.00 18.35 52 GLU C N 1
ATOM 5810 C CA . GLU C 1 52 ? 10.719 23.097 124.695 1.00 19.04 52 GLU C CA 1
ATOM 5811 C C . GLU C 1 52 ? 10.159 22.162 125.763 1.00 18.66 52 GLU C C 1
ATOM 5812 O O . GLU C 1 52 ? 10.628 22.144 126.898 1.00 20.67 52 GLU C O 1
ATOM 5818 N N . SER C 1 53 ? 9.145 21.391 125.383 1.00 20.29 53 SER C N 1
ATOM 5819 C CA . SER C 1 53 ? 8.549 20.388 126.260 1.00 18.78 53 SER C CA 1
ATOM 5820 C C . SER C 1 53 ? 8.121 19.216 125.377 1.00 18.91 53 SER C C 1
ATOM 5821 O O . SER C 1 53 ? 7.167 19.316 124.609 1.00 18.58 53 SER C O 1
ATOM 5824 N N . THR C 1 54 ? 8.841 18.107 125.493 1.00 20.93 54 THR C N 1
ATOM 5825 C CA . THR C 1 54 ? 8.569 16.922 124.692 1.00 21.22 54 THR C CA 1
ATOM 5826 C C . THR C 1 54 ? 8.425 15.677 125.560 1.00 22.11 54 THR C C 1
ATOM 5827 O O . THR C 1 54 ? 9.419 15.067 125.956 1.00 22.65 54 THR C O 1
ATOM 5831 N N . PRO C 1 55 ? 7.179 15.289 125.870 1.00 22.12 55 PRO C N 1
ATOM 5832 C CA . PRO C 1 55 ? 6.903 14.110 126.694 1.00 24.50 55 PRO C CA 1
ATOM 5833 C C . PRO C 1 55 ? 7.454 12.826 126.085 1.00 26.50 55 PRO C C 1
ATOM 5834 O O . PRO C 1 55 ? 7.544 12.695 124.863 1.00 23.90 55 PRO C O 1
ATOM 5838 N N . PHE C 1 56 ? 7.830 11.885 126.945 1.00 28.93 56 PHE C N 1
ATOM 5839 C CA . PHE C 1 56 ? 8.328 10.598 126.483 1.00 33.60 56 PHE C CA 1
ATOM 5840 C C . PHE C 1 56 ? 7.090 9.720 126.403 1.00 35.17 56 PHE C C 1
ATOM 5841 O O . PHE C 1 56 ? 6.876 8.842 127.244 1.00 36.11 56 PHE C O 1
ATOM 5849 N N . GLY C 1 57 ? 6.268 9.970 125.393 1.00 36.07 57 GLY C N 1
ATOM 5850 C CA . GLY C 1 57 ? 5.044 9.207 125.254 1.00 38.91 57 GLY C CA 1
ATOM 5851 C C . GLY C 1 57 ? 4.147 9.633 126.394 1.00 40.13 57 GLY C C 1
ATOM 5852 O O . GLY C 1 57 ? 4.240 10.769 126.855 1.00 40.23 57 GLY C O 1
ATOM 5853 N N . SER C 1 58 ? 3.288 8.736 126.865 1.00 40.85 58 SER C N 1
ATOM 5854 C CA . SER C 1 58 ? 2.390 9.068 127.968 1.00 41.89 58 SER C CA 1
ATOM 5855 C C . SER C 1 58 ? 2.138 7.849 128.848 1.00 41.86 58 SER C C 1
ATOM 5856 O O . SER C 1 58 ? 1.000 7.412 129.009 1.00 43.79 58 SER C O 1
ATOM 5859 N N . ASN C 1 59 ? 3.208 7.319 129.433 1.00 42.23 59 ASN C N 1
ATOM 5860 C CA . ASN C 1 59 ? 3.113 6.132 130.273 1.00 42.14 59 ASN C CA 1
ATOM 5861 C C . ASN C 1 59 ? 3.617 6.280 131.713 1.00 42.05 59 ASN C C 1
ATOM 5862 O O . ASN C 1 59 ? 2.857 6.079 132.664 1.00 42.73 59 ASN C O 1
ATOM 5867 N N . TYR C 1 60 ? 4.890 6.633 131.873 1.00 40.84 60 TYR C N 1
ATOM 5868 C CA . TYR C 1 60 ? 5.488 6.773 133.201 1.00 38.59 60 TYR C CA 1
ATOM 5869 C C . TYR C 1 60 ? 4.984 7.961 134.019 1.00 35.20 60 TYR C C 1
ATOM 5870 O O . TYR C 1 60 ? 5.019 7.927 135.249 1.00 35.12 60 TYR C O 1
ATOM 5879 N N . ILE C 1 61 ? 4.525 9.015 133.350 1.00 31.76 61 ILE C N 1
ATOM 5880 C CA . ILE C 1 61 ? 4.000 10.172 134.067 1.00 27.74 61 ILE C CA 1
ATOM 5881 C C . ILE C 1 61 ? 2.762 10.754 133.391 1.00 24.93 61 ILE C C 1
ATOM 5882 O O . ILE C 1 61 ? 2.534 10.545 132.201 1.00 22.78 61 ILE C O 1
ATOM 5887 N N . ALA C 1 62 ? 1.962 11.477 134.169 1.00 23.38 62 ALA C N 1
ATOM 5888 C CA . ALA C 1 62 ? 0.730 12.086 133.675 1.00 21.66 62 ALA C CA 1
ATOM 5889 C C . ALA C 1 62 ? 1.053 13.238 132.738 1.00 19.67 62 ALA C C 1
ATOM 5890 O O . ALA C 1 62 ? 0.917 14.402 133.101 1.00 20.58 62 ALA C O 1
ATOM 5892 N N . SER C 1 63 ? 1.467 12.906 131.522 1.00 19.29 63 SER C N 1
ATOM 5893 C CA . SER C 1 63 ? 1.827 13.922 130.549 1.00 18.67 63 SER C CA 1
ATOM 5894 C C . SER C 1 63 ? 1.718 13.383 129.129 1.00 19.01 63 SER C C 1
ATOM 5895 O O . SER C 1 63 ? 2.059 12.233 128.870 1.00 19.64 63 SER C O 1
ATOM 5898 N N . HIS C 1 64 ? 1.224 14.217 128.218 1.00 18.75 64 HIS C N 1
ATOM 5899 C CA . HIS C 1 64 ? 1.101 13.841 126.811 1.00 19.89 64 HIS C CA 1
ATOM 5900 C C . HIS C 1 64 ? 1.181 15.105 125.956 1.00 19.99 64 HIS C C 1
ATOM 5901 O O . HIS C 1 64 ? 0.750 16.177 126.381 1.00 18.97 64 HIS C O 1
ATOM 5908 N N . PRO C 1 65 ? 1.756 15.000 124.746 1.00 21.13 65 PRO C N 1
ATOM 5909 C CA . PRO C 1 65 ? 1.898 16.149 123.843 1.00 20.50 65 PRO C CA 1
ATOM 5910 C C . PRO C 1 65 ? 0.654 17.029 123.714 1.00 20.16 65 PRO C C 1
ATOM 5911 O O . PRO C 1 65 ? 0.743 18.255 123.813 1.00 20.06 65 PRO C O 1
ATOM 5915 N N . ARG C 1 66 ? -0.501 16.414 123.484 1.00 20.60 66 ARG C N 1
ATOM 5916 C CA . ARG C 1 66 ? -1.738 17.182 123.367 1.00 21.68 66 ARG C CA 1
ATOM 5917 C C . ARG C 1 66 ? -2.013 17.956 124.659 1.00 20.48 66 ARG C C 1
ATOM 5918 O O . ARG C 1 66 ? -2.570 19.055 124.629 1.00 21.20 66 ARG C O 1
ATOM 5926 N N . GLY C 1 67 ? -1.626 17.377 125.791 1.00 21.38 67 GLY C N 1
ATOM 5927 C CA . GLY C 1 67 ? -1.849 18.034 127.069 1.00 19.27 67 GLY C CA 1
ATOM 5928 C C . GLY C 1 67 ? -0.947 19.238 127.250 1.00 19.19 67 GLY C C 1
ATOM 5929 O O . GLY C 1 67 ? -1.342 20.247 127.837 1.00 17.63 67 GLY C O 1
ATOM 5930 N N . VAL C 1 68 ? 0.276 19.130 126.748 1.00 18.11 68 VAL C N 1
ATOM 5931 C CA . VAL C 1 68 ? 1.233 20.222 126.848 1.00 17.29 68 VAL C CA 1
ATOM 5932 C C . VAL C 1 68 ? 0.671 21.443 126.122 1.00 17.54 68 VAL C C 1
ATOM 5933 O O . VAL C 1 68 ? 0.622 22.539 126.673 1.00 15.92 68 VAL C O 1
ATOM 5937 N N . ARG C 1 69 ? 0.227 21.243 124.888 1.00 17.97 69 ARG C N 1
ATOM 5938 C CA . ARG C 1 69 ? -0.314 22.347 124.112 1.00 17.85 69 ARG C CA 1
ATOM 5939 C C . ARG C 1 69 ? -1.636 22.876 124.664 1.00 17.84 69 ARG C C 1
ATOM 5940 O O . ARG C 1 69 ? -1.886 24.079 124.626 1.00 16.87 69 ARG C O 1
ATOM 5948 N N . ALA C 1 70 ? -2.477 21.994 125.194 1.00 16.74 70 ALA C N 1
ATOM 5949 C CA . ALA C 1 70 ? -3.751 22.440 125.752 1.00 17.46 70 ALA C CA 1
ATOM 5950 C C . ALA C 1 70 ? -3.484 23.301 126.987 1.00 17.17 70 ALA C C 1
ATOM 5951 O O . ALA C 1 70 ? -4.199 24.274 127.245 1.00 15.92 70 ALA C O 1
ATOM 5953 N N . GLY C 1 71 ? -2.448 22.938 127.742 1.00 17.41 71 GLY C N 1
ATOM 5954 C CA . GLY C 1 71 ? -2.097 23.688 128.936 1.00 16.49 71 GLY C CA 1
ATOM 5955 C C . GLY C 1 71 ? -1.630 25.081 128.559 1.00 17.76 71 GLY C C 1
ATOM 5956 O O . GLY C 1 71 ? -2.021 26.073 129.178 1.00 17.25 71 GLY C O 1
ATOM 5957 N N . ILE C 1 72 ? -0.789 25.154 127.536 1.00 17.07 72 ILE C N 1
ATOM 5958 C CA . ILE C 1 72 ? -0.286 26.434 127.061 1.00 17.60 72 ILE C CA 1
ATOM 5959 C C . ILE C 1 72 ? -1.451 27.305 126.601 1.00 16.88 72 ILE C C 1
ATOM 5960 O O . ILE C 1 72 ? -1.488 28.500 126.871 1.00 16.42 72 ILE C O 1
ATOM 5965 N N . ALA C 1 73 ? -2.407 26.696 125.913 1.00 17.56 73 ALA C N 1
ATOM 5966 C CA . ALA C 1 73 ? -3.565 27.432 125.420 1.00 19.16 73 ALA C CA 1
ATOM 5967 C C . ALA C 1 73 ? -4.306 28.105 126.569 1.00 19.47 73 ALA C C 1
ATOM 5968 O O . ALA C 1 73 ? -4.661 29.285 126.493 1.00 18.02 73 ALA C O 1
ATOM 5970 N N . THR C 1 74 ? -4.532 27.351 127.638 1.00 18.22 74 THR C N 1
ATOM 5971 C CA . THR C 1 74 ? -5.244 27.869 128.795 1.00 19.23 74 THR C CA 1
ATOM 5972 C C . THR C 1 74 ? -4.490 28.960 129.558 1.00 19.82 74 THR C C 1
ATOM 5973 O O . THR C 1 74 ? -5.105 29.916 130.038 1.00 20.18 74 THR C O 1
ATOM 5977 N N . MET C 1 75 ? -3.168 28.832 129.652 1.00 18.23 75 MET C N 1
ATOM 5978 C CA . MET C 1 75 ? -2.347 29.798 130.397 1.00 19.55 75 MET C CA 1
ATOM 5979 C C . MET C 1 75 ? -1.842 31.031 129.644 1.00 20.57 75 MET C C 1
ATOM 5980 O O . MET C 1 75 ? -1.799 32.133 130.201 1.00 19.53 75 MET C O 1
ATOM 5985 N N . ALA C 1 76 ? -1.448 30.836 128.390 1.00 20.57 76 ALA C N 1
ATOM 5986 C CA . ALA C 1 76 ? -0.877 31.902 127.571 1.00 21.66 76 ALA C CA 1
ATOM 5987 C C . ALA C 1 76 ? -1.525 33.286 127.614 1.00 22.25 76 ALA C C 1
ATOM 5988 O O . ALA C 1 76 ? -0.834 34.289 127.803 1.00 21.78 76 ALA C O 1
ATOM 5990 N N . PRO C 1 77 ? -2.851 33.366 127.435 1.00 22.69 77 PRO C N 1
ATOM 5991 C CA . PRO C 1 77 ? -3.513 34.674 127.459 1.00 24.50 77 PRO C CA 1
ATOM 5992 C C . PRO C 1 77 ? -3.222 35.536 128.684 1.00 25.74 77 PRO C C 1
ATOM 5993 O O . PRO C 1 77 ? -3.056 36.748 128.565 1.00 25.23 77 PRO C O 1
ATOM 5997 N N . SER C 1 78 ? -3.143 34.917 129.858 1.00 24.19 78 SER C N 1
ATOM 5998 C CA . SER C 1 78 ? -2.891 35.669 131.084 1.00 26.30 78 SER C CA 1
ATOM 5999 C C . SER C 1 78 ? -1.434 36.101 131.255 1.00 25.55 78 SER C C 1
ATOM 6000 O O . SER C 1 78 ? -1.110 36.847 132.179 1.00 25.02 78 SER C O 1
ATOM 6003 N N . LEU C 1 79 ? -0.562 35.641 130.363 1.00 22.99 79 LEU C N 1
ATOM 6004 C CA . LEU C 1 79 ? 0.855 35.979 130.440 1.00 22.55 79 LEU C CA 1
ATOM 6005 C C . LEU C 1 79 ? 1.232 37.196 129.598 1.00 21.23 79 LEU C C 1
ATOM 6006 O O . LEU C 1 79 ? 2.251 37.836 129.852 1.00 18.85 79 LEU C O 1
ATOM 6011 N N . ILE C 1 80 ? 0.415 37.514 128.597 1.00 20.27 80 ILE C N 1
ATOM 6012 C CA . ILE C 1 80 ? 0.691 38.665 127.738 1.00 20.05 80 ILE C CA 1
ATOM 6013 C C . ILE C 1 80 ? 0.759 39.941 128.580 1.00 21.16 80 ILE C C 1
ATOM 6014 O O . ILE C 1 80 ? -0.122 40.201 129.401 1.00 21.67 80 ILE C O 1
ATOM 6019 N N . GLY C 1 81 ? 1.817 40.726 128.387 1.00 20.33 81 GLY C N 1
ATOM 6020 C CA . GLY C 1 81 ? 1.965 41.959 129.142 1.00 20.28 81 GLY C CA 1
ATOM 6021 C C . GLY C 1 81 ? 2.882 41.879 130.354 1.00 21.04 81 GLY C C 1
ATOM 6022 O O . GLY C 1 81 ? 3.296 42.904 130.891 1.00 19.07 81 GLY C O 1
ATOM 6023 N N . LEU C 1 82 ? 3.201 40.666 130.798 1.00 18.70 82 LEU C N 1
ATOM 6024 C CA . LEU C 1 82 ? 4.080 40.505 131.950 1.00 20.14 82 LEU C CA 1
ATOM 6025 C C . LEU C 1 82 ? 5.545 40.596 131.529 1.00 20.25 82 LEU C C 1
ATOM 6026 O O . LEU C 1 82 ? 5.885 40.336 130.370 1.00 22.00 82 LEU C O 1
ATOM 6031 N N . ASP C 1 83 ? 6.402 40.965 132.477 1.00 19.76 83 ASP C N 1
ATOM 6032 C CA . ASP C 1 83 ? 7.842 41.084 132.247 1.00 19.22 83 ASP C CA 1
ATOM 6033 C C . ASP C 1 83 ? 8.464 39.683 132.343 1.00 19.24 83 ASP C C 1
ATOM 6034 O O . ASP C 1 83 ? 8.497 39.080 133.420 1.00 16.55 83 ASP C O 1
ATOM 6039 N N . PRO C 1 84 ? 8.983 39.157 131.222 1.00 18.38 84 PRO C N 1
ATOM 6040 C CA . PRO C 1 84 ? 9.597 37.826 131.187 1.00 18.61 84 PRO C CA 1
ATOM 6041 C C . PRO C 1 84 ? 10.824 37.643 132.072 1.00 18.29 84 PRO C C 1
ATOM 6042 O O . PRO C 1 84 ? 11.205 36.514 132.382 1.00 16.67 84 PRO C O 1
ATOM 6046 N N . ARG C 1 85 ? 11.444 38.747 132.475 1.00 17.36 85 ARG C N 1
ATOM 6047 C CA . ARG C 1 85 ? 12.631 38.671 133.315 1.00 18.21 85 ARG C CA 1
ATOM 6048 C C . ARG C 1 85 ? 12.284 38.307 134.752 1.00 17.86 85 ARG C C 1
ATOM 6049 O O . ARG C 1 85 ? 13.124 37.787 135.480 1.00 19.06 85 ARG C O 1
ATOM 6057 N N . ARG C 1 86 ? 11.045 38.582 135.154 1.00 18.95 86 ARG C N 1
ATOM 6058 C CA . ARG C 1 86 ? 10.583 38.279 136.508 1.00 16.82 86 ARG C CA 1
ATOM 6059 C C . ARG C 1 86 ? 10.146 36.818 136.512 1.00 17.08 86 ARG C C 1
ATOM 6060 O O . ARG C 1 86 ? 8.981 36.497 136.734 1.00 16.18 86 ARG C O 1
ATOM 6068 N N . VAL C 1 87 ? 11.108 35.935 136.275 1.00 16.17 87 VAL C N 1
ATOM 6069 C CA . VAL C 1 87 ? 10.830 34.507 136.173 1.00 15.44 87 VAL C CA 1
ATOM 6070 C C . VAL C 1 87 ? 9.970 33.901 137.278 1.00 15.91 87 VAL C C 1
ATOM 6071 O O . VAL C 1 87 ? 9.050 33.138 136.993 1.00 16.65 87 VAL C O 1
ATOM 6075 N N . ASP C 1 88 ? 10.252 34.227 138.531 1.00 14.52 88 ASP C N 1
ATOM 6076 C CA . ASP C 1 88 ? 9.452 33.673 139.614 1.00 17.26 88 ASP C CA 1
ATOM 6077 C C . ASP C 1 88 ? 8.015 34.195 139.587 1.00 18.07 88 ASP C C 1
ATOM 6078 O O . ASP C 1 88 ? 7.075 33.445 139.872 1.00 17.42 88 ASP C O 1
ATOM 6083 N N . ARG C 1 89 ? 7.844 35.465 139.221 1.00 16.02 89 ARG C N 1
ATOM 6084 C CA . ARG C 1 89 ? 6.511 36.057 139.146 1.00 16.18 89 ARG C CA 1
ATOM 6085 C C . ARG C 1 89 ? 5.752 35.469 137.954 1.00 16.16 89 ARG C C 1
ATOM 6086 O O . ARG C 1 89 ? 4.526 35.368 137.975 1.00 14.48 89 ARG C O 1
ATOM 6094 N N . ILE C 1 90 ? 6.484 35.091 136.909 1.00 16.47 90 ILE C N 1
ATOM 6095 C CA . ILE C 1 90 ? 5.867 34.488 135.730 1.00 16.16 90 ILE C CA 1
ATOM 6096 C C . ILE C 1 90 ? 5.305 33.126 136.139 1.00 15.94 90 ILE C C 1
ATOM 6097 O O . ILE C 1 90 ? 4.205 32.747 135.738 1.00 16.57 90 ILE C O 1
ATOM 6102 N N . ASN C 1 91 ? 6.063 32.390 136.942 1.00 15.10 91 ASN C N 1
ATOM 6103 C CA . ASN C 1 91 ? 5.604 31.082 137.394 1.00 16.23 91 ASN C CA 1
ATOM 6104 C C . ASN C 1 91 ? 4.393 31.235 138.305 1.00 14.92 91 ASN C C 1
ATOM 6105 O O . ASN C 1 91 ? 3.467 30.422 138.254 1.00 17.80 91 ASN C O 1
ATOM 6110 N N . ASP C 1 92 ? 4.393 32.277 139.130 1.00 15.81 92 ASP C N 1
ATOM 6111 C CA . ASP C 1 92 ? 3.257 32.526 140.013 1.00 16.99 92 ASP C CA 1
ATOM 6112 C C . ASP C 1 92 ? 2.020 32.765 139.140 1.00 17.80 92 ASP C C 1
ATOM 6113 O O . ASP C 1 92 ? 0.926 32.290 139.445 1.00 16.06 92 ASP C O 1
ATOM 6118 N N . ALA C 1 93 ? 2.204 33.513 138.053 1.00 16.06 93 ALA C N 1
ATOM 6119 C CA . ALA C 1 93 ? 1.104 33.816 137.140 1.00 17.33 93 ALA C CA 1
ATOM 6120 C C . ALA C 1 93 ? 0.584 32.552 136.458 1.00 16.52 93 ALA C C 1
ATOM 6121 O O . ALA C 1 93 ? -0.627 32.387 136.280 1.00 17.35 93 ALA C O 1
ATOM 6123 N N . MET C 1 94 ? 1.495 31.662 136.070 1.00 16.16 94 MET C N 1
ATOM 6124 C CA . MET C 1 94 ? 1.085 30.421 135.422 1.00 16.23 94 MET C CA 1
ATOM 6125 C C . MET C 1 94 ? 0.321 29.561 136.431 1.00 17.35 94 MET C C 1
ATOM 6126 O O . MET C 1 94 ? -0.681 28.928 136.084 1.00 18.32 94 MET C O 1
ATOM 6131 N N . ASP C 1 95 ? 0.787 29.557 137.677 1.00 16.74 95 ASP C N 1
ATOM 6132 C CA . ASP C 1 95 ? 0.145 28.788 138.741 1.00 17.35 95 ASP C CA 1
ATOM 6133 C C . ASP C 1 95 ? -1.270 29.310 138.998 1.00 18.79 95 ASP C C 1
ATOM 6134 O O . ASP C 1 95 ? -2.194 28.528 139.252 1.00 17.56 95 ASP C O 1
ATOM 6139 N N . ASP C 1 96 ? -1.436 30.632 138.952 1.00 18.58 96 ASP C N 1
ATOM 6140 C CA . ASP C 1 96 ? -2.749 31.234 139.181 1.00 21.07 96 ASP C CA 1
ATOM 6141 C C . ASP C 1 96 ? -3.720 30.871 138.063 1.00 21.92 96 ASP C C 1
ATOM 6142 O O . ASP C 1 96 ? -4.934 30.825 138.270 1.00 22.03 96 ASP C O 1
ATOM 6147 N N . ALA C 1 97 ? -3.184 30.617 136.874 1.00 21.94 97 ALA C N 1
ATOM 6148 C CA . ALA C 1 97 ? -4.017 30.274 135.729 1.00 22.07 97 ALA C CA 1
ATOM 6149 C C . ALA C 1 97 ? -4.326 28.783 135.644 1.00 22.33 97 ALA C C 1
ATOM 6150 O O . ALA C 1 97 ? -5.404 28.395 135.193 1.00 22.88 97 ALA C O 1
ATOM 6152 N N . LEU C 1 98 ? -3.387 27.950 136.083 1.00 21.10 98 LEU C N 1
ATOM 6153 C CA . LEU C 1 98 ? -3.571 26.502 136.018 1.00 20.65 98 LEU C CA 1
ATOM 6154 C C . LEU C 1 98 ? -2.683 25.781 137.033 1.00 20.93 98 LEU C C 1
ATOM 6155 O O . LEU C 1 98 ? -1.474 26.002 137.081 1.00 20.72 98 LEU C O 1
ATOM 6160 N N . LEU C 1 99 ? -3.284 24.910 137.840 1.00 20.64 99 LEU C N 1
ATOM 6161 C CA . LEU C 1 99 ? -2.527 24.158 138.835 1.00 19.96 99 LEU C CA 1
ATOM 6162 C C . LEU C 1 99 ? -1.836 22.966 138.177 1.00 18.80 99 LEU C C 1
ATOM 6163 O O . LEU C 1 99 ? -2.361 22.388 137.227 1.00 18.64 99 LEU C O 1
ATOM 6168 N N . GLY C 1 100 ? -0.664 22.601 138.685 1.00 16.24 100 GLY C N 1
ATOM 6169 C CA . GLY C 1 100 ? 0.068 21.475 138.133 1.00 17.48 100 GLY C CA 1
ATOM 6170 C C . GLY C 1 100 ? 0.519 21.750 136.713 1.00 17.37 100 GLY C C 1
ATOM 6171 O O . GLY C 1 100 ? 0.970 22.852 136.411 1.00 15.27 100 GLY C O 1
ATOM 6172 N N . HIS C 1 101 ? 0.399 20.747 135.846 1.00 15.75 101 HIS C N 1
ATOM 6173 C CA . HIS C 1 101 ? 0.776 20.882 134.443 1.00 16.63 101 HIS C CA 1
ATOM 6174 C C . HIS C 1 101 ? 2.164 21.478 134.255 1.00 16.89 101 HIS C C 1
ATOM 6175 O O . HIS C 1 101 ? 2.359 22.376 133.431 1.00 16.56 101 HIS C O 1
ATOM 6182 N N . GLU C 1 102 ? 3.130 20.973 135.015 1.00 13.29 102 GLU C N 1
ATOM 6183 C CA . GLU C 1 102 ? 4.497 21.464 134.900 1.00 15.06 102 GLU C CA 1
ATOM 6184 C C . GLU C 1 102 ? 5.002 21.285 133.469 1.00 14.88 102 GLU C C 1
ATOM 6185 O O . GLU C 1 102 ? 5.806 22.085 132.987 1.00 15.47 102 GLU C O 1
ATOM 6191 N N . ASP C 1 103 ? 4.533 20.241 132.789 1.00 15.84 103 ASP C N 1
ATOM 6192 C CA . ASP C 1 103 ? 4.969 19.995 131.417 1.00 16.90 103 ASP C CA 1
ATOM 6193 C C . ASP C 1 103 ? 4.545 21.107 130.463 1.00 16.14 103 ASP C C 1
ATOM 6194 O O . ASP C 1 103 ? 5.264 21.423 129.515 1.00 17.90 103 ASP C O 1
ATOM 6199 N N . ALA C 1 104 ? 3.390 21.707 130.726 1.00 16.59 104 ALA C N 1
ATOM 6200 C CA . ALA C 1 104 ? 2.883 22.796 129.894 1.00 17.24 104 ALA C CA 1
ATOM 6201 C C . ALA C 1 104 ? 3.587 24.110 130.227 1.00 17.87 104 ALA C C 1
ATOM 6202 O O . ALA C 1 104 ? 3.833 24.942 129.349 1.00 17.01 104 ALA C O 1
ATOM 6204 N N . LYS C 1 105 ? 3.912 24.290 131.503 1.00 15.47 105 LYS C N 1
ATOM 6205 C CA . LYS C 1 105 ? 4.568 25.507 131.964 1.00 15.57 105 LYS C CA 1
ATOM 6206 C C . LYS C 1 105 ? 6.033 25.610 131.556 1.00 15.76 105 LYS C C 1
ATOM 6207 O O . LYS C 1 105 ? 6.556 26.709 131.376 1.00 15.11 105 LYS C O 1
ATOM 6213 N N . THR C 1 106 ? 6.683 24.462 131.398 1.00 14.28 106 THR C N 1
ATOM 6214 C CA . THR C 1 106 ? 8.101 24.415 131.060 1.00 15.42 106 THR C CA 1
ATOM 6215 C C . THR C 1 106 ? 8.589 25.229 129.867 1.00 15.79 106 THR C C 1
ATOM 6216 O O . THR C 1 106 ? 9.510 26.032 130.008 1.00 16.73 106 THR C O 1
ATOM 6220 N N . ALA C 1 107 ? 7.990 25.022 128.698 1.00 15.95 107 ALA C N 1
ATOM 6221 C CA . ALA C 1 107 ? 8.430 25.732 127.499 1.00 17.43 107 ALA C CA 1
ATOM 6222 C C . ALA C 1 107 ? 8.366 27.246 127.652 1.00 17.57 107 ALA C C 1
ATOM 6223 O O . ALA C 1 107 ? 9.240 27.967 127.168 1.00 17.74 107 ALA C O 1
ATOM 6225 N N . ILE C 1 108 ? 7.320 27.727 128.311 1.00 16.31 108 ILE C N 1
ATOM 6226 C CA . ILE C 1 108 ? 7.156 29.157 128.531 1.00 16.61 108 ILE C CA 1
ATOM 6227 C C . ILE C 1 108 ? 8.248 29.678 129.464 1.00 16.40 108 ILE C C 1
ATOM 6228 O O . ILE C 1 108 ? 8.883 30.695 129.190 1.00 17.74 108 ILE C O 1
ATOM 6233 N N . ASP C 1 109 ? 8.477 28.977 130.569 1.00 17.57 109 ASP C N 1
ATOM 6234 C CA . ASP C 1 109 ? 9.502 29.404 131.512 1.00 16.48 109 ASP C CA 1
ATOM 6235 C C . ASP C 1 109 ? 10.890 29.449 130.884 1.00 14.76 109 ASP C C 1
ATOM 6236 O O . ASP C 1 109 ? 11.628 30.429 131.036 1.00 15.65 109 ASP C O 1
ATOM 6241 N N . VAL C 1 110 ? 11.252 28.383 130.182 1.00 16.88 110 VAL C N 1
ATOM 6242 C CA . VAL C 1 110 ? 12.563 28.317 129.554 1.00 15.56 110 VAL C CA 1
ATOM 6243 C C . VAL C 1 110 ? 12.731 29.466 128.556 1.00 14.60 110 VAL C C 1
ATOM 6244 O O . VAL C 1 110 ? 13.797 30.076 128.480 1.00 15.37 110 VAL C O 1
ATOM 6248 N N . ALA C 1 111 ? 11.670 29.769 127.814 1.00 16.64 111 ALA C N 1
ATOM 6249 C CA . ALA C 1 111 ? 11.705 30.860 126.843 1.00 16.76 111 ALA C CA 1
ATOM 6250 C C . ALA C 1 111 ? 11.952 32.194 127.547 1.00 17.46 111 ALA C C 1
ATOM 6251 O O . ALA C 1 111 ? 12.658 33.052 127.020 1.00 16.47 111 ALA C O 1
ATOM 6253 N N . CYS C 1 112 ? 11.369 32.369 128.731 1.00 17.64 112 CYS C N 1
ATOM 6254 C CA . CYS C 1 112 ? 11.556 33.600 129.490 1.00 17.25 112 CYS C CA 1
ATOM 6255 C C . CYS C 1 112 ? 13.009 33.721 129.929 1.00 17.16 112 CYS C C 1
ATOM 6256 O O . CYS C 1 112 ? 13.580 34.815 129.914 1.00 16.62 112 CYS C O 1
ATOM 6259 N N . TRP C 1 113 ? 13.609 32.604 130.330 1.00 16.58 113 TRP C N 1
ATOM 6260 C CA . TRP C 1 113 ? 15.008 32.624 130.736 1.00 16.11 113 TRP C CA 1
ATOM 6261 C C . TRP C 1 113 ? 15.904 32.996 129.553 1.00 14.94 113 TRP C C 1
ATOM 6262 O O . TRP C 1 113 ? 16.888 33.717 129.709 1.00 14.79 113 TRP C O 1
ATOM 6273 N N . ASP C 1 114 ? 15.556 32.501 128.371 1.00 16.67 114 ASP C N 1
ATOM 6274 C CA . ASP C 1 114 ? 16.328 32.795 127.166 1.00 18.07 114 ASP C CA 1
ATOM 6275 C C . ASP C 1 114 ? 16.279 34.312 126.939 1.00 18.75 114 ASP C C 1
ATOM 6276 O O . ASP C 1 114 ? 17.311 34.958 126.749 1.00 19.19 114 ASP C O 1
ATOM 6281 N N . ILE C 1 115 ? 15.080 34.881 126.995 1.00 18.83 115 ILE C N 1
ATOM 6282 C CA . ILE C 1 115 ? 14.913 36.321 126.814 1.00 19.66 115 ILE C CA 1
ATOM 6283 C C . ILE C 1 115 ? 15.682 37.081 127.890 1.00 18.95 115 ILE C C 1
ATOM 6284 O O . ILE C 1 115 ? 16.374 38.059 127.607 1.00 19.02 115 ILE C O 1
ATOM 6289 N N . PHE C 1 116 ? 15.556 36.611 129.127 1.00 18.65 116 PHE C N 1
ATOM 6290 C CA . PHE C 1 116 ? 16.217 37.217 130.275 1.00 19.27 116 PHE C CA 1
ATOM 6291 C C . PHE C 1 116 ? 17.727 37.336 130.037 1.00 18.77 116 PHE C C 1
ATOM 6292 O O . PHE C 1 116 ? 18.294 38.422 130.159 1.00 18.23 116 PHE C O 1
ATOM 6300 N N . GLY C 1 117 ? 18.366 36.227 129.665 1.00 17.43 117 GLY C N 1
ATOM 6301 C CA . GLY C 1 117 ? 19.798 36.238 129.411 1.00 17.67 117 GLY C CA 1
ATOM 6302 C C . GLY C 1 117 ? 20.190 37.106 128.225 1.00 17.13 117 GLY C C 1
ATOM 6303 O O . GLY C 1 117 ? 21.197 37.805 128.261 1.00 17.36 117 GLY C O 1
ATOM 6304 N N . LYS C 1 118 ? 19.398 37.061 127.164 1.00 20.27 118 LYS C N 1
ATOM 6305 C CA . LYS C 1 118 ? 19.694 37.868 125.987 1.00 19.68 118 LYS C CA 1
ATOM 6306 C C . LYS C 1 118 ? 19.625 39.353 126.322 1.00 20.13 118 LYS C C 1
ATOM 6307 O O . LYS C 1 118 ? 20.457 40.141 125.861 1.00 20.93 118 LYS C O 1
ATOM 6313 N N . SER C 1 119 ? 18.647 39.728 127.143 1.00 20.41 119 SER C N 1
ATOM 6314 C CA . SER C 1 119 ? 18.454 41.126 127.523 1.00 21.52 119 SER C CA 1
ATOM 6315 C C . SER C 1 119 ? 19.598 41.709 128.346 1.00 21.73 119 SER C C 1
ATOM 6316 O O . SER C 1 119 ? 19.765 42.929 128.395 1.00 21.80 119 SER C O 1
ATOM 6319 N N . VAL C 1 120 ? 20.377 40.851 128.998 1.00 20.11 120 VAL C N 1
ATOM 6320 C CA . VAL C 1 120 ? 21.512 41.322 129.788 1.00 22.18 120 VAL C CA 1
ATOM 6321 C C . VAL C 1 120 ? 22.828 40.762 129.251 1.00 21.01 120 VAL C C 1
ATOM 6322 O O . VAL C 1 120 ? 23.871 40.890 129.889 1.00 23.71 120 VAL C O 1
ATOM 6326 N N . GLY C 1 121 ? 22.765 40.139 128.078 1.00 22.08 121 GLY C N 1
ATOM 6327 C CA . GLY C 1 121 ? 23.953 39.577 127.454 1.00 21.03 121 GLY C CA 1
ATOM 6328 C C . GLY C 1 121 ? 24.709 38.550 128.278 1.00 23.50 121 GLY C C 1
ATOM 6329 O O . GLY C 1 121 ? 25.942 38.515 128.263 1.00 22.26 121 GLY C O 1
ATOM 6330 N N . LEU C 1 122 ? 23.982 37.703 128.997 1.00 22.40 122 LEU C N 1
ATOM 6331 C CA . LEU C 1 122 ? 24.622 36.680 129.818 1.00 21.12 122 LEU C CA 1
ATOM 6332 C C . LEU C 1 122 ? 24.027 35.307 129.574 1.00 20.56 122 LEU C C 1
ATOM 6333 O O . LEU C 1 122 ? 22.840 35.179 129.275 1.00 19.51 122 LEU C O 1
ATOM 6338 N N . PRO C 1 123 ? 24.856 34.259 129.683 1.00 19.79 123 PRO C N 1
ATOM 6339 C CA . PRO C 1 123 ? 24.368 32.894 129.478 1.00 19.58 123 PRO C CA 1
ATOM 6340 C C . PRO C 1 123 ? 23.415 32.600 130.636 1.00 19.51 123 PRO C C 1
ATOM 6341 O O . PRO C 1 123 ? 23.565 33.159 131.726 1.00 20.94 123 PRO C O 1
ATOM 6345 N N . VAL C 1 124 ? 22.436 31.737 130.410 1.00 18.53 124 VAL C N 1
ATOM 6346 C CA . VAL C 1 124 ? 21.482 31.411 131.464 1.00 19.10 124 VAL C CA 1
ATOM 6347 C C . VAL C 1 124 ? 22.146 30.892 132.739 1.00 17.97 124 VAL C C 1
ATOM 6348 O O . VAL C 1 124 ? 21.750 31.266 133.846 1.00 17.33 124 VAL C O 1
ATOM 6352 N N . CYS C 1 125 ? 23.158 30.042 132.598 1.00 17.22 125 CYS C N 1
ATOM 6353 C CA . CYS C 1 125 ? 23.824 29.496 133.779 1.00 18.58 125 CYS C CA 1
ATOM 6354 C C . CYS C 1 125 ? 24.418 30.587 134.669 1.00 19.00 125 CYS C C 1
ATOM 6355 O O . CYS C 1 125 ? 24.526 30.416 135.886 1.00 19.37 125 CYS C O 1
ATOM 6358 N N . GLU C 1 126 ? 24.793 31.718 134.078 1.00 16.80 126 GLU C N 1
ATOM 6359 C CA . GLU C 1 126 ? 25.353 32.803 134.874 1.00 19.93 126 GLU C CA 1
ATOM 6360 C C . GLU C 1 126 ? 24.252 33.504 135.669 1.00 18.18 126 GLU C C 1
ATOM 6361 O O . GLU C 1 126 ? 24.506 34.037 136.748 1.00 22.45 126 GLU C O 1
ATOM 6367 N N . LEU C 1 127 ? 23.025 33.495 135.150 1.00 17.97 127 LEU C N 1
ATOM 6368 C CA . LEU C 1 127 ? 21.905 34.128 135.849 1.00 18.29 127 LEU C CA 1
ATOM 6369 C C . LEU C 1 127 ? 21.272 33.161 136.856 1.00 19.07 127 LEU C C 1
ATOM 6370 O O . LEU C 1 127 ? 20.431 33.551 137.675 1.00 19.57 127 LEU C O 1
ATOM 6375 N N . LEU C 1 128 ? 21.681 31.900 136.785 1.00 19.62 128 LEU C N 1
ATOM 6376 C CA . LEU C 1 128 ? 21.174 30.877 137.694 1.00 21.51 128 LEU C CA 1
ATOM 6377 C C . LEU C 1 128 ? 22.106 30.711 138.891 1.00 22.73 128 LEU C C 1
ATOM 6378 O O . LEU C 1 128 ? 22.035 29.714 139.605 1.00 25.49 128 LEU C O 1
ATOM 6383 N N . GLY C 1 129 ? 22.987 31.686 139.099 1.00 20.67 129 GLY C N 1
ATOM 6384 C CA . GLY C 1 129 ? 23.897 31.621 140.227 1.00 19.66 129 GLY C CA 1
ATOM 6385 C C . GLY C 1 129 ? 25.375 31.538 139.889 1.00 20.50 129 GLY C C 1
ATOM 6386 O O . GLY C 1 129 ? 26.210 31.678 140.777 1.00 18.17 129 GLY C O 1
ATOM 6387 N N . GLY C 1 130 ? 25.702 31.297 138.621 1.00 19.12 130 GLY C N 1
ATOM 6388 C CA . GLY C 1 130 ? 27.098 31.211 138.219 1.00 19.48 130 GLY C CA 1
ATOM 6389 C C . GLY C 1 130 ? 27.546 29.817 137.815 1.00 20.15 130 GLY C C 1
ATOM 6390 O O . GLY C 1 130 ? 27.251 28.834 138.500 1.00 18.26 130 GLY C O 1
ATOM 6391 N N . ARG C 1 131 ? 28.267 29.724 136.701 1.00 18.71 131 ARG C N 1
ATOM 6392 C CA . ARG C 1 131 ? 28.748 28.434 136.224 1.00 19.61 131 ARG C CA 1
ATOM 6393 C C . ARG C 1 131 ? 29.823 27.877 137.148 1.00 17.30 131 ARG C C 1
ATOM 6394 O O . ARG C 1 131 ? 30.581 28.627 137.762 1.00 17.29 131 ARG C O 1
ATOM 6402 N N . THR C 1 132 ? 29.878 26.555 137.248 1.00 19.61 132 THR C N 1
ATOM 6403 C CA . THR C 1 132 ? 30.905 25.892 138.039 1.00 18.38 132 THR C CA 1
ATOM 6404 C C . THR C 1 132 ? 32.061 25.758 137.049 1.00 21.49 132 THR C C 1
ATOM 6405 O O . THR C 1 132 ? 31.880 26.020 135.859 1.00 19.99 132 THR C O 1
ATOM 6409 N N . ASN C 1 133 ? 33.237 25.354 137.522 1.00 22.60 133 ASN C N 1
ATOM 6410 C CA . ASN C 1 133 ? 34.380 25.203 136.626 1.00 24.91 133 ASN C CA 1
ATOM 6411 C C . ASN C 1 133 ? 34.674 23.755 136.250 1.00 24.73 133 ASN C C 1
ATOM 6412 O O . ASN C 1 133 ? 35.785 23.429 135.826 1.00 25.16 133 ASN C O 1
ATOM 6417 N N . THR C 1 134 ? 33.681 22.885 136.402 1.00 21.79 134 THR C N 1
ATOM 6418 C CA . THR C 1 134 ? 33.849 21.479 136.056 1.00 21.53 134 THR C CA 1
ATOM 6419 C C . THR C 1 134 ? 32.940 21.101 134.895 1.00 21.04 134 THR C C 1
ATOM 6420 O O . THR C 1 134 ? 31.936 21.768 134.633 1.00 23.00 134 THR C O 1
ATOM 6424 N N . ARG C 1 135 ? 33.293 20.034 134.191 1.00 20.39 135 ARG C N 1
ATOM 6425 C CA . ARG C 1 135 ? 32.496 19.600 133.055 1.00 21.03 135 ARG C CA 1
ATOM 6426 C C . ARG C 1 135 ? 31.289 18.781 133.485 1.00 19.59 135 ARG C C 1
ATOM 6427 O O . ARG C 1 135 ? 31.189 18.350 134.635 1.00 20.56 135 ARG C O 1
ATOM 6435 N N . LEU C 1 136 ? 30.372 18.577 132.547 1.00 18.63 136 LEU C N 1
ATOM 6436 C CA . LEU C 1 136 ? 29.145 17.836 132.806 1.00 19.74 136 LEU C CA 1
ATOM 6437 C C . LEU C 1 136 ? 29.200 16.454 132.179 1.00 19.39 136 LEU C C 1
ATOM 6438 O O . LEU C 1 136 ? 29.113 16.313 130.954 1.00 19.24 136 LEU C O 1
ATOM 6443 N N . PRO C 1 137 ? 29.337 15.409 133.010 1.00 20.15 137 PRO C N 1
ATOM 6444 C CA . PRO C 1 137 ? 29.397 14.041 132.491 1.00 19.69 137 PRO C CA 1
ATOM 6445 C C . PRO C 1 137 ? 28.044 13.568 131.981 1.00 20.82 137 PRO C C 1
ATOM 6446 O O . PRO C 1 137 ? 27.005 13.872 132.571 1.00 17.88 137 PRO C O 1
ATOM 6450 N N . LEU C 1 138 ? 28.065 12.830 130.873 1.00 19.51 138 LEU C N 1
ATOM 6451 C CA . LEU C 1 138 ? 26.850 12.290 130.278 1.00 20.90 138 LEU C CA 1
ATOM 6452 C C . LEU C 1 138 ? 26.528 10.929 130.884 1.00 21.65 138 LEU C C 1
ATOM 6453 O O . LEU C 1 138 ? 27.429 10.176 131.260 1.00 20.59 138 LEU C O 1
ATOM 6458 N N . ILE C 1 139 ? 25.241 10.616 130.974 1.00 21.81 139 ILE C N 1
ATOM 6459 C CA . ILE C 1 139 ? 24.809 9.327 131.499 1.00 23.22 139 ILE C CA 1
ATOM 6460 C C . ILE C 1 139 ? 24.215 8.555 130.331 1.00 22.90 139 ILE C C 1
ATOM 6461 O O . ILE C 1 139 ? 23.563 9.130 129.460 1.00 22.62 139 ILE C O 1
ATOM 6466 N N . SER C 1 140 ? 24.450 7.251 130.302 1.00 23.45 140 SER C N 1
ATOM 6467 C CA . SER C 1 140 ? 23.934 6.424 129.219 1.00 24.69 140 SER C CA 1
ATOM 6468 C C . SER C 1 140 ? 22.536 5.924 129.551 1.00 25.16 140 SER C C 1
ATOM 6469 O O . SER C 1 140 ? 22.076 6.040 130.685 1.00 27.17 140 SER C O 1
ATOM 6472 N N . SER C 1 141 ? 21.866 5.371 128.548 1.00 25.04 141 SER C N 1
ATOM 6473 C CA . SER C 1 141 ? 20.532 4.815 128.722 1.00 26.59 141 SER C CA 1
ATOM 6474 C C . SER C 1 141 ? 20.593 3.384 128.203 1.00 26.74 141 SER C C 1
ATOM 6475 O O . SER C 1 141 ? 20.531 3.146 126.994 1.00 26.24 141 SER C O 1
ATOM 6478 N N . ILE C 1 142 ? 20.728 2.435 129.123 1.00 24.07 142 ILE C N 1
ATOM 6479 C CA . ILE C 1 142 ? 20.826 1.025 128.769 1.00 22.32 142 ILE C CA 1
ATOM 6480 C C . ILE C 1 142 ? 19.449 0.374 128.797 1.00 23.96 142 ILE C C 1
ATOM 6481 O O . ILE C 1 142 ? 19.017 -0.136 129.834 1.00 22.41 142 ILE C O 1
ATOM 6486 N N . TYR C 1 143 ? 18.758 0.393 127.659 1.00 23.82 143 TYR C N 1
ATOM 6487 C CA . TYR C 1 143 ? 17.425 -0.194 127.590 1.00 26.00 143 TYR C CA 1
ATOM 6488 C C . TYR C 1 143 ? 17.434 -1.669 127.969 1.00 24.74 143 TYR C C 1
ATOM 6489 O O . TYR C 1 143 ? 18.442 -2.359 127.820 1.00 21.74 143 TYR C O 1
ATOM 6498 N N . VAL C 1 144 ? 16.302 -2.146 128.470 1.00 23.88 144 VAL C N 1
ATOM 6499 C CA . VAL C 1 144 ? 16.180 -3.533 128.889 1.00 24.91 144 VAL C CA 1
ATOM 6500 C C . VAL C 1 144 ? 16.474 -4.523 127.768 1.00 24.66 144 VAL C C 1
ATOM 6501 O O . VAL C 1 144 ? 16.112 -4.303 126.609 1.00 23.92 144 VAL C O 1
ATOM 6505 N N . GLY C 1 145 ? 17.144 -5.610 128.134 1.00 23.34 145 GLY C N 1
ATOM 6506 C CA . GLY C 1 145 ? 17.485 -6.644 127.175 1.00 23.53 145 GLY C CA 1
ATOM 6507 C C . GLY C 1 145 ? 18.182 -7.793 127.873 1.00 22.90 145 GLY C C 1
ATOM 6508 O O . GLY C 1 145 ? 18.246 -7.839 129.105 1.00 22.51 145 GLY C O 1
ATOM 6509 N N . GLU C 1 146 ? 18.698 -8.732 127.090 1.00 21.57 146 GLU C N 1
ATOM 6510 C CA . GLU C 1 146 ? 19.410 -9.872 127.643 1.00 21.48 146 GLU C CA 1
ATOM 6511 C C . GLU C 1 146 ? 20.594 -9.365 128.453 1.00 18.91 146 GLU C C 1
ATOM 6512 O O . GLU C 1 146 ? 21.237 -8.389 128.075 1.00 18.92 146 GLU C O 1
ATOM 6518 N N . PRO C 1 147 ? 20.901 -10.026 129.580 1.00 19.04 147 PRO C N 1
ATOM 6519 C CA . PRO C 1 147 ? 22.022 -9.619 130.432 1.00 18.52 147 PRO C CA 1
ATOM 6520 C C . PRO C 1 147 ? 23.321 -9.338 129.682 1.00 19.48 147 PRO C C 1
ATOM 6521 O O . PRO C 1 147 ? 23.937 -8.293 129.878 1.00 19.16 147 PRO C O 1
ATOM 6525 N N . GLU C 1 148 ? 23.742 -10.263 128.824 1.00 18.34 148 GLU C N 1
ATOM 6526 C CA . GLU C 1 148 ? 24.984 -10.061 128.091 1.00 19.85 148 GLU C CA 1
ATOM 6527 C C . GLU C 1 148 ? 24.894 -8.920 127.089 1.00 19.27 148 GLU C C 1
ATOM 6528 O O . GLU C 1 148 ? 25.902 -8.280 126.782 1.00 19.96 148 GLU C O 1
ATOM 6534 N N . ASP C 1 149 ? 23.691 -8.660 126.581 1.00 18.75 149 ASP C N 1
ATOM 6535 C CA . ASP C 1 149 ? 23.491 -7.566 125.638 1.00 18.93 149 ASP C CA 1
ATOM 6536 C C . ASP C 1 149 ? 23.651 -6.248 126.394 1.00 19.76 149 ASP C C 1
ATOM 6537 O O . ASP C 1 149 ? 24.301 -5.320 125.921 1.00 19.15 149 ASP C O 1
ATOM 6542 N N . MET C 1 150 ? 23.049 -6.170 127.575 1.00 19.89 150 MET C N 1
ATOM 6543 C CA . MET C 1 150 ? 23.143 -4.955 128.381 1.00 18.57 150 MET C CA 1
ATOM 6544 C C . MET C 1 150 ? 24.591 -4.727 128.810 1.00 18.17 150 MET C C 1
ATOM 6545 O O . MET C 1 150 ? 25.092 -3.599 128.789 1.00 19.56 150 MET C O 1
ATOM 6550 N N . ARG C 1 151 ? 25.270 -5.802 129.193 1.00 16.36 151 ARG C N 1
ATOM 6551 C CA . ARG C 1 151 ? 26.661 -5.689 129.614 1.00 15.72 151 ARG C CA 1
ATOM 6552 C C . ARG C 1 151 ? 27.520 -5.111 128.483 1.00 17.71 151 ARG C C 1
ATOM 6553 O O . ARG C 1 151 ? 28.381 -4.260 128.715 1.00 17.94 151 ARG C O 1
ATOM 6561 N N . ALA C 1 152 ? 27.275 -5.566 127.257 1.00 16.94 152 ALA C N 1
ATOM 6562 C CA . ALA C 1 152 ? 28.038 -5.095 126.100 1.00 18.52 152 ALA C CA 1
ATOM 6563 C C . ALA C 1 152 ? 27.769 -3.630 125.780 1.00 17.72 152 ALA C C 1
ATOM 6564 O O . ALA C 1 152 ? 28.682 -2.885 125.411 1.00 18.70 152 ALA C O 1
ATOM 6566 N N . ARG C 1 153 ? 26.518 -3.211 125.920 1.00 17.87 153 ARG C N 1
ATOM 6567 C CA . ARG C 1 153 ? 26.168 -1.828 125.632 1.00 18.86 153 ARG C CA 1
ATOM 6568 C C . ARG C 1 153 ? 26.749 -0.899 126.687 1.00 18.93 153 ARG C C 1
ATOM 6569 O O . ARG C 1 153 ? 27.111 0.243 126.385 1.00 20.47 153 ARG C O 1
ATOM 6577 N N . VAL C 1 154 ? 26.840 -1.383 127.925 1.00 17.22 154 VAL C N 1
ATOM 6578 C CA . VAL C 1 154 ? 27.440 -0.584 128.987 1.00 17.25 154 VAL C CA 1
ATOM 6579 C C . VAL C 1 154 ? 28.911 -0.380 128.615 1.00 17.78 154 VAL C C 1
ATOM 6580 O O . VAL C 1 154 ? 29.446 0.719 128.729 1.00 17.89 154 VAL C O 1
ATOM 6584 N N . ALA C 1 155 ? 29.564 -1.449 128.168 1.00 17.86 155 ALA C N 1
ATOM 6585 C CA . ALA C 1 155 ? 30.973 -1.365 127.784 1.00 19.66 155 ALA C CA 1
ATOM 6586 C C . ALA C 1 155 ? 31.174 -0.371 126.643 1.00 21.79 155 ALA C C 1
ATOM 6587 O O . ALA C 1 155 ? 32.158 0.372 126.616 1.00 23.16 155 ALA C O 1
ATOM 6589 N N . LYS C 1 156 ? 30.238 -0.357 125.702 1.00 22.91 156 LYS C N 1
ATOM 6590 C CA . LYS C 1 156 ? 30.313 0.553 124.563 1.00 25.41 156 LYS C CA 1
ATOM 6591 C C . LYS C 1 156 ? 30.322 2.014 125.029 1.00 24.81 156 LYS C C 1
ATOM 6592 O O . LYS C 1 156 ? 31.150 2.814 124.589 1.00 22.64 156 LYS C O 1
ATOM 6598 N N . TYR C 1 157 ? 29.401 2.356 125.925 1.00 22.51 157 TYR C N 1
ATOM 6599 C CA . TYR C 1 157 ? 29.319 3.717 126.451 1.00 21.65 157 TYR C CA 1
ATOM 6600 C C . TYR C 1 157 ? 30.521 4.075 127.314 1.00 19.58 157 TYR C C 1
ATOM 6601 O O . TYR C 1 157 ? 30.939 5.234 127.348 1.00 21.87 157 TYR C O 1
ATOM 6610 N N . ARG C 1 158 ? 31.073 3.085 128.010 1.00 18.15 158 ARG C N 1
ATOM 6611 C CA . ARG C 1 158 ? 32.247 3.302 128.849 1.00 18.04 158 ARG C CA 1
ATOM 6612 C C . ARG C 1 158 ? 33.424 3.643 127.939 1.00 21.30 158 ARG C C 1
ATOM 6613 O O . ARG C 1 158 ? 34.261 4.487 128.268 1.00 19.26 158 ARG C O 1
ATOM 6621 N N . ALA C 1 159 ? 33.475 2.980 126.788 1.00 21.02 159 ALA C N 1
ATOM 6622 C CA . ALA C 1 159 ? 34.541 3.206 125.817 1.00 23.53 159 ALA C CA 1
ATOM 6623 C C . ALA C 1 159 ? 34.452 4.622 125.248 1.00 23.39 159 ALA C C 1
ATOM 6624 O O . ALA C 1 159 ? 35.460 5.202 124.841 1.00 23.71 159 ALA C O 1
ATOM 6626 N N . LYS C 1 160 ? 33.242 5.172 125.228 1.00 25.60 160 LYS C N 1
ATOM 6627 C CA . LYS C 1 160 ? 33.020 6.522 124.719 1.00 26.49 160 LYS C CA 1
ATOM 6628 C C . LYS C 1 160 ? 33.289 7.578 125.788 1.00 26.64 160 LYS C C 1
ATOM 6629 O O . LYS C 1 160 ? 33.161 8.777 125.531 1.00 26.47 160 LYS C O 1
ATOM 6635 N N . GLY C 1 161 ? 33.650 7.131 126.987 1.00 24.42 161 GLY C N 1
ATOM 6636 C CA . GLY C 1 161 ? 33.952 8.063 128.059 1.00 23.91 161 GLY C CA 1
ATOM 6637 C C . GLY C 1 161 ? 32.832 8.400 129.030 1.00 23.96 161 GLY C C 1
ATOM 6638 O O . GLY C 1 161 ? 33.015 9.250 129.900 1.00 23.42 161 GLY C O 1
ATOM 6639 N N . TYR C 1 162 ? 31.678 7.754 128.897 1.00 21.91 162 TYR C N 1
ATOM 6640 C CA . TYR C 1 162 ? 30.564 8.028 129.804 1.00 22.13 162 TYR C CA 1
ATOM 6641 C C . TYR C 1 162 ? 30.931 7.613 131.226 1.00 21.51 162 TYR C C 1
ATOM 6642 O O . TYR C 1 162 ? 31.524 6.556 131.438 1.00 20.67 162 TYR C O 1
ATOM 6651 N N . LYS C 1 163 ? 30.578 8.449 132.199 1.00 22.70 163 LYS C N 1
ATOM 6652 C CA . LYS C 1 163 ? 30.885 8.157 133.597 1.00 21.17 163 LYS C CA 1
ATOM 6653 C C . LYS C 1 163 ? 29.625 7.868 134.406 1.00 21.94 163 LYS C C 1
ATOM 6654 O O . LYS C 1 163 ? 29.682 7.666 135.619 1.00 24.06 163 LYS C O 1
ATOM 6660 N N . GLY C 1 164 ? 28.490 7.855 133.720 1.00 21.51 164 GLY C N 1
ATOM 6661 C CA . GLY C 1 164 ? 27.228 7.561 134.365 1.00 19.67 164 GLY C CA 1
ATOM 6662 C C . GLY C 1 164 ? 26.495 6.556 133.503 1.00 20.56 164 GLY C C 1
ATOM 6663 O O . GLY C 1 164 ? 26.530 6.652 132.276 1.00 20.56 164 GLY C O 1
ATOM 6664 N N . GLN C 1 165 ? 25.836 5.589 134.128 1.00 18.85 165 GLN C N 1
ATOM 6665 C CA . GLN C 1 165 ? 25.100 4.580 133.377 1.00 19.94 165 GLN C CA 1
ATOM 6666 C C . GLN C 1 165 ? 23.742 4.309 134.006 1.00 20.29 165 GLN C C 1
ATOM 6667 O O . GLN C 1 165 ? 23.641 4.096 135.216 1.00 19.00 165 GLN C O 1
ATOM 6673 N N . SER C 1 166 ? 22.696 4.326 133.185 1.00 19.95 166 SER C N 1
ATOM 6674 C CA . SER C 1 166 ? 21.358 4.052 133.684 1.00 19.29 166 SER C CA 1
ATOM 6675 C C . SER C 1 166 ? 20.877 2.712 133.141 1.00 20.54 166 SER C C 1
ATOM 6676 O O . SER C 1 166 ? 20.566 2.578 131.956 1.00 20.33 166 SER C O 1
ATOM 6679 N N . VAL C 1 167 ? 20.823 1.726 134.026 1.00 17.91 167 VAL C N 1
ATOM 6680 C CA . VAL C 1 167 ? 20.403 0.372 133.685 1.00 18.53 167 VAL C CA 1
ATOM 6681 C C . VAL C 1 167 ? 18.907 0.156 133.919 1.00 17.35 167 VAL C C 1
ATOM 6682 O O . VAL C 1 167 ? 18.437 0.158 135.058 1.00 16.21 167 VAL C O 1
ATOM 6686 N N . LYS C 1 168 ? 18.164 -0.040 132.835 1.00 18.37 168 LYS C N 1
ATOM 6687 C CA . LYS C 1 168 ? 16.726 -0.254 132.922 1.00 19.36 168 LYS C CA 1
ATOM 6688 C C . LYS C 1 168 ? 16.390 -1.706 133.231 1.00 20.64 168 LYS C C 1
ATOM 6689 O O . LYS C 1 168 ? 17.086 -2.627 132.796 1.00 18.94 168 LYS C O 1
ATOM 6695 N N . ILE C 1 169 ? 15.327 -1.904 134.001 1.00 20.45 169 ILE C N 1
ATOM 6696 C CA . ILE C 1 169 ? 14.875 -3.245 134.345 1.00 22.39 169 ILE C CA 1
ATOM 6697 C C . ILE C 1 169 ? 13.396 -3.347 134.007 1.00 25.20 169 ILE C C 1
ATOM 6698 O O . ILE C 1 169 ? 12.725 -2.327 133.835 1.00 27.14 169 ILE C O 1
ATOM 6703 N N . SER C 1 170 ? 12.891 -4.572 133.915 1.00 24.90 170 SER C N 1
ATOM 6704 C CA . SER C 1 170 ? 11.502 -4.802 133.526 1.00 27.28 170 SER C CA 1
ATOM 6705 C C . SER C 1 170 ? 10.485 -5.040 134.630 1.00 27.58 170 SER C C 1
ATOM 6706 O O . SER C 1 170 ? 9.289 -4.857 134.416 1.00 29.94 170 SER C O 1
ATOM 6709 N N . GLY C 1 171 ? 10.941 -5.457 135.802 1.00 27.33 171 GLY C N 1
ATOM 6710 C CA . GLY C 1 171 ? 10.001 -5.717 136.876 1.00 27.12 171 GLY C CA 1
ATOM 6711 C C . GLY C 1 171 ? 9.886 -7.201 137.164 1.00 27.06 171 GLY C C 1
ATOM 6712 O O . GLY C 1 171 ? 9.047 -7.628 137.960 1.00 27.63 171 GLY C O 1
ATOM 6713 N N . GLU C 1 172 ? 10.716 -7.993 136.490 1.00 29.14 172 GLU C N 1
ATOM 6714 C CA . GLU C 1 172 ? 10.756 -9.440 136.692 1.00 29.32 172 GLU C CA 1
ATOM 6715 C C . GLU C 1 172 ? 12.041 -9.648 137.485 1.00 27.76 172 GLU C C 1
ATOM 6716 O O . GLU C 1 172 ? 13.129 -9.678 136.917 1.00 28.53 172 GLU C O 1
ATOM 6722 N N . PRO C 1 173 ? 11.927 -9.808 138.813 1.00 28.01 173 PRO C N 1
ATOM 6723 C CA . PRO C 1 173 ? 13.049 -10.003 139.738 1.00 25.65 173 PRO C CA 1
ATOM 6724 C C . PRO C 1 173 ? 14.191 -10.955 139.378 1.00 25.02 173 PRO C C 1
ATOM 6725 O O . PRO C 1 173 ? 15.356 -10.561 139.428 1.00 22.40 173 PRO C O 1
ATOM 6729 N N . VAL C 1 174 ? 13.878 -12.197 139.022 1.00 23.12 174 VAL C N 1
ATOM 6730 C CA . VAL C 1 174 ? 14.931 -13.156 138.702 1.00 22.91 174 VAL C CA 1
ATOM 6731 C C . VAL C 1 174 ? 15.775 -12.718 137.507 1.00 21.23 174 VAL C C 1
ATOM 6732 O O . VAL C 1 174 ? 17.006 -12.670 137.587 1.00 21.21 174 VAL C O 1
ATOM 6736 N N . THR C 1 175 ? 15.118 -12.396 136.400 1.00 20.26 175 THR C N 1
ATOM 6737 C CA . THR C 1 175 ? 15.839 -11.960 135.214 1.00 20.87 175 THR C CA 1
ATOM 6738 C C . THR C 1 175 ? 16.503 -10.602 135.450 1.00 20.28 175 THR C C 1
ATOM 6739 O O . THR C 1 175 ? 17.622 -10.373 134.997 1.00 19.40 175 THR C O 1
ATOM 6743 N N . ASP C 1 176 ? 15.824 -9.705 136.162 1.00 19.19 176 ASP C N 1
ATOM 6744 C CA . ASP C 1 176 ? 16.409 -8.390 136.432 1.00 17.05 176 ASP C CA 1
ATOM 6745 C C . ASP C 1 176 ? 17.686 -8.508 137.267 1.00 15.31 176 ASP C C 1
ATOM 6746 O O . ASP C 1 176 ? 18.630 -7.744 137.076 1.00 16.62 176 ASP C O 1
ATOM 6751 N N . ALA C 1 177 ? 17.724 -9.460 138.193 1.00 14.54 177 ALA C N 1
ATOM 6752 C CA . ALA C 1 177 ? 18.918 -9.635 139.014 1.00 16.64 177 ALA C CA 1
ATOM 6753 C C . ALA C 1 177 ? 20.085 -10.015 138.106 1.00 17.87 177 ALA C C 1
ATOM 6754 O O . ALA C 1 177 ? 21.197 -9.518 138.265 1.00 17.22 177 ALA C O 1
ATOM 6756 N N . LYS C 1 178 ? 19.826 -10.904 137.153 1.00 18.13 178 LYS C N 1
ATOM 6757 C CA . LYS C 1 178 ? 20.871 -11.331 136.233 1.00 19.90 178 LYS C CA 1
ATOM 6758 C C . LYS C 1 178 ? 21.289 -10.160 135.348 1.00 18.45 178 LYS C C 1
ATOM 6759 O O . LYS C 1 178 ? 22.472 -9.991 135.056 1.00 17.93 178 LYS C O 1
ATOM 6765 N N . ARG C 1 179 ? 20.318 -9.349 134.934 1.00 17.78 179 ARG C N 1
ATOM 6766 C CA . ARG C 1 179 ? 20.600 -8.185 134.100 1.00 16.77 179 ARG C CA 1
ATOM 6767 C C . ARG C 1 179 ? 21.522 -7.208 134.819 1.00 17.06 179 ARG C C 1
ATOM 6768 O O . ARG C 1 179 ? 22.513 -6.751 134.258 1.00 16.07 179 ARG C O 1
ATOM 6776 N N . ILE C 1 180 ? 21.187 -6.888 136.066 1.00 17.08 180 ILE C N 1
ATOM 6777 C CA . ILE C 1 180 ? 21.989 -5.962 136.854 1.00 15.50 180 ILE C CA 1
ATOM 6778 C C . ILE C 1 180 ? 23.392 -6.507 137.103 1.00 17.39 180 ILE C C 1
ATOM 6779 O O . ILE C 1 180 ? 24.382 -5.785 136.979 1.00 13.48 180 ILE C O 1
ATOM 6784 N N . THR C 1 181 ? 23.475 -7.788 137.445 1.00 16.30 181 THR C N 1
ATOM 6785 C CA . THR C 1 181 ? 24.759 -8.412 137.704 1.00 17.42 181 THR C CA 1
ATOM 6786 C C . THR C 1 181 ? 25.664 -8.322 136.475 1.00 16.18 181 THR C C 1
ATOM 6787 O O . THR C 1 181 ? 26.846 -8.008 136.591 1.00 16.90 181 THR C O 1
ATOM 6791 N N . ALA C 1 182 ? 25.109 -8.583 135.296 1.00 16.53 182 ALA C N 1
ATOM 6792 C CA . ALA C 1 182 ? 25.907 -8.527 134.075 1.00 16.74 182 ALA C CA 1
ATOM 6793 C C . ALA C 1 182 ? 26.251 -7.087 133.687 1.00 16.94 182 ALA C C 1
ATOM 6794 O O . ALA C 1 182 ? 27.382 -6.786 133.303 1.00 15.35 182 ALA C O 1
ATOM 6796 N N . ALA C 1 183 ? 25.275 -6.193 133.800 1.00 15.95 183 ALA C N 1
ATOM 6797 C CA . ALA C 1 183 ? 25.486 -4.800 133.423 1.00 15.77 183 ALA C CA 1
ATOM 6798 C C . ALA C 1 183 ? 26.568 -4.101 134.229 1.00 16.13 183 ALA C C 1
ATOM 6799 O O . ALA C 1 183 ? 27.263 -3.224 133.709 1.00 14.64 183 ALA C O 1
ATOM 6801 N N . LEU C 1 184 ? 26.711 -4.486 135.495 1.00 15.57 184 LEU C N 1
ATOM 6802 C CA . LEU C 1 184 ? 27.701 -3.877 136.381 1.00 16.62 184 LEU C CA 1
ATOM 6803 C C . LEU C 1 184 ? 28.992 -4.685 136.501 1.00 18.54 184 LEU C C 1
ATOM 6804 O O . LEU C 1 184 ? 29.871 -4.349 137.296 1.00 19.45 184 LEU C O 1
ATOM 6809 N N . ALA C 1 185 ? 29.101 -5.742 135.706 1.00 21.17 185 ALA C N 1
ATOM 6810 C CA . ALA C 1 185 ? 30.264 -6.628 135.735 1.00 23.17 185 ALA C CA 1
ATOM 6811 C C . ALA C 1 185 ? 31.628 -5.958 135.868 1.00 26.12 185 ALA C C 1
ATOM 6812 O O . ALA C 1 185 ? 32.429 -6.344 136.722 1.00 30.11 185 ALA C O 1
ATOM 6814 N N . ASN C 1 186 ? 31.920 -4.973 135.030 1.00 25.57 186 ASN C N 1
ATOM 6815 C CA . ASN C 1 186 ? 33.225 -4.321 135.128 1.00 28.39 186 ASN C CA 1
ATOM 6816 C C . ASN C 1 186 ? 33.132 -2.866 135.558 1.00 26.02 186 ASN C C 1
ATOM 6817 O O . ASN C 1 186 ? 33.934 -2.042 135.121 1.00 25.31 186 ASN C O 1
ATOM 6822 N N . GLN C 1 187 ? 32.170 -2.541 136.419 1.00 23.05 187 GLN C N 1
ATOM 6823 C CA . GLN C 1 187 ? 32.030 -1.155 136.844 1.00 21.92 187 GLN C CA 1
ATOM 6824 C C . GLN C 1 187 ? 33.310 -0.634 137.491 1.00 21.35 187 GLN C C 1
ATOM 6825 O O . GLN C 1 187 ? 33.957 -1.328 138.277 1.00 20.74 187 GLN C O 1
ATOM 6831 N N . GLN C 1 188 ? 33.668 0.598 137.139 1.00 20.84 188 GLN C N 1
ATOM 6832 C CA . GLN C 1 188 ? 34.886 1.238 137.625 1.00 21.95 188 GLN C CA 1
ATOM 6833 C C . GLN C 1 188 ? 34.652 2.235 138.759 1.00 22.74 188 GLN C C 1
ATOM 6834 O O . GLN C 1 188 ? 33.536 2.700 138.975 1.00 20.85 188 GLN C O 1
ATOM 6840 N N . PRO C 1 189 ? 35.721 2.586 139.491 1.00 23.42 189 PRO C N 1
ATOM 6841 C CA . PRO C 1 189 ? 35.649 3.532 140.612 1.00 24.56 189 PRO C CA 1
ATOM 6842 C C . PRO C 1 189 ? 35.173 4.939 140.239 1.00 25.99 189 PRO C C 1
ATOM 6843 O O . PRO C 1 189 ? 34.676 5.675 141.090 1.00 26.03 189 PRO C O 1
ATOM 6847 N N . ASP C 1 190 ? 35.327 5.311 138.972 1.00 25.87 190 ASP C N 1
ATOM 6848 C CA . ASP C 1 190 ? 34.937 6.645 138.521 1.00 26.65 190 ASP C CA 1
ATOM 6849 C C . ASP C 1 190 ? 33.586 6.699 137.813 1.00 24.85 190 ASP C C 1
ATOM 6850 O O . ASP C 1 190 ? 33.281 7.680 137.132 1.00 26.18 190 ASP C O 1
ATOM 6855 N N . GLU C 1 191 ? 32.771 5.661 137.983 1.00 22.99 191 GLU C N 1
ATOM 6856 C CA . GLU C 1 191 ? 31.464 5.604 137.328 1.00 22.70 191 GLU C CA 1
ATOM 6857 C C . GLU C 1 191 ? 30.303 5.555 138.317 1.00 22.86 191 GLU C C 1
ATOM 6858 O O . GLU C 1 191 ? 30.419 4.965 139.389 1.00 22.37 191 GLU C O 1
ATOM 6864 N N . PHE C 1 192 ? 29.182 6.169 137.941 1.00 21.19 192 PHE C N 1
ATOM 6865 C CA . PHE C 1 192 ? 27.984 6.188 138.778 1.00 22.04 192 PHE C CA 1
ATOM 6866 C C . PHE C 1 192 ? 26.907 5.359 138.085 1.00 21.45 192 PHE C C 1
ATOM 6867 O O . PHE C 1 192 ? 26.517 5.659 136.952 1.00 22.28 192 PHE C O 1
ATOM 6875 N N . PHE C 1 193 ? 26.439 4.313 138.761 1.00 18.72 193 PHE C N 1
ATOM 6876 C CA . PHE C 1 193 ? 25.417 3.437 138.205 1.00 18.75 193 PHE C CA 1
ATOM 6877 C C . PHE C 1 193 ? 24.044 3.589 138.835 1.00 17.52 193 PHE C C 1
ATOM 6878 O O . PHE C 1 193 ? 23.895 3.639 140.056 1.00 17.81 193 PHE C O 1
ATOM 6886 N N . ILE C 1 194 ? 23.042 3.648 137.973 1.00 17.30 194 ILE C N 1
ATOM 6887 C CA . ILE C 1 194 ? 21.658 3.757 138.390 1.00 18.98 194 ILE C CA 1
ATOM 6888 C C . ILE C 1 194 ? 20.901 2.571 137.805 1.00 19.10 194 ILE C C 1
ATOM 6889 O O . ILE C 1 194 ? 21.123 2.194 136.653 1.00 19.47 194 ILE C O 1
ATOM 6894 N N . VAL C 1 195 ? 20.037 1.966 138.610 1.00 17.54 195 VAL C N 1
ATOM 6895 C CA . VAL C 1 195 ? 19.185 0.886 138.140 1.00 16.16 195 VAL C CA 1
ATOM 6896 C C . VAL C 1 195 ? 17.836 1.584 138.202 1.00 17.86 195 VAL C C 1
ATOM 6897 O O . VAL C 1 195 ? 17.380 1.971 139.281 1.00 16.59 195 VAL C O 1
ATOM 6901 N N . ASP C 1 196 ? 17.222 1.775 137.042 1.00 15.19 196 ASP C N 1
ATOM 6902 C CA . ASP C 1 196 ? 15.946 2.476 136.956 1.00 18.67 196 ASP C CA 1
ATOM 6903 C C . ASP C 1 196 ? 14.784 1.540 136.658 1.00 18.29 196 ASP C C 1
ATOM 6904 O O . ASP C 1 196 ? 14.724 0.949 135.582 1.00 17.75 196 ASP C O 1
ATOM 6909 N N . ALA C 1 197 ? 13.859 1.424 137.609 1.00 16.58 197 ALA C N 1
ATOM 6910 C CA . ALA C 1 197 ? 12.699 0.557 137.461 1.00 17.13 197 ALA C CA 1
AT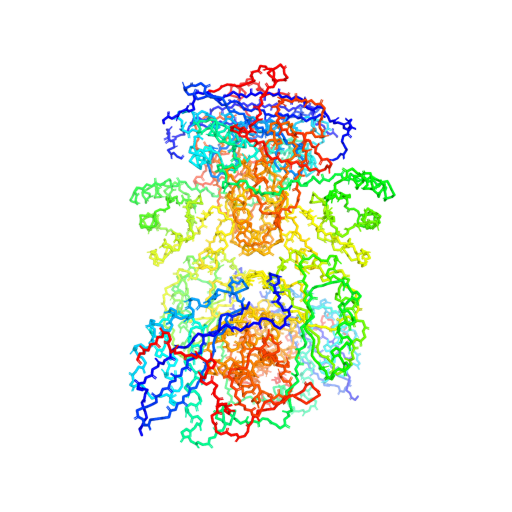OM 6911 C C . ALA C 1 197 ? 11.504 1.268 136.841 1.00 17.34 197 ALA C C 1
ATOM 6912 O O . ALA C 1 197 ? 10.508 0.629 136.502 1.00 17.99 197 ALA C O 1
ATOM 6914 N N . ASN C 1 198 ? 11.602 2.584 136.693 1.00 16.35 198 ASN C N 1
ATOM 6915 C CA . ASN C 1 198 ? 10.512 3.374 136.127 1.00 19.54 198 ASN C CA 1
ATOM 6916 C C . ASN C 1 198 ? 9.181 3.062 136.809 1.00 19.84 198 ASN C C 1
ATOM 6917 O O . ASN C 1 198 ? 8.125 3.042 136.166 1.00 19.90 198 ASN C O 1
ATOM 6922 N N . GLY C 1 199 ? 9.251 2.818 138.117 1.00 19.65 199 GLY C N 1
ATOM 6923 C CA . GLY C 1 199 ? 8.067 2.523 138.910 1.00 19.99 199 GLY C CA 1
ATOM 6924 C C . GLY C 1 199 ? 7.372 1.208 138.603 1.00 21.01 199 GLY C C 1
ATOM 6925 O O . GLY C 1 199 ? 6.212 1.027 138.966 1.00 20.08 199 GLY C O 1
ATOM 6926 N N . LYS C 1 200 ? 8.080 0.281 137.968 1.00 20.64 200 LYS C N 1
ATOM 6927 C CA . LYS C 1 200 ? 7.495 -1.010 137.591 1.00 23.78 200 LYS C CA 1
ATOM 6928 C C . LYS C 1 200 ? 7.516 -2.086 138.673 1.00 23.15 200 LYS C C 1
ATOM 6929 O O . LYS C 1 200 ? 6.968 -3.175 138.485 1.00 24.19 200 LYS C O 1
ATOM 6935 N N . LEU C 1 201 ? 8.139 -1.796 139.806 1.00 21.03 201 LEU C N 1
ATOM 6936 C CA . LEU C 1 201 ? 8.206 -2.791 140.867 1.00 22.33 201 LEU C CA 1
ATOM 6937 C C . LEU C 1 201 ? 7.179 -2.558 141.966 1.00 21.88 201 LEU C C 1
ATOM 6938 O O . LEU C 1 201 ? 6.938 -1.423 142.373 1.00 20.61 201 LEU C O 1
ATOM 6943 N N . SER C 1 202 ? 6.557 -3.635 142.430 1.00 21.04 202 SER C N 1
ATOM 6944 C CA . SER C 1 202 ? 5.628 -3.531 143.545 1.00 18.72 202 SER C CA 1
ATOM 6945 C C . SER C 1 202 ? 6.610 -3.661 144.707 1.00 16.33 202 SER C C 1
ATOM 6946 O O . SER C 1 202 ? 7.778 -3.968 144.481 1.00 16.25 202 SER C O 1
ATOM 6949 N N . VAL C 1 203 ? 6.174 -3.426 145.939 1.00 14.64 203 VAL C N 1
ATOM 6950 C CA . VAL C 1 203 ? 7.109 -3.565 147.052 1.00 13.31 203 VAL C CA 1
ATOM 6951 C C . VAL C 1 203 ? 7.572 -5.022 147.110 1.00 16.21 203 VAL C C 1
ATOM 6952 O O . VAL C 1 203 ? 8.746 -5.308 147.330 1.00 14.33 203 VAL C O 1
ATOM 6956 N N . GLU C 1 204 ? 6.641 -5.940 146.883 1.00 15.23 204 GLU C N 1
ATOM 6957 C CA . GLU C 1 204 ? 6.954 -7.367 146.884 1.00 17.43 204 GLU C CA 1
ATOM 6958 C C . GLU C 1 204 ? 8.084 -7.691 145.904 1.00 17.14 204 GLU C C 1
ATOM 6959 O O . GLU C 1 204 ? 9.094 -8.292 146.272 1.00 16.17 204 GLU C O 1
ATOM 6965 N N . THR C 1 205 ? 7.901 -7.288 144.651 1.00 18.27 205 THR C N 1
ATOM 6966 C CA . THR C 1 205 ? 8.886 -7.548 143.605 1.00 17.03 205 THR C CA 1
ATOM 6967 C C . THR C 1 205 ? 10.204 -6.838 143.884 1.00 18.20 205 THR C C 1
ATOM 6968 O O . THR C 1 205 ? 11.274 -7.363 143.589 1.00 18.04 205 THR C O 1
ATOM 6972 N N . ALA C 1 206 ? 10.126 -5.642 144.456 1.00 16.08 206 ALA C N 1
ATOM 6973 C CA . ALA C 1 206 ? 11.334 -4.887 144.772 1.00 17.59 206 ALA C CA 1
ATOM 6974 C C . ALA C 1 206 ? 12.149 -5.614 145.843 1.00 17.49 206 ALA C C 1
ATOM 6975 O O . ALA C 1 206 ? 13.371 -5.733 145.733 1.00 18.59 206 ALA C O 1
ATOM 6977 N N . LEU C 1 207 ? 11.472 -6.101 146.881 1.00 15.75 207 LEU C N 1
ATOM 6978 C CA . LEU C 1 207 ? 12.159 -6.817 147.957 1.00 16.98 207 LEU C CA 1
ATOM 6979 C C . LEU C 1 207 ? 12.777 -8.112 147.418 1.00 16.88 207 LEU C C 1
ATOM 6980 O O . LEU C 1 207 ? 13.897 -8.474 147.785 1.00 16.96 207 LEU C O 1
ATOM 6985 N N . ARG C 1 208 ? 12.049 -8.796 146.540 1.00 16.41 208 ARG C N 1
ATOM 6986 C CA . ARG C 1 208 ? 12.540 -10.037 145.942 1.00 17.40 208 ARG C CA 1
ATOM 6987 C C . ARG C 1 208 ? 13.807 -9.780 145.131 1.00 17.52 208 ARG C C 1
ATOM 6988 O O . ARG C 1 208 ? 14.786 -10.520 145.232 1.00 17.97 208 ARG C O 1
ATOM 6996 N N . LEU C 1 209 ? 13.791 -8.725 144.327 1.00 18.54 209 LEU C N 1
ATOM 6997 C CA . LEU C 1 209 ? 14.953 -8.386 143.512 1.00 17.24 209 LEU C CA 1
ATOM 6998 C C . LEU C 1 209 ? 16.176 -8.069 144.366 1.00 18.91 209 LEU C C 1
ATOM 6999 O O . LEU C 1 209 ? 17.263 -8.594 144.127 1.00 18.57 209 LEU C O 1
ATOM 7004 N N . LEU C 1 210 ? 16.003 -7.212 145.367 1.00 19.69 210 LEU C N 1
ATOM 7005 C CA . LEU C 1 210 ? 17.117 -6.828 146.220 1.00 20.43 210 LEU C CA 1
ATOM 7006 C C . LEU C 1 210 ? 17.717 -8.001 146.978 1.00 21.97 210 LEU C C 1
ATOM 7007 O O . LEU C 1 210 ? 18.932 -8.071 147.159 1.00 22.20 210 LEU C O 1
ATOM 7012 N N . ARG C 1 211 ? 16.866 -8.922 147.416 1.00 21.77 211 ARG C N 1
ATOM 7013 C CA . ARG C 1 211 ? 17.321 -10.092 148.159 1.00 23.80 211 ARG C CA 1
ATOM 7014 C C . ARG C 1 211 ? 18.077 -11.067 147.259 1.00 23.30 211 ARG C C 1
ATOM 7015 O O . ARG C 1 211 ? 18.950 -11.804 147.720 1.00 25.86 211 ARG C O 1
ATOM 7023 N N . LEU C 1 212 ? 17.747 -11.055 145.972 1.00 21.79 212 LEU C N 1
ATOM 7024 C CA . LEU C 1 212 ? 18.387 -11.934 145.000 1.00 21.74 212 LEU C CA 1
ATOM 7025 C C . LEU C 1 212 ? 19.761 -11.464 144.543 1.00 22.58 212 LEU C C 1
ATOM 7026 O O . LEU C 1 212 ? 20.608 -12.272 144.171 1.00 21.57 212 LEU C O 1
ATOM 7031 N N . LEU C 1 213 ? 19.981 -10.156 144.557 1.00 21.31 213 LEU C N 1
ATOM 7032 C CA . LEU C 1 213 ? 21.255 -9.609 144.113 1.00 20.96 213 LEU C CA 1
ATOM 7033 C C . LEU C 1 213 ? 22.459 -10.093 144.907 1.00 20.59 213 LEU C C 1
ATOM 7034 O O . LEU C 1 213 ? 22.393 -10.246 146.125 1.00 21.16 213 LEU C O 1
ATOM 7039 N N . PRO C 1 214 ? 23.578 -10.361 144.216 1.00 20.78 214 PRO C N 1
ATOM 7040 C CA . PRO C 1 214 ? 24.782 -10.818 144.907 1.00 21.95 214 PRO C CA 1
ATOM 7041 C C . PRO C 1 214 ? 25.455 -9.608 145.550 1.00 22.29 214 PRO C C 1
ATOM 7042 O O . PRO C 1 214 ? 25.141 -8.466 145.211 1.00 20.55 214 PRO C O 1
ATOM 7046 N N . HIS C 1 215 ? 26.372 -9.852 146.478 1.00 23.59 215 HIS C N 1
ATOM 7047 C CA . HIS C 1 215 ? 27.074 -8.760 147.138 1.00 24.64 215 HIS C CA 1
ATOM 7048 C C . HIS C 1 215 ? 28.091 -8.099 146.208 1.00 24.37 215 HIS C C 1
ATOM 7049 O O . HIS C 1 215 ? 28.633 -8.746 145.310 1.00 23.71 215 HIS C O 1
ATOM 7056 N N . GLY C 1 216 ? 28.330 -6.806 146.414 1.00 23.97 216 GLY C N 1
ATOM 7057 C CA . GLY C 1 216 ? 29.317 -6.100 145.614 1.00 24.46 216 GLY C CA 1
ATOM 7058 C C . GLY C 1 216 ? 28.848 -5.256 144.444 1.00 24.50 216 GLY C C 1
ATOM 7059 O O . GLY 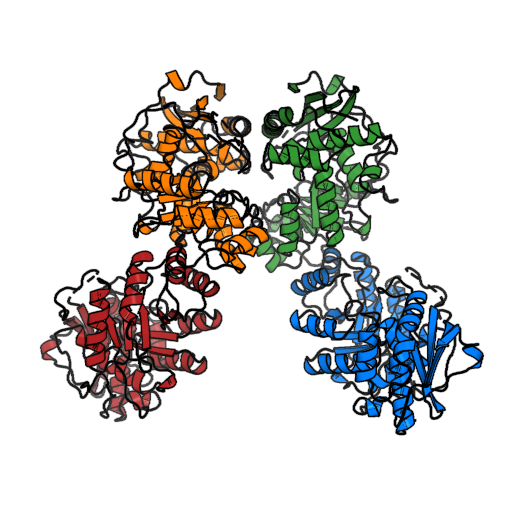C 1 216 ? 29.672 -4.684 143.731 1.00 25.21 216 GLY C O 1
ATOM 7060 N N . LEU C 1 217 ? 27.540 -5.181 144.228 1.00 22.24 217 LEU C N 1
ATOM 7061 C CA . LEU C 1 217 ? 27.002 -4.389 143.127 1.00 19.94 217 LEU C CA 1
ATOM 7062 C C . LEU C 1 217 ? 26.766 -2.974 143.633 1.00 20.10 217 LEU C C 1
ATOM 7063 O O . LEU C 1 217 ? 25.942 -2.749 144.517 1.00 20.30 217 LEU C O 1
ATOM 7068 N N . ASP C 1 218 ? 27.499 -2.025 143.062 1.00 18.47 218 ASP C N 1
ATOM 7069 C CA . ASP C 1 218 ? 27.419 -0.634 143.478 1.00 17.67 218 ASP C CA 1
ATOM 7070 C C . ASP C 1 218 ? 26.503 0.214 142.602 1.00 16.34 218 ASP C C 1
ATOM 7071 O O . ASP C 1 218 ? 26.852 0.551 141.475 1.00 17.00 218 ASP C O 1
ATOM 7076 N N . PHE C 1 219 ? 25.332 0.566 143.129 1.00 15.58 219 PHE C N 1
ATOM 7077 C CA . PHE C 1 219 ? 24.389 1.383 142.372 1.00 14.61 219 PHE C CA 1
ATOM 7078 C C . PHE C 1 219 ? 23.327 2.039 143.248 1.00 15.88 219 PHE C C 1
ATOM 7079 O O . PHE C 1 219 ? 23.213 1.748 144.442 1.00 15.57 219 PHE C O 1
ATOM 7087 N N . ALA C 1 220 ? 22.567 2.943 142.640 1.00 14.60 220 ALA C N 1
ATOM 7088 C CA . ALA C 1 220 ? 21.471 3.628 143.319 1.00 15.49 220 ALA C CA 1
ATOM 7089 C C . ALA C 1 220 ? 20.209 3.172 142.596 1.00 15.62 220 ALA C C 1
ATOM 7090 O O . ALA C 1 220 ? 20.228 3.001 141.370 1.00 14.45 220 ALA C O 1
ATOM 7092 N N . LEU C 1 221 ? 19.124 2.970 143.344 1.00 13.63 221 LEU C N 1
ATOM 7093 C CA . LEU C 1 221 ? 17.856 2.512 142.766 1.00 14.43 221 LEU C CA 1
ATOM 7094 C C . LEU C 1 221 ? 16.917 3.681 142.481 1.00 15.21 221 LEU C C 1
ATOM 7095 O O . LEU C 1 221 ? 16.467 4.365 143.396 1.00 11.99 221 LEU C O 1
ATOM 7100 N N . GLU C 1 222 ? 16.621 3.901 141.204 1.00 14.48 222 GLU C N 1
ATOM 7101 C CA . GLU C 1 222 ? 15.740 4.991 140.800 1.00 15.40 222 GLU C CA 1
ATOM 7102 C C . GLU C 1 222 ? 14.303 4.534 140.535 1.00 14.87 222 GLU C C 1
ATOM 7103 O O . GLU C 1 222 ? 14.079 3.514 139.888 1.00 16.28 222 GLU C O 1
ATOM 7109 N N . ALA C 1 223 ? 13.344 5.299 141.053 1.00 14.68 223 ALA C N 1
ATOM 7110 C CA . ALA C 1 223 ? 11.911 5.043 140.877 1.00 15.49 223 ALA C CA 1
ATOM 7111 C C . ALA C 1 223 ? 11.509 3.576 141.023 1.00 16.57 223 ALA C C 1
ATOM 7112 O O . ALA C 1 223 ? 10.937 2.985 140.111 1.00 15.56 223 ALA C O 1
ATOM 7114 N N . PRO C 1 224 ? 11.772 2.978 142.192 1.00 15.12 224 PRO C N 1
ATOM 7115 C CA . PRO C 1 224 ? 11.420 1.571 142.395 1.00 15.03 224 PRO C CA 1
ATOM 7116 C C . PRO C 1 224 ? 9.944 1.223 142.218 1.00 15.28 224 PRO C C 1
ATOM 7117 O O . PRO C 1 224 ? 9.613 0.263 141.517 1.00 15.30 224 PRO C O 1
ATOM 7121 N N . CYS C 1 225 ? 9.068 2.014 142.838 1.00 15.14 225 CYS C N 1
ATOM 7122 C CA . CYS C 1 225 ? 7.631 1.766 142.788 1.00 15.61 225 CYS C CA 1
ATOM 7123 C C . CYS C 1 225 ? 6.810 2.938 142.245 1.00 16.61 225 CYS C C 1
ATOM 7124 O O . CYS C 1 225 ? 7.258 4.084 142.239 1.00 15.67 225 CYS C O 1
ATOM 7127 N N . ALA C 1 226 ? 5.587 2.639 141.820 1.00 16.70 226 ALA C N 1
ATOM 7128 C CA . ALA C 1 226 ? 4.703 3.637 141.222 1.00 16.82 226 ALA C CA 1
ATOM 7129 C C . ALA C 1 226 ? 4.116 4.702 142.127 1.00 16.73 226 ALA C C 1
ATOM 7130 O O . ALA C 1 226 ? 3.874 5.823 141.677 1.00 16.92 226 ALA C O 1
ATOM 7132 N N . THR C 1 227 ? 3.872 4.366 143.390 1.00 15.40 227 THR C N 1
ATOM 7133 C CA . THR C 1 227 ? 3.268 5.326 144.307 1.00 15.64 227 THR C CA 1
ATOM 7134 C C . THR C 1 227 ? 4.155 5.708 145.478 1.00 16.19 227 THR C C 1
ATOM 7135 O O . THR C 1 227 ? 5.108 5.004 145.814 1.00 14.41 227 THR C O 1
ATOM 7139 N N . TRP C 1 228 ? 3.822 6.833 146.097 1.00 14.20 228 TRP C N 1
ATOM 7140 C CA . TRP C 1 228 ? 4.566 7.338 147.238 1.00 14.86 228 TRP C CA 1
ATOM 7141 C C . TRP C 1 228 ? 4.538 6.336 148.390 1.00 14.90 228 TRP C C 1
ATOM 7142 O O . TRP C 1 228 ? 5.582 6.005 148.950 1.00 14.08 228 TRP C O 1
ATOM 7153 N N . ARG C 1 229 ? 3.344 5.856 148.735 1.00 12.67 229 ARG C N 1
ATOM 7154 C CA . ARG C 1 229 ? 3.190 4.888 149.824 1.00 13.24 229 ARG C CA 1
ATOM 7155 C C . ARG C 1 229 ? 4.077 3.667 149.609 1.00 13.97 229 ARG C C 1
ATOM 7156 O O . ARG C 1 229 ? 4.715 3.181 150.541 1.00 14.93 229 ARG C O 1
ATOM 7164 N N . GLU C 1 230 ? 4.105 3.161 148.379 1.00 13.33 230 GLU C N 1
ATOM 7165 C CA . GLU C 1 230 ? 4.924 1.991 148.079 1.00 12.82 230 GLU C CA 1
ATOM 7166 C C . GLU C 1 230 ? 6.401 2.280 148.268 1.00 11.76 230 GLU C C 1
ATOM 7167 O O . GLU C 1 230 ? 7.121 1.483 148.853 1.00 11.96 230 GLU C O 1
ATOM 7173 N N . CYS C 1 231 ? 6.857 3.419 147.762 1.00 11.71 231 CYS C N 1
ATOM 7174 C CA . CYS C 1 231 ? 8.261 3.767 147.891 1.00 13.22 231 CYS C CA 1
ATOM 7175 C C . CYS C 1 231 ? 8.666 3.966 149.345 1.00 12.52 231 CYS C C 1
ATOM 7176 O O . CYS C 1 231 ? 9.788 3.644 149.726 1.00 14.22 231 CYS C O 1
ATOM 7179 N N . ILE C 1 232 ? 7.766 4.506 150.157 1.00 10.95 232 ILE C N 1
ATOM 7180 C CA . ILE C 1 232 ? 8.080 4.698 151.570 1.00 12.60 232 ILE C CA 1
ATOM 7181 C C . ILE C 1 232 ? 8.140 3.327 152.243 1.00 13.42 232 ILE C C 1
ATOM 7182 O O . ILE C 1 232 ? 9.019 3.058 153.068 1.00 13.21 232 ILE C O 1
ATOM 7187 N N . SER C 1 233 ? 7.201 2.458 151.881 1.00 13.24 233 SER C N 1
ATOM 7188 C CA . SER C 1 233 ? 7.161 1.109 152.439 1.00 14.92 233 SER C CA 1
ATOM 7189 C C . SER C 1 233 ? 8.470 0.384 152.132 1.00 15.13 233 SER C C 1
ATOM 7190 O O . SER C 1 233 ? 9.041 -0.284 153.002 1.00 14.38 233 SER C O 1
ATOM 7193 N N . LEU C 1 234 ? 8.943 0.513 150.892 1.00 13.27 234 LEU C N 1
ATOM 7194 C CA . LEU C 1 234 ? 10.191 -0.133 150.488 1.00 16.21 234 LEU C CA 1
ATOM 7195 C C . LEU C 1 234 ? 11.385 0.486 151.224 1.00 16.76 234 LEU C C 1
ATOM 7196 O O . LEU C 1 234 ? 12.268 -0.231 151.692 1.00 16.05 234 LEU C O 1
ATOM 7201 N N . ARG C 1 235 ? 11.395 1.815 151.327 1.00 14.99 235 ARG C N 1
ATOM 7202 C CA . ARG C 1 235 ? 12.469 2.548 152.007 1.00 17.01 235 ARG C CA 1
ATOM 7203 C C . ARG C 1 235 ? 12.722 2.007 153.411 1.00 17.37 235 ARG C C 1
ATOM 7204 O O . ARG C 1 235 ? 13.862 1.950 153.874 1.00 14.51 235 ARG C O 1
ATOM 7212 N N . ARG C 1 236 ? 11.646 1.628 154.088 1.00 17.91 236 ARG C N 1
ATOM 7213 C CA . ARG C 1 236 ? 11.738 1.108 155.446 1.00 19.91 236 ARG C CA 1
ATOM 7214 C C . ARG C 1 236 ? 12.372 -0.272 155.527 1.00 20.44 236 ARG C C 1
ATOM 7215 O O . ARG C 1 236 ? 12.804 -0.690 156.601 1.00 20.96 236 ARG C O 1
ATOM 7223 N N . LYS C 1 237 ? 12.434 -0.970 154.398 1.00 18.10 237 LYS C N 1
ATOM 7224 C CA . LYS C 1 237 ? 12.965 -2.328 154.366 1.00 20.91 237 LYS C CA 1
ATOM 7225 C C . LYS C 1 237 ? 14.247 -2.549 153.570 1.00 23.03 237 LYS C C 1
ATOM 7226 O O . LYS C 1 237 ? 14.608 -3.692 153.280 1.00 22.73 237 LYS C O 1
ATOM 7232 N N . THR C 1 238 ? 14.939 -1.475 153.214 1.00 20.94 238 THR C N 1
ATOM 7233 C CA . THR C 1 238 ? 16.177 -1.615 152.459 1.00 21.50 238 THR C CA 1
ATOM 7234 C C . THR C 1 238 ? 17.127 -0.459 152.735 1.00 21.92 238 THR C C 1
ATOM 7235 O O . THR C 1 238 ? 16.692 0.634 153.105 1.00 20.59 238 THR C O 1
ATOM 7239 N N . ASP C 1 239 ? 18.423 -0.709 152.563 1.00 19.81 239 ASP C N 1
ATOM 7240 C CA . ASP C 1 239 ? 19.437 0.318 152.788 1.00 20.66 239 ASP C CA 1
ATOM 7241 C C . ASP C 1 239 ? 20.076 0.787 151.479 1.00 19.04 239 ASP C C 1
ATOM 7242 O O . ASP C 1 239 ? 21.096 1.476 151.485 1.00 18.79 239 ASP C O 1
ATOM 7247 N N . ILE C 1 240 ? 19.472 0.417 150.356 1.00 18.20 240 ILE C N 1
ATOM 7248 C CA . ILE C 1 240 ? 19.984 0.819 149.048 1.00 15.71 240 ILE C CA 1
ATOM 7249 C C . ILE C 1 240 ? 19.650 2.299 148.826 1.00 15.28 240 ILE C C 1
ATOM 7250 O O . ILE C 1 240 ? 18.599 2.768 149.256 1.00 15.64 240 ILE C O 1
ATOM 7255 N N . PRO C 1 241 ? 20.548 3.061 148.180 1.00 13.63 241 PRO C N 1
ATOM 7256 C CA . PRO C 1 241 ? 20.210 4.471 147.964 1.00 13.50 241 PRO C CA 1
ATOM 7257 C C . PRO C 1 241 ? 19.015 4.497 147.022 1.00 14.19 241 PRO C C 1
ATOM 7258 O O . PRO C 1 241 ? 18.947 3.691 146.092 1.00 14.25 241 PRO C O 1
ATOM 7262 N N . ILE C 1 242 ? 18.075 5.402 147.271 1.00 12.29 242 ILE C N 1
ATOM 7263 C CA . ILE C 1 242 ? 16.893 5.530 146.434 1.00 15.38 242 ILE C CA 1
ATOM 7264 C C . ILE C 1 242 ? 16.859 6.918 145.804 1.00 15.08 242 ILE C C 1
ATOM 7265 O O . ILE C 1 242 ? 17.129 7.921 146.469 1.00 15.31 242 ILE C O 1
ATOM 7270 N N . ILE C 1 243 ? 16.544 6.958 144.513 1.00 14.26 243 ILE C N 1
ATOM 7271 C CA . ILE C 1 243 ? 16.461 8.206 143.763 1.00 14.22 243 ILE C CA 1
ATOM 7272 C C . ILE C 1 243 ? 15.041 8.359 143.243 1.00 15.35 243 ILE C C 1
ATOM 7273 O O . ILE C 1 243 ? 14.486 7.432 142.655 1.00 15.26 243 ILE C O 1
ATOM 7278 N N . TYR C 1 244 ? 14.442 9.521 143.472 1.00 14.23 244 TYR C N 1
ATOM 7279 C CA . TYR C 1 244 ? 13.091 9.752 142.982 1.00 14.14 244 TYR C CA 1
ATOM 7280 C C . TYR C 1 244 ? 13.148 10.387 141.594 1.00 13.40 244 TYR C C 1
ATOM 7281 O O . TYR C 1 244 ? 13.960 11.279 141.349 1.00 12.51 244 TYR C O 1
ATOM 7290 N N . ASP C 1 245 ? 12.308 9.905 140.684 1.00 14.84 245 ASP C N 1
ATOM 7291 C CA . ASP C 1 245 ? 12.238 10.474 139.341 1.00 15.59 245 ASP C CA 1
ATOM 7292 C C . ASP C 1 245 ? 10.782 10.838 139.075 1.00 16.84 245 ASP C C 1
ATOM 7293 O O . ASP C 1 245 ? 10.367 11.975 139.303 1.00 15.02 245 ASP C O 1
ATOM 7298 N N . GLU C 1 246 ? 10.002 9.860 138.623 1.00 15.55 246 GLU C N 1
ATOM 7299 C CA . GLU C 1 246 ? 8.592 10.080 138.320 1.00 16.95 246 GLU C CA 1
ATOM 7300 C C . GLU C 1 246 ? 7.832 10.751 139.467 1.00 17.86 246 GLU C C 1
ATOM 7301 O O . GLU C 1 246 ? 6.937 11.567 139.233 1.00 15.67 246 GLU C O 1
ATOM 7307 N N . LEU C 1 247 ? 8.177 10.408 140.705 1.00 13.75 247 LEU C N 1
ATOM 7308 C CA . LEU C 1 247 ? 7.485 10.998 141.845 1.00 15.72 247 LEU C CA 1
ATOM 7309 C C . LEU C 1 247 ? 8.038 12.364 142.239 1.00 14.40 247 LEU C C 1
ATOM 7310 O O . LEU C 1 247 ? 7.428 13.083 143.029 1.00 15.45 247 LEU C O 1
ATOM 7315 N N . ALA C 1 248 ? 9.203 12.710 141.705 1.00 13.96 248 ALA C N 1
ATOM 7316 C CA . ALA C 1 248 ? 9.792 14.017 141.975 1.00 15.94 248 ALA C CA 1
ATOM 7317 C C . ALA C 1 248 ? 9.216 14.901 140.877 1.00 18.37 248 ALA C C 1
ATOM 7318 O O . ALA C 1 248 ? 9.621 14.805 139.715 1.00 15.94 248 ALA C O 1
ATOM 7320 N N . THR C 1 249 ? 8.239 15.727 141.234 1.00 15.96 249 THR C N 1
ATOM 7321 C CA . THR C 1 249 ? 7.611 16.598 140.251 1.00 16.16 249 THR C CA 1
ATOM 7322 C C . THR C 1 249 ? 7.971 18.060 140.492 1.00 15.58 249 THR C C 1
ATOM 7323 O O . THR C 1 249 ? 9.031 18.511 140.066 1.00 18.14 249 THR C O 1
ATOM 7327 N N . ASN C 1 250 ? 7.100 18.800 141.168 1.00 16.68 250 ASN C N 1
ATOM 7328 C CA . ASN C 1 250 ? 7.382 20.204 141.455 1.00 16.45 250 ASN C CA 1
ATOM 7329 C C . ASN C 1 250 ? 8.129 20.342 142.784 1.00 17.48 250 ASN C C 1
ATOM 7330 O O . ASN C 1 250 ? 8.414 19.340 143.448 1.00 17.50 250 ASN C O 1
ATOM 7335 N N . GLU C 1 251 ? 8.440 21.576 143.178 1.00 15.45 251 GLU C N 1
ATOM 7336 C CA . GLU C 1 251 ? 9.184 21.800 144.415 1.00 16.13 251 GLU C CA 1
ATOM 7337 C C . GLU C 1 251 ? 8.437 21.317 145.654 1.00 15.13 251 GLU C C 1
ATOM 7338 O O . GLU C 1 251 ? 9.061 20.929 146.642 1.00 14.11 251 GLU C O 1
ATOM 7344 N N . MET C 1 252 ? 7.108 21.341 145.610 1.00 15.73 252 MET C N 1
ATOM 7345 C CA . MET C 1 252 ? 6.338 20.879 146.757 1.00 17.02 252 MET C CA 1
ATOM 7346 C C . MET C 1 252 ? 6.619 19.391 146.994 1.00 16.52 252 MET C C 1
ATOM 7347 O O . MET C 1 252 ? 6.679 18.943 148.137 1.00 16.24 252 MET C O 1
ATOM 7352 N N . SER C 1 253 ? 6.814 18.631 145.920 1.00 15.80 253 SER C N 1
ATOM 7353 C CA . SER C 1 253 ? 7.101 17.200 146.055 1.00 14.35 253 SER C CA 1
ATOM 7354 C C . SER C 1 253 ? 8.497 16.972 146.642 1.00 14.99 253 SER C C 1
ATOM 7355 O O . SER C 1 253 ? 8.716 16.028 147.405 1.00 15.17 253 SER C O 1
ATOM 7358 N N . ILE C 1 254 ? 9.444 17.839 146.299 1.00 14.01 254 ILE C N 1
ATOM 7359 C CA . ILE C 1 254 ? 10.794 17.682 146.819 1.00 13.65 254 ILE C CA 1
ATOM 7360 C C . ILE C 1 254 ? 10.819 17.907 148.329 1.00 12.11 254 ILE C C 1
ATOM 7361 O O . ILE C 1 254 ? 11.521 17.209 149.053 1.00 11.64 254 ILE C O 1
ATOM 7366 N N . VAL C 1 255 ? 10.053 18.880 148.806 1.00 13.80 255 VAL C N 1
ATOM 7367 C CA . VAL C 1 255 ? 10.001 19.148 150.236 1.00 13.88 255 VAL C CA 1
ATOM 7368 C C . VAL C 1 255 ? 9.380 17.943 150.941 1.00 15.50 255 VAL C C 1
ATOM 7369 O O . VAL C 1 255 ? 9.721 17.634 152.085 1.00 15.39 255 VAL C O 1
ATOM 7373 N N . LYS C 1 256 ? 8.470 17.263 150.251 1.00 14.13 256 LYS C N 1
ATOM 7374 C CA . LYS C 1 256 ? 7.811 16.090 150.823 1.00 15.16 256 LYS C CA 1
ATOM 7375 C C . LYS C 1 256 ? 8.822 14.949 150.955 1.00 14.94 256 LYS C C 1
ATOM 7376 O O . LYS C 1 256 ? 8.755 14.163 151.900 1.00 13.56 256 LYS C O 1
ATOM 7382 N N . ILE C 1 257 ? 9.762 14.864 150.014 1.00 13.26 257 ILE C N 1
ATOM 7383 C CA . ILE C 1 257 ? 10.788 13.824 150.075 1.00 14.72 257 ILE C CA 1
ATOM 7384 C C . ILE C 1 257 ? 11.581 14.025 151.371 1.00 16.20 257 ILE C C 1
ATOM 7385 O O . ILE C 1 257 ? 11.856 13.076 152.105 1.00 15.08 257 ILE C O 1
ATOM 7390 N N . LEU C 1 258 ? 11.931 15.277 151.648 1.00 14.81 258 LEU C N 1
ATOM 7391 C CA . LEU C 1 258 ? 12.679 15.618 152.852 1.00 17.04 258 LEU C CA 1
ATOM 7392 C C . LEU C 1 258 ? 11.875 15.354 154.111 1.00 14.49 258 LEU C C 1
ATOM 7393 O O . LEU C 1 258 ? 12.393 14.819 155.091 1.00 15.58 258 LEU C O 1
ATOM 7398 N N . ALA C 1 259 ? 10.604 15.737 154.086 1.00 15.40 259 ALA C N 1
ATOM 7399 C CA . ALA C 1 259 ? 9.731 15.541 155.234 1.00 14.24 259 ALA C CA 1
ATOM 7400 C C . ALA C 1 259 ? 9.610 14.061 155.581 1.00 15.71 259 ALA C C 1
ATOM 7401 O O . ALA C 1 259 ? 9.525 13.699 156.758 1.00 13.58 259 ALA C O 1
ATOM 7403 N N . ASP C 1 260 ? 9.612 13.213 154.555 1.00 14.28 260 ASP C N 1
ATOM 7404 C CA . ASP C 1 260 ? 9.481 11.774 154.758 1.00 15.73 260 ASP C CA 1
ATOM 7405 C C . ASP C 1 260 ? 10.819 11.023 154.789 1.00 14.40 260 ASP C C 1
ATOM 7406 O O . ASP C 1 260 ? 10.827 9.803 154.964 1.00 14.47 260 ASP C O 1
ATOM 7411 N N . ASP C 1 261 ? 11.932 11.738 154.629 1.00 13.67 261 ASP C N 1
ATOM 7412 C CA . ASP C 1 261 ? 13.265 11.114 154.600 1.00 13.60 261 ASP C CA 1
ATOM 7413 C C . ASP C 1 261 ? 13.158 9.943 153.616 1.00 14.53 261 ASP C C 1
ATOM 7414 O O . ASP C 1 261 ? 13.653 8.842 153.863 1.00 14.34 261 ASP C O 1
ATOM 7419 N N . ALA C 1 262 ? 12.536 10.220 152.473 1.00 11.89 262 ALA C N 1
ATOM 7420 C CA . ALA C 1 262 ? 12.251 9.204 151.460 1.00 13.10 262 ALA C CA 1
ATOM 7421 C C . ALA C 1 262 ? 13.317 8.768 150.463 1.00 14.71 262 ALA C C 1
ATOM 7422 O O . ALA C 1 262 ? 13.211 7.674 149.896 1.00 16.11 262 ALA C O 1
ATOM 7424 N N . ALA C 1 263 ? 14.323 9.601 150.231 1.00 13.14 263 ALA C N 1
ATOM 7425 C CA . ALA C 1 263 ? 15.340 9.263 149.241 1.00 14.66 263 ALA C CA 1
ATOM 7426 C C . ALA C 1 263 ? 16.657 9.971 149.496 1.00 14.56 263 ALA C C 1
ATOM 7427 O O . ALA C 1 263 ? 16.770 10.768 150.432 1.00 14.12 263 ALA C O 1
ATOM 7429 N N . GLU C 1 264 ? 17.635 9.681 148.636 1.00 12.64 264 GLU C N 1
ATOM 7430 C CA . GLU C 1 264 ? 18.972 10.262 148.714 1.00 15.24 264 GLU C CA 1
ATOM 7431 C C . GLU C 1 264 ? 19.224 11.266 147.600 1.00 14.03 264 GLU C C 1
ATOM 7432 O O . GLU C 1 264 ? 20.234 11.962 147.605 1.00 12.52 264 GLU C O 1
ATOM 7438 N N . GLY C 1 265 ? 18.312 11.331 146.636 1.00 13.38 265 GLY C N 1
ATOM 7439 C CA . GLY C 1 265 ? 18.482 12.266 145.539 1.00 12.99 265 GLY C CA 1
ATOM 7440 C C . GLY C 1 265 ? 17.338 12.218 144.551 1.00 13.60 265 GLY C C 1
ATOM 7441 O O . GLY C 1 265 ? 16.388 11.448 144.714 1.00 13.02 265 GLY C O 1
ATOM 7442 N N . ILE C 1 266 ? 17.423 13.040 143.514 1.00 12.06 266 ILE C N 1
ATOM 7443 C CA . ILE C 1 266 ? 16.375 13.071 142.515 1.00 13.90 266 ILE C CA 1
ATOM 7444 C C . ILE C 1 266 ? 16.932 13.122 141.108 1.00 14.62 266 ILE C C 1
ATOM 7445 O O . ILE C 1 266 ? 18.094 13.481 140.890 1.00 13.86 266 ILE C O 1
ATOM 7450 N N . ASP C 1 267 ? 16.090 12.724 140.163 1.00 14.21 267 ASP C N 1
ATOM 7451 C CA . ASP C 1 267 ? 16.423 12.784 138.752 1.00 15.43 267 ASP C CA 1
ATOM 7452 C C . ASP C 1 267 ? 15.593 13.993 138.330 1.00 14.21 267 ASP C C 1
ATOM 7453 O O . ASP C 1 267 ? 14.384 13.884 138.118 1.00 14.90 267 ASP C O 1
ATOM 7458 N N . LEU C 1 268 ? 16.239 15.147 138.246 1.00 14.03 268 LEU C N 1
ATOM 7459 C CA . LEU C 1 268 ? 15.546 16.374 137.882 1.00 15.94 268 LEU C CA 1
ATOM 7460 C C . LEU C 1 268 ? 15.426 16.505 136.371 1.00 17.02 268 LEU C C 1
ATOM 7461 O O . LEU C 1 268 ? 16.415 16.732 135.673 1.00 15.89 268 LEU C O 1
ATOM 7466 N N . LYS C 1 269 ? 14.207 16.332 135.873 1.00 17.39 269 LYS C N 1
ATOM 7467 C CA . LYS C 1 269 ? 13.934 16.471 134.448 1.00 17.84 269 LYS C CA 1
ATOM 7468 C C . LYS C 1 269 ? 13.244 17.819 134.297 1.00 17.04 269 LYS C C 1
ATOM 7469 O O . LYS C 1 269 ? 12.229 18.090 134.943 1.00 17.33 269 LYS C O 1
ATOM 7475 N N . ILE C 1 270 ? 13.815 18.670 133.453 1.00 16.50 270 ILE C N 1
ATOM 7476 C CA . ILE C 1 270 ? 13.300 20.018 133.246 1.00 16.32 270 ILE C CA 1
ATOM 7477 C C . ILE C 1 270 ? 11.792 20.129 133.046 1.00 16.33 270 ILE C C 1
ATOM 7478 O O . ILE C 1 270 ? 11.130 20.899 133.750 1.00 16.35 270 ILE C O 1
ATOM 7483 N N . SER C 1 271 ? 11.240 19.367 132.106 1.00 16.87 271 SER C N 1
ATOM 7484 C CA . SER C 1 271 ? 9.805 19.463 131.846 1.00 16.49 271 SER C CA 1
ATOM 7485 C C . SER C 1 271 ? 8.910 18.817 132.910 1.00 17.39 271 SER C C 1
ATOM 7486 O O . SER C 1 271 ? 7.710 19.078 132.948 1.00 17.82 271 SER C O 1
ATOM 7489 N N . LYS C 1 272 ? 9.484 17.987 133.776 1.00 16.66 272 LYS C N 1
ATOM 7490 C CA . LYS C 1 272 ? 8.698 17.373 134.847 1.00 16.95 272 LYS C CA 1
ATOM 7491 C C . LYS C 1 272 ? 8.724 18.334 136.034 1.00 17.11 272 LYS C C 1
ATOM 7492 O O . LYS C 1 272 ? 7.755 18.438 136.790 1.00 18.85 272 LYS C O 1
ATOM 7498 N N . ALA C 1 273 ? 9.840 19.042 136.180 1.00 15.98 273 ALA C N 1
ATOM 7499 C CA . ALA C 1 273 ? 10.008 20.017 137.253 1.00 16.94 273 ALA C CA 1
ATOM 7500 C C . ALA C 1 273 ? 9.165 21.259 136.968 1.00 17.18 273 ALA C C 1
ATOM 7501 O O . ALA C 1 273 ? 8.657 21.901 137.892 1.00 16.40 273 ALA C O 1
ATOM 7503 N N . GLY C 1 274 ? 9.020 21.595 135.687 1.00 15.15 274 GLY C N 1
ATOM 7504 C CA . GLY C 1 274 ? 8.232 22.760 135.318 1.00 15.70 274 GLY C CA 1
ATOM 7505 C C . GLY C 1 274 ? 9.031 23.907 134.716 1.00 15.50 274 GLY C C 1
ATOM 7506 O O . GLY C 1 274 ? 8.515 25.016 134.577 1.00 16.13 274 GLY C O 1
ATOM 7507 N N . GLY C 1 275 ? 10.286 23.648 134.361 1.00 16.02 275 GLY C N 1
ATOM 7508 C CA . GLY C 1 275 ? 11.112 24.687 133.767 1.00 15.36 275 GLY C CA 1
ATOM 7509 C C . GLY C 1 275 ? 12.382 24.979 134.545 1.00 16.40 275 GLY C C 1
ATOM 7510 O O . GLY C 1 275 ? 12.694 24.295 135.516 1.00 16.23 275 GLY C O 1
ATOM 7511 N N . LEU C 1 276 ? 13.124 25.999 134.117 1.00 14.18 276 LEU C N 1
ATOM 7512 C CA . LEU C 1 276 ? 14.368 26.369 134.787 1.00 15.78 276 LEU C CA 1
ATOM 7513 C C . LEU C 1 276 ? 14.145 27.065 136.131 1.00 14.90 276 LEU C C 1
ATOM 7514 O O . LEU C 1 276 ? 14.965 26.939 137.047 1.00 15.24 276 LEU C O 1
ATOM 7519 N N . THR C 1 277 ? 13.051 27.807 136.260 1.00 13.62 277 THR C N 1
ATOM 7520 C CA . THR C 1 277 ? 12.790 28.480 137.530 1.00 15.10 277 THR C CA 1
ATOM 7521 C C . THR C 1 277 ? 12.528 27.431 138.612 1.00 16.47 277 THR C C 1
ATOM 7522 O O . THR C 1 277 ? 13.118 27.481 139.693 1.00 15.20 277 THR C O 1
ATOM 7526 N N . ARG C 1 278 ? 11.649 26.477 138.330 1.00 14.79 278 ARG C N 1
ATOM 7527 C CA . ARG C 1 278 ? 11.380 25.444 139.318 1.00 16.30 278 ARG C CA 1
ATOM 7528 C C . ARG C 1 278 ? 12.603 24.552 139.466 1.00 16.53 278 ARG C C 1
ATOM 7529 O O . ARG C 1 278 ? 12.813 23.956 140.517 1.00 16.01 278 ARG C O 1
ATOM 7537 N N . GLY C 1 279 ? 13.410 24.471 138.411 1.00 15.47 279 GLY C N 1
ATOM 7538 C CA . GLY C 1 279 ? 14.619 23.673 138.475 1.00 15.38 279 GLY C CA 1
ATOM 7539 C C . GLY C 1 279 ? 15.561 24.280 139.503 1.00 15.38 279 GLY C C 1
ATOM 7540 O O . GLY C 1 279 ? 16.212 23.566 140.266 1.00 15.43 279 GLY C O 1
ATOM 7541 N N . ARG C 1 280 ? 15.630 25.607 139.521 1.00 13.87 280 ARG C N 1
ATOM 7542 C CA . ARG C 1 280 ? 16.479 26.327 140.466 1.00 14.55 280 ARG C CA 1
ATOM 7543 C C . ARG C 1 280 ? 15.943 26.148 141.888 1.00 14.28 280 ARG C C 1
ATOM 7544 O O . ARG C 1 280 ? 16.706 25.944 142.837 1.00 12.71 280 ARG C O 1
ATOM 7552 N N . ARG C 1 281 ? 14.626 26.234 142.035 1.00 12.49 281 ARG C N 1
ATOM 7553 C CA . ARG C 1 281 ? 14.015 26.077 143.357 1.00 11.74 281 ARG C CA 1
ATOM 7554 C C . ARG C 1 281 ? 14.371 24.706 143.912 1.00 14.86 281 ARG C C 1
ATOM 7555 O O . ARG C 1 281 ? 14.795 24.579 145.061 1.00 15.01 281 ARG C O 1
ATOM 7563 N N . GLN C 1 282 ? 14.199 23.684 143.080 1.00 13.68 282 GLN C N 1
ATOM 7564 C CA . GLN C 1 282 ? 14.494 22.312 143.477 1.00 15.92 282 GLN C CA 1
ATOM 7565 C C . GLN C 1 282 ? 15.981 22.078 143.701 1.00 14.91 282 GLN C C 1
ATOM 7566 O O . GLN C 1 282 ? 16.366 21.370 144.630 1.00 14.55 282 GLN C O 1
ATOM 7572 N N . ARG C 1 283 ? 16.808 22.666 142.845 1.00 15.74 283 ARG C N 1
ATOM 7573 C CA . ARG C 1 283 ? 18.255 22.539 142.979 1.00 14.62 283 ARG C CA 1
ATOM 7574 C C . ARG C 1 283 ? 18.658 23.009 144.366 1.00 15.29 283 ARG C C 1
ATOM 7575 O O . ARG C 1 283 ? 19.423 22.343 145.061 1.00 13.96 283 ARG C O 1
ATOM 7583 N N . ASP C 1 284 ? 18.141 24.163 144.774 1.00 13.73 284 ASP C N 1
ATOM 7584 C CA . ASP C 1 284 ? 18.500 24.699 146.077 1.00 15.53 284 ASP C CA 1
ATOM 7585 C C . ASP C 1 284 ? 17.996 23.872 147.252 1.00 14.03 284 ASP C C 1
ATOM 7586 O O . ASP C 1 284 ? 18.687 23.754 148.263 1.00 14.20 284 ASP C O 1
ATOM 7591 N N . ILE C 1 285 ? 16.799 23.308 147.134 1.00 13.43 285 ILE C N 1
ATOM 7592 C CA . ILE C 1 285 ? 16.273 22.461 148.205 1.00 13.72 285 ILE C CA 1
ATOM 7593 C C . ILE C 1 285 ? 17.200 21.248 148.342 1.00 13.79 285 ILE C C 1
ATOM 7594 O O . ILE C 1 285 ? 17.621 20.897 149.444 1.00 13.40 285 ILE C O 1
ATOM 7599 N N . CYS C 1 286 ? 17.533 20.624 147.216 1.00 13.91 286 CYS C N 1
ATOM 7600 C CA . CYS C 1 286 ? 18.412 19.460 147.230 1.00 16.63 286 CYS C CA 1
ATOM 7601 C C . CYS C 1 286 ? 19.817 19.763 147.762 1.00 14.63 286 CYS C C 1
ATOM 7602 O O . CYS C 1 286 ? 20.345 19.017 148.580 1.00 14.60 286 CYS C O 1
ATOM 7605 N N . LEU C 1 287 ? 20.428 20.849 147.297 1.00 14.21 287 LEU C N 1
ATOM 7606 C CA . LEU C 1 287 ? 21.766 21.204 147.762 1.00 13.37 287 LEU C CA 1
ATOM 7607 C C . LEU C 1 287 ? 21.772 21.503 149.262 1.00 15.17 287 LEU C C 1
ATOM 7608 O O . LEU C 1 287 ? 22.716 21.151 149.980 1.00 15.58 287 LEU C O 1
ATOM 7613 N N . ALA C 1 288 ? 20.719 22.158 149.740 1.00 13.74 288 ALA C N 1
ATOM 7614 C CA . ALA C 1 288 ? 20.618 22.478 151.161 1.00 14.63 288 ALA C CA 1
ATOM 7615 C C . ALA C 1 288 ? 20.529 21.215 152.011 1.00 15.73 288 ALA C C 1
ATOM 7616 O O . ALA C 1 288 ? 21.032 21.176 153.134 1.00 15.89 288 ALA C O 1
ATOM 7618 N N . ALA C 1 289 ? 19.905 20.178 151.459 1.00 15.71 289 ALA C N 1
ATOM 7619 C CA . ALA C 1 289 ? 19.710 18.917 152.179 1.00 12.71 289 ALA C CA 1
ATOM 7620 C C . ALA C 1 289 ? 20.827 17.896 152.011 1.00 14.53 289 ALA C C 1
ATOM 7621 O O . ALA C 1 289 ? 21.012 17.023 152.872 1.00 14.42 289 ALA C O 1
ATOM 7623 N N . GLY C 1 290 ? 21.566 17.994 150.909 1.00 13.38 290 GLY C N 1
ATOM 7624 C CA . GLY C 1 290 ? 22.626 17.036 150.655 1.00 13.36 290 GLY C CA 1
ATOM 7625 C C . GLY C 1 290 ? 22.148 15.938 149.724 1.00 12.21 290 GLY C C 1
ATOM 7626 O O . GLY C 1 290 ? 22.720 14.850 149.699 1.00 14.15 290 GLY C O 1
ATOM 7627 N N . TYR C 1 291 ? 21.081 16.216 148.975 1.00 14.50 291 TYR C N 1
ATOM 7628 C CA . TYR C 1 291 ? 20.534 15.257 148.016 1.00 13.08 291 TYR C CA 1
ATOM 7629 C C . TYR C 1 291 ? 21.305 15.381 146.713 1.00 14.47 291 TYR C C 1
ATOM 7630 O O . TYR C 1 291 ? 21.721 16.479 146.342 1.00 15.39 291 TYR C O 1
ATOM 7639 N N . SER C 1 292 ? 21.486 14.265 146.016 1.00 13.29 292 SER C N 1
ATOM 7640 C CA . SER C 1 292 ? 22.183 14.296 144.734 1.00 15.35 292 SER C CA 1
ATOM 7641 C C . SER C 1 292 ? 21.169 14.711 143.677 1.00 15.08 292 SER C C 1
ATOM 7642 O O . SER C 1 292 ? 19.967 14.517 143.853 1.00 12.03 292 SER C O 1
ATOM 7645 N N . VAL C 1 293 ? 21.657 15.268 142.572 1.00 14.95 293 VAL C N 1
ATOM 7646 C CA . VAL C 1 293 ? 20.774 15.711 141.506 1.00 13.42 293 VAL C CA 1
ATOM 7647 C C . VAL C 1 293 ? 21.309 15.360 140.124 1.00 14.96 293 VAL C C 1
ATOM 7648 O O . VAL C 1 293 ? 22.431 15.717 139.783 1.00 13.44 293 VAL C O 1
ATOM 7652 N N . SER C 1 294 ? 20.505 14.654 139.340 1.00 13.65 294 SER C N 1
ATOM 7653 C CA . SER C 1 294 ? 20.887 14.350 137.969 1.00 17.69 294 SER C CA 1
ATOM 7654 C C . SER C 1 294 ? 20.008 15.300 137.160 1.00 15.22 294 SER C C 1
ATOM 7655 O O . SER C 1 294 ? 18.869 15.553 137.542 1.00 15.48 294 SER C O 1
ATOM 7658 N N . VAL C 1 295 ? 20.516 15.851 136.063 1.00 15.71 295 VAL C N 1
ATOM 7659 C CA . VAL C 1 295 ? 19.678 16.749 135.279 1.00 15.16 295 VAL C CA 1
ATOM 7660 C C . VAL C 1 295 ? 19.418 16.088 133.938 1.00 17.85 295 VAL C C 1
ATOM 7661 O O . VAL C 1 295 ? 20.339 15.856 133.155 1.00 16.02 295 VAL C O 1
ATOM 7665 N N . GLN C 1 296 ? 18.151 15.779 133.687 1.00 17.69 296 GLN C N 1
ATOM 7666 C CA . GLN C 1 296 ? 17.765 15.102 132.464 1.00 20.26 296 GLN C CA 1
ATOM 7667 C C . GLN C 1 296 ? 16.494 15.680 131.868 1.00 19.51 296 GLN C C 1
ATOM 7668 O O . GLN C 1 296 ? 16.079 16.793 132.196 1.00 20.83 296 GLN C O 1
ATOM 7674 N N . GLU C 1 297 ? 15.879 14.912 130.979 1.00 21.10 297 GLU C N 1
ATOM 7675 C CA . GLU C 1 297 ? 14.645 15.329 130.344 1.00 21.46 297 GLU C CA 1
ATOM 7676 C C . GLU C 1 297 ? 13.893 14.079 129.908 1.00 24.40 297 GLU C C 1
ATOM 7677 O O . GLU C 1 297 ? 14.498 13.041 129.645 1.00 25.20 297 GLU C O 1
ATOM 7683 N N . THR C 1 298 ? 12.570 14.179 129.854 1.00 25.01 298 THR C N 1
ATOM 7684 C CA . THR C 1 298 ? 11.733 13.070 129.424 1.00 26.09 298 THR C CA 1
ATOM 7685 C C . THR C 1 298 ? 12.178 12.657 128.019 1.00 27.75 298 THR C C 1
ATOM 7686 O O . THR C 1 298 ? 12.301 11.471 127.702 1.00 29.05 298 THR C O 1
ATOM 7690 N N . CYS C 1 299 ? 12.428 13.668 127.195 1.00 27.13 299 CYS C N 1
ATOM 7691 C CA . CYS C 1 299 ? 12.873 13.520 125.814 1.00 28.15 299 CYS C CA 1
ATOM 7692 C C . CYS C 1 299 ? 13.041 14.953 125.319 1.00 26.22 299 CYS C C 1
ATOM 7693 O O . CYS C 1 299 ? 12.637 15.890 126.005 1.00 23.27 299 CYS C O 1
ATOM 7696 N N . GLY C 1 300 ? 13.637 15.145 124.149 1.00 25.67 300 GLY C N 1
ATOM 7697 C CA . GLY C 1 300 ? 13.791 16.507 123.670 1.00 24.72 300 GLY C CA 1
ATOM 7698 C C . GLY C 1 300 ? 14.893 16.722 122.660 1.00 24.45 300 GLY C C 1
ATOM 7699 O O . GLY C 1 300 ? 15.826 15.930 122.562 1.00 24.93 300 GLY C O 1
ATOM 7700 N N . SER C 1 301 ? 14.780 17.812 121.912 1.00 25.12 301 SER C N 1
ATOM 7701 C CA . SER C 1 301 ? 15.761 18.150 120.894 1.00 24.15 301 SER C CA 1
ATOM 7702 C C . SER C 1 301 ? 16.858 19.030 121.478 1.00 23.24 301 SER C C 1
ATOM 7703 O O . SER C 1 301 ? 17.109 19.015 122.684 1.00 21.35 301 SER C O 1
ATOM 7706 N N . ASP C 1 302 ? 17.496 19.806 120.610 1.00 21.31 302 ASP C N 1
ATOM 7707 C CA . ASP C 1 302 ? 18.572 20.703 120.999 1.00 21.95 302 ASP C CA 1
ATOM 7708 C C . ASP C 1 302 ? 18.128 21.788 121.972 1.00 19.26 302 ASP C C 1
ATOM 7709 O O . ASP C 1 302 ? 18.904 22.217 122.818 1.00 19.98 302 ASP C O 1
ATOM 7714 N N . ILE C 1 303 ? 16.886 22.238 121.842 1.00 19.43 303 ILE C N 1
ATOM 7715 C CA . ILE C 1 303 ? 16.369 23.287 122.715 1.00 18.32 303 ILE C CA 1
ATOM 7716 C C . ILE C 1 303 ? 16.245 22.777 124.146 1.00 18.52 303 ILE C C 1
ATOM 7717 O O . ILE C 1 303 ? 16.684 23.439 125.090 1.00 17.33 303 ILE C O 1
ATOM 7722 N N . ALA C 1 304 ? 15.668 21.591 124.307 1.00 18.05 304 ALA C N 1
ATOM 7723 C CA . ALA C 1 304 ? 15.522 21.011 125.636 1.00 19.59 304 ALA C CA 1
ATOM 7724 C C . ALA C 1 304 ? 16.898 20.751 126.248 1.00 19.62 304 ALA C C 1
ATOM 7725 O O . ALA C 1 304 ? 17.115 20.975 127.444 1.00 18.32 304 ALA C O 1
ATOM 7727 N N . PHE C 1 305 ? 17.834 20.285 125.426 1.00 18.50 305 PHE C N 1
ATOM 7728 C CA . PHE C 1 305 ? 19.172 19.986 125.922 1.00 17.85 305 PHE C CA 1
ATOM 7729 C C . PHE C 1 305 ? 19.880 21.232 126.441 1.00 18.00 305 PHE C C 1
ATOM 7730 O O . PHE C 1 305 ? 20.656 21.156 127.392 1.00 14.83 305 PHE C O 1
ATOM 7738 N N . ALA C 1 306 ? 19.610 22.381 125.827 1.00 16.35 306 ALA C N 1
ATOM 7739 C CA . ALA C 1 306 ? 20.242 23.619 126.267 1.00 16.84 306 ALA C CA 1
ATOM 7740 C C . ALA C 1 306 ? 19.831 23.947 127.705 1.00 16.21 306 ALA C C 1
ATOM 7741 O O . ALA C 1 306 ? 20.627 24.472 128.485 1.00 16.19 306 ALA C O 1
ATOM 7743 N N . ALA C 1 307 ? 18.585 23.641 128.051 1.00 15.80 307 ALA C N 1
ATOM 7744 C CA . ALA C 1 307 ? 18.093 23.915 129.399 1.00 17.27 307 ALA C CA 1
ATOM 7745 C C . ALA C 1 307 ? 18.781 22.988 130.392 1.00 16.77 307 ALA C C 1
ATOM 7746 O O . ALA C 1 307 ? 19.183 23.408 131.475 1.00 17.78 307 ALA C O 1
ATOM 7748 N N . ILE C 1 308 ? 18.909 21.720 130.017 1.00 16.45 308 ILE C N 1
ATOM 7749 C CA . ILE C 1 308 ? 19.573 20.732 130.862 1.00 16.23 308 ILE C CA 1
ATOM 7750 C C . ILE C 1 308 ? 20.979 21.207 131.196 1.00 17.31 308 ILE C C 1
ATOM 7751 O O . ILE C 1 308 ? 21.373 21.293 132.364 1.00 15.68 308 ILE C O 1
ATOM 7756 N N . VAL C 1 309 ? 21.728 21.525 130.147 1.00 16.73 309 VAL C N 1
ATOM 7757 C CA . VAL C 1 309 ? 23.103 21.972 130.281 1.00 16.53 309 VAL C CA 1
ATOM 7758 C C . VAL C 1 309 ? 23.287 23.215 131.145 1.00 15.42 309 VAL C C 1
ATOM 7759 O O . VAL C 1 309 ? 24.151 23.238 132.015 1.00 16.16 309 VAL C O 1
ATOM 7763 N N . HIS C 1 310 ? 22.486 24.249 130.910 1.00 14.64 310 HIS C N 1
ATOM 7764 C CA . HIS C 1 310 ? 22.619 25.465 131.698 1.00 15.10 310 HIS C CA 1
ATOM 7765 C C . HIS C 1 310 ? 22.296 25.254 133.172 1.00 14.61 310 HIS C C 1
ATOM 7766 O O . HIS C 1 310 ? 22.966 25.811 134.029 1.00 16.36 310 HIS C O 1
ATOM 7773 N N . LEU C 1 311 ? 21.291 24.438 133.480 1.00 14.86 311 LEU C N 1
ATOM 7774 C CA . LEU C 1 311 ? 20.971 24.201 134.886 1.00 13.56 311 LEU C CA 1
ATOM 7775 C C . LEU C 1 311 ? 22.077 23.362 135.525 1.00 15.15 311 LEU C C 1
ATOM 7776 O O . LEU C 1 311 ? 22.580 23.692 136.603 1.00 15.08 311 LEU C O 1
ATOM 7781 N N . ALA C 1 312 ? 22.462 22.280 134.852 1.00 14.30 312 ALA C N 1
ATOM 7782 C CA . ALA C 1 312 ? 23.509 21.398 135.361 1.00 14.79 312 ALA C CA 1
ATOM 7783 C C . ALA C 1 312 ? 24.822 22.130 135.635 1.00 15.50 312 ALA C C 1
ATOM 7784 O O . ALA C 1 312 ? 25.545 21.795 136.574 1.00 13.40 312 ALA C O 1
ATOM 7786 N N . GLN C 1 313 ? 25.128 23.136 134.823 1.00 15.62 313 GLN C N 1
ATOM 7787 C CA . GLN C 1 313 ? 26.372 23.883 134.987 1.00 15.63 313 GLN C CA 1
ATOM 7788 C C . GLN C 1 313 ? 26.407 24.714 136.272 1.00 17.38 313 GLN C C 1
ATOM 7789 O O . GLN C 1 313 ? 27.424 25.333 136.583 1.00 17.55 313 GLN C O 1
ATOM 7795 N N . THR C 1 314 ? 25.306 24.729 137.021 1.00 15.34 314 THR C N 1
ATOM 7796 C CA . THR C 1 314 ? 25.265 25.489 138.269 1.00 15.51 314 THR C CA 1
ATOM 7797 C C . THR C 1 314 ? 25.212 24.565 139.484 1.00 16.55 314 THR C C 1
ATOM 7798 O O . THR C 1 314 ? 25.045 25.019 140.613 1.00 16.89 314 THR C O 1
ATOM 7802 N N . ILE C 1 315 ? 25.371 23.268 139.251 1.00 15.46 315 ILE C N 1
ATOM 7803 C CA . ILE C 1 315 ? 25.345 22.302 140.342 1.00 15.80 315 ILE C CA 1
ATOM 7804 C C . ILE C 1 315 ? 26.759 21.816 140.643 1.00 16.93 315 ILE C C 1
ATOM 7805 O O . ILE C 1 315 ? 27.425 21.256 139.771 1.00 17.90 315 ILE C O 1
ATOM 7810 N N . PRO C 1 316 ? 27.242 22.036 141.878 1.00 18.89 316 PRO C N 1
ATOM 7811 C CA . PRO C 1 316 ? 28.592 21.597 142.246 1.00 18.93 316 PRO C CA 1
ATOM 7812 C C . PRO C 1 316 ? 28.805 20.130 141.876 1.00 18.73 316 PRO C C 1
ATOM 7813 O O . PRO C 1 316 ? 27.939 19.292 142.094 1.00 16.14 316 PRO C O 1
ATOM 7817 N N . GLU C 1 317 ? 29.969 19.835 141.314 1.00 18.77 317 GLU C N 1
ATOM 7818 C CA . GLU C 1 317 ? 30.307 18.488 140.877 1.00 19.58 317 GLU C CA 1
ATOM 7819 C C . GLU C 1 317 ? 29.966 17.378 141.874 1.00 19.23 317 GLU C C 1
ATOM 7820 O O . GLU C 1 317 ? 29.425 16.338 141.497 1.00 20.91 317 GLU C O 1
ATOM 7826 N N . ARG C 1 318 ? 30.271 17.605 143.143 1.00 19.07 318 ARG C N 1
ATOM 7827 C CA . ARG C 1 318 ? 30.022 16.610 144.186 1.00 21.37 318 ARG C CA 1
ATOM 7828 C C . ARG C 1 318 ? 28.551 16.222 144.331 1.00 18.95 318 ARG C C 1
ATOM 7829 O O . ARG C 1 318 ? 28.232 15.132 144.829 1.00 17.63 318 ARG C O 1
ATOM 7837 N N . SER C 1 319 ? 27.658 17.106 143.893 1.00 17.47 319 SER C N 1
ATOM 7838 C CA . SER C 1 319 ? 26.222 16.860 143.992 1.00 16.38 319 SER C CA 1
ATOM 7839 C C . SER C 1 319 ? 25.592 16.436 142.671 1.00 17.05 319 SER C C 1
ATOM 7840 O O . SER C 1 319 ? 24.497 15.872 142.651 1.00 18.20 319 SER C O 1
ATOM 7843 N N . LEU C 1 320 ? 26.278 16.714 141.570 1.00 16.71 320 LEU C N 1
ATOM 7844 C CA . LEU C 1 320 ? 25.774 16.358 140.250 1.00 17.63 320 LEU C CA 1
ATOM 7845 C C . LEU C 1 320 ? 25.902 14.863 139.950 1.00 17.06 320 LEU C C 1
ATOM 7846 O O . LEU C 1 320 ? 26.909 14.235 140.281 1.00 18.99 320 LEU C O 1
ATOM 7851 N N . ARG C 1 321 ? 24.871 14.302 139.326 1.00 16.97 321 ARG C N 1
ATOM 7852 C CA . ARG C 1 321 ? 24.875 12.894 138.946 1.00 16.26 321 ARG C CA 1
ATOM 7853 C C . ARG C 1 321 ? 24.620 12.776 137.447 1.00 16.17 321 ARG C C 1
ATOM 7854 O O . ARG C 1 321 ? 23.645 12.156 137.012 1.00 15.84 321 ARG C O 1
ATOM 7862 N N . CYS C 1 322 ? 25.500 13.404 136.672 1.00 15.02 322 CYS C N 1
ATOM 7863 C CA . CYS C 1 322 ? 25.428 13.387 135.216 1.00 15.74 322 CYS C CA 1
ATOM 7864 C C . CYS C 1 322 ? 24.224 14.114 134.626 1.00 17.98 322 CYS C C 1
ATOM 7865 O O . CYS C 1 322 ? 23.309 14.535 135.341 1.00 15.96 322 CYS C O 1
ATOM 7868 N N . ILE C 1 323 ? 24.250 14.266 133.305 1.00 16.66 323 ILE C N 1
ATOM 7869 C CA . ILE C 1 323 ? 23.150 14.883 132.576 1.00 17.19 323 ILE C CA 1
ATOM 7870 C C . ILE C 1 323 ? 22.822 13.949 131.416 1.00 19.57 323 ILE C C 1
ATOM 7871 O O . ILE C 1 323 ? 23.673 13.175 130.975 1.00 19.35 323 ILE C O 1
ATOM 7876 N N . LEU C 1 324 ? 21.588 14.010 130.937 1.00 19.05 324 LEU C N 1
ATOM 7877 C CA . LEU C 1 324 ? 21.164 13.171 129.828 1.00 21.20 324 LEU C CA 1
ATOM 7878 C C . LEU C 1 324 ? 21.198 13.963 128.528 1.00 21.59 324 LEU C C 1
ATOM 7879 O O . LEU C 1 324 ? 20.622 15.045 128.445 1.00 19.88 324 LEU C O 1
ATOM 7884 N N . GLU C 1 325 ? 21.888 13.449 127.518 1.00 21.71 325 GLU C N 1
ATOM 7885 C CA . GLU C 1 325 ? 21.899 14.155 126.242 1.00 24.58 325 GLU C CA 1
ATOM 7886 C C . GLU C 1 325 ? 20.628 13.717 125.527 1.00 23.89 325 GLU C C 1
ATOM 7887 O O . GLU C 1 325 ? 20.650 12.810 124.700 1.00 24.92 325 GLU C O 1
ATOM 7893 N N . CYS C 1 326 ? 19.518 14.365 125.858 1.00 24.89 326 CYS C N 1
ATOM 7894 C CA . CYS C 1 326 ? 18.232 14.015 125.275 1.00 25.91 326 CYS C CA 1
ATOM 7895 C C . CYS C 1 326 ? 18.184 14.055 123.752 1.00 27.04 326 CYS C C 1
ATOM 7896 O O . CYS C 1 326 ? 17.534 13.214 123.133 1.00 26.73 326 CYS C O 1
ATOM 7899 N N . ARG C 1 327 ? 18.871 15.018 123.147 1.00 28.62 327 ARG C N 1
ATOM 7900 C CA . ARG C 1 327 ? 18.859 15.142 121.689 1.00 30.11 327 ARG C CA 1
ATOM 7901 C C . ARG C 1 327 ? 19.361 13.879 120.990 1.00 31.81 327 ARG C C 1
ATOM 7902 O O . ARG C 1 327 ? 19.024 13.623 119.832 1.00 32.48 327 ARG C O 1
ATOM 7910 N N . ASP C 1 328 ? 20.153 13.083 121.703 1.00 32.36 328 ASP C N 1
ATOM 7911 C CA . ASP C 1 328 ? 20.696 11.848 121.151 1.00 33.68 328 ASP C CA 1
ATOM 7912 C C . ASP C 1 328 ? 19.577 10.829 120.921 1.00 33.24 328 ASP C C 1
ATOM 7913 O O . ASP C 1 328 ? 19.773 9.815 120.248 1.00 33.18 328 ASP C O 1
ATOM 7918 N N . MET C 1 329 ? 18.404 11.115 121.481 1.00 31.94 329 MET C N 1
ATOM 7919 C CA . MET C 1 329 ? 17.237 10.243 121.360 1.00 30.77 329 MET C CA 1
ATOM 7920 C C . MET C 1 329 ? 16.480 10.443 120.045 1.00 29.74 329 MET C C 1
ATOM 7921 O O . MET C 1 329 ? 15.600 9.650 119.702 1.00 29.38 329 MET C O 1
ATOM 7926 N N . VAL C 1 330 ? 16.813 11.499 119.310 1.00 28.53 330 VAL C N 1
ATOM 7927 C CA . VAL C 1 330 ? 16.132 11.782 118.048 1.00 27.73 330 VAL C CA 1
ATOM 7928 C C . VAL C 1 330 ? 17.107 12.040 116.901 1.00 28.23 330 VAL C C 1
ATOM 7929 O O . VAL C 1 330 ? 18.296 12.260 117.127 1.00 28.28 330 VAL C O 1
ATOM 7933 N N . THR C 1 331 ? 16.587 12.026 115.675 1.00 29.45 331 THR C N 1
ATOM 7934 C CA . THR C 1 331 ? 17.405 12.224 114.477 1.00 30.65 331 THR C CA 1
ATOM 7935 C C . THR C 1 331 ? 17.219 13.573 113.788 1.00 31.18 331 THR C C 1
ATOM 7936 O O . THR C 1 331 ? 17.789 13.811 112.721 1.00 31.63 331 THR C O 1
ATOM 7940 N N . VAL C 1 332 ? 16.421 14.452 114.383 1.00 31.15 332 VAL C N 1
ATOM 7941 C CA . VAL C 1 332 ? 16.179 15.767 113.802 1.00 31.47 332 VAL C CA 1
ATOM 7942 C C . VAL C 1 332 ? 16.741 16.880 114.675 1.00 32.21 332 VAL C C 1
ATOM 7943 O O . VAL C 1 332 ? 16.416 16.980 115.861 1.00 31.27 332 VAL C O 1
ATOM 7947 N N . LYS C 1 333 ? 17.591 17.713 114.079 1.00 30.61 333 LYS C N 1
ATOM 7948 C CA . LYS C 1 333 ? 18.199 18.832 114.788 1.00 30.98 333 LYS C CA 1
ATOM 7949 C C . LYS C 1 333 ? 17.265 20.028 114.648 1.00 30.56 333 LYS C C 1
ATOM 7950 O O . LYS C 1 333 ? 16.920 20.427 113.535 1.00 31.50 333 LYS C O 1
ATOM 7956 N N . THR C 1 334 ? 16.859 20.599 115.777 1.00 28.27 334 THR C N 1
ATOM 7957 C CA . THR C 1 334 ? 15.942 21.733 115.777 1.00 25.89 334 THR C CA 1
ATOM 7958 C C . THR C 1 334 ? 16.610 23.082 115.990 1.00 25.30 334 THR C C 1
ATOM 7959 O O . THR C 1 334 ? 15.978 24.123 115.817 1.00 25.88 334 THR C O 1
ATOM 7963 N N . ALA C 1 335 ? 17.877 23.080 116.380 1.00 25.50 335 ALA C N 1
ATOM 7964 C CA . ALA C 1 335 ? 18.562 24.341 116.610 1.00 26.55 335 ALA C CA 1
ATOM 7965 C C . ALA C 1 335 ? 20.070 24.195 116.618 1.00 27.71 335 ALA C C 1
ATOM 7966 O O . ALA C 1 335 ? 20.601 23.100 116.802 1.00 28.47 335 ALA C O 1
ATOM 7968 N N . ASP C 1 336 ? 20.752 25.316 116.408 1.00 27.97 336 ASP C N 1
ATOM 7969 C CA . ASP C 1 336 ? 22.207 25.352 116.407 1.00 28.31 336 ASP C CA 1
ATOM 7970 C C . ASP C 1 336 ? 22.684 26.018 117.691 1.00 27.30 336 ASP C C 1
ATOM 7971 O O . ASP C 1 336 ? 21.949 26.779 118.318 1.00 26.35 336 ASP C O 1
ATOM 7976 N N . GLY C 1 337 ? 23.918 25.726 118.076 1.00 26.79 337 GLY C N 1
ATOM 7977 C CA . GLY C 1 337 ? 24.474 26.294 119.288 1.00 26.92 337 GLY C CA 1
ATOM 7978 C C . GLY C 1 337 ? 25.713 25.518 119.674 1.00 26.06 337 GLY C C 1
ATOM 7979 O O . GLY C 1 337 ? 25.910 24.400 119.201 1.00 26.25 337 GLY C O 1
ATOM 7980 N N . ALA C 1 338 ? 26.548 26.101 120.528 1.00 25.94 338 ALA C N 1
ATOM 7981 C CA . ALA C 1 338 ? 27.782 25.448 120.953 1.00 27.11 338 ALA C CA 1
ATOM 7982 C C . ALA C 1 338 ? 27.551 24.461 122.094 1.00 26.51 338 ALA C C 1
ATOM 7983 O O . ALA C 1 338 ? 27.787 24.780 123.258 1.00 24.98 338 ALA C O 1
ATOM 7985 N N . PHE C 1 339 ? 27.099 23.262 121.745 1.00 26.57 339 PHE C N 1
ATOM 7986 C CA . PHE C 1 339 ? 26.831 22.217 122.726 1.00 27.96 339 PHE C CA 1
ATOM 7987 C C . PHE C 1 339 ? 27.488 20.902 122.327 1.00 29.20 339 PHE C C 1
ATOM 7988 O O . PHE C 1 339 ? 26.932 19.828 122.549 1.00 28.50 339 PHE C O 1
ATOM 7996 N N . ASP C 1 340 ? 28.680 20.988 121.747 1.00 30.72 340 ASP C N 1
ATOM 7997 C CA . ASP C 1 340 ? 29.395 19.796 121.319 1.00 31.89 340 ASP C CA 1
ATOM 7998 C C . ASP C 1 340 ? 29.892 18.961 122.488 1.00 31.42 340 ASP C C 1
ATOM 7999 O O . ASP C 1 340 ? 30.376 19.490 123.489 1.00 31.33 340 ASP C O 1
ATOM 8004 N N . ILE C 1 341 ? 29.769 17.648 122.346 1.00 31.03 341 ILE C N 1
ATOM 8005 C CA . ILE C 1 341 ? 30.218 16.728 123.372 1.00 31.56 341 ILE C CA 1
ATOM 8006 C C . ILE C 1 341 ? 31.664 16.365 123.076 1.00 34.00 341 ILE C C 1
ATOM 8007 O O . ILE C 1 341 ? 32.037 16.179 121.919 1.00 33.56 341 ILE C O 1
ATOM 8012 N N . GLN C 1 342 ? 32.476 16.278 124.121 1.00 34.30 342 GLN C N 1
ATOM 8013 C CA . GLN C 1 342 ? 33.875 15.916 123.961 1.00 37.62 342 GLN C CA 1
ATOM 8014 C C . GLN C 1 342 ? 34.257 14.887 125.017 1.00 37.54 342 GLN C C 1
ATOM 8015 O O . GLN C 1 342 ? 34.343 15.205 126.202 1.00 36.99 342 GLN C O 1
ATOM 8021 N N . ASP C 1 343 ? 34.466 13.650 124.574 1.00 37.17 343 ASP C N 1
ATOM 8022 C CA . ASP C 1 343 ? 34.846 12.552 125.458 1.00 36.64 343 ASP C CA 1
ATOM 8023 C C . ASP C 1 343 ? 33.826 12.283 126.557 1.00 34.79 343 ASP C C 1
ATOM 8024 O O . ASP C 1 343 ? 34.194 12.075 127.715 1.00 35.13 343 ASP C O 1
ATOM 8029 N N . GLY C 1 344 ? 32.550 12.285 126.186 1.00 32.02 344 GLY C N 1
ATOM 8030 C CA . GLY C 1 344 ? 31.491 12.028 127.145 1.00 30.74 344 GLY C CA 1
ATOM 8031 C C . GLY C 1 344 ? 31.175 13.182 128.079 1.00 28.53 344 GLY C C 1
ATOM 8032 O O . GLY C 1 344 ? 30.484 12.987 129.080 1.00 28.98 344 GLY C O 1
ATOM 8033 N N . PHE C 1 345 ? 31.673 14.376 127.762 1.00 26.87 345 PHE C N 1
ATOM 8034 C CA . PHE C 1 345 ? 31.431 15.557 128.592 1.00 26.46 345 PHE C CA 1
ATOM 8035 C C . PHE C 1 345 ? 30.894 16.758 127.820 1.00 26.07 345 PHE C C 1
ATOM 8036 O O . PHE C 1 345 ? 31.195 16.945 126.639 1.00 24.86 345 PHE C O 1
ATOM 8044 N N . ALA C 1 346 ? 30.109 17.579 128.509 1.00 23.39 346 ALA C N 1
ATOM 8045 C CA . ALA C 1 346 ? 29.537 18.787 127.924 1.00 22.28 346 ALA C CA 1
ATOM 8046 C C . ALA C 1 346 ? 29.793 19.955 128.870 1.00 22.12 346 ALA C C 1
ATOM 8047 O O . ALA C 1 346 ? 30.192 19.759 130.017 1.00 20.75 346 ALA C O 1
ATOM 8049 N N . THR C 1 347 ? 29.572 21.168 128.380 1.00 22.15 347 THR C N 1
ATOM 8050 C CA . THR C 1 347 ? 29.741 22.376 129.183 1.00 23.73 347 THR C CA 1
ATOM 8051 C C . THR C 1 347 ? 28.813 23.435 128.607 1.00 22.33 347 THR C C 1
ATOM 8052 O O . THR C 1 347 ? 28.537 23.438 127.409 1.00 19.34 347 THR C O 1
ATOM 8056 N N . ALA C 1 348 ? 28.323 24.324 129.461 1.00 21.23 348 ALA C N 1
ATOM 8057 C CA . ALA C 1 348 ? 27.431 25.381 129.007 1.00 23.10 348 ALA C CA 1
ATOM 8058 C C . ALA C 1 348 ? 28.247 26.415 128.239 1.00 23.34 348 ALA C C 1
ATOM 8059 O O . ALA C 1 348 ? 29.304 26.852 128.704 1.00 21.27 348 ALA C O 1
ATOM 8061 N N . PRO C 1 349 ? 27.770 26.813 127.046 1.00 23.40 349 PRO C N 1
ATOM 8062 C CA . PRO C 1 349 ? 28.469 27.803 126.219 1.00 25.13 349 PRO C CA 1
ATOM 8063 C C . PRO C 1 349 ? 28.496 29.173 126.890 1.00 25.10 349 PRO C C 1
ATOM 8064 O O . PRO C 1 349 ? 27.816 29.393 127.892 1.00 24.07 349 PRO C O 1
ATOM 8068 N N . THR C 1 350 ? 29.280 30.089 126.331 1.00 25.05 350 THR C N 1
ATOM 8069 C CA . THR C 1 350 ? 29.409 31.431 126.885 1.00 24.97 350 THR C CA 1
ATOM 8070 C C . THR C 1 350 ? 28.506 32.438 126.184 1.00 25.78 350 THR C C 1
ATOM 8071 O O . THR C 1 350 ? 28.547 33.634 126.476 1.00 24.29 350 THR C O 1
ATOM 8075 N N . THR C 1 351 ? 27.691 31.944 125.260 1.00 25.92 351 THR C N 1
ATOM 8076 C CA . THR C 1 351 ? 26.759 32.784 124.522 1.00 27.03 351 THR C CA 1
ATOM 8077 C C . THR C 1 351 ? 25.611 33.226 125.437 1.00 27.09 351 THR C C 1
ATOM 8078 O O . THR C 1 351 ? 25.325 32.575 126.445 1.00 25.04 351 THR C O 1
ATOM 8082 N N . PRO C 1 352 ? 24.947 34.347 125.103 1.00 25.41 352 PRO C N 1
ATOM 8083 C CA . PRO C 1 352 ? 23.835 34.855 125.915 1.00 23.94 352 PRO C CA 1
ATOM 8084 C C . PRO C 1 352 ? 22.579 33.993 125.826 1.00 23.80 352 PRO C C 1
ATOM 8085 O O . PRO C 1 352 ? 22.362 33.304 124.834 1.00 23.20 352 PRO C O 1
ATOM 8089 N N . GLY C 1 353 ? 21.754 34.038 126.868 1.00 22.62 353 GLY C N 1
ATOM 8090 C CA . GLY C 1 353 ? 20.534 33.251 126.875 1.00 21.98 353 GLY C CA 1
ATOM 8091 C C . GLY C 1 353 ? 20.813 31.759 126.899 1.00 21.60 353 GLY C C 1
ATOM 8092 O O . GLY C 1 353 ? 21.821 31.322 127.456 1.00 21.36 353 GLY C O 1
ATOM 8093 N N . LEU C 1 354 ? 19.925 30.977 126.293 1.00 20.51 354 LEU C N 1
ATOM 8094 C CA . LEU C 1 354 ? 20.089 29.529 126.252 1.00 21.45 354 LEU C CA 1
ATOM 8095 C C . LEU C 1 354 ? 21.222 29.123 125.325 1.00 22.59 354 LEU C C 1
ATOM 8096 O O . LEU C 1 354 ? 21.742 28.017 125.421 1.00 22.92 354 LEU C O 1
ATOM 8101 N N . GLY C 1 355 ? 21.598 30.018 124.418 1.00 22.55 355 GLY C N 1
ATOM 8102 C CA . GLY C 1 355 ? 22.680 29.708 123.503 1.00 23.15 355 GLY C CA 1
ATOM 8103 C C . GLY C 1 355 ? 22.276 28.882 122.297 1.00 23.59 355 GLY C C 1
ATOM 8104 O O . GLY C 1 355 ? 23.133 28.293 121.638 1.00 23.45 355 GLY C O 1
ATOM 8105 N N . ILE C 1 356 ? 20.982 28.818 122.003 1.00 23.04 356 ILE C N 1
ATOM 8106 C CA . ILE C 1 356 ? 20.537 28.065 120.839 1.00 26.65 356 ILE C CA 1
ATOM 8107 C C . ILE C 1 356 ? 19.831 28.961 119.828 1.00 27.40 356 ILE C C 1
ATOM 8108 O O . ILE C 1 356 ? 19.172 29.942 120.188 1.00 26.42 356 ILE C O 1
ATOM 8113 N N . MET C 1 357 ? 20.012 28.627 118.557 1.00 28.61 357 MET C N 1
ATOM 8114 C CA . MET C 1 357 ? 19.415 29.366 117.454 1.00 28.91 357 MET C CA 1
ATOM 8115 C C . MET C 1 357 ? 18.600 28.359 116.650 1.00 27.81 357 MET C C 1
ATOM 8116 O O . MET C 1 357 ? 19.147 27.583 115.869 1.00 26.42 357 MET C O 1
ATOM 8121 N N . PRO C 1 358 ? 17.274 28.347 116.848 1.00 28.29 358 PRO C N 1
ATOM 8122 C CA . PRO C 1 358 ? 16.392 27.419 116.138 1.00 27.32 358 PRO C CA 1
ATOM 8123 C C . PRO C 1 358 ? 16.461 27.499 114.617 1.00 28.50 358 PRO C C 1
ATOM 8124 O O . PRO C 1 358 ? 16.774 28.548 114.047 1.00 29.62 358 PRO C O 1
ATOM 8128 N N . ARG C 1 359 ? 16.176 26.373 113.973 1.00 28.38 359 ARG C N 1
ATOM 8129 C CA . ARG C 1 359 ? 16.155 26.290 112.515 1.00 27.37 359 ARG C CA 1
ATOM 8130 C C . ARG C 1 359 ? 14.681 26.403 112.142 1.00 26.97 359 ARG C C 1
ATOM 8131 O O . ARG C 1 359 ? 13.932 25.426 112.198 1.00 25.83 359 ARG C O 1
ATOM 8139 N N . LEU C 1 360 ? 14.267 27.612 111.779 1.00 27.74 360 LEU C N 1
ATOM 8140 C CA . LEU C 1 360 ? 12.876 27.878 111.445 1.00 29.05 360 LEU C CA 1
ATOM 8141 C C . LEU C 1 360 ? 12.261 26.945 110.409 1.00 29.66 360 LEU C C 1
ATOM 8142 O O . LEU C 1 360 ? 11.070 26.659 110.464 1.00 27.47 360 LEU C O 1
ATOM 8147 N N . ASP C 1 361 ? 13.067 26.465 109.469 1.00 31.81 361 ASP C N 1
ATOM 8148 C CA . ASP C 1 361 ? 12.560 25.566 108.437 1.00 32.99 361 ASP C CA 1
ATOM 8149 C C . ASP C 1 361 ? 12.068 24.255 109.043 1.00 33.05 361 ASP C C 1
ATOM 8150 O O . ASP C 1 361 ? 11.139 23.633 108.529 1.00 32.85 361 ASP C O 1
ATOM 8155 N N . VAL C 1 362 ? 12.697 23.836 110.136 1.00 31.11 362 VAL C N 1
ATOM 8156 C CA . VAL C 1 362 ? 12.317 22.599 110.805 1.00 30.55 362 VAL C CA 1
ATOM 8157 C C . VAL C 1 362 ? 11.029 22.785 111.606 1.00 29.66 362 VAL C C 1
ATOM 8158 O O . VAL C 1 362 ? 10.125 21.951 111.554 1.00 28.73 362 VAL C O 1
ATOM 8162 N N . LEU C 1 363 ? 10.949 23.890 112.339 1.00 29.11 363 LEU C N 1
ATOM 8163 C CA . LEU C 1 363 ? 9.776 24.187 113.154 1.00 29.44 363 LEU C CA 1
ATOM 8164 C C . LEU C 1 363 ? 8.488 24.357 112.351 1.00 29.59 363 LEU C C 1
ATOM 8165 O O . LEU C 1 363 ? 7.412 23.970 112.808 1.00 29.48 363 LEU C O 1
ATOM 8170 N N . GLY C 1 364 ? 8.592 24.936 111.160 1.00 29.59 364 GLY C N 1
ATOM 8171 C CA . GLY C 1 364 ? 7.408 25.138 110.342 1.00 30.68 364 GLY C CA 1
ATOM 8172 C C . GLY C 1 364 ? 6.546 26.275 110.859 1.00 31.02 364 GLY C C 1
ATOM 8173 O O . GLY C 1 364 ? 6.982 27.046 111.712 1.00 31.66 364 GLY C O 1
ATOM 8174 N N . GLU C 1 365 ? 5.322 26.391 110.353 1.00 31.46 365 GLU C N 1
ATOM 8175 C CA . GLU C 1 365 ? 4.441 27.463 110.797 1.00 31.72 365 GLU C CA 1
ATOM 8176 C C . GLU C 1 365 ? 3.874 27.127 112.165 1.00 30.65 365 GLU C C 1
ATOM 8177 O O . GLU C 1 365 ? 3.666 25.958 112.487 1.00 27.94 365 GLU C O 1
ATOM 8183 N N . ALA C 1 366 ? 3.628 28.160 112.963 1.00 28.78 366 ALA C N 1
ATOM 8184 C CA . ALA C 1 366 ? 3.086 27.987 114.303 1.00 29.10 366 ALA C CA 1
ATOM 8185 C C . ALA C 1 366 ? 1.726 27.302 114.262 1.00 28.70 366 ALA C C 1
ATOM 8186 O O . ALA C 1 366 ? 0.933 27.528 113.348 1.00 29.07 366 ALA C O 1
ATOM 8188 N N . VAL C 1 367 ? 1.462 26.462 115.257 1.00 26.89 367 VAL C N 1
ATOM 8189 C CA . VAL C 1 367 ? 0.191 25.754 115.340 1.00 25.84 367 VAL C CA 1
ATOM 8190 C C . VAL C 1 367 ? -0.776 26.542 116.219 1.00 25.35 367 VAL C C 1
ATOM 8191 O O . VAL C 1 367 ? -1.981 26.302 116.208 1.00 24.90 367 VAL C O 1
ATOM 8195 N N . ALA C 1 368 ? -0.231 27.491 116.975 1.00 24.96 368 ALA C N 1
ATOM 8196 C CA . ALA C 1 368 ? -1.029 28.341 117.850 1.00 24.59 368 ALA C CA 1
ATOM 8197 C C . ALA C 1 368 ? -0.272 29.628 118.163 1.00 24.23 368 ALA C C 1
ATOM 8198 O O . ALA C 1 368 ? 0.956 29.626 118.277 1.00 23.98 368 ALA C O 1
ATOM 8200 N N . SER C 1 369 ? -1.011 30.725 118.296 1.00 23.42 369 SER C N 1
ATOM 8201 C CA . SER C 1 369 ? -0.418 32.023 118.606 1.00 22.87 369 SER C CA 1
ATOM 8202 C C . SER C 1 369 ? -1.289 32.771 119.606 1.00 23.08 369 SER C C 1
ATOM 8203 O O . SER C 1 369 ? -2.515 32.768 119.495 1.00 23.08 369 SER C O 1
ATOM 8206 N N . TYR C 1 370 ? -0.646 33.418 120.572 1.00 21.46 370 TYR C N 1
ATOM 8207 C CA . TYR C 1 370 ? -1.348 34.171 121.605 1.00 23.11 370 TYR C CA 1
ATOM 8208 C C . TYR C 1 370 ? -0.800 35.592 121.712 1.00 24.26 370 TYR C C 1
ATOM 8209 O O . TYR C 1 370 ? 0.432 35.737 121.852 1.00 23.13 370 TYR C O 1
ATOM 8218 N N . ASP D 1 3 ? -6.932 -38.371 191.739 1.00 42.10 3 ASP D N 1
ATOM 8219 C CA . ASP D 1 3 ? -7.151 -38.414 190.265 1.00 41.97 3 ASP D CA 1
ATOM 8220 C C . ASP D 1 3 ? -8.591 -38.012 189.937 1.00 39.49 3 ASP D C 1
ATOM 8221 O O . ASP D 1 3 ? -9.534 -38.513 190.545 1.00 38.84 3 ASP D O 1
ATOM 8226 N N . LEU D 1 4 ? -8.757 -37.111 188.973 1.00 36.84 4 LEU D N 1
ATOM 8227 C CA . LEU D 1 4 ? -10.086 -36.635 188.597 1.00 34.69 4 LEU D CA 1
ATOM 8228 C C . LEU D 1 4 ? -10.204 -36.503 187.080 1.00 33.18 4 LEU D C 1
ATOM 8229 O O . LEU D 1 4 ? -9.277 -36.036 186.420 1.00 32.11 4 LEU D O 1
ATOM 8234 N N . LYS D 1 5 ? -11.346 -36.909 186.529 1.00 31.52 5 LYS D N 1
ATOM 8235 C CA . LYS D 1 5 ? -11.552 -36.841 185.083 1.00 29.17 5 LYS D CA 1
ATOM 8236 C C . LYS D 1 5 ? -12.964 -36.417 184.691 1.00 27.78 5 LYS D C 1
ATOM 8237 O O . LYS D 1 5 ? -13.923 -36.696 185.406 1.00 25.74 5 LYS D O 1
ATOM 8243 N N . ILE D 1 6 ? -13.082 -35.742 183.547 1.00 25.98 6 ILE D N 1
ATOM 8244 C CA . ILE D 1 6 ? -14.385 -35.317 183.042 1.00 24.79 6 ILE D CA 1
ATOM 8245 C C . ILE D 1 6 ? -15.035 -36.550 182.426 1.00 24.66 6 ILE D C 1
ATOM 8246 O O . ILE D 1 6 ? -14.476 -37.167 181.519 1.00 25.20 6 ILE D O 1
ATOM 8251 N N . ALA D 1 7 ? -16.209 -36.916 182.923 1.00 25.14 7 ALA D N 1
ATOM 8252 C CA . ALA D 1 7 ? -16.900 -38.085 182.400 1.00 25.65 7 ALA D CA 1
ATOM 8253 C C . ALA D 1 7 ? -18.026 -37.694 181.459 1.00 25.97 7 ALA D C 1
ATOM 8254 O O . ALA D 1 7 ? -18.265 -38.359 180.449 1.00 26.09 7 ALA D O 1
ATOM 8256 N N . ARG D 1 8 ? -18.707 -36.602 181.780 1.00 25.98 8 ARG D N 1
ATOM 8257 C CA . ARG D 1 8 ? -19.836 -36.174 180.969 1.00 28.13 8 ARG D CA 1
ATOM 8258 C C . ARG D 1 8 ? -19.988 -34.657 180.891 1.00 26.55 8 ARG D C 1
ATOM 8259 O O . ARG D 1 8 ? -19.694 -33.942 181.848 1.00 27.02 8 ARG D O 1
ATOM 8267 N N . ILE D 1 9 ? -20.435 -34.178 179.732 1.00 26.36 9 ILE D N 1
ATOM 8268 C CA . ILE D 1 9 ? -20.685 -32.757 179.508 1.00 24.08 9 ILE D CA 1
ATOM 8269 C C . ILE D 1 9 ? -22.088 -32.663 178.922 1.00 24.77 9 ILE D C 1
ATOM 8270 O O . ILE D 1 9 ? -22.333 -33.126 177.806 1.00 24.33 9 ILE D O 1
ATOM 8275 N N . ASP D 1 10 ? -23.006 -32.077 179.684 1.00 24.89 10 ASP D N 1
ATOM 8276 C CA . ASP D 1 10 ? -24.391 -31.927 179.250 1.00 24.80 10 ASP D CA 1
ATOM 8277 C C . ASP D 1 10 ? -24.736 -30.463 179.017 1.00 24.61 10 ASP D C 1
ATOM 8278 O O . ASP D 1 10 ? -24.397 -29.599 179.830 1.00 23.06 10 ASP D O 1
ATOM 8283 N N . VAL D 1 11 ? -25.429 -30.194 177.914 1.00 23.52 11 VAL D N 1
ATOM 8284 C CA . VAL D 1 11 ? -25.815 -28.833 177.568 1.00 23.94 11 VAL D CA 1
ATOM 8285 C C . VAL D 1 11 ? -27.315 -28.604 177.729 1.00 24.80 11 VAL D C 1
ATOM 8286 O O . VAL D 1 11 ? -28.133 -29.422 177.300 1.00 25.67 11 VAL D O 1
ATOM 8290 N N . PHE D 1 12 ? -27.662 -27.485 178.360 1.00 25.36 12 PHE D N 1
ATOM 8291 C CA . PHE D 1 12 ? -29.052 -27.110 178.595 1.00 26.53 12 PHE D CA 1
ATOM 8292 C C . PHE D 1 12 ? -29.342 -25.773 177.921 1.00 26.99 12 PHE D C 1
ATOM 8293 O O . PHE D 1 12 ? -28.444 -24.944 177.757 1.00 26.16 12 PHE D O 1
ATOM 8301 N N . GLN D 1 13 ? -30.596 -25.568 177.534 1.00 26.99 13 GLN D N 1
ATOM 8302 C CA . GLN D 1 13 ? -31.012 -24.326 176.892 1.00 26.52 13 GLN D CA 1
ATOM 8303 C C . GLN D 1 13 ? -32.162 -23.756 177.706 1.00 27.00 13 GLN D C 1
ATOM 8304 O O . GLN D 1 13 ? -33.082 -24.480 178.079 1.00 25.98 13 GLN D O 1
ATOM 8310 N N . VAL D 1 14 ? -32.103 -22.461 177.989 1.00 25.01 14 VAL D N 1
ATOM 8311 C CA . VAL D 1 14 ? -33.139 -21.810 178.774 1.00 25.48 14 VAL D CA 1
ATOM 8312 C C . VAL D 1 14 ? -33.480 -20.433 178.220 1.00 26.04 14 VAL D C 1
ATOM 8313 O O . VAL D 1 14 ? -32.589 -19.621 177.950 1.00 23.69 14 VAL D O 1
ATOM 8317 N N . ASP D 1 15 ? -34.771 -20.175 178.041 1.00 25.88 15 ASP D N 1
ATOM 8318 C CA . ASP D 1 15 ? -35.213 -18.876 177.561 1.00 28.48 15 ASP D CA 1
ATOM 8319 C C . ASP D 1 15 ? -35.308 -17.962 178.774 1.00 28.50 15 ASP D C 1
ATOM 8320 O O . ASP D 1 15 ? -36.028 -18.259 179.727 1.00 29.61 15 ASP D O 1
ATOM 8325 N N . LEU D 1 16 ? -34.568 -16.858 178.741 1.00 27.74 16 LEU D N 1
ATOM 8326 C CA . LEU D 1 16 ? -34.567 -15.900 179.839 1.00 26.80 16 LEU D CA 1
ATOM 8327 C C . LEU D 1 16 ? -35.332 -14.645 179.424 1.00 28.04 16 LEU D C 1
ATOM 8328 O O . LEU D 1 16 ? -34.798 -13.785 178.718 1.00 25.51 16 LEU D O 1
ATOM 8333 N N . PRO D 1 17 ? -36.594 -14.522 179.867 1.00 28.59 17 PRO D N 1
ATOM 8334 C CA . PRO D 1 17 ? -37.447 -13.374 179.546 1.00 29.11 17 PRO D CA 1
ATOM 8335 C C . PRO D 1 17 ? -36.846 -12.048 179.998 1.00 29.71 17 PRO D C 1
ATOM 8336 O O . PRO D 1 17 ? -36.448 -11.896 181.155 1.00 28.81 17 PRO D O 1
ATOM 8340 N N . TYR D 1 18 ? -36.788 -11.090 179.079 1.00 29.67 18 TYR D N 1
ATOM 8341 C CA . TYR D 1 18 ? -36.246 -9.773 179.379 1.00 30.52 18 TYR D CA 1
ATOM 8342 C C . TYR D 1 18 ? -37.096 -9.083 180.442 1.00 31.61 18 TYR D C 1
ATOM 8343 O O . TYR D 1 18 ? -38.316 -8.995 180.310 1.00 31.83 18 TYR D O 1
ATOM 8352 N N . SER D 1 19 ? -36.442 -8.590 181.491 1.00 31.03 19 SER D N 1
ATOM 8353 C CA . SER D 1 19 ? -37.130 -7.924 182.593 1.00 31.88 19 SER D CA 1
ATOM 8354 C C . SER D 1 19 ? -37.851 -6.649 182.169 1.00 32.32 19 SER D C 1
ATOM 8355 O O . SER D 1 19 ? -38.724 -6.158 182.885 1.00 32.25 19 SER D O 1
ATOM 8358 N N . GLY D 1 20 ? -37.483 -6.112 181.010 1.00 32.48 20 GLY D N 1
ATOM 8359 C CA . GLY D 1 20 ? -38.124 -4.902 180.530 1.00 33.52 20 GLY D CA 1
ATOM 8360 C C . GLY D 1 20 ? -39.228 -5.213 179.536 1.00 34.30 20 GLY D C 1
ATOM 8361 O O . GLY D 1 20 ? -39.840 -4.308 178.968 1.00 33.94 20 GLY D O 1
ATOM 8362 N N . GLY D 1 21 ? -39.487 -6.502 179.332 1.00 33.87 21 GLY D N 1
ATOM 8363 C CA . GLY D 1 21 ? -40.518 -6.914 178.398 1.00 35.11 21 GLY D CA 1
ATOM 8364 C C . GLY D 1 21 ? -39.913 -7.226 177.045 1.00 35.17 21 GLY D C 1
ATOM 8365 O O . GLY D 1 21 ? -39.718 -8.391 176.690 1.00 36.11 21 GLY D O 1
ATOM 8366 N N . VAL D 1 22 ? -39.614 -6.178 176.287 1.00 34.93 22 VAL D N 1
ATOM 8367 C CA . VAL D 1 22 ? -39.012 -6.328 174.971 1.00 35.37 22 VAL D CA 1
ATOM 8368 C C . VAL D 1 22 ? -37.851 -5.357 174.829 1.00 35.53 22 VAL D C 1
ATOM 8369 O O . VAL D 1 22 ? -37.985 -4.166 175.118 1.00 34.73 22 VAL D O 1
ATOM 8373 N N . TYR D 1 23 ? -36.704 -5.876 174.401 1.00 35.36 23 TYR D N 1
ATOM 8374 C CA . TYR D 1 23 ? -35.521 -5.052 174.204 1.00 35.82 23 TYR D CA 1
ATOM 8375 C C . TYR D 1 23 ? -35.483 -4.698 172.723 1.00 37.04 23 TYR D C 1
ATOM 8376 O O . TYR D 1 23 ? -35.459 -5.586 171.870 1.00 35.09 23 TYR D O 1
ATOM 8385 N N . TYR D 1 24 ? -35.478 -3.405 172.420 1.00 38.30 24 TYR D N 1
ATOM 8386 C CA . TYR D 1 24 ? -35.463 -2.951 171.034 1.00 41.44 24 TYR D CA 1
ATOM 8387 C C . TYR D 1 24 ? -34.072 -2.578 170.534 1.00 44.24 24 TYR D C 1
ATOM 8388 O O . TYR D 1 24 ? -33.536 -1.522 170.873 1.00 45.04 24 TYR D O 1
ATOM 8397 N N . LEU D 1 25 ? -33.500 -3.467 169.724 1.00 47.42 25 LEU D N 1
ATOM 8398 C CA . LEU D 1 25 ? -32.171 -3.279 169.153 1.00 49.59 25 LEU D CA 1
ATOM 8399 C C . LEU D 1 25 ? -31.113 -3.085 170.234 1.00 50.50 25 LEU D C 1
ATOM 8400 O O . LEU D 1 25 ? -30.194 -3.895 170.370 1.00 50.92 25 LEU D O 1
ATOM 8405 N N . SER D 1 33 ? -36.819 -12.400 174.759 1.00 31.32 33 SER D N 1
ATOM 8406 C CA . SER D 1 33 ? -36.069 -13.192 175.729 1.00 31.82 33 SER D CA 1
ATOM 8407 C C . SER D 1 33 ? -34.657 -13.458 175.230 1.00 30.26 33 SER D C 1
ATOM 8408 O O . SER D 1 33 ? -34.345 -13.245 174.060 1.00 31.33 33 SER D O 1
ATOM 8411 N N . PHE D 1 34 ? -33.806 -13.933 176.127 1.00 29.38 34 PHE D N 1
ATOM 8412 C CA . PHE D 1 34 ? -32.429 -14.229 175.774 1.00 29.82 34 PHE D CA 1
ATOM 8413 C C . PHE D 1 34 ? -32.205 -15.731 175.828 1.00 27.76 34 PHE D C 1
ATOM 8414 O O . PHE D 1 34 ? -32.627 -16.397 176.770 1.00 29.65 34 PHE D O 1
ATOM 8422 N N . ASP D 1 35 ? -31.548 -16.251 174.799 1.00 26.63 35 ASP D N 1
ATOM 8423 C CA . ASP D 1 35 ? -31.265 -17.674 174.681 1.00 25.90 35 ASP D CA 1
ATOM 8424 C C . ASP D 1 35 ? -30.017 -18.032 175.486 1.00 25.40 35 ASP D C 1
ATOM 8425 O O . ASP D 1 35 ? -28.893 -17.779 175.049 1.00 23.56 35 ASP D O 1
ATOM 8430 N N . ALA D 1 36 ? -30.210 -18.627 176.658 1.00 24.57 36 ALA D N 1
ATOM 8431 C CA . ALA D 1 36 ? -29.072 -19.003 177.489 1.00 23.13 36 ALA D CA 1
ATOM 8432 C C . ALA D 1 36 ? -28.647 -20.449 177.277 1.00 23.26 36 ALA D C 1
ATOM 8433 O O . ALA D 1 36 ? -29.478 -21.334 177.064 1.00 24.83 36 ALA D O 1
ATOM 8435 N N . THR D 1 37 ? -27.339 -20.673 177.320 1.00 21.56 37 THR D N 1
ATOM 8436 C CA . THR D 1 37 ? -26.777 -22.006 177.184 1.00 20.48 37 THR D CA 1
ATOM 8437 C C . THR D 1 37 ? -26.097 -22.289 178.517 1.00 22.78 37 THR D C 1
ATOM 8438 O O . THR D 1 37 ? -25.211 -21.547 178.944 1.00 20.99 37 THR D O 1
ATOM 8442 N N . ILE D 1 38 ? -26.536 -23.347 179.187 1.00 22.40 38 ILE D N 1
ATOM 8443 C CA . ILE D 1 38 ? -25.968 -23.710 180.472 1.00 22.93 38 ILE D CA 1
ATOM 8444 C C . ILE D 1 38 ? -25.365 -25.102 180.365 1.00 23.64 38 ILE D C 1
ATOM 8445 O O . ILE D 1 38 ? -25.970 -26.012 179.801 1.00 23.77 38 ILE D O 1
ATOM 8450 N N . VAL D 1 39 ? -24.156 -25.251 180.896 1.00 21.55 3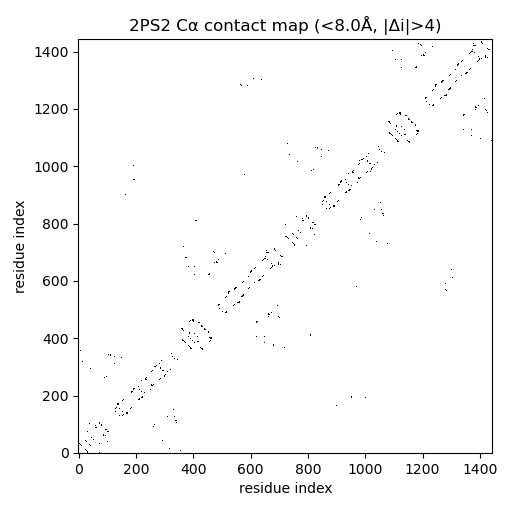9 VAL D N 1
ATOM 8451 C CA . VAL D 1 39 ? -23.437 -26.509 180.837 1.00 21.98 39 VAL D CA 1
ATOM 8452 C C . VAL D 1 39 ? -23.168 -27.124 182.208 1.00 23.17 39 VAL D C 1
ATOM 8453 O O . VAL D 1 39 ? -22.828 -26.422 183.161 1.00 22.15 39 VAL D O 1
ATOM 8457 N N . ARG D 1 40 ? -23.343 -28.437 182.301 1.00 22.68 40 ARG D N 1
ATOM 8458 C CA . ARG D 1 40 ? -23.056 -29.151 183.534 1.00 22.70 40 ARG D CA 1
ATOM 8459 C C . ARG D 1 40 ? -21.995 -30.175 183.190 1.00 22.14 40 ARG D C 1
ATOM 8460 O O . ARG D 1 40 ? -22.146 -30.944 182.237 1.00 23.74 40 ARG D O 1
ATOM 8468 N N . ILE D 1 41 ? -20.911 -30.171 183.952 1.00 22.28 41 ILE D N 1
ATOM 8469 C CA . ILE D 1 41 ? -19.841 -31.124 183.739 1.00 22.31 41 ILE D CA 1
ATOM 8470 C C . ILE D 1 41 ? -19.838 -32.051 184.944 1.00 22.82 41 ILE D C 1
ATOM 8471 O O . ILE D 1 41 ? -19.908 -31.594 186.085 1.00 22.20 41 ILE D O 1
ATOM 8476 N N . THR D 1 42 ? -19.772 -33.350 184.686 1.00 22.85 42 THR D N 1
ATOM 8477 C CA . THR D 1 42 ? -19.762 -34.335 185.756 1.00 23.81 42 THR D CA 1
ATOM 8478 C C . THR D 1 42 ? -18.475 -35.145 185.681 1.00 23.30 42 THR D C 1
ATOM 8479 O O . THR D 1 42 ? -18.128 -35.664 184.621 1.00 24.00 42 THR D O 1
ATOM 8483 N N . THR D 1 43 ? -17.768 -35.249 186.802 1.00 24.44 43 THR D N 1
ATOM 8484 C CA . THR D 1 43 ? -16.523 -36.009 186.831 1.00 25.73 43 THR D CA 1
ATOM 8485 C C . THR D 1 43 ? -16.823 -37.495 186.979 1.00 27.95 43 THR D C 1
ATOM 8486 O O . THR D 1 43 ? -17.962 -37.888 187.235 1.00 27.02 43 THR D O 1
ATOM 8490 N N . ASP D 1 44 ? -15.791 -38.312 186.807 1.00 28.43 44 ASP D N 1
ATOM 8491 C CA . ASP D 1 44 ? -15.914 -39.757 186.928 1.00 29.77 44 ASP D CA 1
ATOM 8492 C C . ASP D 1 44 ? -16.240 -40.131 188.372 1.00 30.96 44 ASP D C 1
ATOM 8493 O O . ASP D 1 44 ? -16.752 -41.220 188.643 1.00 31.38 44 ASP D O 1
ATOM 8498 N N . THR D 1 45 ? -15.954 -39.214 189.292 1.00 30.52 45 THR D N 1
ATOM 8499 C CA . THR D 1 45 ? -16.214 -39.438 190.708 1.00 30.14 45 THR D CA 1
ATOM 8500 C C . THR D 1 45 ? -17.554 -38.859 191.148 1.00 29.16 45 THR D C 1
ATOM 8501 O O . THR D 1 45 ? -17.921 -38.951 192.318 1.00 29.41 45 THR D O 1
ATOM 8505 N N . GLY D 1 46 ? -18.271 -38.242 190.213 1.00 29.27 46 GLY D N 1
ATOM 8506 C CA . GLY D 1 46 ? -19.580 -37.697 190.531 1.00 29.60 46 GLY D CA 1
ATOM 8507 C C . GLY D 1 46 ? -19.719 -36.218 190.840 1.00 29.22 46 GLY D C 1
ATOM 8508 O O . GLY D 1 46 ? -20.827 -35.749 191.099 1.00 28.86 46 GLY D O 1
ATOM 8509 N N . ILE D 1 47 ? -18.621 -35.471 190.830 1.00 26.88 47 ILE D N 1
ATOM 8510 C CA . ILE D 1 47 ? -18.717 -34.043 191.111 1.00 26.44 47 ILE D CA 1
ATOM 8511 C C . ILE D 1 47 ? -19.318 -33.325 189.901 1.00 25.09 47 ILE D C 1
ATOM 8512 O O . ILE D 1 47 ? -18.965 -33.619 188.763 1.00 26.45 47 ILE D O 1
ATOM 8517 N N . GLU D 1 48 ? -20.221 -32.384 190.156 1.00 25.17 48 GLU D N 1
ATOM 8518 C CA . GLU D 1 48 ? -20.867 -31.634 189.083 1.00 24.84 48 GLU D CA 1
ATOM 8519 C C . GLU D 1 48 ? -20.506 -30.152 189.137 1.00 24.78 48 GLU D C 1
ATOM 8520 O O . GLU D 1 48 ? -20.443 -29.551 190.212 1.00 24.20 48 GLU D O 1
ATOM 8526 N N . GLY D 1 49 ? -20.264 -29.569 187.968 1.00 23.42 49 GLY D N 1
ATOM 8527 C CA . GLY D 1 49 ? -19.922 -28.159 187.901 1.00 23.14 49 GLY D CA 1
ATOM 8528 C C . GLY D 1 49 ? -20.792 -27.485 186.859 1.00 21.32 49 GLY D C 1
ATOM 8529 O O . GLY D 1 49 ? -21.161 -28.110 185.872 1.00 22.06 49 GLY D O 1
ATOM 8530 N N . TRP D 1 50 ? -21.113 -26.212 187.061 1.00 22.78 50 TRP D N 1
ATOM 8531 C CA . TRP D 1 50 ? -21.969 -25.505 186.114 1.00 22.70 50 TRP D CA 1
ATOM 8532 C C . TRP D 1 50 ? -21.359 -24.232 185.547 1.00 21.81 50 TRP D C 1
ATOM 8533 O O . TRP D 1 50 ? -20.554 -23.582 186.201 1.00 20.82 50 TRP D O 1
ATOM 8544 N N . GLY D 1 51 ? -21.771 -23.885 184.328 1.00 22.37 51 GLY D N 1
ATOM 8545 C CA . GLY D 1 51 ? -21.285 -22.686 183.664 1.00 21.03 51 GLY D CA 1
ATOM 8546 C C . GLY D 1 51 ? -22.317 -22.182 182.667 1.00 22.67 51 GLY D C 1
ATOM 8547 O O . GLY D 1 51 ? -23.147 -22.958 182.184 1.00 22.55 51 GLY D O 1
ATOM 8548 N N . GLU D 1 52 ? -22.262 -20.893 182.339 1.00 21.75 52 GLU D N 1
ATOM 8549 C CA . GLU D 1 52 ? -23.223 -20.301 181.413 1.00 21.60 52 GLU D CA 1
ATOM 8550 C C . GLU D 1 52 ? -22.610 -19.381 180.359 1.00 22.13 52 GLU D C 1
ATOM 8551 O O . GLU D 1 52 ? -21.564 -18.769 180.574 1.00 20.71 52 GLU D O 1
ATOM 8557 N N . SER D 1 53 ? -23.276 -19.299 179.213 1.00 19.99 53 SER D N 1
ATOM 8558 C CA . SER D 1 53 ? -22.858 -18.412 178.133 1.00 20.85 53 SER D CA 1
ATOM 8559 C C . SER D 1 53 ? -24.143 -17.973 177.449 1.00 20.16 53 SER D C 1
ATOM 8560 O O . SER D 1 53 ? -24.808 -18.779 176.791 1.00 21.00 53 SER D O 1
ATOM 8563 N N . THR D 1 54 ? -24.486 -16.701 177.620 1.00 18.99 54 THR D N 1
ATOM 8564 C CA . THR D 1 54 ? -25.706 -16.136 177.059 1.00 21.03 54 THR D CA 1
ATOM 8565 C C . THR D 1 54 ? -25.435 -14.857 176.270 1.00 22.11 54 THR D C 1
ATOM 8566 O O . THR D 1 54 ? -25.367 -13.762 176.839 1.00 21.34 54 THR D O 1
ATOM 8570 N N . PRO D 1 55 ? -25.272 -14.983 174.945 1.00 22.93 55 PRO D N 1
ATOM 8571 C CA . PRO D 1 55 ? -25.009 -13.832 174.078 1.00 24.65 55 PRO D CA 1
ATOM 8572 C C . PRO D 1 55 ? -26.131 -12.805 174.124 1.00 27.50 55 PRO D C 1
ATOM 8573 O O . PRO D 1 55 ? -27.301 -13.154 174.294 1.00 27.22 55 PRO D O 1
ATOM 8577 N N . PHE D 1 56 ? -25.767 -11.537 173.979 1.00 28.92 56 PHE D N 1
ATOM 8578 C CA . PHE D 1 56 ? -26.756 -10.473 173.962 1.00 32.73 56 PHE D CA 1
ATOM 8579 C C . PHE D 1 56 ? -27.170 -10.378 172.503 1.00 33.99 56 PHE D C 1
ATOM 8580 O O . PHE D 1 56 ? -26.861 -9.401 171.817 1.00 34.88 56 PHE D O 1
ATOM 8588 N N . GLY D 1 57 ? -27.858 -11.409 172.028 1.00 36.25 57 GLY D N 1
ATOM 8589 C CA . GLY D 1 57 ? -28.274 -11.433 170.640 1.00 37.15 57 GLY D CA 1
ATOM 8590 C C . GLY D 1 57 ? -27.044 -11.675 169.788 1.00 39.23 57 GLY D C 1
ATOM 8591 O O . GLY D 1 57 ? -26.087 -12.303 170.241 1.00 38.53 57 GLY D O 1
ATOM 8592 N N . SER D 1 58 ? -27.058 -11.174 168.559 1.00 39.43 58 SER D N 1
ATOM 8593 C CA . SER D 1 58 ? -25.923 -11.344 167.659 1.00 40.24 58 SER D CA 1
ATOM 8594 C C . SER D 1 58 ? -25.582 -10.014 166.995 1.00 40.95 58 SER D C 1
ATOM 8595 O O . SER D 1 58 ? -25.331 -9.958 165.791 1.00 43.40 58 SER D O 1
ATOM 8598 N N . ASN D 1 59 ? -25.549 -8.951 167.796 1.00 43.11 59 ASN D N 1
ATOM 8599 C CA . ASN D 1 59 ? -25.276 -7.607 167.293 1.00 43.16 59 ASN D CA 1
ATOM 8600 C C . ASN D 1 59 ? -23.884 -6.998 167.517 1.00 43.41 59 ASN D C 1
ATOM 8601 O O . ASN D 1 59 ? -23.080 -6.935 166.585 1.00 43.98 59 ASN D O 1
ATOM 8606 N N . TYR D 1 60 ? -23.596 -6.549 168.739 1.00 43.00 60 TYR D N 1
ATOM 8607 C CA . TYR D 1 60 ? -22.311 -5.899 169.023 1.00 40.58 60 TYR D CA 1
ATOM 8608 C C . TYR D 1 60 ? -21.028 -6.728 168.899 1.00 37.80 60 TYR D C 1
ATOM 8609 O O . TYR D 1 60 ? -19.949 -6.167 168.686 1.00 37.84 60 TYR D O 1
ATOM 8618 N N . ILE D 1 61 ? -21.124 -8.048 169.036 1.00 34.18 61 ILE D N 1
ATOM 8619 C CA . ILE D 1 61 ? -19.941 -8.894 168.876 1.00 30.49 61 ILE D CA 1
ATOM 8620 C C . ILE D 1 61 ? -20.306 -10.158 168.104 1.00 28.17 61 ILE D C 1
ATOM 8621 O O . ILE D 1 61 ? -21.462 -10.580 168.108 1.00 29.04 61 ILE D O 1
ATOM 8626 N N . ALA D 1 62 ? -19.319 -10.745 167.434 1.00 25.37 62 ALA D N 1
ATOM 8627 C CA . ALA D 1 62 ? -19.522 -11.955 166.639 1.00 24.79 62 ALA D CA 1
ATOM 8628 C C . ALA D 1 62 ? -19.836 -13.133 167.547 1.00 23.42 62 ALA D C 1
ATOM 8629 O O . ALA D 1 62 ? -18.974 -13.972 167.822 1.00 21.29 62 ALA D O 1
ATOM 8631 N N . SER D 1 63 ? -21.082 -13.195 167.999 1.00 22.37 63 SER D N 1
ATOM 8632 C CA . SER D 1 63 ? -21.516 -14.253 168.899 1.00 22.50 63 SER D CA 1
ATOM 8633 C C . SER D 1 63 ? -23.026 -14.407 168.839 1.00 21.83 63 SER D C 1
ATOM 8634 O O . SER D 1 63 ? -23.749 -13.423 168.700 1.00 21.13 63 SER D O 1
ATOM 8637 N N . HIS D 1 64 ? -23.496 -15.645 168.934 1.00 20.54 64 HIS D N 1
ATOM 8638 C CA . HIS D 1 64 ? -24.930 -15.911 168.921 1.00 20.31 64 HIS D CA 1
ATOM 8639 C C . HIS D 1 64 ? -25.207 -17.270 169.561 1.00 20.20 64 HIS D C 1
ATOM 8640 O O . HIS D 1 64 ? -24.392 -18.186 169.460 1.00 19.70 64 HIS D O 1
ATOM 8647 N N . PRO D 1 65 ? -26.364 -17.415 170.232 1.00 21.61 65 PRO D N 1
ATOM 8648 C CA . PRO D 1 65 ? -26.739 -18.668 170.901 1.00 21.81 65 PRO D CA 1
ATOM 8649 C C . PRO D 1 65 ? -26.468 -19.952 170.134 1.00 21.99 65 PRO D C 1
ATOM 8650 O O . PRO D 1 65 ? -25.868 -20.878 170.677 1.00 22.12 65 PRO D O 1
ATOM 8654 N N . ARG D 1 66 ? -26.905 -20.020 168.880 1.00 21.37 66 ARG D N 1
ATOM 8655 C CA . ARG D 1 66 ? -26.671 -21.221 168.086 1.00 20.97 66 ARG D CA 1
ATOM 8656 C C . ARG D 1 66 ? -25.183 -21.485 167.923 1.00 19.55 66 ARG D C 1
ATOM 8657 O O . ARG D 1 66 ? -24.757 -22.636 167.873 1.00 20.12 66 ARG D O 1
ATOM 8665 N N . GLY D 1 67 ? -24.400 -20.413 167.832 1.00 20.56 67 GLY D N 1
ATOM 8666 C CA . GLY D 1 67 ? -22.961 -20.547 167.666 1.00 18.95 67 GLY D CA 1
ATOM 8667 C C . GLY D 1 67 ? -22.300 -21.060 168.930 1.00 18.46 67 GLY D C 1
ATOM 8668 O O . GLY D 1 67 ? -21.321 -21.806 168.879 1.00 17.75 67 GLY D O 1
ATOM 8669 N N . VAL D 1 68 ? -22.834 -20.650 170.075 1.00 19.57 68 VAL D N 1
ATOM 8670 C CA . VAL D 1 68 ? -22.304 -21.097 171.354 1.00 19.67 68 VAL D CA 1
ATOM 8671 C C . VAL D 1 68 ? -22.466 -22.613 171.450 1.00 20.41 68 VAL D C 1
ATOM 8672 O O . VAL D 1 68 ? -21.509 -23.330 171.743 1.00 21.55 68 VAL D O 1
ATOM 8676 N N . ARG D 1 69 ? -23.672 -23.105 171.179 1.00 21.09 69 ARG D N 1
ATOM 8677 C CA . ARG D 1 69 ? -23.922 -24.541 171.247 1.00 21.17 69 ARG D CA 1
ATOM 8678 C C . ARG D 1 69 ? -23.165 -25.332 170.181 1.00 21.00 69 ARG D C 1
ATOM 8679 O O . ARG D 1 69 ? -22.721 -26.455 170.434 1.00 20.21 69 ARG D O 1
ATOM 8687 N N . ALA D 1 70 ? -23.005 -24.752 168.994 1.00 19.80 70 ALA D N 1
ATOM 8688 C CA . ALA D 1 70 ? -22.277 -25.421 167.920 1.00 19.13 70 ALA D CA 1
ATOM 8689 C C . ALA D 1 70 ? -20.802 -25.554 168.304 1.00 19.55 70 ALA D C 1
ATOM 8690 O O . ALA D 1 70 ? -20.170 -26.586 168.053 1.00 17.70 70 ALA D O 1
ATOM 8692 N N . GLY D 1 71 ? -20.255 -24.502 168.908 1.00 19.22 71 GLY D N 1
ATOM 8693 C CA . GLY D 1 71 ? -18.861 -24.538 169.328 1.00 17.08 71 GLY D CA 1
ATOM 8694 C C . GLY D 1 71 ? -18.647 -25.624 170.366 1.00 18.66 71 GLY D C 1
ATOM 8695 O O . GLY D 1 71 ? -17.664 -26.374 170.322 1.00 17.57 71 GLY D O 1
ATOM 8696 N N . ILE D 1 72 ? -19.576 -25.713 171.310 1.00 18.41 72 ILE D N 1
ATOM 8697 C CA . ILE D 1 72 ? -19.487 -26.720 172.354 1.00 19.53 72 ILE D CA 1
ATOM 8698 C C . ILE D 1 72 ? -19.517 -28.116 171.742 1.00 19.99 72 ILE D C 1
ATOM 8699 O O . ILE D 1 72 ? -18.748 -28.990 172.142 1.00 19.96 72 ILE D O 1
ATOM 8704 N N . ALA D 1 73 ? -20.383 -28.319 170.755 1.00 19.91 73 ALA D N 1
ATOM 8705 C CA . ALA D 1 73 ? -20.487 -29.622 170.109 1.00 21.17 73 ALA D CA 1
ATOM 8706 C C . ALA D 1 73 ? -19.167 -30.039 169.464 1.00 21.45 73 ALA D C 1
ATOM 8707 O O . ALA D 1 73 ? -18.791 -31.210 169.502 1.00 21.03 73 ALA D O 1
ATOM 8709 N N . THR D 1 74 ? -18.455 -29.079 168.886 1.00 21.01 74 THR D N 1
ATOM 8710 C CA . THR D 1 74 ? -17.187 -29.372 168.236 1.00 22.81 74 THR D CA 1
ATOM 8711 C C . THR D 1 74 ? -16.043 -29.662 169.207 1.00 22.34 74 THR D C 1
ATOM 8712 O O . THR D 1 74 ? -15.196 -30.502 168.925 1.00 23.40 74 THR D O 1
ATOM 8716 N N . MET D 1 75 ? -16.030 -28.985 170.353 1.00 22.66 75 MET D N 1
ATOM 8717 C CA . MET D 1 75 ? -14.951 -29.159 171.331 1.00 21.77 75 MET D CA 1
ATOM 8718 C C . MET D 1 75 ? -15.156 -30.244 172.391 1.00 22.30 75 MET D C 1
ATOM 8719 O O . MET D 1 75 ? -14.214 -30.951 172.749 1.00 23.33 75 MET D O 1
ATOM 8724 N N . ALA D 1 76 ? -16.381 -30.356 172.892 1.00 23.45 76 ALA D N 1
ATOM 8725 C CA . ALA D 1 76 ? -16.717 -31.300 173.958 1.00 25.21 76 ALA D CA 1
ATOM 8726 C C . ALA D 1 76 ? -16.103 -32.701 173.912 1.00 25.41 76 ALA D C 1
ATOM 8727 O O . ALA D 1 76 ? -15.477 -33.137 174.879 1.00 25.60 76 ALA D O 1
ATOM 8729 N N . PRO D 1 77 ? -16.277 -33.427 172.798 1.00 26.29 77 PRO D N 1
ATOM 8730 C CA . PRO D 1 77 ? -15.723 -34.782 172.688 1.00 27.50 77 PRO D CA 1
ATOM 8731 C C . PRO D 1 77 ? -14.253 -34.936 173.079 1.00 28.42 77 PRO D C 1
ATOM 8732 O O . PRO D 1 77 ? -13.867 -35.944 173.672 1.00 28.82 77 PRO D O 1
ATOM 8736 N N . SER D 1 78 ? -13.437 -33.939 172.754 1.00 28.12 78 SER D N 1
ATOM 8737 C CA . SER D 1 78 ? -12.015 -33.999 173.063 1.00 26.63 78 SER D CA 1
ATOM 8738 C C . SER D 1 78 ? -11.690 -33.639 174.509 1.00 25.97 78 SER D C 1
ATOM 8739 O O . SER D 1 78 ? -10.535 -33.734 174.927 1.00 25.10 78 SER D O 1
ATOM 8742 N N . LEU D 1 79 ? -12.701 -33.237 175.275 1.00 24.39 79 LEU D N 1
ATOM 8743 C CA . LEU D 1 79 ? -12.485 -32.866 176.669 1.00 24.75 79 LEU D CA 1
ATOM 8744 C C . LEU D 1 79 ? -12.786 -34.000 177.641 1.00 24.63 79 LEU D C 1
ATOM 8745 O O . LEU D 1 79 ? -12.420 -33.938 178.816 1.00 24.44 79 LEU D O 1
ATOM 8750 N N . ILE D 1 80 ? -13.459 -35.034 177.152 1.00 23.74 80 ILE D N 1
ATOM 8751 C CA . ILE D 1 80 ? -13.794 -36.167 178.003 1.00 22.81 80 ILE D CA 1
ATOM 8752 C C . ILE D 1 80 ? -12.515 -36.893 178.423 1.00 22.64 80 ILE D C 1
ATOM 8753 O O . ILE D 1 80 ? -11.672 -37.222 177.589 1.00 24.23 80 ILE D O 1
ATOM 8758 N N . GLY D 1 81 ? -12.365 -37.123 179.723 1.00 23.34 81 GLY D N 1
ATOM 8759 C CA . GLY D 1 81 ? -11.184 -37.813 180.214 1.00 24.56 81 GLY D CA 1
ATOM 8760 C C . GLY D 1 81 ? -10.124 -36.893 180.794 1.00 24.94 81 GLY D C 1
ATOM 8761 O O . GLY D 1 81 ? -9.200 -37.353 181.463 1.00 25.31 81 GLY D O 1
ATOM 8762 N N . LEU D 1 82 ? -10.243 -35.593 180.540 1.00 23.82 82 LEU D N 1
ATOM 8763 C CA . LEU D 1 82 ? -9.271 -34.642 181.063 1.00 24.01 82 LEU D CA 1
ATOM 8764 C C . LEU D 1 82 ? -9.587 -34.254 182.500 1.00 23.50 82 LEU D C 1
ATOM 8765 O O . LEU D 1 82 ? -10.732 -34.345 182.942 1.00 25.14 82 LEU D O 1
ATOM 8770 N N . ASP D 1 83 ? -8.558 -33.828 183.224 1.00 22.68 83 ASP D N 1
ATOM 8771 C CA . ASP D 1 83 ? -8.697 -33.400 184.615 1.00 23.48 83 ASP D CA 1
ATOM 8772 C C . ASP D 1 83 ? -9.206 -31.958 184.608 1.00 23.42 83 ASP D C 1
ATOM 8773 O O . ASP D 1 83 ? -8.492 -31.046 184.181 1.00 23.31 83 ASP D O 1
ATOM 8778 N N . PRO D 1 84 ? -10.438 -31.731 185.094 1.00 22.56 84 PRO D N 1
ATOM 8779 C CA . PRO D 1 84 ? -11.039 -30.392 185.133 1.00 22.25 84 PRO D CA 1
ATOM 8780 C C . PRO D 1 84 ? -10.343 -29.376 186.034 1.00 20.87 84 PRO D C 1
ATOM 8781 O O . PRO D 1 84 ? -10.578 -28.173 185.918 1.00 20.99 84 PRO D O 1
ATOM 8785 N N . ARG D 1 85 ? -9.487 -29.855 186.929 1.00 20.80 85 ARG D N 1
ATOM 8786 C CA . ARG D 1 85 ? -8.770 -28.967 187.836 1.00 21.17 85 ARG D CA 1
ATOM 8787 C C . ARG D 1 85 ? -7.611 -28.250 187.133 1.00 20.80 85 ARG D C 1
ATOM 8788 O O . ARG D 1 85 ? -7.158 -27.203 187.591 1.00 21.44 85 ARG D O 1
ATOM 8796 N N . ARG D 1 86 ? -7.128 -28.819 186.033 1.00 20.43 86 ARG D N 1
ATOM 8797 C CA . ARG D 1 86 ? -6.028 -28.215 185.283 1.00 19.44 86 ARG D CA 1
ATOM 8798 C C . ARG D 1 86 ? -6.660 -27.231 184.315 1.00 19.13 86 ARG D C 1
ATOM 8799 O O . ARG D 1 86 ? -6.581 -27.395 183.100 1.00 19.11 86 ARG D O 1
ATOM 8807 N N . VAL D 1 87 ? -7.289 -26.204 184.876 1.00 19.13 87 VAL D N 1
ATOM 8808 C CA . VAL D 1 87 ? -7.993 -25.203 184.087 1.00 19.73 87 VAL D CA 1
ATOM 8809 C C . VAL D 1 87 ? -7.233 -24.651 182.888 1.00 20.31 87 VAL D C 1
ATOM 8810 O O . VAL D 1 87 ? -7.792 -24.544 181.799 1.00 20.41 87 VAL D O 1
ATOM 8814 N N . ASP D 1 88 ? -5.962 -24.312 183.069 1.00 21.18 88 ASP D N 1
ATOM 8815 C CA . ASP D 1 88 ? -5.185 -23.776 181.955 1.00 21.15 88 ASP D CA 1
ATOM 8816 C C . ASP D 1 88 ? -4.943 -24.824 180.875 1.00 20.83 88 ASP D C 1
ATOM 8817 O O . ASP D 1 88 ? -4.901 -24.500 179.682 1.00 19.64 88 ASP D O 1
ATOM 8822 N N . ARG D 1 89 ? -4.801 -26.082 181.286 1.00 21.09 89 ARG D N 1
ATOM 8823 C CA . ARG D 1 89 ? -4.582 -27.162 180.334 1.00 21.05 89 ARG D CA 1
ATOM 8824 C C . ARG D 1 89 ? -5.894 -27.445 179.602 1.00 21.32 89 ARG D C 1
ATOM 8825 O O . ARG D 1 89 ? -5.894 -27.822 178.430 1.00 20.74 89 ARG D O 1
ATOM 8833 N N . ILE D 1 90 ? -7.011 -27.265 180.301 1.00 20.13 90 ILE D N 1
ATOM 8834 C CA . ILE D 1 90 ? -8.324 -27.475 179.697 1.00 20.15 90 ILE D CA 1
ATOM 8835 C C . ILE D 1 90 ? -8.513 -26.441 178.590 1.00 20.20 90 ILE D C 1
ATOM 8836 O O . ILE D 1 90 ? -9.040 -26.748 177.522 1.00 20.24 90 ILE D O 1
ATOM 8841 N N . ASN D 1 91 ? -8.076 -25.211 178.845 1.00 20.20 91 ASN D N 1
ATOM 8842 C CA . ASN D 1 91 ? -8.205 -24.156 177.843 1.00 19.17 91 ASN D CA 1
ATOM 8843 C C . ASN D 1 91 ? -7.296 -24.419 176.641 1.00 19.86 91 ASN D C 1
ATOM 8844 O O . ASN D 1 91 ? -7.670 -24.133 175.498 1.00 20.94 91 ASN D O 1
ATOM 8849 N N . ASP D 1 92 ? -6.107 -24.964 176.885 1.00 19.88 92 ASP D N 1
ATOM 8850 C CA . ASP D 1 92 ? -5.204 -25.274 175.782 1.00 20.85 92 ASP D CA 1
ATOM 8851 C C . ASP D 1 92 ? -5.897 -26.333 174.931 1.00 20.14 92 ASP D C 1
ATOM 8852 O O . ASP D 1 92 ? -5.847 -26.289 173.702 1.00 19.86 92 ASP D O 1
ATOM 8857 N N . ALA D 1 93 ? -6.537 -27.288 175.599 1.00 18.24 93 ALA D N 1
ATOM 8858 C CA . ALA D 1 93 ? -7.247 -28.363 174.910 1.00 18.39 93 ALA D CA 1
ATOM 8859 C C . ALA D 1 93 ? -8.400 -27.811 174.077 1.00 19.23 93 ALA D C 1
ATOM 8860 O O . ALA D 1 93 ? -8.633 -28.266 172.957 1.00 18.14 93 ALA D O 1
ATOM 8862 N N . MET D 1 94 ? -9.128 -26.841 174.626 1.00 19.55 94 MET D N 1
ATOM 8863 C CA . MET D 1 94 ? -10.235 -26.243 173.889 1.00 21.16 94 MET D CA 1
ATOM 8864 C C . MET D 1 94 ? -9.672 -25.492 172.684 1.00 20.39 94 MET D C 1
ATOM 8865 O O . MET D 1 94 ? -10.224 -25.564 171.589 1.00 18.83 94 MET D O 1
ATOM 8870 N N . ASP D 1 95 ? -8.561 -24.787 172.883 1.00 21.77 95 ASP D N 1
ATOM 8871 C CA . ASP D 1 95 ? -7.932 -24.037 171.796 1.00 22.58 95 ASP D CA 1
ATOM 8872 C C . ASP D 1 95 ? -7.445 -24.959 170.679 1.00 22.82 95 ASP D C 1
ATOM 8873 O O . ASP D 1 95 ? -7.515 -24.610 169.498 1.00 21.12 95 ASP D O 1
ATOM 8878 N N . ASP D 1 96 ? -6.943 -26.134 171.046 1.00 22.97 96 ASP D N 1
ATOM 8879 C CA . ASP D 1 96 ? -6.458 -27.079 170.044 1.00 25.01 96 ASP D CA 1
ATOM 8880 C C . ASP D 1 96 ? -7.601 -27.630 169.204 1.00 24.55 96 ASP D C 1
ATOM 8881 O O . ASP D 1 96 ? -7.402 -28.036 168.059 1.00 26.39 96 ASP D O 1
ATOM 8886 N N . ALA D 1 97 ? -8.798 -27.644 169.778 1.00 25.03 97 ALA D N 1
ATOM 8887 C CA . ALA D 1 97 ? -9.970 -28.161 169.083 1.00 24.56 97 ALA D CA 1
ATOM 8888 C C . ALA D 1 97 ? -10.694 -27.113 168.245 1.00 25.36 97 ALA D C 1
ATOM 8889 O O . ALA D 1 97 ? -11.302 -27.446 167.228 1.00 26.58 97 ALA D O 1
ATOM 8891 N N . LEU D 1 98 ? -10.631 -25.854 168.667 1.00 23.48 98 LEU D N 1
ATOM 8892 C CA . LEU D 1 98 ? -11.322 -24.780 167.954 1.00 24.12 98 LEU D CA 1
ATOM 8893 C C . LEU D 1 98 ? -10.747 -23.405 168.287 1.00 23.56 98 LEU D C 1
ATOM 8894 O O . LEU D 1 98 ? -10.741 -23.001 169.448 1.00 21.69 98 LEU D O 1
ATOM 8899 N N . LEU D 1 99 ? -10.283 -22.685 167.268 1.00 23.87 99 LEU D N 1
ATOM 8900 C CA . LEU D 1 99 ? -9.712 -21.349 167.469 1.00 23.81 99 LEU D CA 1
ATOM 8901 C C . LEU D 1 99 ? -10.811 -20.335 167.790 1.00 22.72 99 LEU D C 1
ATOM 8902 O O . LEU D 1 99 ? -11.932 -20.448 167.295 1.00 21.46 99 LEU D O 1
ATOM 8907 N N . GLY D 1 100 ? -10.478 -19.347 168.618 1.00 20.03 100 GLY D N 1
ATOM 8908 C CA . GLY D 1 100 ? -11.439 -18.318 168.986 1.00 20.15 100 GLY D CA 1
ATOM 8909 C C . GLY D 1 100 ? -12.633 -18.880 169.733 1.00 19.64 100 GLY D C 1
ATOM 8910 O O . GLY D 1 100 ? -12.467 -19.695 170.632 1.00 20.77 100 GLY D O 1
ATOM 8911 N N . HIS D 1 101 ? -13.831 -18.433 169.369 1.00 18.03 101 HIS D N 1
ATOM 8912 C CA . HIS D 1 101 ? -15.062 -18.906 170.001 1.00 19.54 101 HIS D CA 1
ATOM 8913 C C . HIS D 1 101 ? -15.032 -18.862 171.526 1.00 19.48 101 HIS D C 1
ATOM 8914 O O . HIS D 1 101 ? -15.414 -19.832 172.193 1.00 19.84 101 HIS D O 1
ATOM 8921 N N . GLU D 1 102 ? -14.586 -17.737 172.080 1.00 18.34 102 GLU D N 1
ATOM 8922 C CA . GLU D 1 102 ? -14.530 -17.586 173.528 1.00 18.48 102 GLU D CA 1
ATOM 8923 C C . GLU D 1 102 ? -15.920 -17.785 174.126 1.00 18.48 102 GLU D C 1
ATOM 8924 O O . GLU D 1 102 ? -16.061 -18.290 175.243 1.00 18.74 102 GLU D O 1
ATOM 8930 N N . ASP D 1 103 ? -16.949 -17.387 173.388 1.00 18.51 103 ASP D N 1
ATOM 8931 C CA . ASP D 1 103 ? -18.307 -17.533 173.893 1.00 20.06 103 ASP D CA 1
ATOM 8932 C C . ASP D 1 103 ? -18.695 -18.997 174.105 1.00 19.50 103 ASP D C 1
ATOM 8933 O O . ASP D 1 103 ? -19.441 -19.315 175.030 1.00 21.92 103 ASP D O 1
ATOM 8938 N N . ALA D 1 104 ? -18.165 -19.886 173.270 1.00 19.41 104 ALA D N 1
ATOM 8939 C CA . ALA D 1 104 ? -18.461 -21.314 173.384 1.00 18.96 104 ALA D CA 1
ATOM 8940 C C . ALA D 1 104 ? -17.628 -21.976 174.480 1.00 19.54 104 ALA D C 1
ATOM 8941 O O . ALA D 1 104 ? -18.096 -22.877 175.175 1.00 17.57 104 ALA D O 1
ATOM 8943 N N . LYS D 1 105 ? -16.389 -21.525 174.636 1.00 17.44 105 LYS D N 1
ATOM 8944 C CA . LYS D 1 105 ? -15.500 -22.099 175.638 1.00 18.42 105 LYS D CA 1
ATOM 8945 C C . LYS D 1 105 ? -15.846 -21.720 177.075 1.00 17.96 105 LYS D C 1
ATOM 8946 O O . LYS D 1 105 ? -15.527 -22.456 178.005 1.00 17.98 105 LYS D O 1
ATOM 8952 N N . THR D 1 106 ? -16.510 -20.581 177.242 1.00 18.00 106 THR D N 1
ATOM 8953 C CA . THR D 1 106 ? -16.859 -20.059 178.564 1.00 18.49 106 THR D CA 1
ATOM 8954 C C . THR D 1 106 ? -17.631 -20.965 179.522 1.00 19.64 106 THR D C 1
ATOM 8955 O O . THR D 1 106 ? -17.193 -21.188 180.648 1.00 17.30 106 THR D O 1
ATOM 8959 N N . ALA D 1 107 ? -18.778 -21.478 179.093 1.00 19.81 107 ALA D N 1
ATOM 8960 C CA . ALA D 1 107 ? -19.584 -22.328 179.964 1.00 18.62 107 ALA D CA 1
ATOM 8961 C C . ALA D 1 107 ? -18.809 -23.546 180.465 1.00 18.14 107 ALA D C 1
ATOM 8962 O O . ALA D 1 107 ? -18.965 -23.966 181.617 1.00 20.64 107 ALA D O 1
ATOM 8964 N N . ILE D 1 108 ? -17.968 -24.102 179.602 1.00 18.37 108 ILE D N 1
ATOM 8965 C CA . ILE D 1 108 ? -17.165 -25.264 179.955 1.00 17.95 108 ILE D CA 1
ATOM 8966 C C . ILE D 1 108 ? -16.108 -24.886 180.989 1.00 19.00 108 ILE D C 1
ATOM 8967 O O . ILE D 1 108 ? -15.945 -25.572 182.002 1.00 19.29 108 ILE D O 1
ATOM 8972 N N . ASP D 1 109 ? -15.404 -23.786 180.747 1.00 18.50 109 ASP D N 1
ATOM 8973 C CA . ASP D 1 109 ? -14.371 -23.351 181.680 1.00 18.02 109 ASP D CA 1
ATOM 8974 C C . ASP D 1 109 ? -14.940 -23.065 183.059 1.00 19.64 109 ASP D C 1
ATOM 8975 O O . ASP D 1 109 ? -14.403 -23.523 184.068 1.00 19.60 109 ASP D O 1
ATOM 8980 N N . VAL D 1 110 ? -16.020 -22.293 183.105 1.00 20.02 110 VAL D N 1
ATOM 8981 C CA . VAL D 1 110 ? -16.628 -21.941 184.379 1.00 18.60 110 VAL D CA 1
ATOM 8982 C C . VAL D 1 110 ? -17.069 -23.182 185.153 1.00 20.00 110 VAL D C 1
ATOM 8983 O O . VAL D 1 110 ? -16.943 -23.230 186.381 1.00 18.22 110 VAL D O 1
ATOM 8987 N N . ALA D 1 111 ? -17.568 -24.183 184.432 1.00 20.35 111 ALA D N 1
ATOM 8988 C CA . ALA D 1 111 ? -18.014 -25.429 185.051 1.00 20.64 111 ALA D CA 1
ATOM 8989 C C . ALA D 1 111 ? -16.810 -26.144 185.651 1.00 21.58 111 ALA D C 1
ATOM 8990 O O . ALA D 1 111 ? -16.913 -26.794 186.696 1.00 21.60 111 ALA D O 1
ATOM 8992 N N . CYS D 1 112 ? -15.666 -26.033 184.984 1.00 20.38 112 CYS D N 1
ATOM 8993 C CA . CYS D 1 112 ? -14.456 -26.664 185.490 1.00 21.03 112 CYS D CA 1
ATOM 8994 C C . CYS D 1 112 ? -14.035 -26.003 186.793 1.00 21.94 112 CYS D C 1
ATOM 8995 O O . CYS D 1 112 ? -13.606 -26.679 187.727 1.00 20.69 112 CYS D O 1
ATOM 8998 N N . TRP D 1 113 ? -14.157 -24.680 186.861 1.00 20.45 113 TRP D N 1
ATOM 8999 C CA . TRP D 1 113 ? -13.795 -23.973 188.084 1.00 21.17 113 TRP D CA 1
ATOM 9000 C C . TRP D 1 113 ? -14.723 -24.372 189.228 1.00 21.92 113 TRP D C 1
ATOM 9001 O O . TRP D 1 113 ? -14.294 -24.487 190.379 1.00 21.40 113 TRP D O 1
ATOM 9012 N N . ASP D 1 114 ? -15.995 -24.588 188.907 1.00 20.67 114 ASP D N 1
ATOM 9013 C CA . ASP D 1 114 ? -16.965 -24.985 189.918 1.00 21.98 114 ASP D CA 1
ATOM 9014 C C . ASP D 1 114 ? -16.499 -26.323 190.506 1.00 21.19 114 ASP D C 1
ATOM 9015 O O . ASP D 1 114 ? -16.366 -26.468 191.723 1.00 22.15 114 ASP D O 1
ATOM 9020 N N . ILE D 1 115 ? -16.227 -27.289 189.633 1.00 22.24 115 ILE D N 1
ATOM 9021 C CA . ILE D 1 115 ? -15.749 -28.600 190.060 1.00 22.29 115 ILE D CA 1
ATOM 9022 C C . ILE D 1 115 ? -14.471 -28.445 190.883 1.00 22.86 115 ILE D C 1
ATOM 9023 O O . ILE D 1 115 ? -14.347 -29.000 191.975 1.00 22.54 115 ILE D O 1
ATOM 9028 N N . PHE D 1 116 ? -13.525 -27.679 190.347 1.00 22.45 116 PHE D N 1
ATOM 9029 C CA . PHE D 1 116 ? -12.248 -27.439 191.012 1.00 23.16 116 PHE D CA 1
ATOM 9030 C C . PHE D 1 116 ? -12.450 -26.950 192.446 1.00 23.62 116 PHE D C 1
ATOM 9031 O O . PHE D 1 116 ? -11.843 -27.478 193.380 1.00 24.79 116 PHE D O 1
ATOM 9039 N N . GLY D 1 117 ? -13.307 -25.950 192.621 1.00 21.68 117 GLY D N 1
ATOM 9040 C CA . GLY D 1 117 ? -13.563 -25.422 193.951 1.00 22.69 117 GLY D CA 1
ATOM 9041 C C . GLY D 1 117 ? -14.196 -26.457 194.863 1.00 23.29 117 GLY D C 1
ATOM 9042 O O . GLY D 1 117 ? -13.843 -26.564 196.040 1.00 22.92 117 GLY D O 1
ATOM 9043 N N . LYS D 1 118 ? -15.139 -27.221 194.320 1.00 24.07 118 LYS D N 1
ATOM 9044 C CA . LYS D 1 118 ? -15.813 -28.257 195.097 1.00 23.82 118 LYS D CA 1
ATOM 9045 C C . LYS D 1 118 ? -14.840 -29.357 195.522 1.00 24.09 118 LYS D C 1
ATOM 9046 O O . LYS D 1 118 ? -14.892 -29.828 196.661 1.00 24.42 118 LYS D O 1
ATOM 9052 N N . SER D 1 119 ? -13.951 -29.753 194.610 1.00 23.39 119 SER D N 1
ATOM 9053 C CA . SER D 1 119 ? -12.977 -30.813 194.883 1.00 25.71 119 SER D CA 1
ATOM 9054 C C . SER D 1 119 ? -12.042 -30.510 196.053 1.00 25.51 119 SER D C 1
ATOM 9055 O O . SER D 1 119 ? -11.649 -31.422 196.785 1.00 24.88 119 SER D O 1
ATOM 9058 N N . VAL D 1 120 ? -11.678 -29.242 196.231 1.00 25.82 120 VAL D N 1
ATOM 9059 C CA . VAL D 1 120 ? -10.790 -28.868 197.332 1.00 26.41 120 VAL D CA 1
ATOM 9060 C C . VAL D 1 120 ? -11.530 -28.137 198.446 1.00 26.07 120 VAL D C 1
ATOM 9061 O O . VAL D 1 120 ? -10.923 -27.716 199.431 1.00 27.72 120 VAL D O 1
ATOM 9065 N N . GLY D 1 121 ? -12.840 -27.978 198.283 1.00 26.25 121 GLY D N 1
ATOM 9066 C CA . GLY D 1 121 ? -13.643 -27.312 199.297 1.00 24.52 121 GLY D CA 1
ATOM 9067 C C . GLY D 1 121 ? -13.370 -25.832 199.511 1.00 25.23 121 GLY D C 1
ATOM 9068 O O . GLY D 1 121 ? -13.388 -25.351 200.646 1.00 24.07 121 GLY D O 1
ATOM 9069 N N . LEU D 1 122 ? -13.125 -25.102 198.428 1.00 23.10 122 LEU D N 1
ATOM 9070 C CA . LEU D 1 122 ? -12.858 -23.666 198.519 1.00 22.27 122 LEU D CA 1
ATOM 9071 C C . LEU D 1 122 ? -13.683 -22.913 197.489 1.00 22.34 122 LEU D C 1
ATOM 9072 O O . LEU D 1 122 ? -13.958 -23.438 196.411 1.00 23.01 122 LEU D O 1
ATOM 9077 N N . PRO D 1 123 ? -14.094 -21.675 197.811 1.00 20.98 123 PRO D N 1
ATOM 9078 C CA . PRO D 1 123 ? -14.887 -20.872 196.876 1.00 21.96 123 PRO D CA 1
ATOM 9079 C C . PRO D 1 123 ? -13.981 -20.560 195.692 1.00 21.45 123 PRO D C 1
ATOM 9080 O O . PRO D 1 123 ? -12.759 -20.547 195.833 1.00 21.63 123 PRO D O 1
ATOM 9084 N N . VAL D 1 124 ? -14.568 -20.301 194.532 1.00 21.54 124 VAL D N 1
ATOM 9085 C CA . VAL D 1 124 ? -13.761 -20.009 193.354 1.00 20.15 124 VAL D CA 1
ATOM 9086 C C . VAL D 1 124 ? -12.823 -18.814 193.525 1.00 20.85 124 VAL D C 1
ATOM 9087 O O . VAL D 1 124 ? -11.661 -18.872 193.106 1.00 20.06 124 VAL D O 1
ATOM 9091 N N . CYS D 1 125 ? -13.303 -17.739 194.147 1.00 18.65 125 CYS D N 1
ATOM 9092 C CA . CYS D 1 125 ? -12.460 -16.559 194.324 1.00 20.64 125 CYS D CA 1
ATOM 9093 C C . CYS D 1 125 ? -11.184 -16.835 195.121 1.00 21.52 125 CYS D C 1
ATOM 9094 O O . CYS D 1 125 ? -10.164 -16.172 194.921 1.00 20.31 125 CYS D O 1
ATOM 9097 N N . GLU D 1 126 ? -11.227 -17.817 196.016 1.00 22.38 126 GLU D N 1
ATOM 9098 C CA . GLU D 1 126 ? -10.044 -18.136 196.807 1.00 22.40 126 GLU D CA 1
ATOM 9099 C C . GLU D 1 126 ? -9.020 -18.870 195.946 1.00 23.03 126 GLU D C 1
ATOM 9100 O O . GLU D 1 126 ? -7.812 -18.737 196.157 1.00 26.04 126 GLU D O 1
ATOM 9106 N N . LEU D 1 127 ? -9.500 -19.629 194.964 1.00 20.99 127 LEU D N 1
ATOM 9107 C CA . LEU D 1 127 ? -8.617 -20.360 194.060 1.00 22.94 127 LEU D CA 1
ATOM 9108 C C . LEU D 1 127 ? -8.109 -19.450 192.940 1.00 23.64 127 LEU D C 1
ATOM 9109 O O . LEU D 1 127 ? -7.185 -19.806 192.209 1.00 22.82 127 LEU D O 1
ATOM 9114 N N . LEU D 1 128 ? -8.725 -18.278 192.811 1.00 23.28 128 LEU D N 1
ATOM 9115 C CA . LEU D 1 128 ? -8.324 -17.304 191.796 1.00 24.41 128 LEU D CA 1
ATOM 9116 C C . LEU D 1 128 ? -7.284 -16.344 192.361 1.00 24.99 128 LEU D C 1
ATOM 9117 O O . LEU D 1 128 ? -6.981 -15.320 191.749 1.00 27.88 128 LEU D O 1
ATOM 9122 N N . GLY D 1 129 ? -6.748 -16.670 193.534 1.00 23.60 129 GLY D N 1
ATOM 9123 C CA . GLY D 1 129 ? -5.737 -15.821 194.141 1.00 23.40 129 GLY D CA 1
ATOM 9124 C C . GLY D 1 129 ? -6.081 -15.276 195.515 1.00 22.87 129 GLY D C 1
ATOM 9125 O O . GLY D 1 129 ? -5.205 -14.774 196.220 1.00 22.93 129 GLY D O 1
ATOM 9126 N N . GLY D 1 130 ? -7.352 -15.361 195.898 1.00 22.70 130 GLY D N 1
ATOM 9127 C CA . GLY D 1 130 ? -7.762 -14.868 197.201 1.00 21.88 130 GLY D CA 1
ATOM 9128 C C . GLY D 1 130 ? -8.716 -13.689 197.139 1.00 22.44 130 GLY D C 1
ATOM 9129 O O . GLY D 1 130 ? -8.529 -12.758 196.352 1.00 20.85 130 GLY D O 1
ATOM 9130 N N . ARG D 1 131 ? -9.749 -13.722 197.974 1.00 20.76 131 ARG D N 1
ATOM 9131 C CA . ARG D 1 131 ? -10.727 -12.644 197.994 1.00 21.46 131 ARG D CA 1
ATOM 9132 C C . ARG D 1 131 ? -10.186 -11.372 198.637 1.00 21.35 131 ARG D C 1
ATOM 9133 O O . ARG D 1 131 ? -9.373 -11.424 199.561 1.00 20.36 131 ARG D O 1
ATOM 9141 N N . THR D 1 132 ? -10.649 -10.231 198.136 1.00 20.57 132 THR D N 1
ATOM 9142 C CA . THR D 1 132 ? -10.267 -8.937 198.680 1.00 21.93 132 THR D CA 1
ATOM 9143 C C . THR D 1 132 ? -11.227 -8.722 199.852 1.00 22.40 132 THR D C 1
ATOM 9144 O O . THR D 1 132 ? -12.193 -9.466 199.997 1.00 20.73 132 THR D O 1
ATOM 9148 N N . ASN D 1 133 ? -10.980 -7.708 200.673 1.00 23.67 133 ASN D N 1
ATOM 9149 C CA . ASN D 1 133 ? -11.846 -7.447 201.822 1.00 25.77 133 ASN D CA 1
ATOM 9150 C C . ASN D 1 133 ? -12.846 -6.316 201.568 1.00 25.45 133 ASN D C 1
ATOM 9151 O O . ASN D 1 133 ? -13.377 -5.719 202.511 1.00 24.44 133 ASN D O 1
ATOM 9156 N N . THR D 1 134 ? -13.106 -6.026 200.298 1.00 22.00 134 THR D N 1
ATOM 9157 C CA . THR D 1 134 ? -14.029 -4.953 199.943 1.00 22.58 134 THR D CA 1
ATOM 9158 C C . THR D 1 134 ? -15.225 -5.445 199.134 1.00 22.62 134 THR D C 1
ATOM 9159 O O . THR D 1 134 ? -15.152 -6.469 198.460 1.00 24.29 134 THR D O 1
ATOM 9163 N N . ARG D 1 135 ? -16.328 -4.707 199.203 1.00 22.51 135 ARG D N 1
ATOM 9164 C CA . ARG D 1 135 ? -17.535 -5.089 198.483 1.00 23.67 135 ARG D CA 1
ATOM 9165 C C . ARG D 1 135 ? -17.435 -4.758 197.000 1.00 23.18 135 ARG D C 1
ATOM 9166 O O . ARG D 1 135 ? -16.532 -4.040 196.574 1.00 23.04 135 ARG D O 1
ATOM 9174 N N . LEU D 1 136 ? -18.365 -5.296 196.220 1.00 21.51 136 LEU D N 1
ATOM 9175 C CA . LEU D 1 136 ? -18.389 -5.080 194.778 1.00 20.83 136 LEU D CA 1
ATOM 9176 C C . LEU D 1 136 ? -19.545 -4.149 194.394 1.00 21.31 136 LEU D C 1
ATOM 9177 O O . LEU D 1 136 ? -20.713 -4.523 194.513 1.00 21.01 136 LEU D O 1
ATOM 9182 N N . PRO D 1 137 ? -19.236 -2.923 193.935 1.00 21.86 137 PRO D N 1
ATOM 9183 C CA . PRO D 1 137 ? -20.297 -1.985 193.548 1.00 22.20 137 PRO D CA 1
ATOM 9184 C C . PRO D 1 137 ? -20.932 -2.360 192.213 1.00 23.17 137 PRO D C 1
ATOM 9185 O O . PRO D 1 137 ? -20.245 -2.799 191.289 1.00 22.56 137 PRO D O 1
ATOM 9189 N N . LEU D 1 138 ? -22.248 -2.194 192.121 1.00 23.21 138 LEU D N 1
ATOM 9190 C CA . LEU D 1 138 ? -22.973 -2.515 190.897 1.00 22.69 138 LEU D CA 1
ATOM 9191 C C . LEU D 1 138 ? -23.005 -1.307 189.978 1.00 21.88 138 LEU D C 1
ATOM 9192 O O . LEU D 1 138 ? -22.911 -0.169 190.431 1.00 20.71 138 LEU D O 1
ATOM 9197 N N . ILE D 1 139 ? -23.139 -1.554 188.683 1.00 20.84 139 ILE D N 1
ATOM 9198 C CA . ILE D 1 139 ? -23.203 -0.458 187.737 1.00 23.33 139 ILE D CA 1
ATOM 9199 C C . ILE D 1 139 ? -24.583 -0.431 187.090 1.00 23.04 139 ILE D C 1
ATOM 9200 O O . ILE D 1 139 ? -25.152 -1.470 186.756 1.00 24.62 139 ILE D O 1
ATOM 9205 N N . SER D 1 140 ? -25.126 0.768 186.934 1.00 22.48 140 SER D N 1
ATOM 9206 C CA . SER D 1 140 ? -26.437 0.930 186.333 1.00 21.90 140 SER D CA 1
ATOM 9207 C C . SER D 1 140 ? -26.315 0.929 184.818 1.00 23.35 140 SER D C 1
ATOM 9208 O O . SER D 1 140 ? -25.215 1.010 184.268 1.00 23.06 140 SER D O 1
ATOM 9211 N N . SER D 1 141 ? -27.457 0.834 184.152 1.00 23.36 141 SER D N 1
ATOM 9212 C CA . SER D 1 141 ? -27.515 0.864 182.700 1.00 24.44 141 SER D CA 1
ATOM 9213 C C . SER D 1 141 ? -28.541 1.931 182.353 1.00 24.53 141 SER D C 1
ATOM 9214 O O . SER D 1 141 ? -29.744 1.736 182.552 1.00 25.17 141 SER D O 1
ATOM 9217 N N . ILE D 1 142 ? -28.064 3.067 181.860 1.00 21.87 142 ILE D N 1
ATOM 9218 C CA . ILE D 1 142 ? -28.945 4.168 181.497 1.00 21.64 142 ILE D CA 1
ATOM 9219 C C . ILE D 1 142 ? -29.110 4.150 179.984 1.00 22.69 142 ILE D C 1
ATOM 9220 O O . ILE D 1 142 ? -28.239 4.611 179.246 1.00 20.83 142 ILE D O 1
ATOM 9225 N N . TYR D 1 143 ? -30.233 3.608 179.525 1.00 22.22 143 TYR D N 1
ATOM 9226 C CA . TYR D 1 143 ? -30.489 3.508 178.097 1.00 24.10 143 TYR D CA 1
ATOM 9227 C C . TYR D 1 143 ? -30.692 4.842 177.393 1.00 21.88 143 TYR D C 1
ATOM 9228 O O . TYR D 1 143 ? -31.105 5.833 177.998 1.00 23.12 143 TYR D O 1
ATOM 9237 N N . VAL D 1 144 ? -30.385 4.855 176.101 1.00 21.41 144 VAL D N 1
ATOM 9238 C CA . VAL D 1 144 ? -30.527 6.055 175.293 1.00 21.05 144 VAL D CA 1
ATOM 9239 C C . VAL D 1 144 ? -31.942 6.604 175.432 1.00 21.97 144 VAL D C 1
ATOM 9240 O O . VAL D 1 144 ? -32.922 5.860 175.333 1.00 20.10 144 VAL D O 1
ATOM 9244 N N . GLY D 1 145 ? -32.042 7.905 175.674 1.00 19.84 145 GLY D N 1
ATOM 9245 C CA . GLY D 1 145 ? -33.348 8.522 175.815 1.00 19.99 145 GLY D CA 1
ATOM 9246 C C . GLY D 1 145 ? -33.249 10.027 175.887 1.00 20.28 145 GLY D C 1
ATOM 9247 O O . GLY D 1 145 ? -32.188 10.608 175.619 1.00 16.99 145 GLY D O 1
ATOM 9248 N N . GLU D 1 146 ? -34.362 10.664 176.239 1.00 20.98 146 GLU D N 1
ATOM 9249 C CA . GLU D 1 146 ? -34.400 12.109 176.370 1.00 19.98 146 GLU D CA 1
ATOM 9250 C C . GLU D 1 146 ? -33.450 12.472 177.495 1.00 19.54 146 GLU D C 1
ATOM 9251 O O . GLU D 1 146 ? -33.355 11.755 178.492 1.00 19.56 146 GLU D O 1
ATOM 9257 N N . PRO D 1 147 ? -32.723 13.583 177.343 1.00 19.82 147 PRO D N 1
ATOM 9258 C CA . PRO D 1 147 ? -31.775 14.031 178.364 1.00 19.99 147 PRO D CA 1
ATOM 9259 C C . PRO D 1 147 ? -32.385 14.083 179.762 1.00 19.80 147 PRO D C 1
ATOM 9260 O O . PRO D 1 147 ? -31.806 13.567 180.718 1.00 18.51 147 PRO D O 1
ATOM 9264 N N . GLU D 1 148 ? -33.560 14.697 179.876 1.00 18.75 148 GLU D N 1
ATOM 9265 C CA . GLU D 1 148 ? -34.222 14.818 181.172 1.00 18.79 148 GLU D CA 1
ATOM 9266 C C . GLU D 1 148 ? -34.518 13.464 181.806 1.00 18.22 148 GLU D C 1
ATOM 9267 O O . GLU D 1 148 ? -34.413 13.301 183.024 1.00 17.18 148 GLU D O 1
ATOM 9273 N N . ASP D 1 149 ? -34.893 12.490 180.981 1.00 19.23 149 ASP D N 1
ATOM 9274 C CA . ASP D 1 149 ? -35.207 11.155 181.476 1.00 18.59 149 ASP D CA 1
ATOM 9275 C C . ASP D 1 149 ? -33.945 10.422 181.914 1.00 18.36 149 ASP D C 1
ATOM 9276 O O . ASP D 1 149 ? -33.938 9.745 182.944 1.00 17.99 149 ASP D O 1
ATOM 9281 N N . MET D 1 150 ? -32.875 10.554 181.138 1.00 18.45 150 MET D N 1
ATOM 9282 C CA . MET D 1 150 ? -31.626 9.895 181.495 1.00 17.63 150 MET D CA 1
ATOM 9283 C C . MET D 1 150 ? -31.138 10.459 182.831 1.00 17.61 150 MET D C 1
ATOM 9284 O O . MET D 1 150 ? -30.662 9.717 183.689 1.00 19.26 150 MET D O 1
ATOM 9289 N N . ARG D 1 151 ? -31.281 11.768 183.015 1.00 17.35 151 ARG D N 1
ATOM 9290 C CA . ARG D 1 151 ? -30.869 12.406 184.261 1.00 18.95 151 ARG D CA 1
ATOM 9291 C C . ARG D 1 151 ? -31.692 11.871 185.436 1.00 20.21 151 ARG D C 1
ATOM 9292 O O . ARG D 1 151 ? -31.157 11.599 186.517 1.00 18.41 151 ARG D O 1
ATOM 9300 N N . ALA D 1 152 ? -32.996 11.723 185.226 1.00 18.96 152 ALA D N 1
ATOM 9301 C CA . ALA D 1 152 ? -33.873 11.225 186.282 1.00 20.10 152 ALA D CA 1
ATOM 9302 C C . ALA D 1 152 ? -33.573 9.767 186.630 1.00 20.49 152 ALA D C 1
ATOM 9303 O O . ALA D 1 152 ? -33.594 9.375 187.799 1.00 20.69 152 ALA D O 1
ATOM 9305 N N . ARG D 1 153 ? -33.302 8.955 185.617 1.00 18.88 153 ARG D N 1
ATOM 9306 C CA . ARG D 1 153 ? -33.007 7.551 185.858 1.00 18.84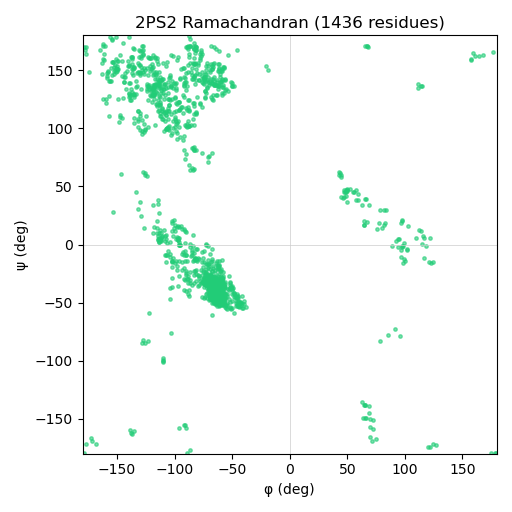 153 ARG D CA 1
ATOM 9307 C C . ARG D 1 153 ? -31.669 7.409 186.578 1.00 18.16 153 ARG D C 1
ATOM 9308 O O . ARG D 1 153 ? -31.494 6.523 187.416 1.00 19.36 153 ARG D O 1
ATOM 9316 N N . VAL D 1 154 ? -30.726 8.290 186.264 1.00 17.58 154 VAL D N 1
ATOM 9317 C CA . VAL D 1 154 ? -29.433 8.260 186.943 1.00 17.53 154 VAL D CA 1
ATOM 9318 C C . VAL D 1 154 ? -29.688 8.550 188.424 1.00 17.11 154 VAL D C 1
ATOM 9319 O O . VAL D 1 154 ? -29.154 7.875 189.303 1.00 17.16 154 VAL D O 1
ATOM 9323 N N . ALA D 1 155 ? -30.523 9.550 188.694 1.00 19.42 155 ALA D N 1
ATOM 9324 C CA . ALA D 1 155 ? -30.848 9.916 190.069 1.00 19.71 155 ALA D CA 1
ATOM 9325 C C . ALA D 1 155 ? -31.510 8.744 190.793 1.00 21.80 155 ALA D C 1
ATOM 9326 O O . ALA D 1 155 ? -31.253 8.506 191.977 1.00 22.72 155 ALA D O 1
ATOM 9328 N N . LYS D 1 156 ? -32.359 8.012 190.081 1.00 21.19 156 LYS D N 1
ATOM 9329 C CA . LYS D 1 156 ? -33.042 6.866 190.666 1.00 23.23 156 LYS D CA 1
ATOM 9330 C C . LYS D 1 156 ? -32.015 5.852 191.156 1.00 23.71 156 LYS D C 1
ATOM 9331 O O . LYS D 1 156 ? -32.104 5.358 192.277 1.00 22.48 156 LYS D O 1
ATOM 9337 N N . TYR D 1 157 ? -31.038 5.548 190.309 1.00 22.45 157 TYR D N 1
ATOM 9338 C CA . TYR D 1 157 ? -29.995 4.596 190.664 1.00 23.44 157 TYR D CA 1
ATOM 9339 C C . TYR D 1 157 ? -29.118 5.126 191.790 1.00 22.57 157 TYR D C 1
ATOM 9340 O O . TYR D 1 157 ? -28.653 4.358 192.634 1.00 24.04 157 TYR D O 1
ATOM 9349 N N . ARG D 1 158 ? -28.898 6.437 191.803 1.00 20.71 158 ARG D N 1
ATOM 9350 C CA . ARG D 1 158 ? -28.096 7.058 192.849 1.00 22.64 158 ARG D CA 1
ATOM 9351 C C . ARG D 1 158 ? -28.808 6.871 194.188 1.00 23.73 158 ARG D C 1
ATOM 9352 O O . ARG D 1 158 ? -28.177 6.596 195.207 1.00 22.45 158 ARG D O 1
ATOM 9360 N N . ALA D 1 159 ? -30.130 7.014 194.179 1.00 23.77 159 ALA D N 1
ATOM 9361 C CA . ALA D 1 159 ? -30.908 6.854 195.403 1.00 25.40 159 ALA D CA 1
ATOM 9362 C C . ALA D 1 159 ? -30.867 5.405 195.884 1.00 25.38 159 ALA D C 1
ATOM 9363 O O . ALA D 1 159 ? -31.085 5.127 197.063 1.00 26.42 159 ALA D O 1
ATOM 9365 N N . LYS D 1 160 ? -30.586 4.485 194.969 1.00 26.51 160 LYS D N 1
ATOM 9366 C CA . LYS D 1 160 ? -30.518 3.068 195.307 1.00 26.85 160 LYS D CA 1
ATOM 9367 C C . LYS D 1 160 ? -29.134 2.667 195.810 1.00 27.48 160 LYS D C 1
ATOM 9368 O O . LYS D 1 160 ? -28.893 1.500 196.129 1.00 27.56 160 LYS D O 1
ATOM 9374 N N . GLY D 1 161 ? -28.226 3.638 195.869 1.00 26.05 161 GLY D N 1
ATOM 9375 C CA . GLY D 1 161 ? -26.885 3.371 196.357 1.00 24.96 161 GLY D CA 1
ATOM 9376 C C . GLY D 1 161 ? -25.838 3.008 195.318 1.00 24.25 161 GLY D C 1
ATOM 9377 O O . GLY D 1 161 ? -24.698 2.712 195.673 1.00 22.43 161 GLY D O 1
ATOM 9378 N N . TYR D 1 162 ? -26.211 3.021 194.043 1.00 22.15 162 TYR D N 1
ATOM 9379 C CA . TYR D 1 162 ? -25.265 2.690 192.984 1.00 22.86 162 TYR D CA 1
ATOM 9380 C C . TYR D 1 162 ? -24.162 3.735 192.918 1.00 21.95 162 TYR D C 1
ATOM 9381 O O . TYR D 1 162 ? -24.424 4.933 193.025 1.00 21.45 162 TYR D O 1
ATOM 9390 N N . LYS D 1 163 ? -22.927 3.276 192.749 1.00 22.86 163 LYS D N 1
ATOM 9391 C CA . LYS D 1 163 ? -21.791 4.183 192.662 1.00 23.91 163 LYS D CA 1
ATOM 9392 C C . LYS D 1 163 ? -21.157 4.135 191.274 1.00 22.82 163 LYS D C 1
ATOM 9393 O O . LYS D 1 163 ? -20.139 4.776 191.027 1.00 24.55 163 LYS D O 1
ATOM 9399 N N . GLY D 1 164 ? -21.776 3.372 190.376 1.00 22.20 164 GLY D N 1
ATOM 9400 C CA . GLY D 1 164 ? -21.290 3.254 189.010 1.00 23.52 164 GLY D CA 1
ATOM 9401 C C . GLY D 1 164 ? -22.452 3.405 188.041 1.00 21.99 164 GLY D C 1
ATOM 9402 O O . GLY D 1 164 ? -23.512 2.820 188.255 1.00 22.59 164 GLY D O 1
ATOM 9403 N N . GLN D 1 165 ? -22.269 4.183 186.978 1.00 20.12 165 GLN D N 1
ATOM 9404 C CA . GLN D 1 165 ? -23.345 4.392 186.007 1.00 20.37 165 GLN D CA 1
ATOM 9405 C C . GLN D 1 165 ? -22.845 4.319 184.568 1.00 20.42 165 GLN D C 1
ATOM 9406 O O . GLN D 1 165 ? -21.860 4.969 184.219 1.00 18.85 165 GLN D O 1
ATOM 9412 N N . SER D 1 166 ? -23.519 3.522 183.741 1.00 20.33 166 SER D N 1
ATOM 9413 C CA . SER D 1 166 ? -23.142 3.402 182.337 1.00 20.64 166 SER D CA 1
ATOM 9414 C C . SER D 1 166 ? -24.180 4.103 181.467 1.00 19.39 166 SER D C 1
ATOM 9415 O O . SER D 1 166 ? -25.293 3.606 181.282 1.00 21.75 166 SER D O 1
ATOM 9418 N N . VAL D 1 167 ? -23.796 5.264 180.948 1.00 19.23 167 VAL D N 1
ATOM 9419 C CA . VAL D 1 167 ? -24.646 6.097 180.104 1.00 18.17 167 VAL D CA 1
ATOM 9420 C C . VAL D 1 167 ? -24.502 5.708 178.628 1.00 18.76 167 VAL D C 1
ATOM 9421 O O . VAL D 1 167 ? -23.420 5.808 178.053 1.00 17.94 167 VAL D O 1
ATOM 9425 N N . LYS D 1 168 ? -25.597 5.270 178.012 1.00 18.91 168 LYS D N 1
ATOM 9426 C CA . LYS D 1 168 ? -25.549 4.866 176.613 1.00 19.88 168 LYS D CA 1
ATOM 9427 C C . LYS D 1 168 ? -25.835 6.032 175.674 1.00 21.23 168 LYS D C 1
ATOM 9428 O O . LYS D 1 168 ? -26.595 6.940 176.012 1.00 20.04 168 LYS D O 1
ATOM 9434 N N . ILE D 1 169 ? -25.215 6.009 174.496 1.00 20.67 169 ILE D N 1
ATOM 9435 C CA . ILE D 1 169 ? -25.445 7.050 173.504 1.00 20.99 169 ILE D CA 1
ATOM 9436 C C . ILE D 1 169 ? -25.822 6.408 172.173 1.00 23.34 169 ILE D C 1
ATOM 9437 O O . ILE D 1 169 ? -25.608 5.213 171.976 1.00 23.16 169 ILE D O 1
ATOM 9442 N N . SER D 1 170 ? -26.386 7.202 171.267 1.00 23.21 170 SER D N 1
ATOM 9443 C CA . SER D 1 170 ? -26.853 6.690 169.981 1.00 24.80 170 SER D CA 1
ATOM 9444 C C . SER D 1 170 ? -25.927 6.820 168.779 1.00 25.77 170 SER D C 1
ATOM 9445 O O . SER D 1 170 ? -26.019 6.033 167.837 1.00 24.26 170 SER D O 1
ATOM 9448 N N . GLY D 1 171 ? -25.053 7.817 168.794 1.00 25.93 171 GLY D N 1
ATOM 9449 C CA . GLY D 1 171 ? -24.164 8.006 167.663 1.00 27.42 171 GLY D CA 1
ATOM 9450 C C . GLY D 1 171 ? -24.455 9.321 166.967 1.00 27.12 171 GLY D C 1
ATOM 9451 O O . GLY D 1 171 ? -23.830 9.650 165.961 1.00 27.87 171 GLY D O 1
ATOM 9452 N N . GLU D 1 172 ? -25.430 10.057 167.496 1.00 26.83 172 GLU D N 1
ATOM 9453 C CA . GLU D 1 172 ? -25.812 11.366 166.969 1.00 28.36 172 GLU D CA 1
ATOM 9454 C C . GLU D 1 172 ? -25.181 12.366 167.934 1.00 26.29 172 GLU D C 1
ATOM 9455 O O . GLU D 1 172 ? -25.758 12.682 168.973 1.00 24.85 172 GLU D O 1
ATOM 9461 N N . PRO D 1 173 ? -23.990 12.888 167.592 1.00 25.02 173 PRO D N 1
ATOM 9462 C CA . PRO D 1 173 ? -23.228 13.848 168.403 1.00 23.85 173 PRO D CA 1
ATOM 9463 C C . PRO D 1 173 ? -23.945 15.020 169.079 1.00 23.71 173 PRO D C 1
ATOM 9464 O O . PRO D 1 173 ? -23.749 15.256 170.272 1.00 21.91 173 PRO D O 1
ATOM 9468 N N . VAL D 1 174 ? -24.766 15.757 168.338 1.00 21.01 174 VAL D N 1
ATOM 9469 C CA . VAL D 1 174 ? -25.463 16.893 168.926 1.00 21.60 174 VAL D CA 1
ATOM 9470 C C . VAL D 1 174 ? -26.368 16.475 170.081 1.00 20.48 174 VAL D C 1
ATOM 9471 O O . VAL D 1 174 ? -26.296 17.032 171.178 1.00 21.00 174 VAL D O 1
ATOM 9475 N N . THR D 1 175 ? -27.216 15.486 169.834 1.00 21.57 175 THR D N 1
ATOM 9476 C CA . THR D 1 175 ? -28.125 15.008 170.866 1.00 20.84 175 THR D CA 1
ATOM 9477 C C . THR D 1 175 ? -27.385 14.247 171.958 1.00 19.33 175 THR D C 1
ATOM 9478 O O . THR D 1 175 ? -27.709 14.380 173.135 1.00 18.77 175 THR D O 1
ATOM 9482 N N . ASP D 1 176 ? -26.392 13.449 171.572 1.00 18.38 176 ASP D N 1
ATOM 9483 C CA . ASP D 1 176 ? -25.631 12.690 172.554 1.00 18.00 176 ASP D CA 1
ATOM 9484 C C . ASP D 1 176 ? -24.927 13.630 173.533 1.00 17.30 176 ASP D C 1
ATOM 9485 O O . ASP D 1 176 ? -24.762 13.302 174.705 1.00 16.53 176 ASP D O 1
ATOM 9490 N N . ALA D 1 177 ? -24.506 14.794 173.049 1.00 16.72 177 ALA D N 1
ATOM 9491 C CA . ALA D 1 177 ? -23.832 15.764 173.903 1.00 18.70 177 ALA D CA 1
ATOM 9492 C C . ALA D 1 177 ? -24.799 16.264 174.975 1.00 18.88 177 ALA D C 1
ATOM 9493 O O . ALA D 1 177 ? -24.421 16.447 176.132 1.00 18.78 177 ALA D O 1
ATOM 9495 N N . LYS D 1 178 ? -26.052 16.485 174.585 1.00 19.78 178 LYS D N 1
ATOM 9496 C CA . LYS D 1 178 ? -27.067 16.950 175.525 1.00 19.16 178 LYS D CA 1
ATOM 9497 C C . LYS D 1 178 ? -27.398 15.844 176.518 1.00 17.66 178 LYS D C 1
ATOM 9498 O O . LYS D 1 178 ? -27.619 16.107 177.701 1.00 17.24 178 LYS D O 1
ATOM 9504 N N . ARG D 1 179 ? -27.429 14.606 176.034 1.00 16.69 179 ARG D N 1
ATOM 9505 C CA . ARG D 1 179 ? -27.715 13.464 176.892 1.00 17.95 179 ARG D CA 1
ATOM 9506 C C . ARG D 1 179 ? -26.644 13.310 177.972 1.00 17.81 179 ARG D C 1
ATOM 9507 O O . ARG D 1 179 ? -26.958 13.170 179.152 1.00 17.43 179 ARG D O 1
ATOM 9515 N N . ILE D 1 180 ? -25.378 13.339 177.564 1.00 17.58 180 ILE D N 1
ATOM 9516 C CA . ILE D 1 180 ? -24.276 13.189 178.517 1.00 16.85 180 ILE D CA 1
ATOM 9517 C C . ILE D 1 180 ? -24.258 14.331 179.532 1.00 16.83 180 ILE D C 1
ATOM 9518 O O . ILE D 1 180 ? -24.046 14.113 180.729 1.00 17.07 180 ILE D O 1
ATOM 9523 N N . THR D 1 181 ? -24.489 15.548 179.053 1.00 16.92 181 THR D N 1
ATOM 9524 C CA . THR D 1 181 ? -24.503 16.709 179.932 1.00 18.47 181 THR D CA 1
ATOM 9525 C C . THR D 1 181 ? -25.582 16.547 181.003 1.00 18.23 181 THR D C 1
ATOM 9526 O O . THR D 1 181 ? -25.341 16.810 182.182 1.00 18.14 181 THR D O 1
ATOM 9530 N N . ALA D 1 182 ? -26.764 16.091 180.600 1.00 18.40 182 ALA D N 1
ATOM 9531 C CA . ALA D 1 182 ? -27.862 15.912 181.545 1.00 18.23 182 ALA D CA 1
ATOM 9532 C C . ALA D 1 182 ? -27.650 14.734 182.490 1.00 16.83 182 ALA D C 1
ATOM 9533 O O . ALA D 1 182 ? -27.856 14.861 183.695 1.00 17.56 182 ALA D O 1
ATOM 9535 N N . ALA D 1 183 ? -27.235 13.592 181.950 1.00 16.29 183 ALA D N 1
ATOM 9536 C CA . ALA D 1 183 ? -27.029 12.407 182.774 1.00 17.12 183 ALA D CA 1
ATOM 9537 C C . ALA D 1 183 ? -26.003 12.622 183.888 1.00 17.36 183 ALA D C 1
ATOM 9538 O O . ALA D 1 183 ? -26.125 12.043 184.966 1.00 17.76 183 ALA D O 1
ATOM 9540 N N . LEU D 1 184 ? -24.998 13.453 183.627 1.00 17.68 184 LEU D N 1
ATOM 9541 C CA . LEU D 1 184 ? -23.953 13.723 184.613 1.00 18.58 184 LEU D CA 1
ATOM 9542 C C . LEU D 1 184 ? -24.188 15.008 185.410 1.00 20.37 184 LEU D C 1
ATOM 9543 O O . LEU D 1 184 ? -23.343 15.406 186.213 1.00 19.90 184 LEU D O 1
ATOM 9548 N N . ALA D 1 185 ? -25.339 15.640 185.200 1.00 21.45 185 ALA D N 1
ATOM 9549 C CA . ALA D 1 185 ? -25.667 16.894 185.875 1.00 24.10 185 ALA D CA 1
ATOM 9550 C C . ALA D 1 185 ? -25.390 16.947 187.375 1.00 26.42 185 ALA D C 1
ATOM 9551 O O . ALA D 1 185 ? -24.856 17.939 187.872 1.00 28.62 185 ALA D O 1
ATOM 9553 N N . ASN D 1 186 ? -25.751 15.902 188.108 1.00 27.17 186 ASN D N 1
ATOM 9554 C CA . ASN D 1 186 ? -25.522 15.922 189.553 1.00 28.60 186 ASN D CA 1
ATOM 9555 C C . ASN D 1 186 ? -24.493 14.903 190.023 1.00 28.01 186 ASN D C 1
ATOM 9556 O O . ASN D 1 186 ? -24.534 14.468 191.175 1.00 26.97 186 ASN D O 1
ATOM 9561 N N . GLN D 1 187 ? -23.561 14.530 189.151 1.00 25.43 187 GLN D N 1
ATOM 9562 C CA . GLN D 1 187 ? -22.571 13.532 189.533 1.00 24.24 187 GLN D CA 1
ATOM 9563 C C . GLN D 1 187 ? -21.797 13.888 190.806 1.00 23.43 187 GLN D C 1
ATOM 9564 O O . GLN D 1 187 ? -21.331 15.020 190.995 1.00 23.82 187 GLN D O 1
ATOM 9570 N N . GLN D 1 188 ? -21.679 12.891 191.677 1.00 22.98 188 GLN D N 1
ATOM 9571 C CA . GLN D 1 188 ? -21.014 13.021 192.970 1.00 23.21 188 GLN D CA 1
ATOM 9572 C C . GLN D 1 188 ? -19.572 12.513 192.957 1.00 22.03 188 GLN D C 1
ATOM 9573 O O . GLN D 1 188 ? -19.192 11.700 192.119 1.00 22.42 188 GLN D O 1
ATOM 9579 N N . PRO D 1 189 ? -18.754 12.975 193.912 1.00 23.58 189 PRO D N 1
ATOM 9580 C CA . PRO D 1 189 ? -17.350 12.560 193.990 1.00 25.52 189 PRO D CA 1
ATOM 9581 C C . PRO D 1 189 ? -17.091 11.071 194.216 1.00 26.49 189 PRO D C 1
ATOM 9582 O O . PRO D 1 189 ? -15.986 10.587 193.958 1.00 28.43 189 PRO D O 1
ATOM 9586 N N . ASP D 1 190 ? -18.099 10.340 194.680 1.00 25.65 190 ASP D N 1
ATOM 9587 C CA . ASP D 1 190 ? -17.929 8.914 194.935 1.00 26.59 190 ASP D CA 1
ATOM 9588 C C . ASP D 1 190 ? -18.539 8.027 193.854 1.00 26.17 190 ASP D C 1
ATOM 9589 O O . ASP D 1 190 ? -18.760 6.836 194.076 1.00 25.65 190 ASP D O 1
ATOM 9594 N N . GLU D 1 191 ? -18.795 8.604 192.680 1.00 24.38 191 GLU D N 1
ATOM 9595 C CA . GLU D 1 191 ? -19.395 7.859 191.575 1.00 21.83 191 GLU D CA 1
ATOM 9596 C C . GLU D 1 191 ? -18.486 7.784 190.354 1.00 21.08 191 GLU D C 1
ATOM 9597 O O . GLU D 1 191 ? -17.719 8.706 190.078 1.00 20.64 191 GLU D O 1
ATOM 9603 N N . PHE D 1 192 ? -18.593 6.683 189.617 1.00 20.65 192 PHE D N 1
ATOM 9604 C CA . PHE D 1 192 ? -17.805 6.483 188.405 1.00 22.20 192 PHE D CA 1
ATOM 9605 C C . PHE D 1 192 ? -18.755 6.425 187.211 1.00 22.79 192 PHE D C 1
ATOM 9606 O O . PHE D 1 192 ? -19.627 5.554 187.142 1.00 23.30 192 PHE D O 1
ATOM 9614 N N . PHE D 1 193 ? -18.590 7.356 186.278 1.00 20.95 193 PHE D N 1
ATOM 9615 C CA . PHE D 1 193 ? -19.437 7.402 185.092 1.00 18.47 193 PHE D CA 1
ATOM 9616 C C . PHE D 1 193 ? -18.736 6.928 183.832 1.00 18.21 193 PHE D C 1
ATOM 9617 O O . PHE D 1 193 ? -17.589 7.287 183.563 1.00 15.87 193 PHE D O 1
ATOM 9625 N N . ILE D 1 194 ? -19.452 6.120 183.066 1.00 17.02 194 ILE D N 1
ATOM 9626 C CA . ILE D 1 194 ? -18.965 5.599 181.802 1.00 16.83 194 ILE D CA 1
ATOM 9627 C C . ILE D 1 194 ? -19.982 5.998 180.743 1.00 18.17 194 ILE D C 1
ATOM 9628 O O . ILE D 1 194 ? -21.190 5.945 180.991 1.00 18.92 194 ILE D O 1
ATOM 9633 N N . VAL D 1 195 ? -19.494 6.422 179.582 1.00 14.79 195 VAL D N 1
ATOM 9634 C CA . VAL D 1 195 ? -20.366 6.758 178.460 1.00 15.92 195 VAL D CA 1
ATOM 9635 C C . VAL D 1 195 ? -20.031 5.650 177.467 1.00 16.65 195 VAL D C 1
ATOM 9636 O O . VAL D 1 195 ? -18.922 5.597 176.930 1.00 16.60 195 VAL D O 1
ATOM 9640 N N . ASP D 1 196 ? -20.987 4.756 177.250 1.00 15.48 196 ASP D N 1
ATOM 9641 C CA . ASP D 1 196 ? -20.794 3.613 176.369 1.00 18.10 196 ASP D CA 1
ATOM 9642 C C . ASP D 1 196 ? -21.416 3.820 174.997 1.00 17.64 196 ASP D C 1
ATOM 9643 O O . ASP D 1 196 ? -22.635 3.888 174.871 1.00 17.66 196 ASP D O 1
ATOM 9648 N N . ALA D 1 197 ? -20.572 3.894 173.974 1.00 17.41 197 ALA D N 1
ATOM 9649 C CA . ALA D 1 197 ? -21.030 4.102 172.603 1.00 16.66 197 ALA D CA 1
ATOM 9650 C C . ALA D 1 197 ? -21.269 2.789 171.868 1.00 17.27 197 ALA D C 1
ATOM 9651 O O . ALA D 1 197 ? -21.803 2.780 170.759 1.00 18.94 197 ALA D O 1
ATOM 9653 N N . ASN D 1 198 ? -20.872 1.679 172.479 1.00 17.94 198 ASN D N 1
ATOM 9654 C CA . ASN D 1 198 ? -21.037 0.373 171.854 1.00 18.37 198 ASN D CA 1
ATOM 9655 C C . ASN D 1 198 ? -20.580 0.351 170.392 1.00 20.29 198 ASN D C 1
ATOM 9656 O O . ASN D 1 198 ? -21.231 -0.249 169.533 1.00 18.88 198 ASN D O 1
ATOM 9661 N N . GLY D 1 199 ? -19.454 1.012 170.127 1.00 19.35 199 GLY D N 1
ATOM 9662 C CA . GLY D 1 199 ? -18.884 1.066 168.789 1.00 19.72 199 GLY D CA 1
ATOM 9663 C C . GLY D 1 199 ? -19.711 1.765 167.726 1.00 21.77 199 GLY D C 1
ATOM 9664 O O . GLY D 1 199 ? -19.482 1.565 166.533 1.00 21.86 199 GLY D O 1
ATOM 9665 N N . LYS D 1 200 ? -20.651 2.602 168.151 1.00 20.85 200 LYS D N 1
ATOM 9666 C CA . LYS D 1 200 ? -21.536 3.312 167.227 1.00 22.88 200 LYS D CA 1
ATOM 9667 C C . LYS D 1 200 ? -20.971 4.597 166.629 1.00 22.72 200 LYS D C 1
ATOM 9668 O O . LYS D 1 200 ? -21.596 5.205 165.756 1.00 22.63 200 LYS D O 1
ATOM 9674 N N . LEU D 1 201 ? -19.808 5.025 167.098 1.00 20.07 201 LEU D N 1
ATOM 9675 C CA . LEU D 1 201 ? -19.227 6.266 166.596 1.00 19.42 201 LEU D CA 1
ATOM 9676 C C . LEU D 1 201 ? -18.131 6.039 165.572 1.00 17.66 201 LEU D C 1
ATOM 9677 O O . LEU D 1 201 ? -17.318 5.125 165.708 1.00 17.08 201 LEU D O 1
ATOM 9682 N N . SER D 1 202 ? -18.128 6.858 164.527 1.00 17.19 202 SER D N 1
ATOM 9683 C CA . SER D 1 202 ? -17.058 6.791 163.541 1.00 16.75 202 SER D CA 1
ATOM 9684 C C . SER D 1 202 ? -16.089 7.780 164.181 1.00 15.88 202 SER D C 1
ATOM 9685 O O . SER D 1 202 ? -16.456 8.461 165.140 1.00 15.37 202 SER D O 1
ATOM 9688 N N . VAL D 1 203 ? -14.861 7.867 163.691 1.00 13.99 203 VAL D N 1
ATOM 9689 C CA . VAL D 1 203 ? -13.928 8.811 164.288 1.00 13.96 203 VAL D CA 1
ATOM 9690 C C . VAL D 1 203 ? -14.498 10.219 164.141 1.00 14.30 203 VAL D C 1
ATOM 9691 O O . VAL D 1 203 ? -14.437 11.027 165.069 1.00 14.72 203 VAL D O 1
ATOM 9695 N N . GLU D 1 204 ? -15.076 10.499 162.977 1.00 13.99 204 GLU D N 1
ATOM 9696 C CA . GLU D 1 204 ? -15.667 11.804 162.712 1.00 14.73 204 GLU D CA 1
ATOM 9697 C C . GLU D 1 204 ? -16.722 12.146 163.762 1.00 16.09 204 GLU D C 1
ATOM 9698 O O . GLU D 1 204 ? -16.678 13.208 164.374 1.00 16.14 204 GLU D O 1
ATOM 9704 N N . THR D 1 205 ? -17.670 11.237 163.968 1.00 16.01 205 THR D N 1
ATOM 9705 C CA . THR D 1 205 ? -18.740 11.465 164.933 1.00 17.15 205 THR D CA 1
ATOM 9706 C C . THR D 1 205 ? -18.219 11.563 166.362 1.00 16.31 205 THR D C 1
ATOM 9707 O O . THR D 1 205 ? -18.715 12.357 167.159 1.00 13.86 205 THR D O 1
ATOM 9711 N N . ALA D 1 206 ? -17.211 10.760 166.689 1.00 16.18 206 ALA D N 1
ATOM 9712 C CA . ALA D 1 206 ? -16.647 10.798 168.032 1.00 16.12 206 ALA D CA 1
ATOM 9713 C C . ALA D 1 206 ? -15.978 12.147 168.279 1.00 15.27 206 ALA D C 1
ATOM 9714 O O . ALA D 1 206 ? -16.130 12.739 169.346 1.00 15.80 206 ALA D O 1
ATOM 9716 N N . LEU D 1 207 ? -15.232 12.634 167.291 1.00 16.35 207 LEU D N 1
ATOM 9717 C CA . LEU D 1 207 ? -14.566 13.921 167.426 1.00 14.50 207 LEU D CA 1
ATOM 9718 C C . LEU D 1 207 ? -15.602 15.036 167.550 1.00 16.77 207 LEU D C 1
ATOM 9719 O O . LEU D 1 207 ? -15.437 15.957 168.351 1.00 16.67 207 LEU D O 1
ATOM 9724 N N . ARG D 1 208 ? -16.673 14.949 166.764 1.00 14.48 208 ARG D N 1
ATOM 9725 C CA . ARG D 1 208 ? -17.722 15.966 166.816 1.00 15.53 208 ARG D CA 1
ATOM 9726 C C . ARG D 1 208 ? -18.369 16.009 168.197 1.00 16.44 208 ARG D C 1
ATOM 9727 O O . ARG D 1 208 ? -18.610 17.086 168.744 1.00 16.98 208 ARG D O 1
ATOM 9735 N N . LEU D 1 209 ? -18.653 14.837 168.753 1.00 16.96 209 LEU D N 1
ATOM 9736 C CA . LEU D 1 209 ? -19.266 14.749 170.076 1.00 16.82 209 LEU D CA 1
ATOM 9737 C C . LEU D 1 209 ? -18.360 15.330 171.162 1.00 17.30 209 LEU D C 1
ATOM 9738 O O . LEU D 1 209 ? -18.797 16.147 171.972 1.00 17.41 209 LEU D O 1
ATOM 9743 N N . LEU D 1 210 ? -17.098 14.913 171.175 1.00 16.07 210 LEU D N 1
ATOM 9744 C CA . LEU D 1 210 ? -16.161 15.383 172.193 1.00 18.59 210 LEU D CA 1
ATOM 9745 C C . LEU D 1 210 ? -15.976 16.889 172.162 1.00 19.09 210 LEU D C 1
ATOM 9746 O O . LEU D 1 210 ? -15.909 17.536 173.207 1.00 20.45 210 LEU D O 1
ATOM 9751 N N . ARG D 1 211 ? -15.902 17.451 170.962 1.00 20.41 211 ARG D N 1
ATOM 9752 C CA . ARG D 1 211 ? -15.729 18.888 170.823 1.00 21.18 211 ARG D CA 1
ATOM 9753 C C . ARG D 1 211 ? -16.948 19.669 171.305 1.00 21.94 211 ARG D C 1
ATOM 9754 O O . ARG D 1 211 ? -16.817 20.802 171.755 1.00 22.97 211 ARG D O 1
ATOM 9762 N N . LEU D 1 212 ? -18.126 19.056 171.223 1.00 20.84 212 LEU D N 1
ATOM 9763 C CA . LEU D 1 212 ? -19.369 19.702 171.653 1.00 19.43 212 LEU D CA 1
ATOM 9764 C C . LEU D 1 212 ? -19.606 19.712 173.160 1.00 20.85 212 LEU D C 1
ATOM 9765 O O . LEU D 1 212 ? -20.290 20.590 173.679 1.00 22.13 212 LEU D O 1
ATOM 9770 N N . LEU D 1 213 ? -19.053 18.731 173.858 1.00 19.22 213 LEU D N 1
ATOM 9771 C CA . LEU D 1 213 ? -19.238 18.634 175.301 1.00 20.25 213 LEU D CA 1
ATOM 9772 C C . LEU D 1 213 ? -18.701 19.831 176.071 1.00 20.50 213 LEU D C 1
ATOM 9773 O O . LEU D 1 213 ? -17.620 20.345 175.774 1.00 20.22 213 LEU D O 1
ATOM 9778 N N . PRO D 1 214 ? -19.468 20.306 177.065 1.00 20.09 214 PRO D N 1
ATOM 9779 C CA . PRO D 1 214 ? -19.035 21.446 177.876 1.00 21.19 214 PRO D CA 1
ATOM 9780 C C . PRO D 1 214 ? -17.987 20.947 178.860 1.00 21.51 214 PRO D C 1
ATOM 9781 O O . PRO D 1 214 ? -17.850 19.741 179.068 1.00 21.76 214 PRO D O 1
ATOM 9785 N N . HIS D 1 215 ? -17.241 21.867 179.455 1.00 22.04 215 HIS D N 1
ATOM 9786 C CA . HIS D 1 215 ? -16.209 21.489 180.412 1.00 22.95 215 HIS D CA 1
ATOM 9787 C C . HIS D 1 215 ? -16.807 21.009 181.730 1.00 23.05 215 HIS D C 1
ATOM 9788 O O . HIS D 1 215 ? -17.922 21.387 182.091 1.00 21.76 215 HIS D O 1
ATOM 9795 N N . GLY D 1 216 ? -16.066 20.158 182.435 1.00 23.47 216 GLY D N 1
ATOM 9796 C CA . GLY D 1 216 ? -16.518 19.674 183.728 1.00 24.58 216 GLY D CA 1
ATOM 9797 C C . GLY D 1 216 ? -17.202 18.324 183.798 1.00 24.30 216 GLY D C 1
ATOM 9798 O O . GLY D 1 216 ? -17.581 17.887 184.887 1.00 25.71 216 GLY D O 1
ATOM 9799 N N . LEU D 1 217 ? -17.370 17.659 182.659 1.00 20.94 217 LEU D N 1
ATOM 9800 C CA . LEU D 1 217 ? -18.021 16.353 182.640 1.00 20.95 217 LEU D CA 1
ATOM 9801 C C . LEU D 1 217 ? -16.986 15.257 182.888 1.00 20.52 217 LEU D C 1
ATOM 9802 O O . LEU D 1 217 ? -16.084 15.033 182.081 1.00 21.32 217 LEU D O 1
ATOM 9807 N N . ASP D 1 218 ? -17.136 14.567 184.010 1.00 19.47 218 ASP D N 1
ATOM 9808 C CA . ASP D 1 218 ? -16.195 13.524 184.406 1.00 20.08 218 ASP D CA 1
ATOM 9809 C C . ASP D 1 218 ? -16.667 12.110 184.082 1.00 18.89 218 ASP D C 1
ATOM 9810 O O . ASP D 1 218 ? -17.566 11.582 184.735 1.00 19.06 218 ASP D O 1
ATOM 9815 N N . PHE D 1 219 ? -16.062 11.504 183.061 1.00 16.74 219 PHE D N 1
ATOM 9816 C CA . PHE D 1 219 ? -16.417 10.145 182.665 1.00 18.06 219 PHE D CA 1
ATOM 9817 C C . PHE D 1 219 ? -15.327 9.511 181.798 1.00 19.34 219 PHE D C 1
ATOM 9818 O O . PHE D 1 219 ? -14.354 10.168 181.410 1.00 16.47 219 PHE D O 1
ATOM 9826 N N . ALA D 1 220 ? -15.495 8.221 181.523 1.00 17.61 220 ALA D N 1
ATOM 9827 C CA . ALA D 1 220 ? -14.578 7.468 180.676 1.00 17.68 220 ALA D CA 1
ATOM 9828 C C . ALA D 1 220 ? -15.418 7.024 179.483 1.00 17.96 220 ALA D C 1
ATOM 9829 O O . ALA D 1 220 ? -16.595 6.701 179.643 1.00 16.59 220 ALA D O 1
ATOM 9831 N N . LEU D 1 221 ? -14.816 7.029 178.296 1.00 17.16 221 LEU D N 1
ATOM 9832 C CA . LEU D 1 221 ? -15.501 6.645 177.063 1.00 16.28 221 LEU D CA 1
ATOM 9833 C C . LEU D 1 221 ? -15.254 5.184 176.727 1.00 15.82 221 LEU D C 1
ATOM 9834 O O . LEU D 1 221 ? -14.121 4.775 176.462 1.00 15.32 221 LEU D O 1
ATOM 9839 N N . GLU D 1 222 ? -16.320 4.394 176.718 1.00 15.18 222 GLU D N 1
ATOM 9840 C CA . GLU D 1 222 ? -16.191 2.977 176.433 1.00 15.25 222 GLU D CA 1
ATOM 9841 C C . GLU D 1 222 ? -16.630 2.633 175.016 1.00 15.96 222 GLU D C 1
ATOM 9842 O O . GLU D 1 222 ? -17.658 3.119 174.546 1.00 14.49 222 GLU D O 1
ATOM 9848 N N . ALA D 1 223 ? -15.826 1.807 174.347 1.00 15.89 223 ALA D N 1
ATOM 9849 C CA . ALA D 1 223 ? -16.103 1.342 172.987 1.00 15.57 223 ALA D CA 1
ATOM 9850 C C . ALA D 1 223 ? -16.574 2.446 172.044 1.00 16.47 223 ALA D C 1
ATOM 9851 O O . ALA D 1 223 ? -17.664 2.367 171.467 1.00 14.90 223 ALA D O 1
ATOM 9853 N N . PRO D 1 224 ? -15.738 3.476 171.842 1.00 16.37 224 PRO D N 1
ATOM 9854 C CA . PRO D 1 224 ? -16.127 4.573 170.957 1.00 16.03 224 PRO D CA 1
ATOM 9855 C C . PRO D 1 224 ? -16.408 4.184 169.508 1.00 17.31 224 PRO D C 1
ATOM 9856 O O . PRO D 1 224 ? -17.442 4.565 168.956 1.00 17.04 224 PRO D O 1
ATOM 9860 N N . CYS D 1 225 ? -15.495 3.427 168.901 1.00 15.19 225 CYS D N 1
ATOM 9861 C CA . CYS D 1 225 ? -15.634 3.031 167.505 1.00 16.90 225 CYS D CA 1
ATOM 9862 C C . CYS D 1 225 ? -15.642 1.521 167.319 1.00 18.06 225 CYS D C 1
ATOM 9863 O O . CYS D 1 225 ? -15.177 0.775 168.173 1.00 16.54 225 CYS D O 1
ATOM 9866 N N . ALA D 1 226 ? -16.156 1.092 166.172 1.00 18.89 226 ALA D N 1
ATOM 9867 C CA . ALA D 1 226 ? -16.302 -0.324 165.849 1.00 17.80 226 ALA D CA 1
ATOM 9868 C C . ALA D 1 226 ? -15.036 -1.117 165.559 1.00 17.65 226 ALA D C 1
ATOM 9869 O O . ALA D 1 226 ? -15.001 -2.324 165.792 1.00 19.15 226 ALA D O 1
ATOM 9871 N N . THR D 1 227 ? -14.000 -0.464 165.049 1.00 16.45 227 THR D N 1
ATOM 9872 C CA . THR D 1 227 ? -12.780 -1.192 164.721 1.00 14.87 227 THR D CA 1
ATOM 9873 C C . THR D 1 227 ? -11.556 -0.703 165.471 1.00 15.32 227 THR D C 1
ATOM 9874 O O . THR D 1 227 ? -11.528 0.411 165.988 1.00 13.45 227 THR D O 1
ATOM 9878 N N . TRP D 1 228 ? -10.540 -1.556 165.515 1.00 14.40 228 TRP D N 1
ATOM 9879 C CA . TRP D 1 228 ? -9.294 -1.232 166.187 1.00 14.54 228 TRP D CA 1
ATOM 9880 C C . TRP D 1 228 ? -8.633 -0.003 165.560 1.00 14.79 228 TRP D C 1
ATOM 9881 O O . TRP D 1 228 ? -8.185 0.896 166.270 1.00 12.82 228 TRP D O 1
ATOM 9892 N N . ARG D 1 229 ? -8.592 0.047 164.231 1.00 13.12 229 ARG D N 1
ATOM 9893 C CA . ARG D 1 229 ? -7.965 1.178 163.547 1.00 14.53 229 ARG D CA 1
ATOM 9894 C C . ARG D 1 229 ? -8.629 2.495 163.931 1.00 13.88 229 ARG D C 1
ATOM 9895 O O . ARG D 1 229 ? -7.951 3.488 164.207 1.00 14.84 229 ARG D O 1
ATOM 9903 N N . GLU D 1 230 ? -9.959 2.503 163.935 1.00 12.42 230 GLU D N 1
ATOM 9904 C CA . GLU D 1 230 ? -10.704 3.704 164.294 1.00 14.31 230 GLU D CA 1
ATOM 9905 C C . GLU D 1 230 ? -10.435 4.129 165.739 1.00 13.47 230 GLU D C 1
ATOM 9906 O O . GLU D 1 230 ? -10.230 5.308 166.019 1.00 13.54 230 GLU D O 1
ATOM 9912 N N . CYS D 1 231 ? -10.445 3.171 166.661 1.00 13.66 231 CYS D N 1
ATOM 9913 C CA . CYS D 1 231 ? -10.214 3.505 168.058 1.00 13.59 231 CYS D CA 1
ATOM 9914 C C . CYS D 1 231 ? -8.825 4.092 168.263 1.00 13.36 231 CYS D C 1
ATOM 9915 O O . CYS D 1 231 ? -8.653 5.004 169.067 1.00 15.61 231 CYS D O 1
ATOM 9918 N N . ILE D 1 232 ? -7.840 3.579 167.529 1.00 13.92 232 ILE D N 1
ATOM 9919 C CA . ILE D 1 232 ? -6.475 4.100 167.635 1.00 14.60 232 ILE D CA 1
ATOM 9920 C C . ILE D 1 232 ? -6.413 5.514 167.047 1.00 14.90 232 ILE D C 1
ATOM 9921 O O . ILE D 1 232 ? -5.775 6.413 167.607 1.00 14.15 232 ILE D O 1
ATOM 9926 N N . SER D 1 233 ? -7.082 5.704 165.914 1.00 14.26 233 SER D N 1
ATOM 9927 C CA . SER D 1 233 ? -7.115 7.006 165.255 1.00 14.98 233 SER D CA 1
ATOM 9928 C C . SER D 1 233 ? -7.701 8.039 166.215 1.00 14.86 233 SER D C 1
ATOM 9929 O O . SER D 1 233 ? -7.169 9.145 166.367 1.00 14.06 233 SER D O 1
ATOM 9932 N N . LEU D 1 234 ? -8.801 7.672 166.864 1.00 14.52 234 LEU D N 1
ATOM 9933 C CA . LEU D 1 234 ? -9.453 8.562 167.820 1.00 16.32 234 LEU D CA 1
ATOM 9934 C C . LEU D 1 234 ? -8.543 8.836 169.012 1.00 16.75 234 LEU D C 1
ATOM 9935 O O . LEU D 1 234 ? -8.399 9.980 169.439 1.00 16.03 234 LEU D O 1
ATOM 9940 N N . ARG D 1 235 ? -7.942 7.773 169.545 1.00 16.51 235 ARG D N 1
ATOM 9941 C CA . ARG D 1 235 ? -7.035 7.864 170.692 1.00 19.01 235 ARG D CA 1
ATOM 9942 C C . ARG D 1 235 ? -5.982 8.957 170.515 1.00 18.39 235 ARG D C 1
ATOM 9943 O O . ARG D 1 235 ? -5.673 9.698 171.451 1.00 18.13 235 ARG D O 1
ATOM 9951 N N . ARG D 1 236 ? -5.439 9.049 169.307 1.00 19.79 236 ARG D N 1
ATOM 9952 C CA . ARG D 1 236 ? -4.408 10.032 168.988 1.00 20.75 236 ARG D CA 1
ATOM 9953 C C . ARG D 1 236 ? -4.919 11.468 168.995 1.00 21.25 236 ARG D C 1
ATOM 9954 O O . ARG D 1 236 ? -4.128 12.413 169.025 1.00 20.66 236 ARG D O 1
ATOM 9962 N N . LYS D 1 237 ? -6.237 11.631 168.977 1.00 20.82 237 LYS D N 1
ATOM 9963 C CA . LYS D 1 237 ? -6.833 12.962 168.927 1.00 21.17 237 LYS D CA 1
ATOM 9964 C C . LYS D 1 237 ? -7.668 13.403 170.131 1.00 23.12 237 LYS D C 1
ATOM 9965 O O . LYS D 1 237 ? -8.359 14.426 170.066 1.00 23.54 237 LYS D O 1
ATOM 9971 N N . THR D 1 238 ? -7.626 12.642 171.220 1.00 20.47 238 THR D N 1
ATOM 9972 C CA . THR D 1 238 ? -8.379 13.015 172.415 1.00 20.64 238 THR D CA 1
ATOM 9973 C C . THR D 1 238 ? -7.618 12.602 173.670 1.00 20.96 238 THR D C 1
ATOM 9974 O O . THR D 1 238 ? -6.750 11.726 173.623 1.00 20.36 238 THR D O 1
ATOM 9978 N N . ASP D 1 239 ? -7.929 13.254 174.784 1.00 19.80 239 ASP D N 1
ATOM 9979 C CA . ASP D 1 239 ? -7.285 12.940 176.048 1.00 20.35 239 ASP D CA 1
ATOM 9980 C C . ASP D 1 239 ? -8.298 12.322 177.011 1.00 19.32 239 ASP D C 1
ATOM 9981 O O . ASP D 1 239 ? -8.033 12.188 178.201 1.00 19.94 239 ASP D O 1
ATOM 9986 N N . ILE D 1 240 ? -9.463 11.945 176.486 1.00 18.24 240 ILE D N 1
ATOM 9987 C CA . ILE D 1 240 ? -10.504 11.332 177.311 1.00 18.28 240 ILE D CA 1
ATOM 9988 C C . ILE D 1 240 ? -10.105 9.891 177.611 1.00 16.14 240 ILE D C 1
ATOM 9989 O O . ILE D 1 240 ? -9.498 9.225 176.774 1.00 16.84 240 ILE D O 1
ATOM 9994 N N . PRO D 1 241 ? -10.409 9.398 178.822 1.00 17.26 241 PRO D N 1
ATOM 9995 C CA . PRO D 1 241 ? -10.043 8.010 179.124 1.00 15.64 241 PRO D CA 1
ATOM 9996 C C . PRO D 1 241 ? -10.860 7.096 178.210 1.00 17.27 241 PRO D C 1
ATOM 9997 O O . PRO D 1 241 ? -12.059 7.324 177.999 1.00 16.34 241 PRO D O 1
ATOM 10001 N N . ILE D 1 242 ? -10.215 6.067 177.670 1.00 16.18 242 ILE D N 1
ATOM 10002 C CA . ILE D 1 242 ? -10.888 5.134 176.781 1.00 16.16 242 ILE D CA 1
ATOM 10003 C C . ILE D 1 242 ? -10.869 3.726 177.364 1.00 15.88 242 ILE D C 1
ATOM 10004 O O . ILE D 1 242 ? -9.839 3.254 177.845 1.00 15.56 242 ILE D O 1
ATOM 10009 N N . ILE D 1 243 ? -12.027 3.074 177.327 1.00 14.80 243 ILE D N 1
ATOM 10010 C CA . ILE D 1 243 ? -12.189 1.719 177.845 1.00 15.19 243 ILE D CA 1
ATOM 10011 C C . ILE D 1 243 ? -12.614 0.792 176.704 1.00 15.45 243 ILE D C 1
ATOM 10012 O O . ILE D 1 243 ? -13.560 1.083 175.978 1.00 14.55 243 ILE D O 1
ATOM 10017 N N . TYR D 1 244 ? -11.908 -0.319 176.540 1.00 14.39 244 TYR D N 1
ATOM 10018 C CA . TYR D 1 244 ? -12.251 -1.273 175.497 1.00 13.62 244 TYR D CA 1
ATOM 10019 C C . TYR D 1 244 ? -13.235 -2.308 176.028 1.00 14.76 244 TYR D C 1
ATOM 10020 O O . TYR D 1 244 ? -13.042 -2.855 177.110 1.00 14.45 244 TYR D O 1
ATOM 10029 N N . ASP D 1 245 ? -14.294 -2.560 175.269 1.00 14.69 245 ASP D N 1
ATOM 10030 C CA . ASP D 1 245 ? -15.263 -3.576 175.649 1.00 15.48 245 ASP D CA 1
ATOM 10031 C C . ASP D 1 245 ? -15.342 -4.564 174.490 1.00 15.44 245 ASP D C 1
ATOM 10032 O O . ASP D 1 245 ? -14.661 -5.590 174.503 1.00 14.93 245 ASP D O 1
ATOM 10037 N N . GLU D 1 246 ? -16.143 -4.240 173.474 1.00 16.56 246 GLU D N 1
ATOM 10038 C CA . GLU D 1 246 ? -16.302 -5.123 172.314 1.00 16.98 246 GLU D CA 1
ATOM 10039 C C . GLU D 1 246 ? -14.975 -5.590 171.706 1.00 16.60 246 GLU D C 1
ATOM 10040 O O . GLU D 1 246 ? -14.853 -6.742 171.281 1.00 17.45 246 GLU D O 1
ATOM 10046 N N . LEU D 1 247 ? -13.985 -4.703 171.659 1.00 16.62 247 LEU D N 1
ATOM 10047 C CA . LEU D 1 247 ? -12.690 -5.062 171.086 1.00 15.24 247 LEU D CA 1
ATOM 10048 C C . LEU D 1 247 ? -11.784 -5.811 172.065 1.00 15.52 247 LEU D C 1
ATOM 10049 O O . LEU D 1 247 ? -10.743 -6.348 171.675 1.00 15.71 247 LEU D O 1
ATOM 10054 N N . ALA D 1 248 ? -12.170 -5.835 173.337 1.00 15.91 248 ALA D N 1
ATOM 10055 C CA . ALA D 1 248 ? -11.407 -6.572 174.342 1.00 16.23 248 ALA D CA 1
ATOM 10056 C C . ALA D 1 248 ? -11.994 -7.985 174.321 1.00 15.78 248 ALA D C 1
ATOM 10057 O O . ALA D 1 248 ? -13.081 -8.225 174.852 1.00 17.67 248 ALA D O 1
ATOM 10059 N N . THR D 1 249 ? -11.292 -8.912 173.684 1.00 17.26 249 THR D N 1
ATOM 10060 C CA . THR D 1 249 ? -11.774 -10.280 173.600 1.00 17.03 249 THR D CA 1
ATOM 10061 C C . THR D 1 249 ? -10.920 -11.213 174.452 1.00 17.88 249 THR D C 1
ATOM 10062 O O . THR D 1 249 ? -11.096 -11.263 175.669 1.00 18.54 249 THR D O 1
ATOM 10066 N N . ASN D 1 250 ? -10.002 -11.954 173.837 1.00 18.78 250 ASN D N 1
ATOM 10067 C CA . ASN D 1 250 ? -9.149 -12.857 174.614 1.00 17.51 250 ASN D CA 1
ATOM 10068 C C . ASN D 1 250 ? -7.912 -12.125 175.141 1.00 18.27 250 ASN D C 1
ATOM 10069 O O . ASN D 1 250 ? -7.770 -10.917 174.946 1.00 15.55 250 ASN D O 1
ATOM 10074 N N . GLU D 1 251 ? -7.024 -12.856 175.811 1.00 17.42 251 GLU D N 1
ATOM 10075 C CA . GLU D 1 251 ? -5.826 -12.248 176.387 1.00 17.76 251 GLU D CA 1
ATOM 10076 C C . GLU D 1 251 ? -4.884 -11.694 175.323 1.00 16.69 251 GLU D C 1
ATOM 10077 O O . GLU D 1 251 ? -4.145 -10.744 175.583 1.00 17.37 251 GLU D O 1
ATOM 10083 N N . MET D 1 252 ? -4.905 -12.279 174.128 1.00 16.44 252 MET D N 1
ATOM 10084 C CA . MET D 1 252 ? -4.044 -11.792 173.059 1.00 16.60 252 MET D CA 1
ATOM 10085 C C . MET D 1 252 ? -4.450 -10.358 172.697 1.00 17.20 252 MET D C 1
ATOM 10086 O O . MET D 1 252 ? -3.596 -9.520 172.389 1.00 16.62 252 MET D O 1
ATOM 10091 N N . SER D 1 253 ? -5.748 -10.066 172.749 1.00 15.62 253 SER D N 1
ATOM 10092 C CA . SER D 1 253 ? -6.208 -8.718 172.426 1.00 15.90 253 SER D CA 1
ATOM 10093 C C . SER D 1 253 ? -5.810 -7.742 173.521 1.00 15.88 253 SER D C 1
ATOM 10094 O O . SER D 1 253 ? -5.537 -6.572 173.245 1.00 16.18 253 SER D O 1
ATOM 10097 N N . ILE D 1 254 ? -5.761 -8.210 174.768 1.00 15.36 254 ILE D N 1
ATOM 10098 C CA . ILE D 1 254 ? -5.385 -7.311 175.850 1.00 15.31 254 ILE D CA 1
ATOM 10099 C C . ILE D 1 254 ? -3.921 -6.901 175.697 1.00 15.21 254 ILE D C 1
ATOM 10100 O O . ILE D 1 254 ? -3.573 -5.736 175.889 1.00 12.87 254 ILE D O 1
ATOM 10105 N N . VAL D 1 255 ? -3.063 -7.849 175.331 1.00 15.49 255 VAL D N 1
ATOM 10106 C CA . VAL D 1 255 ? -1.656 -7.529 175.136 1.00 15.58 255 VAL D CA 1
ATOM 10107 C C . VAL D 1 255 ? -1.520 -6.535 173.981 1.00 15.09 255 VAL D C 1
ATOM 10108 O O . VAL D 1 255 ? -0.603 -5.712 173.965 1.00 14.99 255 VAL D O 1
ATOM 10112 N N . LYS D 1 256 ? -2.429 -6.619 173.011 1.00 14.30 256 LYS D N 1
ATOM 10113 C CA . LYS D 1 256 ? -2.392 -5.714 171.865 1.00 15.95 256 LYS D CA 1
ATOM 10114 C C . LYS D 1 256 ? -2.768 -4.293 172.296 1.00 15.84 256 LYS D C 1
ATOM 10115 O O . LYS D 1 256 ? -2.232 -3.317 171.766 1.00 15.33 256 LYS D O 1
ATOM 10121 N N . ILE D 1 257 ? -3.686 -4.173 173.253 1.00 14.38 257 ILE D N 1
ATOM 10122 C CA . ILE D 1 257 ? -4.082 -2.859 173.748 1.00 15.84 257 ILE D CA 1
ATOM 10123 C C . ILE D 1 257 ? -2.831 -2.200 174.333 1.00 16.49 257 ILE D C 1
ATOM 10124 O O . ILE D 1 257 ? -2.551 -1.032 174.072 1.00 15.85 257 ILE D O 1
ATOM 10129 N N . LEU D 1 258 ? -2.079 -2.969 175.116 1.00 16.01 258 LEU D N 1
ATOM 10130 C CA . LEU D 1 258 ? -0.853 -2.477 175.733 1.00 16.00 258 LEU D CA 1
ATOM 10131 C C . LEU D 1 258 ? 0.202 -2.136 174.687 1.00 15.34 258 LEU D C 1
ATOM 10132 O O . LEU D 1 258 ? 0.833 -1.084 174.748 1.00 14.91 258 LEU D O 1
ATOM 10137 N N . ALA D 1 259 ? 0.389 -3.021 173.717 1.00 13.90 259 ALA D N 1
ATOM 10138 C CA . ALA D 1 259 ? 1.371 -2.775 172.670 1.00 13.95 259 ALA D CA 1
ATOM 10139 C C . ALA D 1 259 ? 1.067 -1.461 171.949 1.00 15.12 259 ALA D C 1
ATOM 10140 O O . ALA D 1 259 ? 1.982 -0.734 171.556 1.00 15.33 259 ALA D O 1
ATOM 10142 N N . ASP D 1 260 ? -0.218 -1.157 171.786 1.00 13.01 260 ASP D N 1
ATOM 10143 C CA . ASP D 1 260 ? -0.625 0.062 171.092 1.00 15.55 260 ASP D CA 1
ATOM 10144 C C . ASP D 1 260 ? -0.949 1.257 171.999 1.00 14.98 260 ASP D C 1
ATOM 10145 O O . ASP D 1 260 ? -1.338 2.318 171.493 1.00 13.45 260 ASP D O 1
ATOM 10150 N N . ASP D 1 261 ? -0.795 1.097 173.316 1.00 13.56 261 ASP D N 1
ATOM 10151 C CA . ASP D 1 261 ? -1.120 2.163 174.276 1.00 14.82 261 ASP D CA 1
ATOM 10152 C C . ASP D 1 261 ? -2.492 2.684 173.870 1.00 15.65 261 ASP D C 1
ATOM 10153 O O . ASP D 1 261 ? -2.728 3.890 173.793 1.00 14.48 261 ASP D O 1
ATOM 10158 N N . ALA D 1 262 ? -3.401 1.746 173.628 1.00 13.15 262 ALA D N 1
ATOM 10159 C CA . ALA D 1 262 ? -4.733 2.073 173.135 1.00 15.06 262 ALA D CA 1
ATOM 10160 C C . ALA D 1 262 ? -5.820 2.500 174.109 1.00 15.33 262 ALA D C 1
ATOM 10161 O O . ALA D 1 262 ? -6.745 3.218 173.717 1.00 15.59 262 ALA D O 1
ATOM 10163 N N . ALA D 1 263 ? -5.725 2.077 175.365 1.00 15.22 263 ALA D N 1
ATOM 10164 C CA . ALA D 1 263 ? -6.770 2.407 176.326 1.00 13.64 263 ALA D CA 1
ATOM 10165 C C . ALA D 1 263 ? -6.280 2.516 177.763 1.00 15.10 263 ALA D C 1
ATOM 10166 O O . ALA D 1 263 ? -5.102 2.303 178.045 1.00 15.45 263 ALA D O 1
ATOM 10168 N N . GLU D 1 264 ? -7.211 2.839 178.662 1.00 12.43 264 GLU D N 1
ATOM 10169 C CA . GLU D 1 264 ? -6.930 2.992 180.090 1.00 13.41 264 GLU D CA 1
ATOM 10170 C C . GLU D 1 264 ? -7.495 1.850 180.928 1.00 14.40 264 GLU D C 1
ATOM 10171 O O . GLU D 1 264 ? -7.216 1.747 182.123 1.00 12.31 264 GLU D O 1
ATOM 10177 N N . GLY D 1 265 ? -8.303 1.005 180.305 1.00 13.38 265 GLY D N 1
ATOM 10178 C CA . GLY D 1 265 ? -8.891 -0.107 181.030 1.00 14.69 265 GLY D CA 1
ATOM 10179 C C . GLY D 1 265 ? -9.808 -0.901 180.133 1.00 14.02 265 GLY D C 1
ATOM 10180 O O . GLY D 1 265 ? -9.963 -0.577 178.959 1.00 13.27 265 GLY D O 1
ATOM 10181 N N . ILE D 1 266 ? -10.421 -1.945 180.679 1.00 13.81 266 ILE D N 1
ATOM 10182 C CA . ILE D 1 266 ? -11.312 -2.768 179.879 1.00 14.51 266 ILE D CA 1
ATOM 10183 C C . ILE D 1 266 ? -12.564 -3.149 180.635 1.00 14.34 266 ILE D C 1
ATOM 10184 O O . ILE D 1 266 ? -12.611 -3.087 181.862 1.00 14.42 266 ILE D O 1
ATOM 10189 N N . ASP D 1 267 ? -13.571 -3.548 179.871 1.00 15.81 267 ASP D N 1
ATOM 10190 C CA . ASP D 1 267 ? -14.833 -4.022 180.411 1.00 17.01 267 ASP D CA 1
ATOM 10191 C C . ASP D 1 267 ? -14.677 -5.516 180.160 1.00 16.55 267 ASP D C 1
ATOM 10192 O O . ASP D 1 267 ? -14.843 -5.988 179.033 1.00 14.75 267 ASP D O 1
ATOM 10197 N N . LEU D 1 268 ? -14.325 -6.254 181.203 1.00 16.11 268 LEU D N 1
ATOM 10198 C CA . LEU D 1 268 ? -14.112 -7.680 181.064 1.00 16.60 268 LEU D CA 1
ATOM 10199 C C . LEU D 1 268 ? -15.417 -8.431 181.265 1.00 16.91 268 LEU D C 1
ATOM 10200 O O . LEU D 1 268 ? -15.920 -8.531 182.386 1.00 17.31 268 LEU D O 1
ATOM 10205 N N . LYS D 1 269 ? -15.972 -8.923 180.162 1.00 17.54 269 LYS D N 1
ATOM 10206 C CA . LYS D 1 269 ? -17.203 -9.706 180.189 1.00 19.55 269 LYS D CA 1
ATOM 10207 C C . LYS D 1 269 ? -16.758 -11.165 180.129 1.00 18.78 269 LYS D C 1
ATOM 10208 O O . LYS D 1 269 ? -16.062 -11.574 179.201 1.00 19.53 269 LYS D O 1
ATOM 10214 N N . ILE D 1 270 ? -17.144 -11.942 181.135 1.00 17.80 270 ILE D N 1
ATOM 10215 C CA . ILE D 1 270 ? -16.742 -13.344 181.222 1.00 17.30 270 ILE D CA 1
ATOM 10216 C C . ILE D 1 270 ? -16.851 -14.163 179.938 1.00 17.23 270 ILE D C 1
ATOM 10217 O O . ILE D 1 270 ? -15.888 -14.827 179.542 1.00 16.50 270 ILE D O 1
ATOM 10222 N N . SER D 1 271 ? -18.003 -14.115 179.274 1.00 17.40 271 SER D N 1
ATOM 10223 C CA . SER D 1 271 ? -18.187 -14.915 178.062 1.00 16.39 271 SER D CA 1
ATOM 10224 C C . SER D 1 271 ? -17.489 -14.362 176.823 1.00 18.45 271 SER D C 1
ATOM 10225 O O . SER D 1 271 ? -17.349 -15.063 175.819 1.00 18.14 271 SER D O 1
ATOM 10228 N N . LYS D 1 272 ? -17.061 -13.104 176.881 1.00 17.75 272 LYS D N 1
ATOM 10229 C CA . LYS D 1 272 ? -16.346 -12.506 175.758 1.00 16.77 272 LYS D CA 1
ATOM 10230 C C . LYS D 1 272 ? -14.858 -12.790 175.976 1.00 17.61 272 LYS D C 1
ATOM 10231 O O . LYS D 1 272 ? -14.083 -12.926 175.024 1.00 16.13 272 LYS D O 1
ATOM 10237 N N . ALA D 1 273 ? -14.477 -12.899 177.245 1.00 16.88 273 ALA D N 1
ATOM 10238 C CA . ALA D 1 273 ? -13.097 -13.192 177.617 1.00 16.64 273 ALA D CA 1
ATOM 10239 C C . ALA D 1 273 ? -12.788 -14.664 177.348 1.00 17.20 273 ALA D C 1
ATOM 10240 O O . ALA D 1 273 ? -11.674 -15.012 176.950 1.00 16.55 273 ALA D O 1
ATOM 10242 N N . GLY D 1 274 ? -13.777 -15.526 177.574 1.00 15.75 274 GLY D N 1
ATOM 10243 C CA . GLY D 1 274 ? -13.579 -16.947 177.346 1.00 15.32 274 GLY D CA 1
ATOM 10244 C C . GLY D 1 274 ? -13.692 -17.790 178.606 1.00 18.44 274 GLY D C 1
ATOM 10245 O O . GLY D 1 274 ? -13.438 -18.997 178.569 1.00 17.52 274 GLY D O 1
ATOM 10246 N N . GLY D 1 275 ? -14.071 -17.161 179.716 1.00 15.90 275 GLY D N 1
ATOM 10247 C CA . GLY D 1 275 ? -14.214 -17.888 180.967 1.00 19.08 275 GLY D CA 1
ATOM 10248 C C . GLY D 1 275 ? -13.435 -17.278 182.119 1.00 18.21 275 GLY D C 1
ATOM 10249 O O . GLY D 1 275 ? -12.879 -16.184 181.997 1.00 19.90 275 GLY D O 1
ATOM 10250 N N . LEU D 1 276 ? -13.398 -17.983 183.246 1.00 17.84 276 LEU D N 1
ATOM 10251 C CA . LEU D 1 276 ? -12.675 -17.500 184.416 1.00 16.75 276 LEU D CA 1
ATOM 10252 C C . LEU D 1 276 ? -11.161 -17.652 184.262 1.00 16.97 276 LEU D C 1
ATOM 10253 O O . LEU D 1 276 ? -10.398 -16.832 184.773 1.00 18.35 276 LEU D O 1
ATOM 10258 N N . THR D 1 277 ? -10.722 -18.699 183.568 1.00 16.76 277 THR D N 1
ATOM 10259 C CA . THR D 1 277 ? -9.287 -18.904 183.363 1.00 17.05 277 THR D CA 1
ATOM 10260 C C . THR D 1 277 ? -8.743 -17.736 182.542 1.00 17.57 277 THR D C 1
ATOM 10261 O O . THR D 1 277 ? -7.776 -17.082 182.943 1.00 16.63 277 THR D O 1
ATOM 10265 N N . ARG D 1 278 ? -9.359 -17.463 181.395 1.00 17.57 278 ARG D N 1
ATOM 10266 C CA . ARG D 1 278 ? -8.900 -16.343 180.581 1.00 17.83 278 ARG D CA 1
ATOM 10267 C C . ARG D 1 278 ? -9.142 -15.039 181.326 1.00 18.83 278 ARG D C 1
ATOM 10268 O O . ARG D 1 278 ? -8.405 -14.066 181.148 1.00 18.12 278 ARG D O 1
ATOM 10276 N N . GLY D 1 279 ? -10.174 -15.025 182.168 1.00 16.76 279 GLY D N 1
ATOM 10277 C CA . GLY D 1 279 ? -10.472 -13.838 182.950 1.00 16.87 279 GLY D CA 1
ATOM 10278 C C . GLY D 1 279 ? -9.314 -13.527 183.886 1.00 18.20 279 GLY D C 1
ATOM 10279 O O . GLY D 1 279 ? -8.935 -12.367 184.064 1.00 15.84 279 GLY D O 1
ATOM 10280 N N . ARG D 1 280 ? -8.750 -14.576 184.480 1.00 16.75 280 ARG D N 1
ATOM 10281 C CA . ARG D 1 280 ? -7.620 -14.442 185.396 1.00 17.41 280 ARG D CA 1
ATOM 10282 C C . ARG D 1 280 ? -6.387 -13.965 184.621 1.00 16.87 280 ARG D C 1
ATOM 10283 O O . ARG D 1 280 ? -5.639 -13.105 185.088 1.00 16.20 280 ARG D O 1
ATOM 10291 N N . ARG D 1 281 ? -6.184 -14.522 183.431 1.00 16.79 281 ARG D N 1
ATOM 10292 C CA . ARG D 1 281 ? -5.045 -14.143 182.597 1.00 16.39 281 ARG D CA 1
ATOM 10293 C C . ARG D 1 281 ? -5.132 -12.653 182.282 1.00 17.47 281 ARG D C 1
ATOM 10294 O O . ARG D 1 281 ? -4.152 -11.916 182.406 1.00 16.83 281 ARG D O 1
ATOM 10302 N N . GLN D 1 282 ? -6.324 -12.218 181.888 1.00 17.48 282 GLN D N 1
ATOM 10303 C CA . GLN D 1 282 ? -6.552 -10.825 181.539 1.00 16.51 282 GLN D CA 1
ATOM 10304 C C . GLN D 1 282 ? -6.479 -9.909 182.743 1.00 15.65 282 GLN D C 1
ATOM 10305 O O . GLN D 1 282 ? -5.987 -8.787 182.652 1.00 14.60 282 GLN D O 1
ATOM 10311 N N . ARG D 1 283 ? -6.983 -10.384 183.873 1.00 13.60 283 ARG D N 1
ATOM 10312 C CA . ARG D 1 283 ? -6.937 -9.599 185.092 1.00 14.90 283 ARG D CA 1
ATOM 10313 C C . ARG D 1 283 ? -5.477 -9.291 185.419 1.00 16.20 283 ARG D C 1
ATOM 10314 O O . ARG D 1 283 ? -5.128 -8.146 185.706 1.00 13.47 283 ARG D O 1
ATOM 10322 N N . ASP D 1 284 ? -4.626 -10.315 185.367 1.00 16.23 284 ASP D N 1
ATOM 10323 C CA . ASP D 1 284 ? -3.212 -10.118 185.683 1.00 17.47 284 ASP D CA 1
ATOM 10324 C C . ASP D 1 284 ? -2.492 -9.204 184.696 1.00 16.38 284 ASP D C 1
ATOM 10325 O O . ASP D 1 284 ? -1.651 -8.400 185.095 1.00 17.25 284 ASP D O 1
ATOM 10330 N N . ILE D 1 285 ? -2.814 -9.317 183.413 1.00 15.80 285 ILE D N 1
ATOM 10331 C CA . ILE D 1 285 ? -2.196 -8.449 182.414 1.00 15.65 285 ILE D CA 1
ATOM 10332 C C . ILE D 1 285 ? -2.566 -6.998 182.762 1.00 15.02 285 ILE D C 1
ATOM 10333 O O . ILE D 1 285 ? -1.703 -6.122 182.804 1.00 14.03 285 ILE D O 1
ATOM 10338 N N . CYS D 1 286 ? -3.848 -6.755 183.034 1.00 15.57 286 CYS D N 1
ATOM 10339 C CA . CYS D 1 286 ? -4.313 -5.412 183.373 1.00 15.22 286 CYS D CA 1
ATOM 10340 C C . CYS D 1 286 ? -3.724 -4.855 184.660 1.00 16.62 286 CYS D C 1
ATOM 10341 O O . CYS D 1 286 ? -3.278 -3.708 184.699 1.00 14.92 286 CYS D O 1
ATOM 10344 N N . LEU D 1 287 ? -3.739 -5.657 185.719 1.00 15.16 287 LEU D N 1
ATOM 10345 C CA . LEU D 1 287 ? -3.204 -5.205 187.000 1.00 17.31 287 LEU D CA 1
ATOM 10346 C C . LEU D 1 287 ? -1.715 -4.904 186.898 1.00 17.91 287 LEU D C 1
ATOM 10347 O O . LEU D 1 287 ? -1.204 -3.982 187.539 1.00 16.91 287 LEU D O 1
ATOM 10352 N N . ALA D 1 288 ? -1.016 -5.678 186.080 1.00 15.43 288 ALA D N 1
ATOM 10353 C CA . ALA D 1 288 ? 0.410 -5.462 185.904 1.00 16.06 288 ALA D CA 1
ATOM 10354 C C . ALA D 1 288 ? 0.659 -4.143 185.184 1.00 17.90 288 ALA D C 1
ATOM 10355 O O . ALA D 1 288 ? 1.664 -3.484 185.424 1.00 16.16 288 ALA D O 1
ATOM 10357 N N . ALA D 1 289 ? -0.270 -3.758 184.311 1.00 16.43 289 ALA D N 1
ATOM 10358 C CA . ALA D 1 289 ? -0.125 -2.534 183.530 1.00 17.35 289 ALA D CA 1
ATOM 10359 C C . ALA D 1 289 ? -0.708 -1.279 184.175 1.00 17.98 289 ALA D C 1
ATOM 10360 O O . ALA D 1 289 ? -0.299 -0.163 183.852 1.00 19.29 289 ALA D O 1
ATOM 10362 N N . GLY D 1 290 ? -1.652 -1.456 185.091 1.00 17.63 290 GLY D N 1
ATOM 10363 C CA . GLY D 1 290 ? -2.278 -0.306 185.718 1.00 16.40 290 GLY D CA 1
ATOM 10364 C C . GLY D 1 290 ? -3.597 0.026 185.035 1.00 15.73 290 GLY D C 1
ATOM 10365 O O . GLY D 1 290 ? -4.097 1.146 185.141 1.00 18.46 290 GLY D O 1
ATOM 10366 N N . TYR D 1 291 ? -4.156 -0.948 184.320 1.00 16.27 291 TYR D N 1
ATOM 10367 C CA . TYR D 1 291 ? -5.434 -0.771 183.631 1.00 15.36 291 TYR D CA 1
ATOM 10368 C C . TYR D 1 291 ? -6.592 -1.037 184.583 1.00 17.22 291 TYR D C 1
ATOM 10369 O O . TYR D 1 291 ? -6.519 -1.944 185.419 1.00 16.29 291 TYR D O 1
ATOM 10378 N N . SER D 1 292 ? -7.662 -0.260 184.447 1.00 15.23 292 SER D N 1
ATOM 10379 C CA . SER D 1 292 ? -8.841 -0.448 185.287 1.00 16.33 292 SER D CA 1
ATOM 10380 C C . SER D 1 292 ? -9.618 -1.624 184.705 1.00 17.52 292 SER D C 1
ATOM 10381 O O . SER D 1 292 ? -9.517 -1.916 183.506 1.00 15.40 292 SER D O 1
ATOM 10384 N N . VAL D 1 293 ? -10.400 -2.301 185.540 1.00 16.17 293 VAL D N 1
ATOM 10385 C CA . VAL D 1 293 ? -11.163 -3.452 185.068 1.00 15.93 293 VAL D CA 1
ATOM 10386 C C . VAL D 1 293 ? -12.577 -3.492 185.630 1.00 17.08 293 VAL D C 1
ATOM 10387 O O . VAL D 1 293 ? -12.772 -3.379 186.834 1.00 16.25 293 VAL D O 1
ATOM 10391 N N . SER D 1 294 ? -13.556 -3.638 184.746 1.00 17.06 294 SER D N 1
ATOM 10392 C CA . SER D 1 294 ? -14.947 -3.758 185.167 1.00 18.37 294 SER D CA 1
ATOM 10393 C C . SER D 1 294 ? -15.278 -5.203 184.841 1.00 17.94 294 SER D C 1
ATOM 10394 O O . SER D 1 294 ? -14.808 -5.721 183.831 1.00 19.06 294 SER D O 1
ATOM 10397 N N . VAL D 1 295 ? -16.058 -5.873 185.686 1.00 17.37 295 VAL D N 1
ATOM 10398 C CA . VAL D 1 295 ? -16.395 -7.265 185.396 1.00 17.75 295 VAL D CA 1
ATOM 10399 C C . VAL D 1 295 ? -17.885 -7.366 185.135 1.00 18.19 295 VAL D C 1
ATOM 10400 O O . VAL D 1 295 ? -18.706 -7.121 186.019 1.00 16.83 295 VAL D O 1
ATOM 10404 N N . GLN D 1 296 ? -18.223 -7.729 183.908 1.00 18.65 296 GLN D N 1
ATOM 10405 C CA . GLN D 1 296 ? -19.612 -7.816 183.506 1.00 20.20 296 GLN D CA 1
ATOM 10406 C C . GLN D 1 296 ? -19.870 -9.065 182.686 1.00 21.15 296 GLN D C 1
ATOM 10407 O O . GLN D 1 296 ? -19.077 -10.002 182.689 1.00 21.74 296 GLN D O 1
ATOM 10413 N N . GLU D 1 297 ? -20.996 -9.075 181.989 1.00 21.92 297 GLU D N 1
ATOM 10414 C CA . GLU D 1 297 ? -21.351 -10.200 181.150 1.00 23.02 297 GLU D CA 1
ATOM 10415 C C . GLU D 1 297 ? -22.202 -9.681 180.004 1.00 26.08 297 GLU D C 1
ATOM 10416 O O . GLU D 1 297 ? -22.921 -8.689 180.151 1.00 26.83 297 GLU D O 1
ATOM 10422 N N . THR D 1 298 ? -22.087 -10.330 178.853 1.00 25.30 298 THR D N 1
ATOM 10423 C CA . THR D 1 298 ? -22.875 -9.950 177.692 1.00 27.49 298 THR D CA 1
ATOM 10424 C C . THR D 1 298 ? -24.334 -9.922 178.150 1.00 27.63 298 THR D C 1
ATOM 10425 O O . THR D 1 298 ? -25.069 -8.968 177.890 1.00 29.05 298 THR D O 1
ATOM 10429 N N . CYS D 1 299 ? -24.722 -10.981 178.856 1.00 26.72 299 CYS D N 1
ATOM 10430 C CA . CYS D 1 299 ? -26.068 -11.159 179.404 1.00 26.98 299 CYS D CA 1
ATOM 10431 C C . CYS D 1 299 ? -26.005 -12.466 180.192 1.00 25.65 299 CYS D C 1
ATOM 10432 O O . CYS D 1 299 ? -25.066 -13.239 180.018 1.00 25.25 299 CYS D O 1
ATOM 10435 N N . GLY D 1 300 ? -26.979 -12.724 181.059 1.00 26.06 300 GLY D N 1
ATOM 10436 C CA . GLY D 1 300 ? -26.927 -13.976 181.797 1.00 25.03 300 GLY D CA 1
ATOM 10437 C C . GLY D 1 300 ? -27.741 -14.083 183.069 1.00 24.29 300 GLY D C 1
ATOM 10438 O O . GLY D 1 300 ? -28.149 -13.081 183.653 1.00 23.96 300 GLY D O 1
ATOM 10439 N N . SER D 1 301 ? -27.962 -15.318 183.508 1.00 24.57 301 SER D N 1
ATOM 10440 C CA . SER D 1 301 ? -28.731 -15.570 184.717 1.00 24.90 301 SER D CA 1
ATOM 10441 C C . SER D 1 301 ? -27.839 -15.650 185.952 1.00 25.48 301 SER D C 1
ATOM 10442 O O . SER D 1 301 ? -26.741 -15.088 185.983 1.00 24.81 301 SER D O 1
ATOM 10445 N N . ASP D 1 302 ? -28.324 -16.356 186.966 1.00 25.06 302 ASP D N 1
ATOM 10446 C CA . ASP D 1 302 ? -27.616 -16.521 188.229 1.00 23.74 302 ASP D CA 1
ATOM 10447 C C . ASP D 1 302 ? -26.268 -17.228 188.096 1.00 24.05 302 ASP D C 1
ATOM 10448 O O . ASP D 1 302 ? -25.324 -16.914 188.820 1.00 22.04 302 ASP D O 1
ATOM 10453 N N . ILE D 1 303 ? -26.175 -18.175 187.171 1.00 22.25 303 ILE D N 1
ATOM 10454 C CA . ILE D 1 303 ? -24.935 -18.914 186.978 1.00 21.67 303 ILE D CA 1
ATOM 10455 C C . ILE D 1 303 ? -23.844 -18.011 186.397 1.00 21.79 303 ILE D C 1
ATOM 10456 O O . ILE D 1 303 ? -22.687 -18.069 186.819 1.00 20.34 303 ILE D O 1
ATOM 10461 N N . ALA D 1 304 ? -24.218 -17.171 185.439 1.00 20.30 304 ALA D N 1
ATOM 10462 C CA . ALA D 1 304 ? -23.266 -16.248 184.827 1.00 20.69 304 ALA D CA 1
ATOM 10463 C C . ALA D 1 304 ? -22.860 -15.181 185.843 1.00 20.50 304 ALA D C 1
ATOM 10464 O O . ALA D 1 304 ? -21.715 -14.727 185.858 1.00 20.27 304 ALA D O 1
ATOM 10466 N N . PHE D 1 305 ? -23.797 -14.784 186.697 1.00 20.24 305 PHE D N 1
ATOM 10467 C CA . PHE D 1 305 ? -23.510 -13.769 187.705 1.00 21.10 305 PHE D CA 1
ATOM 10468 C C . PHE D 1 305 ? -22.538 -14.320 188.746 1.00 19.88 305 PHE D C 1
ATOM 10469 O O . PHE D 1 305 ? -21.720 -13.582 189.295 1.00 19.58 305 PHE D O 1
ATOM 10477 N N . ALA D 1 306 ? -22.623 -15.619 189.011 1.00 19.66 306 ALA D N 1
ATOM 10478 C CA . ALA D 1 306 ? -21.727 -16.242 189.980 1.00 21.85 306 ALA D CA 1
ATOM 10479 C C . ALA D 1 306 ? -20.279 -16.067 189.521 1.00 22.02 306 ALA D C 1
ATOM 10480 O O . ALA D 1 306 ? -19.404 -15.736 190.317 1.00 22.80 306 ALA D O 1
ATOM 10482 N N . ALA D 1 307 ? -20.032 -16.292 188.235 1.00 21.61 307 ALA D N 1
ATOM 10483 C CA . ALA D 1 307 ? -18.687 -16.154 187.683 1.00 20.47 307 ALA D CA 1
ATOM 10484 C C . ALA D 1 307 ? -18.204 -14.713 187.802 1.00 20.91 307 ALA D C 1
ATOM 10485 O O . ALA D 1 307 ? -17.048 -14.464 188.151 1.00 19.20 307 ALA D O 1
ATOM 10487 N N . ILE D 1 308 ? -19.092 -13.766 187.511 1.00 17.80 308 ILE D N 1
ATOM 10488 C CA . ILE D 1 308 ? -18.757 -12.347 187.598 1.00 18.54 308 ILE D CA 1
ATOM 10489 C C . ILE D 1 308 ? -18.273 -11.966 188.998 1.00 19.99 308 ILE D C 1
ATOM 10490 O O . ILE D 1 308 ? -17.218 -11.346 189.164 1.00 19.41 308 ILE D O 1
ATOM 10495 N N . VAL D 1 309 ? -19.053 -12.345 190.003 1.00 19.62 309 VAL D N 1
ATOM 10496 C CA . VAL D 1 309 ? -18.735 -12.022 191.386 1.00 18.98 309 VAL D CA 1
ATOM 10497 C C . VAL D 1 309 ? -17.444 -12.648 191.896 1.00 17.82 309 VAL D C 1
ATOM 10498 O O . VAL D 1 309 ? -16.667 -11.990 192.579 1.00 19.27 309 VAL D O 1
ATOM 10502 N N . HIS D 1 310 ? -17.201 -13.912 191.568 1.00 18.42 310 HIS D N 1
ATOM 10503 C CA . HIS D 1 310 ? -15.976 -14.548 192.034 1.00 17.89 310 HIS D CA 1
ATOM 10504 C C . HIS D 1 310 ? -14.740 -13.905 191.414 1.00 18.79 310 HIS D C 1
ATOM 10505 O O . HIS D 1 310 ? -13.762 -13.651 192.112 1.00 18.25 310 HIS D O 1
ATOM 10512 N N . LEU D 1 311 ? -14.779 -13.616 190.117 1.00 17.77 311 LEU D N 1
ATOM 10513 C CA . LEU D 1 311 ? -13.618 -12.985 189.489 1.00 17.02 311 LEU D CA 1
ATOM 10514 C C . LEU D 1 311 ? -13.417 -11.574 190.042 1.00 17.81 311 LEU D C 1
ATOM 10515 O O . LEU D 1 311 ? -12.293 -11.175 190.372 1.00 17.65 311 LEU D O 1
ATOM 10520 N N . ALA D 1 312 ? -14.508 -10.822 190.165 1.00 15.20 312 ALA D N 1
ATOM 10521 C CA . ALA D 1 312 ? -14.423 -9.457 190.666 1.00 16.56 312 ALA D CA 1
ATOM 10522 C C . ALA D 1 312 ? -13.937 -9.378 192.114 1.00 16.78 312 ALA D C 1
ATOM 10523 O O . ALA D 1 312 ? -13.295 -8.406 192.507 1.00 18.48 312 ALA D O 1
ATOM 10525 N N . GLN D 1 313 ? -14.228 -10.404 192.904 1.00 17.30 313 GLN D N 1
ATOM 10526 C CA . GLN D 1 313 ? -13.810 -10.405 194.302 1.00 17.99 313 GLN D CA 1
ATOM 10527 C C . GLN D 1 313 ? -12.292 -10.581 194.444 1.00 19.11 313 GLN D C 1
ATOM 10528 O O . GLN D 1 313 ? -11.768 -10.577 195.555 1.00 18.80 313 GLN D O 1
ATOM 10534 N N . THR D 1 314 ? -11.588 -10.731 193.321 1.00 17.98 314 THR D N 1
ATOM 10535 C CA . THR D 1 314 ? -10.132 -10.893 193.361 1.00 19.37 314 THR D CA 1
ATOM 10536 C C . THR D 1 314 ? -9.408 -9.676 192.782 1.00 20.39 314 THR D C 1
ATOM 10537 O O . THR D 1 314 ? -8.185 -9.680 192.638 1.00 20.81 314 THR D O 1
ATOM 10541 N N . ILE D 1 315 ? -10.165 -8.634 192.463 1.00 18.73 315 ILE D N 1
ATOM 10542 C CA . ILE D 1 315 ? -9.587 -7.422 191.901 1.00 19.59 315 ILE D CA 1
ATOM 10543 C C . ILE D 1 315 ? -9.554 -6.312 192.944 1.00 19.70 315 ILE D C 1
ATOM 10544 O O . ILE D 1 315 ? -10.594 -5.846 193.410 1.00 20.37 315 ILE D O 1
ATOM 10549 N N . PRO D 1 316 ? -8.350 -5.878 193.341 1.00 19.65 316 PRO D N 1
ATOM 10550 C CA . PRO D 1 316 ? -8.290 -4.810 194.340 1.00 19.92 316 PRO D CA 1
ATOM 10551 C C . PRO D 1 316 ? -9.174 -3.623 193.971 1.00 20.54 316 PRO D C 1
ATOM 10552 O O . PRO D 1 316 ? -9.228 -3.192 192.817 1.00 16.19 316 PRO D O 1
ATOM 10556 N N . GLU D 1 317 ? -9.882 -3.119 194.974 1.00 19.79 317 GLU D N 1
ATOM 10557 C CA . GLU D 1 317 ? -10.805 -2.004 194.830 1.00 22.17 317 GLU D CA 1
ATOM 10558 C C . GLU D 1 317 ? -10.314 -0.864 193.938 1.00 22.06 317 GLU D C 1
ATOM 10559 O O . GLU D 1 317 ? -11.062 -0.347 193.106 1.00 21.95 317 GLU D O 1
ATOM 10565 N N . ARG D 1 318 ? -9.056 -0.476 194.108 1.00 22.71 318 ARG D N 1
ATOM 10566 C CA . ARG D 1 318 ? -8.482 0.619 193.327 1.00 23.89 318 ARG D CA 1
ATOM 10567 C C . ARG D 1 318 ? -8.542 0.400 191.812 1.00 23.09 318 ARG D C 1
ATOM 10568 O O . ARG D 1 318 ? -8.618 1.362 191.043 1.00 22.32 318 ARG D O 1
ATOM 10576 N N . SER D 1 319 ? -8.516 -0.858 191.385 1.00 19.26 319 SER D N 1
ATOM 10577 C CA . SER D 1 319 ? -8.530 -1.173 189.959 1.00 19.54 319 SER D CA 1
ATOM 10578 C C . SER D 1 319 ? -9.888 -1.625 189.431 1.00 20.15 319 SER D C 1
ATOM 10579 O O . SER D 1 319 ? -10.104 -1.665 188.218 1.00 19.23 319 SER D O 1
ATOM 10582 N N . LEU D 1 320 ? -10.796 -1.972 190.336 1.00 17.58 320 LEU D N 1
ATOM 10583 C CA . LEU D 1 320 ? -12.125 -2.422 189.935 1.00 18.07 320 LEU D CA 1
ATOM 10584 C C . LEU D 1 320 ? -13.026 -1.247 189.567 1.00 18.23 320 LEU D C 1
ATOM 10585 O O . LEU D 1 320 ? -12.991 -0.187 190.202 1.00 18.71 320 LEU D O 1
ATOM 10590 N N . ARG D 1 321 ? -13.834 -1.444 188.532 1.00 18.95 321 ARG D N 1
ATOM 10591 C CA . ARG D 1 321 ? -14.763 -0.418 188.084 1.00 18.91 321 ARG D CA 1
ATOM 10592 C C . ARG D 1 321 ? -16.158 -1.026 188.003 1.00 20.71 321 ARG D C 1
ATOM 10593 O O . ARG D 1 321 ? -16.759 -1.103 186.927 1.00 18.71 321 ARG D O 1
ATOM 10601 N N . CYS D 1 322 ? -16.645 -1.469 189.161 1.00 20.56 322 CYS D N 1
ATOM 10602 C CA . CYS D 1 322 ? -17.966 -2.077 189.305 1.00 20.23 322 CYS D CA 1
ATOM 10603 C C . CYS D 1 322 ? -18.149 -3.399 188.574 1.00 19.72 322 CYS D C 1
ATOM 10604 O O . CYS D 1 322 ? -17.300 -3.825 187.787 1.00 20.65 322 CYS D O 1
ATOM 10607 N N . ILE D 1 323 ? -19.274 -4.046 188.857 1.00 19.29 323 ILE D N 1
ATOM 10608 C CA . ILE D 1 323 ? -19.643 -5.294 188.207 1.00 18.21 323 ILE D CA 1
ATOM 10609 C C . ILE D 1 323 ? -21.068 -5.105 187.713 1.00 19.30 323 ILE D C 1
ATOM 10610 O O . ILE D 1 323 ? -21.772 -4.199 188.164 1.00 18.60 323 ILE D O 1
ATOM 10615 N N . LEU D 1 324 ? -21.483 -5.954 186.781 1.00 19.64 324 LEU D N 1
ATOM 10616 C CA . LEU D 1 324 ? -22.828 -5.878 186.230 1.00 21.65 324 LEU D CA 1
ATOM 10617 C C . LEU D 1 324 ? -23.686 -6.998 186.791 1.00 21.89 324 LEU D C 1
ATOM 10618 O O . LEU D 1 324 ? -23.325 -8.172 186.702 1.00 22.98 324 LEU D O 1
ATOM 10623 N N . GLU D 1 325 ? -24.818 -6.637 187.381 1.00 23.03 325 GLU D N 1
ATOM 10624 C CA . GLU D 1 325 ? -25.723 -7.647 187.907 1.00 23.04 325 GLU D CA 1
ATOM 10625 C C . GLU D 1 325 ? -26.538 -8.079 186.698 1.00 22.98 325 GLU D C 1
ATOM 10626 O O . GLU D 1 325 ? -27.653 -7.607 186.491 1.00 23.08 325 GLU D O 1
ATOM 10632 N N . CYS D 1 326 ? -25.970 -8.970 185.894 1.00 22.40 326 CYS D N 1
ATOM 10633 C CA . CYS D 1 326 ? -26.632 -9.434 184.683 1.00 24.64 326 CYS D CA 1
ATOM 10634 C C . CYS D 1 326 ? -27.980 -10.104 184.937 1.00 25.62 326 CYS D C 1
ATOM 10635 O O . CYS D 1 326 ? -28.815 -10.182 184.031 1.00 26.42 326 CYS D O 1
ATOM 10638 N N . ARG D 1 327 ? -28.194 -10.577 186.161 1.00 26.33 327 ARG D N 1
ATOM 10639 C CA . ARG D 1 327 ? -29.453 -11.239 186.521 1.00 29.78 327 ARG D CA 1
ATOM 10640 C C . ARG D 1 327 ? -30.644 -10.304 186.355 1.00 31.28 327 ARG D C 1
ATOM 10641 O O . ARG D 1 327 ? -31.720 -10.722 185.925 1.00 31.93 327 ARG D O 1
ATOM 10649 N N . ASP D 1 328 ? -30.444 -9.041 186.715 1.00 31.61 328 ASP D N 1
ATOM 10650 C CA . ASP D 1 328 ? -31.496 -8.034 186.639 1.00 33.54 328 ASP D CA 1
ATOM 10651 C C . ASP D 1 328 ? -32.050 -7.853 185.224 1.00 32.58 328 ASP D C 1
ATOM 10652 O O . ASP D 1 328 ? -33.097 -7.233 185.036 1.00 32.14 328 ASP D O 1
ATOM 10657 N N . MET D 1 329 ? -31.352 -8.398 184.233 1.00 31.05 329 MET D N 1
ATOM 10658 C CA . MET D 1 329 ? -31.791 -8.289 182.846 1.00 31.09 329 MET D CA 1
ATOM 10659 C C . MET D 1 329 ? -32.877 -9.312 182.496 1.00 29.93 329 MET D C 1
ATOM 10660 O O . MET D 1 329 ? -33.541 -9.188 181.467 1.00 29.71 329 MET D O 1
ATOM 10665 N N . VAL D 1 330 ? -33.064 -10.312 183.353 1.00 28.85 330 VAL D N 1
ATOM 10666 C CA . VAL D 1 330 ? -34.046 -11.362 183.086 1.00 28.11 330 VAL D CA 1
ATOM 10667 C C . VAL D 1 330 ? -35.028 -11.614 184.232 1.00 28.53 330 VAL D C 1
ATOM 10668 O O . VAL D 1 330 ? -34.815 -11.162 185.355 1.00 28.69 330 VAL D O 1
ATOM 10672 N N . THR D 1 331 ? -36.096 -12.353 183.940 1.00 29.66 331 THR D N 1
ATOM 10673 C CA . THR D 1 331 ? -37.128 -12.645 184.935 1.00 29.20 331 THR D CA 1
ATOM 10674 C C . THR D 1 331 ? -37.117 -14.075 185.469 1.00 30.14 331 THR D C 1
ATOM 10675 O O . THR D 1 331 ? -37.838 -14.389 186.417 1.00 31.16 331 THR D O 1
ATOM 10679 N N . VAL D 1 332 ? -36.314 -14.944 184.866 1.00 30.45 332 VAL D N 1
ATOM 10680 C CA . VAL D 1 332 ? -36.251 -16.330 185.308 1.00 30.68 332 VAL D CA 1
ATOM 10681 C C . VAL D 1 332 ? -34.974 -16.633 186.081 1.00 31.89 332 VAL D C 1
ATOM 10682 O O . VAL D 1 332 ? -33.870 -16.316 185.634 1.00 31.38 332 VAL D O 1
ATOM 10686 N N . LYS D 1 333 ? -35.136 -17.246 187.248 1.00 30.72 333 LYS D N 1
ATOM 10687 C CA . LYS D 1 333 ? -34.004 -17.605 188.088 1.00 31.10 333 LYS D CA 1
ATOM 10688 C C . LYS D 1 333 ? -33.602 -19.030 187.732 1.00 30.43 333 LYS D C 1
ATOM 10689 O O . LYS D 1 333 ? -34.439 -19.935 187.699 1.00 30.56 333 LYS D O 1
ATOM 10695 N N . THR D 1 334 ? -32.319 -19.228 187.456 1.00 27.33 334 THR D N 1
ATOM 10696 C CA . THR D 1 334 ? -31.820 -20.543 187.071 1.00 27.20 334 THR D CA 1
ATOM 10697 C C . THR D 1 334 ? -31.102 -21.282 188.188 1.00 26.54 334 THR D C 1
ATOM 10698 O O . THR D 1 334 ? -30.856 -22.482 188.078 1.00 26.86 334 THR D O 1
ATOM 10702 N N . ALA D 1 335 ? -30.757 -20.571 189.256 1.00 26.99 335 ALA D N 1
ATOM 10703 C CA . ALA D 1 335 ? -30.052 -21.198 190.366 1.00 28.26 335 ALA D CA 1
ATOM 10704 C C . ALA D 1 335 ? -30.138 -20.403 191.660 1.00 29.19 335 ALA D C 1
ATOM 10705 O O . ALA D 1 335 ? -30.490 -19.220 191.666 1.00 29.80 335 ALA D O 1
ATOM 10707 N N . ASP D 1 336 ? -29.810 -21.071 192.760 1.00 29.99 336 ASP D N 1
ATOM 10708 C CA . ASP D 1 336 ? -29.834 -20.454 194.075 1.00 30.21 336 ASP D CA 1
ATOM 10709 C C . ASP D 1 336 ? -28.429 -20.359 194.642 1.00 30.01 336 ASP D C 1
ATOM 10710 O O . ASP D 1 336 ? -27.578 -21.211 194.378 1.00 31.00 336 ASP D O 1
ATOM 10715 N N . GLY D 1 337 ? -28.204 -19.317 195.432 1.00 29.84 337 GLY D N 1
ATOM 10716 C CA . GLY D 1 337 ? -26.910 -19.102 196.046 1.00 28.36 337 GLY D CA 1
ATOM 10717 C C . GLY D 1 337 ? -26.937 -17.801 196.815 1.00 28.42 337 GLY D C 1
ATOM 10718 O O . GLY D 1 337 ? -27.849 -16.992 196.631 1.00 28.47 337 GLY D O 1
ATOM 10719 N N . ALA D 1 338 ? -25.949 -17.594 197.679 1.00 28.64 338 ALA D N 1
ATOM 10720 C CA . ALA D 1 338 ? -25.878 -16.373 198.470 1.00 29.25 338 ALA D CA 1
ATOM 10721 C C . ALA D 1 338 ? -25.233 -15.277 197.631 1.00 30.30 338 ALA D C 1
ATOM 10722 O O . ALA D 1 338 ? -24.028 -15.041 197.718 1.00 29.67 338 ALA D O 1
ATOM 10724 N N . PHE D 1 339 ? -26.053 -14.619 196.818 1.00 31.03 339 PHE D N 1
ATOM 10725 C CA . PHE D 1 339 ? -25.599 -13.551 195.934 1.00 32.82 339 PHE D CA 1
ATOM 10726 C C . PHE D 1 339 ? -26.516 -12.343 196.051 1.00 33.35 339 PHE D C 1
ATOM 10727 O O . PHE D 1 339 ? -26.699 -11.597 195.089 1.00 34.35 339 PHE D O 1
ATOM 10735 N N . ASP D 1 340 ? -27.088 -12.156 197.236 1.00 33.69 340 ASP D N 1
ATOM 10736 C CA . ASP D 1 340 ? -28.000 -11.048 197.491 1.00 33.63 340 ASP D CA 1
ATOM 10737 C C . ASP D 1 340 ? -27.317 -9.683 197.443 1.00 34.07 340 ASP D C 1
ATOM 10738 O O . ASP D 1 340 ? -26.175 -9.518 197.882 1.00 32.12 340 ASP D O 1
ATOM 10743 N N . ILE D 1 341 ? -28.036 -8.705 196.907 1.00 33.90 341 ILE D N 1
ATOM 10744 C CA . ILE D 1 341 ? -27.521 -7.350 196.793 1.00 34.22 341 ILE D CA 1
ATOM 10745 C C . ILE D 1 341 ? -27.892 -6.545 198.033 1.00 34.65 341 ILE D C 1
ATOM 10746 O O . ILE D 1 341 ? -28.981 -6.709 198.585 1.00 34.12 341 ILE D O 1
ATOM 10751 N N . GLN D 1 342 ? -26.985 -5.677 198.467 1.00 35.65 342 GLN D N 1
ATOM 10752 C CA . GLN D 1 342 ? -27.227 -4.843 199.637 1.00 37.38 342 GLN D CA 1
ATOM 10753 C C . GLN D 1 342 ? -26.786 -3.410 199.364 1.00 37.38 342 GLN D C 1
ATOM 10754 O O . GLN D 1 342 ? -25.593 -3.108 199.353 1.00 36.45 342 GLN D O 1
ATOM 10760 N N . ASP D 1 343 ? -27.760 -2.534 199.139 1.00 35.91 343 ASP D N 1
ATOM 10761 C CA . ASP D 1 343 ? -27.491 -1.128 198.868 1.00 35.64 343 ASP D CA 1
ATOM 10762 C C . ASP D 1 343 ? -26.537 -0.918 197.694 1.00 33.54 343 ASP D C 1
ATOM 10763 O O . ASP D 1 343 ? -25.602 -0.120 197.778 1.00 32.14 343 ASP D O 1
ATOM 10768 N N . GLY D 1 344 ? -26.775 -1.643 196.605 1.00 31.43 344 GLY D N 1
ATOM 10769 C CA . GLY D 1 344 ? -25.946 -1.501 195.421 1.00 31.52 344 GLY D CA 1
ATOM 10770 C C . GLY D 1 344 ? -24.591 -2.183 195.465 1.00 29.81 344 GLY D C 1
ATOM 10771 O O . GLY D 1 344 ? -23.705 -1.846 194.677 1.00 29.52 344 GLY D O 1
ATOM 10772 N N . PHE D 1 345 ? -24.426 -3.141 196.373 1.00 29.19 345 PHE D N 1
ATOM 10773 C CA . PHE D 1 345 ? -23.161 -3.864 196.503 1.00 29.50 345 PHE D CA 1
ATOM 10774 C C . PHE D 1 345 ? -23.378 -5.363 196.656 1.00 28.15 345 PHE D C 1
ATOM 10775 O O . PHE D 1 345 ? -24.410 -5.807 197.158 1.00 29.98 345 PHE D O 1
ATOM 10783 N N . ALA D 1 346 ? -22.390 -6.139 196.225 1.00 25.94 346 ALA D N 1
ATOM 10784 C CA . ALA D 1 346 ? -22.459 -7.589 196.325 1.00 24.41 346 ALA D CA 1
ATOM 10785 C C . ALA D 1 346 ? -21.115 -8.110 196.817 1.00 23.67 346 ALA D C 1
ATOM 10786 O O . ALA D 1 346 ? -20.137 -7.366 196.877 1.00 22.79 346 ALA D O 1
ATOM 10788 N N . THR D 1 347 ? -21.074 -9.387 197.178 1.00 25.84 347 THR D N 1
ATOM 10789 C CA . THR D 1 347 ? -19.842 -10.010 197.643 1.00 25.25 347 THR D CA 1
ATOM 10790 C C . THR D 1 347 ? -19.873 -11.483 197.266 1.00 25.53 347 THR D C 1
ATOM 10791 O O . THR D 1 347 ? -20.944 -12.088 197.186 1.00 25.33 347 THR D O 1
ATOM 10795 N N . ALA D 1 348 ? -18.701 -12.061 197.025 1.00 24.84 348 ALA D N 1
ATOM 10796 C CA . ALA D 1 348 ? -18.623 -13.467 196.662 1.00 25.69 348 ALA D CA 1
ATOM 10797 C C . ALA D 1 348 ? -18.964 -14.321 197.880 1.00 26.06 348 ALA D C 1
ATOM 10798 O O . ALA D 1 348 ? -18.569 -14.004 199.003 1.00 27.56 348 ALA D O 1
ATOM 10800 N N . PRO D 1 349 ? -19.720 -15.408 197.673 1.00 27.29 349 PRO D N 1
ATOM 10801 C CA . PRO D 1 349 ? -20.101 -16.297 198.774 1.00 27.18 349 PRO D CA 1
ATOM 10802 C C . PRO D 1 349 ? -18.884 -17.038 199.313 1.00 27.42 349 PRO D C 1
ATOM 10803 O O . PRO D 1 349 ? -17.801 -16.978 198.720 1.00 26.99 349 PRO D O 1
ATOM 10807 N N . THR D 1 350 ? -19.062 -17.739 200.428 1.00 26.78 350 THR D N 1
ATOM 10808 C CA . THR D 1 350 ? -17.963 -18.470 201.050 1.00 28.14 350 THR D CA 1
ATOM 10809 C C . THR D 1 350 ? -18.073 -19.984 200.905 1.00 28.61 350 THR D C 1
ATOM 10810 O O . THR D 1 350 ? -17.291 -20.726 201.497 1.00 27.38 350 THR D O 1
ATOM 10814 N N . THR D 1 351 ? -19.045 -20.444 200.124 1.00 28.54 351 THR D N 1
ATOM 10815 C CA . THR D 1 351 ? -19.221 -21.874 199.917 1.00 28.67 351 THR D CA 1
ATOM 10816 C C . THR D 1 351 ? -18.282 -22.362 198.819 1.00 27.87 351 THR D C 1
ATOM 10817 O O . THR D 1 351 ? -17.782 -21.567 198.022 1.00 26.23 351 THR D O 1
ATOM 10821 N N . PRO D 1 352 ? -18.017 -23.677 198.774 1.00 26.96 352 PRO D N 1
ATOM 10822 C CA . PRO D 1 352 ? -17.128 -24.246 197.756 1.00 27.49 352 PRO D CA 1
ATOM 10823 C C . PRO D 1 352 ? -17.638 -24.031 196.332 1.00 26.19 352 PRO D C 1
ATOM 10824 O O . PRO D 1 352 ? -18.837 -23.861 196.114 1.00 25.15 352 PRO D O 1
ATOM 10828 N N . GLY D 1 353 ? -16.716 -24.044 195.373 1.00 26.15 353 GLY D N 1
ATOM 10829 C CA . GLY D 1 353 ? -17.077 -23.860 193.977 1.00 23.51 353 GLY D CA 1
ATOM 10830 C C . GLY D 1 353 ? -17.636 -22.477 193.707 1.00 24.43 353 GLY D C 1
ATOM 10831 O O . GLY D 1 353 ? -17.257 -21.506 194.363 1.00 23.67 353 GLY D O 1
ATOM 10832 N N . LEU D 1 354 ? -18.538 -22.385 192.736 1.00 22.93 354 LEU D N 1
ATOM 10833 C CA . LEU D 1 354 ? -19.156 -21.112 192.384 1.00 23.63 354 LEU D CA 1
ATOM 10834 C C . LEU D 1 354 ? -20.147 -20.662 193.444 1.00 24.19 354 LEU D C 1
ATOM 10835 O O . LEU D 1 354 ? -20.479 -19.481 193.532 1.00 23.04 354 LEU D O 1
ATOM 10840 N N . GLY D 1 355 ? -20.623 -21.612 194.244 1.00 24.31 355 GLY D N 1
ATOM 10841 C CA . GLY D 1 355 ? -21.575 -21.286 195.288 1.00 24.97 355 GLY D CA 1
ATOM 10842 C C . GLY D 1 355 ? -23.007 -21.233 194.794 1.00 27.16 355 GLY D C 1
ATOM 10843 O O . GLY D 1 355 ? -23.833 -20.493 195.327 1.00 26.92 355 GLY D O 1
ATOM 10844 N N . ILE D 1 356 ? -23.312 -22.019 193.768 1.00 27.95 356 ILE D N 1
ATOM 10845 C CA . ILE D 1 356 ? -24.661 -22.041 193.224 1.00 29.16 356 ILE D CA 1
ATOM 10846 C C . ILE D 1 356 ? -25.207 -23.455 193.091 1.00 29.29 356 ILE D C 1
ATOM 10847 O O . ILE D 1 356 ? -24.452 -24.418 192.939 1.00 29.18 356 ILE D O 1
ATOM 10852 N N . MET D 1 357 ? -26.529 -23.568 193.161 1.00 29.59 357 MET D N 1
ATOM 10853 C CA . MET D 1 357 ? -27.210 -24.844 193.012 1.00 31.64 357 MET D CA 1
ATOM 10854 C C . MET D 1 357 ? -28.330 -24.563 192.010 1.00 29.96 357 MET D C 1
ATOM 10855 O O . MET D 1 357 ? -29.300 -23.876 192.321 1.00 29.75 357 MET D O 1
ATOM 10860 N N . PRO D 1 358 ? -28.187 -25.067 190.779 1.00 30.32 358 PRO D N 1
ATOM 10861 C CA . PRO D 1 358 ? -29.177 -24.871 189.716 1.00 29.70 358 PRO D CA 1
ATOM 10862 C C . PRO D 1 358 ? -30.559 -25.442 190.005 1.00 29.67 358 PRO D C 1
ATOM 10863 O O . PRO D 1 358 ? -30.705 -26.413 190.749 1.00 29.07 358 PRO D O 1
ATOM 10867 N N . ARG D 1 359 ? -31.569 -24.817 189.409 1.00 28.79 359 ARG D N 1
ATOM 10868 C CA . ARG D 1 359 ? -32.951 -25.261 189.543 1.00 28.15 359 ARG D CA 1
ATOM 10869 C C . ARG D 1 359 ? -33.213 -26.142 188.330 1.00 27.47 359 ARG D C 1
ATOM 10870 O O . ARG D 1 359 ? -33.583 -25.659 187.262 1.00 28.68 359 ARG D O 1
ATOM 10878 N N . LEU D 1 360 ? -32.995 -27.440 188.509 1.00 28.96 360 LEU D N 1
ATOM 10879 C CA . LEU D 1 360 ? -33.153 -28.424 187.447 1.00 30.03 360 LEU D CA 1
ATOM 10880 C C . LEU D 1 360 ? -34.464 -28.360 186.675 1.00 30.68 360 LEU D C 1
ATOM 10881 O O . LEU D 1 360 ? -34.486 -28.605 185.471 1.00 29.73 360 LEU D O 1
ATOM 10886 N N . ASP D 1 361 ? -35.553 -28.030 187.359 1.00 32.30 361 ASP D N 1
ATOM 10887 C CA . ASP D 1 361 ? -36.848 -27.941 186.697 1.00 34.58 361 ASP D CA 1
ATOM 10888 C C . ASP D 1 361 ? -36.830 -26.846 185.632 1.00 33.94 361 ASP D C 1
ATOM 10889 O O . ASP D 1 361 ? -37.447 -26.985 184.578 1.00 34.42 361 ASP D O 1
ATOM 10894 N N . VAL D 1 362 ? -36.112 -25.763 185.910 1.00 33.61 362 VAL D N 1
ATOM 10895 C CA . VAL D 1 362 ? -36.013 -24.646 184.979 1.00 32.64 362 VAL D CA 1
ATOM 10896 C C . VAL D 1 362 ? -35.159 -24.994 183.763 1.00 32.00 362 VAL D C 1
ATOM 10897 O O . VAL D 1 362 ? -35.458 -24.581 182.640 1.00 30.74 362 VAL D O 1
ATOM 10901 N N . LEU D 1 363 ? -34.098 -25.759 183.992 1.00 31.99 363 LEU D N 1
ATOM 10902 C CA . LEU D 1 363 ? -33.188 -26.156 182.925 1.00 32.51 363 LEU D CA 1
ATOM 10903 C C . LEU D 1 363 ? -33.798 -27.149 181.941 1.00 33.01 363 LEU D C 1
ATOM 10904 O O . LEU D 1 363 ? -33.430 -27.171 180.767 1.00 32.62 363 LEU D O 1
ATOM 10909 N N . GLY D 1 364 ? -34.724 -27.975 182.418 1.00 33.20 364 GLY D N 1
ATOM 10910 C CA . GLY D 1 364 ? -35.346 -28.954 181.544 1.00 33.13 364 GLY D CA 1
ATOM 10911 C C . GLY D 1 364 ? -34.351 -30.034 181.173 1.00 33.13 364 GLY D C 1
ATOM 10912 O O . GLY D 1 364 ? -33.298 -30.147 181.799 1.00 32.50 364 GLY D O 1
ATOM 10913 N N . GLU D 1 365 ? -34.664 -30.833 180.160 1.00 32.51 365 GLU D N 1
ATOM 10914 C CA . GLU D 1 365 ? -33.738 -31.880 179.773 1.00 34.11 365 GLU D CA 1
ATOM 10915 C C . GLU D 1 365 ? -32.627 -31.329 178.895 1.00 32.72 365 GLU D C 1
ATOM 10916 O O . GLU D 1 365 ? -32.819 -30.353 178.173 1.00 31.76 365 GLU D O 1
ATOM 10922 N N . ALA D 1 366 ? -31.464 -31.966 178.965 1.00 31.51 366 ALA D N 1
ATOM 10923 C CA . ALA D 1 366 ? -30.309 -31.540 178.188 1.00 30.98 366 ALA D CA 1
ATOM 10924 C C . ALA D 1 366 ? -30.619 -31.602 176.702 1.00 30.00 366 ALA D C 1
ATOM 10925 O O . ALA D 1 366 ? -31.275 -32.533 176.238 1.00 29.21 366 ALA D O 1
ATOM 10927 N N . VAL D 1 367 ? -30.158 -30.604 175.956 1.00 28.72 367 VAL D N 1
ATOM 10928 C CA . VAL D 1 367 ? -30.385 -30.582 174.519 1.00 27.93 367 VAL D CA 1
ATOM 10929 C C . VAL D 1 367 ? -29.247 -31.321 173.829 1.00 28.44 367 VAL D C 1
ATOM 10930 O O . VAL D 1 367 ? -29.336 -31.664 172.650 1.00 28.27 367 VAL D O 1
ATOM 10934 N N . ALA D 1 368 ? -28.175 -31.567 174.577 1.00 26.56 368 ALA D N 1
ATOM 10935 C CA . ALA D 1 368 ? -27.015 -32.278 174.050 1.00 27.11 368 ALA D CA 1
ATOM 10936 C C . ALA D 1 368 ? -26.210 -32.899 175.189 1.00 26.56 368 ALA D C 1
ATOM 10937 O O . ALA D 1 368 ? -26.179 -32.367 176.299 1.00 26.17 368 ALA D O 1
ATOM 10939 N N . SER D 1 369 ? -25.562 -34.026 174.907 1.00 25.00 369 SER D N 1
ATOM 10940 C CA . SER D 1 369 ? -24.759 -34.724 175.905 1.00 25.75 369 SER D CA 1
ATOM 10941 C C . SER D 1 369 ? -23.531 -35.349 175.256 1.00 26.17 369 SER D C 1
ATOM 10942 O O . SER D 1 369 ? -23.612 -35.903 174.161 1.00 26.34 369 SER D O 1
ATOM 10945 N N . TYR D 1 370 ? -22.396 -35.265 175.942 1.00 25.31 370 TYR D N 1
ATOM 10946 C CA . TYR D 1 370 ? -21.150 -35.813 175.422 1.00 25.80 370 TYR D CA 1
ATOM 10947 C C . TYR D 1 370 ? -20.487 -36.681 176.488 1.00 26.58 370 TYR D C 1
ATOM 10948 O O . TYR D 1 370 ? -20.414 -36.219 177.641 1.00 27.05 370 TYR D O 1
#

Organism: Aspergillus oryzae (strain ATCC 42149 / RIB 40) (NCBI:txid510516)

CATH classification: 3.30.390.10 (+1 more: 3.20.20.120)